Protein AF-0000000070731252 (afdb_homodimer)

Organism: Candida parapsilosis (strain CDC 317 / ATCC MYA-4646) (NCBI:txid578454)

Secondary structure (DSSP, 8-state):
--------TT---PBPTTSSS--BPPSS-TT-B---GGGTTPPPPGGGS-EEETTEEESSSEEEPP-------TTS---HHHHHHHHHHHTT--SEEEEEEEESSTT--SSTTSEE-SSHHHHHHHHHHHHHHHHTT--EEEEEE--GGG-SBPPTTT-SS-B--GGGT--GGG-EESSS--SSTT-SSPPPEEPPHHHHHHHHHHHHHHHHHIIIII--SEEEEEE-TTSHHHHHH-TTT----STTSSSHHHHHHHHHHHHHHHHHHS-TTTS-EEEEEES----S-TT---HHHHHHHHHHHHHHT--EEEEE---S-TTPPPHHHHHHT-SS-TTHHHHHHHHHHHGGGSEEEEESS-SS-HHHHHHHHHTTS-SEEEESHHHHH-TTHHHHHHHHHT--B---HHHHTTTS--HHHHHHHHHHHHHHHHH-/--------TT---PBPTTSSS--BPPSS-TT-B---GGGTTPPPPGGGS-EEETTEEESSSEEEPP-------TTS---HHHHHHHHHHHTT--SEEEEEEEESSTT--SSTTSEE-SSHHHHHHHHHHHHHHHHTT--EEEEEE--GGG-SBPPTTT-SS-B--GGGT--GGG-EESSS--SSTT-SSPPPEEPPHHHHHHHHHHHHHHHHHIIIII--SEEEEEE-TTSHHHHHH-TTT----STTSSSHHHHHHHHHHHHHHHHHHS-TTTS-EEEEEES----S-TT---HHHHHHHHHHHHHHT--EEEEE---S-TTPPPHHHHHHT-SS-TTHHHHHHHHHHHGGGSEEEEESS-SS-HHHHHHHHHTTS-SEEEESHHHHH-TTHHHHHHHHHT--B---HHHHTTTS--HHHHHHHHHHHHHHHHH-

pLDDT: mean 95.33, std 8.81, range [21.91, 98.94]

Foldseek 3Di:
DPPDDQDDPPDDQAAQPLDPDGDGQFPDFALAFDQDPVCNPDDDFLQQPWDDFQLDIFRGFEEADADWPLAADQVLADDVVQLVQLLLQLQQGGSEYEHHAEELDPQFALASRHHYQVDLRRLQRLQSSVSSSVSSPHAYEYEYFGAAQNHQAHDVVVPPRAHHDVVRNGDLQAHEACDQDHQDVVGRTHRHHHDDPVRLVVSLLSLQSSLLSNCVPNNHQEYEYECEQQGHQVLQQAQVNHPDDDQSDDDNNNSNVSVLSSLVSNVVRDPCSRYAYEYEYACWAQAPDPRTRHVVSVLVVVVVCLVSRHREYEYDHHNNHPRHDDLVVQCVVDPDRNGLQSQQVNCVSCPNSHAYEYEDDLLPDLVVNSVSCVVRSGPHYHYYPQCVVPSNSSVVSCVNVPGDTDGGPVPPCVVPPPCVSVVVVVVVVVVVVVVD/DPPDDQDDPPDDQAAQPLDPDGDGQFPDFALAFDQDPVCNPDDDFLQQPWDDFQLDIFRGFEEADADWPLAADQVLADDVVQLVQLLLQLQQGGSEYEHHAEELDPQFALASRHHYQVDLRRLQRLQSSVSSSVSSPHAYEYEYFGAAQNHQAHDVVVPPRAHHDVVRNGDLQAHEACDQDHQDVVGRRHRHHHDDPVRLVVVLLSLQSSLLSNCVPNNHQEYEYECEQQGHQVLQQAQVNHPDDDQSDDDNNNSNVSVLSSLVSNVVRDPCSRYAYEYEYACWAQAPDPRTRHVVSVLVVVVSCLVSRHREYEYDHHNNHPRHDDLVVQCVVDPDRNGLQSQQSNCVSCPNSHAYEYEDDLLPDLVVNSVSCVVRSGPHYHYYPQCVVPSNSSVVSCVVVPGDTDGGPVPPCVVPPPCVSVVVVVVVVVVVVVVD

InterPro domains:
  IPR001155 NADH:flavin oxidoreductase/NADH oxidase, N-terminal [PF00724] (47-400)
  IPR013785 Aldolase-type TIM barrel [G3DSA:3.20.20.70] (45-418)
  IPR044152 NADPH dehydrogenase YqjM-like [PTHR43303] (19-421)
  IPR044152 NADPH dehydrogenase YqjM-like [cd02932] (47-400)

Sequence (872 aa):
MTIAKEVTSSDEVKGAPVVPYYTPDQPVRAGTFYQDESNQDQEPPALFKPLKVGPLTLQNRIGVSPMCQYSANDKFEATPYHLIHYGALVTRGPGITFVESTSVSPEGGLSPHDLGIWTKEQAESLKPVVEYAHSQKQLIAIQLGHGGRKATGQPPFLHLEQVADESVGGWPDKTVAPSAVAFRPHGNYPVPHELSIKDIKRIIKDFGEAARKAVEISGFDAVEVHSAHGYLSNEFYSPISNKRTDEYGGSYENRVRFLLEVIDEIKANIDIKKTPIFVRISAVENSPDPNAWSIEDSKTLADLLIEKGVSLLDVSSGGNDYRQAARSNIDAKQDEPVHVPWARALKQHVGDKLVVSCVAGLDKDSHQLNRFVEEGDFDLALIGRGFLRNPGLVWSIADELGVRLHEALQLAWGFWPNKQQIVDLITRTEKLNTKDMTIAKEVTSSDEVKGAPVVPYYTPDQPVRAGTFYQDESNQDQEPPALFKPLKVGPLTLQNRIGVSPMCQYSANDKFEATPYHLIHYGALVTRGPGITFVESTSVSPEGGLSPHDLGIWTKEQAESLKPVVEYAHSQKQLIAIQLGHGGRKATGQPPFLHLEQVADESVGGWPDKTVAPSAVAFRPHGNYPVPHELSIKDIKRIIKDFGEAARKAVEISGFDAVEVHSAHGYLSNEFYSPISNKRTDEYGGSYENRVRFLLEVIDEIKANIDIKKTPIFVRISAVENSPDPNAWSIEDSKTLADLLIEKGVSLLDVSSGGNDYRQAARSNIDAKQDEPVHVPWARALKQHVGDKLVVSCVAGLDKDSHQLNRFVEEGDFDLALIGRGFLRNPGLVWSIADELGVRLHEALQLAWGFWPNKQQIVDLITRTEKLNTKD

Solvent-accessible surface area (backbone atoms only — not comparable to full-atom values): 42631 Å² total; per-residue (Å²): 129,84,72,75,78,77,82,53,40,68,59,69,83,52,51,20,84,73,43,98,57,40,37,60,46,55,91,56,44,23,35,22,62,49,81,47,83,94,44,75,79,68,72,69,57,53,43,36,36,65,39,75,46,65,67,44,72,22,45,16,27,40,25,37,36,57,56,70,55,58,34,20,29,93,77,17,22,54,29,73,60,50,37,16,56,52,42,37,33,47,55,36,13,42,25,31,35,32,41,31,56,21,10,24,44,93,55,16,24,45,22,47,21,26,36,33,28,65,46,69,67,21,19,53,43,41,20,66,44,38,38,51,30,48,32,50,63,36,49,41,29,39,25,41,27,36,17,18,40,54,26,18,17,37,52,60,72,77,32,84,66,35,30,18,29,63,89,52,60,20,48,60,91,56,24,32,23,61,23,66,52,41,60,40,76,80,48,56,46,52,66,16,43,52,53,48,72,68,50,49,54,49,52,30,48,28,44,9,53,20,47,29,34,38,42,74,60,19,52,40,49,29,42,26,42,43,31,28,51,28,14,33,50,27,27,27,52,24,60,85,46,17,74,34,81,53,78,57,12,72,49,73,70,19,12,44,38,61,53,54,49,28,53,52,36,28,54,75,47,44,62,52,77,68,36,30,39,31,38,31,33,33,36,29,30,61,42,84,52,89,68,43,49,36,61,67,56,39,48,55,49,50,56,54,39,45,75,72,61,37,28,32,42,36,32,46,58,21,60,56,44,73,80,29,66,61,64,69,63,54,30,74,74,40,99,50,44,69,27,49,66,58,23,24,53,46,24,67,70,50,45,88,69,38,45,29,22,30,36,58,74,59,76,82,42,57,69,58,44,32,47,39,42,61,73,50,34,30,64,31,41,30,38,45,69,58,41,62,52,21,39,15,42,57,53,51,40,32,53,74,70,71,50,57,55,37,51,36,59,67,58,34,33,85,79,63,59,72,56,66,60,53,51,52,49,49,54,54,25,52,57,53,53,70,72,102,128,83,70,75,80,77,82,54,39,68,59,71,82,52,52,20,84,74,43,98,56,42,37,58,46,56,90,56,44,24,34,24,62,49,80,47,82,94,44,73,79,66,72,70,58,52,43,36,36,65,40,77,46,66,66,44,73,21,45,16,28,40,26,38,36,57,57,69,56,58,36,20,29,94,77,16,22,53,32,72,62,50,38,16,55,50,43,37,33,46,54,34,13,42,25,31,36,33,40,31,55,20,9,26,44,96,55,16,24,46,21,48,21,26,37,34,29,65,47,72,67,22,18,53,44,43,20,65,44,38,37,50,31,49,32,50,62,37,49,40,29,38,25,40,27,38,18,17,37,52,26,19,19,38,51,60,74,77,31,83,66,34,29,18,29,63,91,51,59,20,48,60,90,56,23,31,23,59,22,66,51,42,61,40,77,80,47,56,46,50,64,16,42,52,54,48,72,69,53,50,54,48,53,30,48,28,44,10,52,21,47,28,34,38,41,75,60,18,52,42,50,28,42,25,42,45,30,27,52,28,15,32,52,28,27,26,52,23,61,86,46,17,73,35,82,54,80,56,12,72,48,73,71,20,13,43,39,60,53,55,48,27,52,52,34,28,54,75,47,44,62,51,78,69,34,29,40,32,38,30,32,34,38,29,30,59,41,86,53,89,68,44,48,36,61,66,57,40,48,55,48,49,54,52,38,46,74,71,61,37,27,33,43,38,32,46,56,20,60,56,45,73,80,30,68,60,65,70,64,54,30,73,73,39,98,50,44,70,28,50,66,58,24,24,53,46,25,67,71,50,46,89,70,37,45,28,22,30,35,56,73,60,76,81,42,58,68,59,42,32,47,39,40,60,73,51,34,28,64,31,42,28,38,46,70,58,41,61,53,22,38,17,43,56,53,50,40,32,53,75,70,71,50,56,55,36,50,37,60,68,59,33,32,85,79,62,57,72,56,65,60,55,52,53,48,49,55,55,24,51,58,53,54,70,73,103

Structure (mmCIF, N/CA/C/O backbone):
data_AF-0000000070731252-model_v1
#
loop_
_entity.id
_entity.type
_entity.pdbx_description
1 polymer 'Oxidored_FMN domain-containing protein'
#
loop_
_atom_site.group_PDB
_atom_site.id
_atom_site.type_symbol
_atom_site.label_atom_id
_atom_site.label_alt_id
_atom_site.label_comp_id
_atom_site.label_asym_id
_atom_site.label_entity_id
_atom_site.label_seq_id
_atom_site.pdbx_PDB_ins_code
_atom_site.Cartn_x
_atom_site.Cartn_y
_atom_site.Cartn_z
_atom_site.occupancy
_atom_site.B_iso_or_equiv
_atom_site.auth_seq_id
_atom_site.auth_comp_id
_atom_site.auth_asym_id
_atom_site.auth_atom_id
_atom_site.pdbx_PDB_model_num
ATOM 1 N N . MET A 1 1 ? 37.469 6.945 14.859 1 21.91 1 MET A N 1
ATOM 2 C CA . MET A 1 1 ? 36 6.938 14.727 1 21.91 1 MET A CA 1
ATOM 3 C C . MET A 1 1 ? 35.562 7.875 13.617 1 21.91 1 MET A C 1
ATOM 5 O O . MET A 1 1 ? 35.844 9.07 13.656 1 21.91 1 MET A O 1
ATOM 9 N N . THR A 1 2 ? 35.469 7.496 12.43 1 28.12 2 THR A N 1
ATOM 10 C CA . THR A 1 2 ? 35.312 8.352 11.258 1 28.12 2 THR A CA 1
ATOM 11 C C . THR A 1 2 ? 34.062 9.234 11.375 1 28.12 2 THR A C 1
ATOM 13 O O . THR A 1 2 ? 32.969 8.727 11.602 1 28.12 2 THR A O 1
ATOM 16 N N . ILE A 1 3 ? 34.094 10.375 11.82 1 33.84 3 ILE A N 1
ATOM 17 C CA . ILE A 1 3 ? 33.031 11.344 12.062 1 33.84 3 ILE A CA 1
ATOM 18 C C . ILE A 1 3 ? 32.062 11.375 10.875 1 33.84 3 ILE A C 1
ATOM 20 O O . ILE A 1 3 ? 32.5 11.641 9.742 1 33.84 3 ILE A O 1
ATOM 24 N N . ALA A 1 4 ? 31.094 10.758 10.828 1 50.25 4 ALA A N 1
ATOM 25 C CA . ALA A 1 4 ? 30.109 10.898 9.758 1 50.25 4 ALA A CA 1
ATOM 26 C C . ALA A 1 4 ? 30.047 12.336 9.258 1 50.25 4 ALA A C 1
ATOM 28 O O . ALA A 1 4 ? 30.047 13.281 10.047 1 50.25 4 ALA A O 1
ATOM 29 N N . LYS A 1 5 ? 30.328 12.727 8.039 1 61.94 5 LYS A N 1
ATOM 30 C CA . LYS A 1 5 ? 30.344 14.031 7.375 1 61.94 5 LYS A CA 1
ATOM 31 C C . LYS A 1 5 ? 29.125 14.859 7.77 1 61.94 5 LYS A C 1
ATOM 33 O O . LYS A 1 5 ? 28 14.344 7.793 1 61.94 5 LYS A O 1
ATOM 38 N N . GLU A 1 6 ? 29.344 16.016 8.414 1 81.19 6 GLU A N 1
ATOM 39 C CA . GLU A 1 6 ? 28.281 16.969 8.719 1 81.19 6 GLU A CA 1
ATOM 40 C C . GLU A 1 6 ? 27.516 17.344 7.457 1 81.19 6 GLU A C 1
ATOM 42 O O . GLU A 1 6 ? 28.109 17.672 6.43 1 81.19 6 GLU A O 1
ATOM 47 N N . VAL A 1 7 ? 26.266 17.141 7.461 1 89.56 7 VAL A N 1
ATOM 48 C CA . VAL A 1 7 ? 25.406 17.516 6.34 1 89.56 7 VAL A CA 1
ATOM 49 C C . VAL A 1 7 ? 25.453 19.016 6.129 1 89.56 7 VAL A C 1
ATOM 51 O O . VAL A 1 7 ? 25.312 19.797 7.082 1 89.56 7 VAL A O 1
ATOM 54 N N . THR A 1 8 ? 25.781 19.453 4.945 1 92.94 8 THR A N 1
ATOM 55 C CA . THR A 1 8 ? 25.844 20.875 4.602 1 92.94 8 THR A CA 1
ATOM 56 C C . THR A 1 8 ? 24.609 21.297 3.822 1 92.94 8 THR A C 1
ATOM 58 O O . THR A 1 8 ? 23.781 20.453 3.455 1 92.94 8 THR A O 1
ATOM 61 N N . SER A 1 9 ? 24.5 22.594 3.559 1 95.06 9 SER A N 1
ATOM 62 C CA . SER A 1 9 ? 23.359 23.172 2.863 1 95.06 9 SER A CA 1
ATOM 63 C C . SER A 1 9 ? 23.344 22.766 1.392 1 95.06 9 SER A C 1
ATOM 65 O O . SER A 1 9 ? 22.328 22.906 0.713 1 95.06 9 SER A O 1
ATOM 67 N N . SER A 1 10 ? 24.453 22.234 0.859 1 95.69 10 SER A N 1
ATOM 68 C CA . SER A 1 10 ? 24.562 21.891 -0.553 1 95.69 10 SER A CA 1
ATOM 69 C C . SER A 1 10 ? 24.453 20.391 -0.76 1 95.69 10 SER A C 1
ATOM 71 O O . SER A 1 10 ? 24.562 19.891 -1.887 1 95.69 10 SER A O 1
ATOM 73 N N . ASP A 1 11 ? 24.25 19.656 0.373 1 95.06 11 ASP A N 1
ATOM 74 C CA . ASP A 1 11 ? 24.031 18.234 0.229 1 95.06 11 ASP A CA 1
ATOM 75 C C . ASP A 1 11 ? 22.641 17.938 -0.342 1 95.06 11 ASP A C 1
ATOM 77 O O . ASP A 1 11 ? 21.688 18.656 -0.048 1 95.06 11 ASP A O 1
ATOM 81 N N . GLU A 1 12 ? 22.578 16.891 -1.17 1 92.38 12 GLU A N 1
ATOM 82 C CA . GLU A 1 12 ? 21.344 16.625 -1.883 1 92.38 12 GLU A CA 1
ATOM 83 C C . GLU A 1 12 ? 20.922 15.172 -1.729 1 92.38 12 GLU A C 1
ATOM 85 O O . GLU A 1 12 ? 21.766 14.281 -1.623 1 92.38 12 GLU A O 1
ATOM 90 N N . VAL A 1 13 ? 19.656 14.992 -1.642 1 91.81 13 VAL A N 1
ATOM 91 C CA . VAL A 1 13 ? 19.109 13.648 -1.829 1 91.81 13 VAL A CA 1
ATOM 92 C C . VAL A 1 13 ? 18.844 13.398 -3.312 1 91.81 13 VAL A C 1
ATOM 94 O O . VAL A 1 13 ? 17.812 13.836 -3.844 1 91.81 13 VAL A O 1
ATOM 97 N N . LYS A 1 14 ? 19.625 12.617 -3.877 1 94.25 14 LYS A N 1
ATOM 98 C CA . LYS A 1 14 ? 19.531 12.383 -5.312 1 94.25 14 LYS A CA 1
ATOM 99 C C . LYS A 1 14 ? 18.344 11.492 -5.648 1 94.25 14 LYS A C 1
ATOM 101 O O . LYS A 1 14 ? 17.922 10.672 -4.828 1 94.25 14 LYS A O 1
ATOM 106 N N . GLY A 1 15 ? 17.781 11.75 -6.832 1 96.19 15 GLY A N 1
ATOM 107 C CA . GLY A 1 15 ? 16.734 10.883 -7.328 1 96.19 15 GLY A CA 1
ATOM 108 C C . GLY A 1 15 ? 17.25 9.555 -7.852 1 96.19 15 GLY A C 1
ATOM 109 O O . GLY A 1 15 ? 18.406 9.438 -8.242 1 96.19 15 GLY A O 1
ATOM 110 N N . ALA A 1 16 ? 16.391 8.57 -7.816 1 96.25 16 ALA A N 1
ATOM 111 C CA . ALA A 1 16 ? 16.734 7.289 -8.422 1 96.25 16 ALA A CA 1
ATOM 112 C C . ALA A 1 16 ? 17.016 7.441 -9.914 1 96.25 16 ALA A C 1
ATOM 114 O O . ALA A 1 16 ? 16.219 8.023 -10.648 1 96.25 16 ALA A O 1
ATOM 115 N N . PRO A 1 17 ? 18.047 6.906 -10.453 1 94.94 17 PRO A N 1
ATOM 116 C CA . PRO A 1 17 ? 18.453 7.16 -11.836 1 94.94 17 PRO A CA 1
ATOM 117 C C . PRO A 1 17 ? 17.688 6.316 -12.852 1 94.94 17 PRO A C 1
ATOM 119 O O . PRO A 1 17 ? 17.734 6.586 -14.055 1 94.94 17 PRO A O 1
ATOM 122 N N . VAL A 1 18 ? 16.938 5.367 -12.43 1 95.12 18 VAL A N 1
ATOM 123 C CA . VAL A 1 18 ? 16.391 4.367 -13.344 1 95.12 18 VAL A CA 1
ATOM 124 C C . VAL A 1 18 ? 14.992 4.785 -13.797 1 95.12 18 VAL A C 1
ATOM 126 O O . VAL A 1 18 ? 14.375 4.105 -14.617 1 95.12 18 VAL A O 1
ATOM 129 N N . VAL A 1 19 ? 14.469 5.855 -13.281 1 96.25 19 VAL A N 1
ATOM 130 C CA . VAL A 1 19 ? 13.164 6.359 -13.695 1 96.25 19 VAL A CA 1
ATOM 131 C C . VAL A 1 19 ? 13.273 7.832 -14.078 1 96.25 19 VAL A C 1
ATOM 133 O O . VAL A 1 19 ? 14.164 8.539 -13.594 1 96.25 19 VAL A O 1
ATOM 136 N N . PRO A 1 20 ? 12.352 8.305 -14.898 1 95.56 20 PRO A N 1
ATOM 137 C CA . PRO A 1 20 ? 12.414 9.695 -15.367 1 95.56 20 PRO A CA 1
ATOM 138 C C . PRO A 1 20 ? 11.734 10.672 -14.414 1 95.56 20 PRO A C 1
ATOM 140 O O . PRO A 1 20 ? 11.57 11.844 -14.742 1 95.56 20 PRO A O 1
ATOM 143 N N . TYR A 1 21 ? 11.273 10.273 -13.32 1 97.25 21 TYR A N 1
ATOM 144 C CA . TYR A 1 21 ? 10.672 11.117 -12.305 1 97.25 21 TYR A CA 1
ATOM 145 C C . TYR A 1 21 ? 11.438 11.023 -10.992 1 97.25 21 TYR A C 1
ATOM 147 O O . TYR A 1 21 ? 12.234 10.109 -10.789 1 97.25 21 TYR A O 1
ATOM 155 N N . TYR A 1 22 ? 11.172 11.961 -10.133 1 97.31 22 TYR A N 1
ATOM 156 C CA . TYR A 1 22 ? 11.938 12.008 -8.891 1 97.31 22 TYR A CA 1
ATOM 157 C C . TYR A 1 22 ? 11.344 11.07 -7.852 1 97.31 22 TYR A C 1
ATOM 159 O O . TYR A 1 22 ? 10.141 11.078 -7.613 1 97.31 22 TYR A O 1
ATOM 167 N N . THR A 1 23 ? 12.07 10.297 -7.324 1 97.69 23 THR A N 1
ATOM 168 C CA . THR A 1 23 ? 11.992 9.562 -6.07 1 97.69 23 THR A CA 1
ATOM 169 C C . THR A 1 23 ? 13.383 9.352 -5.477 1 97.69 23 THR A C 1
ATOM 171 O O . THR A 1 23 ? 14.344 9.117 -6.211 1 97.69 23 THR A O 1
ATOM 174 N N . PRO A 1 24 ? 13.516 9.531 -4.195 1 97.31 24 PRO A N 1
ATOM 175 C CA . PRO A 1 24 ? 14.859 9.445 -3.631 1 97.31 24 PRO A CA 1
ATOM 176 C C . PRO A 1 24 ? 15.539 8.109 -3.938 1 97.31 24 PRO A C 1
ATOM 178 O O . PRO A 1 24 ? 14.898 7.059 -3.893 1 97.31 24 PRO A O 1
ATOM 181 N N . ASP A 1 25 ? 16.781 8.203 -4.336 1 97.44 25 ASP A N 1
ATOM 182 C CA . ASP A 1 25 ? 17.578 6.992 -4.457 1 97.44 25 ASP A CA 1
ATOM 183 C C . ASP A 1 25 ? 17.797 6.336 -3.094 1 97.44 25 ASP A C 1
ATOM 185 O O . ASP A 1 25 ? 18.328 6.957 -2.174 1 97.44 25 ASP A O 1
ATOM 189 N N . GLN A 1 26 ? 17.312 5.141 -2.973 1 97.38 26 GLN A N 1
ATOM 190 C CA . GLN A 1 26 ? 17.406 4.434 -1.697 1 97.38 26 GLN A CA 1
ATOM 191 C C . GLN A 1 26 ? 18.828 3.969 -1.436 1 97.38 26 GLN A C 1
ATOM 193 O O . GLN A 1 26 ? 19.438 3.311 -2.281 1 97.38 26 GLN A O 1
ATOM 198 N N . PRO A 1 27 ? 19.391 4.27 -0.306 1 95.88 27 PRO A N 1
ATOM 199 C CA . PRO A 1 27 ? 20.766 3.834 -0.043 1 95.88 27 PRO A CA 1
ATOM 200 C C . PRO A 1 27 ? 20.875 2.324 0.165 1 95.88 27 PRO A C 1
ATOM 202 O O . PRO A 1 27 ? 21.891 1.722 -0.186 1 95.88 27 PRO A O 1
ATOM 205 N N . VAL A 1 28 ? 19.891 1.753 0.811 1 96.5 28 VAL A N 1
ATOM 206 C CA . VAL A 1 28 ? 19.797 0.32 1.071 1 96.5 28 VAL A CA 1
ATOM 207 C C . VAL A 1 28 ? 18.406 -0.185 0.708 1 96.5 28 VAL A C 1
ATOM 209 O O . VAL A 1 28 ? 17.406 0.519 0.908 1 96.5 28 VAL A O 1
ATOM 212 N N . ARG A 1 29 ? 18.359 -1.338 0.218 1 96.31 29 ARG A N 1
ATOM 213 C CA . ARG A 1 29 ? 17.078 -1.962 -0.119 1 96.31 29 ARG A CA 1
ATOM 214 C C . ARG A 1 29 ? 16.219 -2.146 1.124 1 96.31 29 ARG A C 1
ATOM 216 O O . ARG A 1 29 ? 16.656 -2.736 2.113 1 96.31 29 ARG A O 1
ATOM 223 N N . ALA A 1 30 ? 14.953 -1.668 1.065 1 98.56 30 ALA A N 1
ATOM 224 C CA . ALA A 1 30 ? 14.023 -1.898 2.172 1 98.56 30 ALA A CA 1
ATOM 225 C C . ALA A 1 30 ? 13.875 -3.391 2.457 1 98.56 30 ALA A C 1
ATOM 227 O O . ALA A 1 30 ? 13.852 -4.207 1.531 1 98.56 30 ALA A O 1
ATOM 228 N N . GLY A 1 31 ? 13.711 -3.805 3.711 1 98.62 31 GLY A N 1
ATOM 229 C CA . GLY A 1 31 ? 13.578 -5.203 4.09 1 98.62 31 GLY A CA 1
ATOM 230 C C . GLY A 1 31 ? 14.898 -5.848 4.461 1 98.62 31 GLY A C 1
ATOM 231 O O . GLY A 1 31 ? 14.922 -6.988 4.93 1 98.62 31 GLY A O 1
ATOM 232 N N . THR A 1 32 ? 16.016 -5.176 4.211 1 98.56 32 THR A N 1
ATOM 233 C CA . THR A 1 32 ? 17.344 -5.668 4.602 1 98.56 32 THR A CA 1
ATOM 234 C C . THR A 1 32 ? 17.531 -5.539 6.109 1 98.56 32 THR A C 1
ATOM 236 O O . THR A 1 32 ? 17.156 -4.531 6.707 1 98.56 32 THR A O 1
ATOM 239 N N . PHE A 1 33 ? 18.109 -6.531 6.738 1 98.12 33 PHE A N 1
ATOM 240 C CA . PHE A 1 33 ? 18.391 -6.523 8.164 1 98.12 33 PHE A CA 1
ATOM 241 C C . PHE A 1 33 ? 19.281 -5.34 8.531 1 98.12 33 PHE A C 1
ATOM 243 O O . PHE A 1 33 ? 20.281 -5.066 7.844 1 98.12 33 PHE A O 1
ATOM 250 N N . TYR A 1 34 ? 18.844 -4.555 9.508 1 96.62 34 TYR A N 1
ATOM 251 C CA . TYR A 1 34 ? 19.641 -3.439 10.016 1 96.62 34 TYR A CA 1
ATOM 252 C C . TYR A 1 34 ? 20.594 -3.904 11.109 1 96.62 34 TYR A C 1
ATOM 254 O O . TYR A 1 34 ? 20.156 -4.301 12.195 1 96.62 34 TYR A O 1
ATOM 262 N N . GLN A 1 35 ? 21.875 -3.848 10.867 1 92.31 35 GLN A N 1
ATOM 263 C CA . GLN A 1 35 ? 22.875 -4.211 11.859 1 92.31 35 GLN A CA 1
ATOM 264 C C . GLN A 1 35 ? 23.234 -3.025 12.75 1 92.31 35 GLN A C 1
ATOM 266 O O . GLN A 1 35 ? 23.891 -2.084 12.312 1 92.31 35 GLN A O 1
ATOM 271 N N . ASP A 1 36 ? 22.812 -3.098 13.977 1 86.31 36 ASP A N 1
ATOM 272 C CA . ASP A 1 36 ? 23.109 -2.043 14.945 1 86.31 36 ASP A CA 1
ATOM 273 C C . ASP A 1 36 ? 24.609 -2.029 15.289 1 86.31 36 ASP A C 1
ATOM 275 O O . ASP A 1 36 ? 25.172 -3.066 15.625 1 86.31 36 ASP A O 1
ATOM 279 N N . GLU A 1 37 ? 25.25 -0.939 15.266 1 80.5 37 GLU A N 1
ATOM 280 C CA . GLU A 1 37 ? 26.672 -0.806 15.57 1 80.5 37 GLU A CA 1
ATOM 281 C C . GLU A 1 37 ? 26.953 -1.176 17.031 1 80.5 37 GLU A C 1
ATOM 283 O O . GLU A 1 37 ? 28.047 -1.649 17.344 1 80.5 37 GLU A O 1
ATOM 288 N N . SER A 1 38 ? 25.984 -0.903 17.906 1 83 38 SER A N 1
ATOM 289 C CA . SER A 1 38 ? 26.156 -1.17 19.328 1 83 38 SER A CA 1
ATOM 290 C C . SER A 1 38 ? 26.047 -2.662 19.625 1 83 38 SER A C 1
ATOM 292 O O . SER A 1 38 ? 26.438 -3.113 20.703 1 83 38 SER A O 1
ATOM 294 N N . ASN A 1 39 ? 25.516 -3.387 18.656 1 85 39 ASN A N 1
ATOM 295 C CA . ASN A 1 39 ? 25.391 -4.832 18.797 1 85 39 ASN A CA 1
ATOM 296 C C . ASN A 1 39 ? 25.828 -5.562 17.531 1 85 39 ASN A C 1
ATOM 298 O O . ASN A 1 39 ? 25.016 -6.219 16.875 1 85 39 ASN A O 1
ATOM 302 N N . GLN A 1 40 ? 27.031 -5.555 17.266 1 83.19 40 GLN A N 1
ATOM 303 C CA . GLN A 1 40 ? 27.594 -6.059 16.016 1 83.19 40 GLN A CA 1
ATOM 304 C C . GLN A 1 40 ? 27.484 -7.582 15.938 1 83.19 40 GLN A C 1
ATOM 306 O O . GLN A 1 40 ? 27.547 -8.156 14.852 1 83.19 40 GLN A O 1
ATOM 311 N N . ASP A 1 41 ? 27.219 -8.117 17.078 1 85.38 41 ASP A N 1
ATOM 312 C CA . ASP A 1 41 ? 27.203 -9.578 17.109 1 85.38 41 ASP A CA 1
ATOM 313 C C . ASP A 1 41 ? 25.781 -10.125 16.922 1 85.38 41 ASP A C 1
ATOM 315 O O . ASP A 1 41 ? 25.594 -11.336 16.828 1 85.38 41 ASP A O 1
ATOM 319 N N . GLN A 1 42 ? 24.875 -9.203 16.797 1 89.88 42 GLN A N 1
ATOM 320 C CA . GLN A 1 42 ? 23.5 -9.672 16.609 1 89.88 42 GLN A CA 1
ATOM 321 C C . GLN A 1 42 ? 23.328 -10.336 15.242 1 89.88 42 GLN A C 1
ATOM 323 O O . GLN A 1 42 ? 23.625 -9.719 14.211 1 89.88 42 GLN A O 1
ATOM 328 N N . GLU A 1 43 ? 22.875 -11.562 15.281 1 92.31 43 GLU A N 1
ATOM 329 C CA . GLU A 1 43 ? 22.594 -12.273 14.039 1 92.31 43 GLU A CA 1
ATOM 330 C C . GLU A 1 43 ? 21.141 -12.102 13.625 1 92.31 43 GLU A C 1
ATOM 332 O O . GLU A 1 43 ? 20.234 -12.148 14.461 1 92.31 43 GLU A O 1
ATOM 337 N N . PRO A 1 44 ? 20.953 -11.852 12.398 1 96.44 44 PRO A N 1
ATOM 338 C CA . PRO A 1 44 ? 19.562 -11.766 11.961 1 96.44 44 PRO A CA 1
ATOM 339 C C . PRO A 1 44 ? 18.812 -13.086 12.094 1 96.44 44 PRO A C 1
ATOM 341 O O . PRO A 1 44 ? 19.406 -14.156 11.891 1 96.44 44 PRO A O 1
ATOM 344 N N . PRO A 1 45 ? 17.516 -13.031 12.438 1 98.12 45 PRO A N 1
ATOM 345 C CA . PRO A 1 45 ? 16.703 -14.227 12.266 1 98.12 45 PRO A CA 1
ATOM 346 C C . PRO A 1 45 ? 16.797 -14.812 10.859 1 98.12 45 PRO A C 1
ATOM 348 O O . PRO A 1 45 ? 17.094 -14.086 9.906 1 98.12 45 PRO A O 1
ATOM 351 N N . ALA A 1 46 ? 16.5 -16.109 10.742 1 98.69 46 ALA A N 1
ATOM 352 C CA . ALA A 1 46 ? 16.656 -16.828 9.477 1 98.69 46 ALA A CA 1
ATOM 353 C C . ALA A 1 46 ? 15.875 -16.125 8.359 1 98.69 46 ALA A C 1
ATOM 355 O O . ALA A 1 46 ? 16.328 -16.062 7.219 1 98.69 46 ALA A O 1
ATOM 356 N N . LEU A 1 47 ? 14.758 -15.57 8.672 1 98.75 47 LEU A N 1
ATOM 357 C CA . LEU A 1 47 ? 13.883 -14.922 7.703 1 98.75 47 LEU A CA 1
ATOM 358 C C . LEU A 1 47 ? 14.562 -13.719 7.074 1 98.75 47 LEU A C 1
ATOM 360 O O . LEU A 1 47 ? 14.18 -13.273 5.988 1 98.75 47 LEU A O 1
ATOM 364 N N . PHE A 1 48 ? 15.508 -13.172 7.789 1 98.75 48 PHE A N 1
ATOM 365 C CA . PHE A 1 48 ? 16.094 -11.93 7.316 1 98.75 48 PHE A CA 1
ATOM 366 C C . PHE A 1 48 ? 17.547 -12.133 6.918 1 98.75 48 PHE A C 1
ATOM 368 O O . PHE A 1 48 ? 18.312 -11.164 6.789 1 98.75 48 PHE A O 1
ATOM 375 N N . LYS A 1 49 ? 17.969 -13.391 6.789 1 98.56 49 LYS A N 1
ATOM 376 C CA . LYS A 1 49 ? 19.219 -13.719 6.102 1 98.56 49 LYS A CA 1
ATOM 377 C C . LYS A 1 49 ? 19.031 -13.711 4.59 1 98.56 49 LYS A C 1
ATOM 379 O O . LYS A 1 49 ? 18 -14.164 4.082 1 98.56 49 LYS A O 1
ATOM 384 N N . PRO A 1 50 ? 19.984 -13.133 3.891 1 98.38 50 PRO A N 1
ATOM 385 C CA . PRO A 1 50 ? 19.859 -13.133 2.432 1 98.38 50 PRO A CA 1
ATOM 386 C C . PRO A 1 50 ? 19.766 -14.539 1.849 1 98.38 50 PRO A C 1
ATOM 388 O O . PRO A 1 50 ? 20.234 -15.5 2.453 1 98.38 50 PRO A O 1
ATOM 391 N N . LEU A 1 51 ? 19.141 -14.664 0.706 1 98.81 51 LEU A N 1
ATOM 392 C CA . LEU A 1 51 ? 18.953 -15.938 0.019 1 98.81 51 LEU A CA 1
ATOM 393 C C . LEU A 1 51 ? 19.344 -15.828 -1.448 1 98.81 51 LEU A C 1
ATOM 395 O O . LEU A 1 51 ? 18.859 -14.953 -2.166 1 98.81 51 LEU A O 1
ATOM 399 N N . LYS A 1 52 ? 20.188 -16.641 -1.862 1 98.62 52 LYS A N 1
ATOM 400 C CA . LYS A 1 52 ? 20.547 -16.719 -3.275 1 98.62 52 LYS A CA 1
ATOM 401 C C . LYS A 1 52 ? 19.547 -17.578 -4.047 1 98.62 52 LYS A C 1
ATOM 403 O O . LYS A 1 52 ? 19.25 -18.703 -3.643 1 98.62 52 LYS A O 1
ATOM 408 N N . VAL A 1 53 ? 19.016 -17.094 -5.109 1 98.62 53 VAL A N 1
ATOM 409 C CA . VAL A 1 53 ? 18.125 -17.797 -6.031 1 98.62 53 VAL A CA 1
ATOM 410 C C . VAL A 1 53 ? 18.625 -17.609 -7.465 1 98.62 53 VAL A C 1
ATOM 412 O O . VAL A 1 53 ? 18.25 -16.641 -8.133 1 98.62 53 VAL A O 1
ATOM 415 N N . GLY A 1 54 ? 19.281 -18.625 -7.988 1 97.88 54 GLY A N 1
ATOM 416 C CA . GLY A 1 54 ? 20 -18.391 -9.234 1 97.88 54 GLY A CA 1
ATOM 417 C C . GLY A 1 54 ? 20.938 -17.203 -9.18 1 97.88 54 GLY A C 1
ATOM 418 O O . GLY A 1 54 ? 21.781 -17.125 -8.281 1 97.88 54 GLY A O 1
ATOM 419 N N . PRO A 1 55 ? 20.812 -16.297 -10.094 1 98.19 55 PRO A N 1
ATOM 420 C CA . PRO A 1 55 ? 21.688 -15.125 -10.094 1 98.19 55 PRO A CA 1
ATOM 421 C C . PRO A 1 55 ? 21.219 -14.039 -9.125 1 98.19 55 PRO A C 1
ATOM 423 O O . PRO A 1 55 ? 21.922 -13.039 -8.938 1 98.19 55 PRO A O 1
ATOM 426 N N . LEU A 1 56 ? 20.094 -14.195 -8.547 1 98.69 56 LEU A N 1
ATOM 427 C CA . LEU A 1 56 ? 19.531 -13.164 -7.688 1 98.69 56 LEU A CA 1
ATOM 42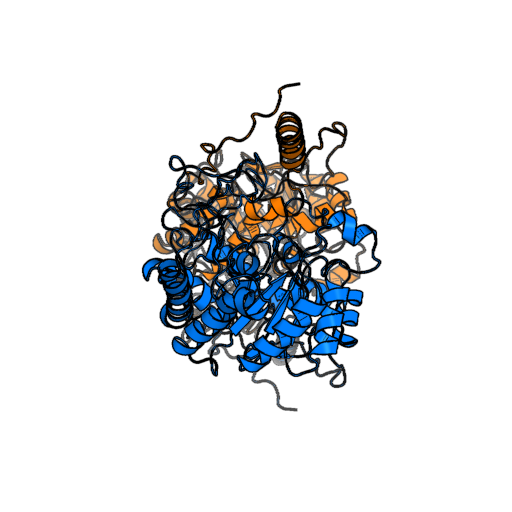8 C C . LEU A 1 56 ? 19.938 -13.375 -6.234 1 98.69 56 LEU A C 1
ATOM 430 O O . LEU A 1 56 ? 20.219 -14.5 -5.82 1 98.69 56 LEU A O 1
ATOM 434 N N . THR A 1 57 ? 20.016 -12.312 -5.504 1 98.81 57 THR A N 1
ATOM 435 C CA . THR A 1 57 ? 20.141 -12.344 -4.051 1 98.81 57 THR A CA 1
ATOM 436 C C . THR A 1 57 ? 18.984 -11.602 -3.391 1 98.81 57 THR A C 1
ATOM 438 O O . THR A 1 57 ? 18.828 -10.391 -3.568 1 98.81 57 THR A O 1
ATOM 441 N N . LEU A 1 58 ? 18.156 -12.312 -2.715 1 98.88 58 LEU A N 1
ATOM 442 C CA . LEU A 1 58 ? 17.062 -11.719 -1.953 1 98.88 58 LEU A CA 1
ATOM 443 C C . LEU A 1 58 ? 17.562 -11.211 -0.601 1 98.88 58 LEU A C 1
ATOM 445 O O . LEU A 1 58 ? 18.312 -11.906 0.089 1 98.88 58 LEU A O 1
ATOM 449 N N . GLN A 1 59 ? 17.156 -10.039 -0.188 1 98.75 59 GLN A N 1
ATOM 450 C CA . GLN A 1 59 ? 17.656 -9.445 1.047 1 98.75 59 GLN A CA 1
ATOM 451 C C . GLN A 1 59 ? 16.984 -10.055 2.268 1 98.75 59 GLN A C 1
ATOM 453 O O . GLN A 1 59 ? 17.438 -9.867 3.398 1 98.75 59 GLN A O 1
ATOM 458 N N . ASN A 1 60 ? 15.922 -10.742 2.037 1 98.88 60 ASN A N 1
ATOM 459 C CA . ASN A 1 60 ? 15.234 -11.516 3.064 1 98.88 60 ASN A CA 1
ATOM 460 C C . ASN A 1 60 ? 14.461 -12.688 2.463 1 98.88 60 ASN A C 1
ATOM 462 O O . ASN A 1 60 ? 14.461 -12.875 1.246 1 98.88 60 ASN A O 1
ATOM 466 N N . ARG A 1 61 ? 13.852 -13.484 3.277 1 98.94 61 ARG A N 1
ATOM 467 C CA . ARG A 1 61 ? 13.289 -14.75 2.822 1 98.94 61 ARG A CA 1
ATOM 468 C C . ARG A 1 61 ? 11.773 -14.734 2.918 1 98.94 61 ARG A C 1
ATOM 470 O O . ARG A 1 61 ? 11.156 -15.758 3.24 1 98.94 61 ARG A O 1
ATOM 477 N N . ILE A 1 62 ? 11.164 -13.586 2.768 1 98.94 62 ILE A N 1
ATOM 478 C CA . ILE A 1 62 ? 9.727 -13.367 2.691 1 98.94 62 ILE A CA 1
ATOM 479 C C . ILE A 1 62 ? 9.375 -12.703 1.364 1 98.94 62 ILE A C 1
ATOM 481 O O . ILE A 1 62 ? 9.891 -11.633 1.043 1 98.94 62 ILE A O 1
ATOM 485 N N . GLY A 1 63 ? 8.531 -13.328 0.578 1 98.88 63 GLY A N 1
ATOM 486 C CA . GLY A 1 63 ? 8.117 -12.766 -0.699 1 98.88 63 GLY A CA 1
ATOM 487 C C . GLY A 1 63 ? 6.613 -12.703 -0.864 1 98.88 63 GLY A C 1
ATOM 488 O O . GLY A 1 63 ? 5.871 -13.25 -0.049 1 98.88 63 GLY A O 1
ATOM 489 N N . VAL A 1 64 ? 6.199 -11.984 -1.873 1 98.94 64 VAL A N 1
ATOM 490 C CA . VAL A 1 64 ? 4.785 -11.844 -2.201 1 98.94 64 VAL A CA 1
ATOM 491 C C . VAL A 1 64 ? 4.387 -12.883 -3.242 1 98.94 64 VAL A C 1
ATOM 493 O O . VAL A 1 64 ? 4.992 -12.961 -4.316 1 98.94 64 VAL A O 1
ATOM 496 N N . SER A 1 65 ? 3.385 -13.664 -2.904 1 98.69 65 SER A N 1
ATOM 497 C CA . SER A 1 65 ? 2.848 -14.641 -3.846 1 98.69 65 SER A CA 1
ATOM 498 C C . SER A 1 65 ? 2.066 -13.961 -4.965 1 98.69 65 SER A C 1
ATOM 500 O O . SER A 1 65 ? 1.463 -12.906 -4.75 1 98.69 65 SER A O 1
ATOM 502 N N . PRO A 1 66 ? 2.127 -14.516 -6.203 1 98.62 66 PRO A N 1
ATOM 503 C CA . PRO A 1 66 ? 1.252 -13.961 -7.242 1 98.62 66 PRO A CA 1
ATOM 504 C C . PRO A 1 66 ? -0.229 -14.094 -6.895 1 98.62 66 PRO A C 1
ATOM 506 O O . PRO A 1 66 ? -0.667 -15.156 -6.441 1 98.62 66 PRO A O 1
ATOM 509 N N . MET A 1 67 ? -0.977 -13.086 -7.02 1 98.12 67 MET A N 1
ATOM 510 C CA . MET A 1 67 ? -2.406 -13.023 -6.73 1 98.12 67 MET A CA 1
ATOM 511 C C . MET A 1 67 ? -3.145 -12.219 -7.797 1 98.12 67 MET A C 1
ATOM 513 O O . MET A 1 67 ? -2.961 -11.008 -7.906 1 98.12 67 MET A O 1
ATOM 517 N N . CYS A 1 68 ? -3.951 -12.906 -8.531 1 98 68 CYS A N 1
ATOM 518 C CA . CYS A 1 68 ? -4.711 -12.172 -9.539 1 98 68 CYS A CA 1
ATOM 519 C C . CYS A 1 68 ? -5.543 -11.07 -8.898 1 98 68 CYS A C 1
ATOM 521 O O . CYS A 1 68 ? -6.125 -11.266 -7.828 1 98 68 CYS A O 1
ATOM 523 N N . GLN A 1 69 ? -5.582 -9.953 -9.562 1 98.25 69 GLN A N 1
ATOM 524 C CA . GLN A 1 69 ? -6.27 -8.773 -9.039 1 98.25 69 GLN A CA 1
ATOM 525 C C . GLN A 1 69 ? -7.527 -8.469 -9.844 1 98.25 69 GLN A C 1
ATOM 527 O O . GLN A 1 69 ? -8.344 -7.641 -9.438 1 98.25 69 GLN A O 1
ATOM 532 N N . TYR A 1 70 ? -7.672 -9.086 -11.047 1 98 70 TYR A N 1
ATOM 533 C CA . TYR A 1 70 ? -8.859 -8.938 -11.883 1 98 70 TYR A CA 1
ATOM 534 C C . TYR A 1 70 ? -9.148 -7.473 -12.164 1 98 70 TYR A C 1
ATOM 536 O O . TYR A 1 70 ? -10.289 -7.016 -11.992 1 98 70 TYR A O 1
ATOM 544 N N . SER A 1 71 ? -8.133 -6.758 -12.562 1 98.5 71 SER A N 1
ATOM 545 C CA . SER A 1 71 ? -8.25 -5.309 -12.688 1 98.5 71 SER A CA 1
ATOM 546 C C . SER A 1 71 ? -7.598 -4.812 -13.977 1 98.5 71 SER A C 1
ATOM 548 O O . SER A 1 71 ? -7.293 -3.627 -14.109 1 98.5 71 SER A O 1
ATOM 550 N N . ALA A 1 72 ? -7.262 -5.707 -14.914 1 98.56 72 ALA A N 1
ATOM 551 C CA . ALA A 1 72 ? -6.777 -5.305 -16.234 1 98.56 72 ALA A CA 1
ATOM 552 C C . ALA A 1 72 ? -7.906 -4.703 -17.062 1 98.56 72 ALA A C 1
ATOM 554 O O . ALA A 1 72 ? -9.086 -4.938 -16.781 1 98.56 72 ALA A O 1
ATOM 555 N N . ASN A 1 73 ? -7.539 -3.867 -18.062 1 98.06 73 ASN A N 1
ATOM 556 C CA . ASN A 1 73 ? -8.547 -3.336 -18.984 1 98.06 73 ASN A CA 1
ATOM 557 C C . ASN A 1 73 ? -9.008 -4.387 -19.984 1 98.06 73 ASN A C 1
ATOM 559 O O . ASN A 1 73 ? -8.68 -5.566 -19.844 1 98.06 73 ASN A O 1
ATOM 563 N N . ASP A 1 74 ? -9.773 -4.035 -21 1 96.5 74 ASP A N 1
ATOM 564 C CA . ASP A 1 74 ? -10.406 -4.977 -21.922 1 96.5 74 ASP A CA 1
ATOM 565 C C . ASP A 1 74 ? -9.391 -5.527 -22.922 1 96.5 74 ASP A C 1
ATOM 567 O O . ASP A 1 74 ? -9.719 -6.41 -23.719 1 96.5 74 ASP A O 1
ATOM 571 N N . LYS A 1 75 ? -8.203 -5.062 -22.828 1 98.25 75 LYS A N 1
ATOM 572 C CA . LYS A 1 75 ? -7.117 -5.551 -23.688 1 98.25 75 LYS A CA 1
ATOM 573 C C . LYS A 1 75 ? -6.082 -6.32 -22.875 1 98.25 75 LYS A C 1
ATOM 575 O O . LYS A 1 75 ? -4.953 -6.523 -23.328 1 98.25 75 LYS A O 1
ATOM 580 N N . PHE A 1 76 ? -6.379 -6.629 -21.609 1 98.62 76 PHE A N 1
ATOM 581 C CA . PHE A 1 76 ? -5.539 -7.398 -20.703 1 98.62 76 PHE A CA 1
ATOM 582 C C . PHE A 1 76 ? -4.285 -6.617 -20.328 1 98.62 76 PHE A C 1
ATOM 584 O O . PHE A 1 76 ? -3.234 -7.207 -20.062 1 98.62 76 PHE A O 1
ATOM 591 N N . GLU A 1 77 ? -4.387 -5.262 -20.359 1 98.88 77 GLU A N 1
ATOM 592 C CA . GLU A 1 77 ? -3.273 -4.379 -20.016 1 98.88 77 GLU A CA 1
ATOM 593 C C . GLU A 1 77 ? -3.363 -3.912 -18.562 1 98.88 77 GLU A C 1
ATOM 595 O O . GLU A 1 77 ? -4.461 -3.738 -18.031 1 98.88 77 GLU A O 1
ATOM 600 N N . ALA A 1 78 ? -2.182 -3.727 -18 1 98.88 78 ALA A N 1
ATOM 601 C CA . ALA A 1 78 ? -2.117 -3.188 -16.641 1 98.88 78 ALA A CA 1
ATOM 602 C C . ALA A 1 78 ? -2.723 -1.787 -16.578 1 98.88 78 ALA A C 1
ATOM 604 O O . ALA A 1 78 ? -2.645 -1.026 -17.547 1 98.88 78 ALA A O 1
ATOM 605 N N . THR A 1 79 ? -3.365 -1.495 -15.484 1 98.69 79 THR A N 1
ATOM 606 C CA . THR A 1 79 ? -3.955 -0.1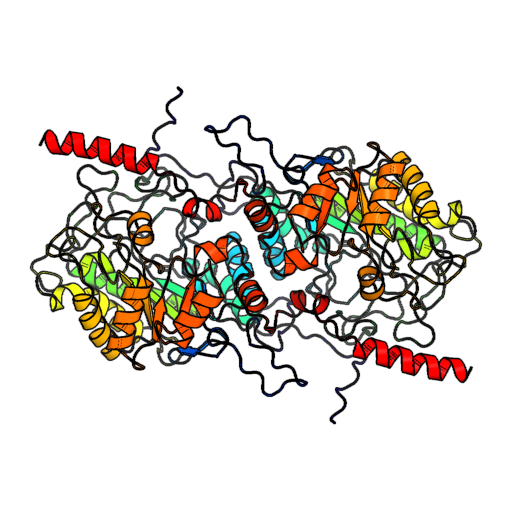93 -15.195 1 98.69 79 THR A CA 1
ATOM 607 C C . THR A 1 79 ? -3.221 0.494 -14.047 1 98.69 79 THR A C 1
ATOM 609 O O . THR A 1 79 ? -2.342 -0.102 -13.422 1 98.69 79 THR A O 1
ATOM 612 N N . PRO A 1 80 ? -3.545 1.754 -13.711 1 98.5 80 PRO A N 1
ATOM 613 C CA . PRO A 1 80 ? -2.934 2.424 -12.562 1 98.5 80 PRO A CA 1
ATOM 614 C C . PRO A 1 80 ? -3.113 1.644 -11.258 1 98.5 80 PRO A C 1
ATOM 616 O O . PRO A 1 80 ? -2.271 1.733 -10.359 1 98.5 80 PRO A O 1
ATOM 619 N N . TYR A 1 81 ? -4.188 0.798 -11.234 1 98.75 81 TYR A N 1
ATOM 620 C CA . TYR A 1 81 ? -4.363 -0.045 -10.055 1 98.75 81 TYR A CA 1
ATOM 621 C C . TYR A 1 81 ? -3.135 -0.913 -9.812 1 98.75 81 TYR A C 1
ATOM 623 O O . TYR A 1 81 ? -2.693 -1.072 -8.672 1 98.75 81 TYR A O 1
ATOM 631 N N . HIS A 1 82 ? -2.607 -1.416 -10.883 1 98.94 82 HIS A N 1
ATOM 632 C CA . HIS A 1 82 ? -1.482 -2.334 -10.742 1 98.94 82 HIS A CA 1
ATOM 633 C C . HIS A 1 82 ? -0.238 -1.61 -10.234 1 98.94 82 HIS A C 1
ATOM 635 O O . HIS A 1 82 ? 0.505 -2.143 -9.414 1 98.94 82 HIS A O 1
ATOM 641 N N . LEU A 1 83 ? -0 -0.426 -10.758 1 98.88 83 LEU A N 1
ATOM 642 C CA . LEU A 1 83 ? 1.113 0.372 -10.25 1 98.88 83 LEU A CA 1
ATOM 643 C C . LEU A 1 83 ? 0.96 0.641 -8.758 1 98.88 83 LEU A C 1
ATOM 645 O O . LEU A 1 83 ? 1.926 0.524 -8 1 98.88 83 LEU A O 1
ATOM 649 N N . ILE A 1 84 ? -0.242 0.965 -8.328 1 98.81 84 ILE A N 1
ATOM 650 C CA . ILE A 1 84 ? -0.534 1.259 -6.926 1 98.81 84 ILE A CA 1
ATOM 651 C C . ILE A 1 84 ? -0.332 0.002 -6.082 1 98.81 84 ILE A C 1
ATOM 653 O O . ILE A 1 84 ? 0.374 0.033 -5.07 1 98.81 84 ILE A O 1
ATOM 657 N N . HIS A 1 85 ? -0.926 -1.09 -6.504 1 98.81 85 HIS A N 1
ATOM 658 C CA . HIS A 1 85 ? -0.925 -2.35 -5.77 1 98.81 85 HIS A CA 1
ATOM 659 C C . HIS A 1 85 ? 0.494 -2.877 -5.582 1 98.81 85 HIS A C 1
ATOM 661 O O . HIS A 1 85 ? 0.94 -3.084 -4.453 1 98.81 85 HIS A O 1
ATOM 667 N N . TYR A 1 86 ? 1.215 -3.014 -6.633 1 98.94 86 TYR A N 1
ATOM 668 C CA . TYR A 1 86 ? 2.555 -3.584 -6.543 1 98.94 86 TYR A CA 1
ATOM 669 C C . TYR A 1 86 ? 3.545 -2.57 -5.984 1 98.94 86 TYR A C 1
ATOM 671 O O . TYR A 1 86 ? 4.488 -2.936 -5.281 1 98.94 86 TYR A O 1
ATOM 679 N N . GLY A 1 87 ? 3.322 -1.281 -6.316 1 98.81 87 GLY A N 1
ATOM 680 C CA . GLY A 1 87 ? 4.156 -0.254 -5.711 1 98.81 87 GLY A CA 1
ATOM 681 C C . GLY A 1 87 ? 4.105 -0.258 -4.195 1 98.81 87 GLY A C 1
ATOM 682 O O . GLY A 1 87 ? 5.137 -0.123 -3.535 1 98.81 87 GLY A O 1
ATOM 683 N N . ALA A 1 88 ? 2.902 -0.413 -3.67 1 98.5 88 ALA A N 1
ATOM 684 C CA . ALA A 1 88 ? 2.719 -0.46 -2.221 1 98.5 88 ALA A CA 1
ATOM 685 C C . ALA A 1 88 ? 3.508 -1.612 -1.605 1 98.5 88 ALA A C 1
ATOM 687 O O . ALA A 1 88 ? 4.078 -1.472 -0.521 1 98.5 88 ALA A O 1
ATOM 688 N N . LEU A 1 89 ? 3.523 -2.715 -2.303 1 98.81 89 LEU A N 1
ATOM 689 C CA . LEU A 1 89 ? 4.176 -3.922 -1.81 1 98.81 89 LEU A CA 1
ATOM 690 C C . LEU A 1 89 ? 5.695 -3.785 -1.877 1 98.81 89 LEU A C 1
ATOM 692 O O . LEU A 1 89 ? 6.379 -3.924 -0.861 1 98.81 89 LEU A O 1
ATOM 696 N N . VAL A 1 90 ? 6.25 -3.365 -3.008 1 98.75 90 VAL A N 1
ATOM 697 C CA . VAL A 1 90 ? 7.695 -3.377 -3.207 1 98.75 90 VAL A CA 1
ATOM 698 C C . VAL A 1 90 ? 8.344 -2.309 -2.332 1 98.75 90 VAL A C 1
ATOM 700 O O . VAL A 1 90 ? 9.477 -2.482 -1.866 1 98.75 90 VAL A O 1
ATOM 703 N N . THR A 1 91 ? 7.617 -1.248 -2.047 1 98.56 91 THR A N 1
ATOM 704 C CA . THR A 1 91 ? 8.172 -0.152 -1.259 1 98.56 91 THR A CA 1
ATOM 705 C C . THR A 1 91 ? 8.539 -0.627 0.144 1 98.56 91 THR A C 1
ATOM 707 O O . THR A 1 91 ? 9.391 -0.031 0.802 1 98.56 91 THR A O 1
ATOM 710 N N . ARG A 1 92 ? 7.938 -1.74 0.598 1 98.31 92 ARG A N 1
ATOM 711 C CA . ARG A 1 92 ? 8.062 -2.113 2.004 1 98.31 92 ARG A CA 1
ATOM 712 C C . ARG A 1 92 ? 8.859 -3.402 2.162 1 98.31 92 ARG A C 1
ATOM 714 O O . ARG A 1 92 ? 8.812 -4.043 3.213 1 98.31 92 ARG A O 1
ATOM 721 N N . GLY A 1 93 ? 9.547 -3.855 1.174 1 98.12 93 GLY A N 1
ATOM 722 C CA . GLY A 1 93 ? 10.805 -4.578 1.252 1 98.12 93 GLY A CA 1
ATOM 723 C C . GLY A 1 93 ? 10.633 -6.082 1.292 1 98.12 93 GLY A C 1
ATOM 724 O O . GLY A 1 93 ? 11.344 -6.777 2.021 1 98.12 93 GLY A O 1
ATOM 725 N N . PRO A 1 94 ? 9.594 -6.664 0.596 1 98.88 94 PRO A N 1
ATOM 726 C CA . PRO A 1 94 ? 9.68 -8.109 0.393 1 98.88 94 PRO A CA 1
ATOM 727 C C . PRO A 1 94 ? 10.922 -8.516 -0.398 1 98.88 94 PRO A C 1
ATOM 729 O O . PRO A 1 94 ? 11.438 -7.73 -1.198 1 98.88 94 PRO A O 1
ATOM 732 N N . GLY A 1 95 ? 11.438 -9.781 -0.103 1 98.88 95 GLY A N 1
ATOM 733 C CA . GLY A 1 95 ? 12.609 -10.25 -0.827 1 98.88 95 GLY A CA 1
ATOM 734 C C . GLY A 1 95 ? 12.391 -10.336 -2.326 1 98.88 95 GLY A C 1
ATOM 735 O O . GLY A 1 95 ? 13.312 -10.117 -3.107 1 98.88 95 GLY A O 1
ATOM 736 N N . ILE A 1 96 ? 11.164 -10.641 -2.707 1 98.94 96 ILE A N 1
ATOM 737 C CA . ILE A 1 96 ? 10.758 -10.688 -4.105 1 98.94 96 ILE A CA 1
ATOM 738 C C . ILE A 1 96 ? 9.242 -10.57 -4.207 1 98.94 96 ILE A C 1
ATOM 740 O O . ILE A 1 96 ? 8.516 -11.078 -3.352 1 98.94 96 ILE A O 1
ATOM 744 N N . THR A 1 97 ? 8.758 -9.836 -5.152 1 98.94 97 THR A N 1
ATOM 745 C CA . THR A 1 97 ? 7.328 -9.703 -5.414 1 98.94 97 THR A CA 1
ATOM 746 C C . THR A 1 97 ? 6.957 -10.336 -6.75 1 98.94 97 THR A C 1
ATOM 748 O O . THR A 1 97 ? 7.551 -10.016 -7.781 1 98.94 97 THR A O 1
ATOM 751 N N . PHE A 1 98 ? 5.969 -11.25 -6.723 1 98.94 98 PHE A N 1
ATOM 752 C CA . PHE A 1 98 ? 5.484 -11.852 -7.961 1 98.94 98 PHE A CA 1
ATOM 753 C C . PHE A 1 98 ? 4.227 -11.141 -8.453 1 98.94 98 PHE A C 1
ATOM 755 O O . PHE A 1 98 ? 3.221 -11.086 -7.742 1 98.94 98 PHE A O 1
ATOM 762 N N . VAL A 1 99 ? 4.316 -10.586 -9.617 1 98.88 99 VAL A N 1
ATOM 763 C CA . VAL A 1 99 ? 3.119 -10.086 -10.297 1 98.88 99 VAL A CA 1
ATOM 764 C C . VAL A 1 99 ? 2.197 -11.258 -10.633 1 98.88 99 VAL A C 1
ATOM 766 O O . VAL A 1 99 ? 2.664 -12.352 -10.961 1 98.88 99 VAL A O 1
ATOM 769 N N . GLU A 1 100 ? 0.992 -11.07 -10.648 1 98.81 100 GLU A N 1
ATOM 770 C CA . GLU A 1 100 ? -0.087 -12.047 -10.758 1 98.81 100 GLU A CA 1
ATOM 771 C C . GLU A 1 100 ? 0.038 -12.867 -12.039 1 98.81 100 GLU A C 1
ATOM 773 O O . GLU A 1 100 ? 0.803 -12.516 -12.938 1 98.81 100 GLU A O 1
ATOM 778 N N . SER A 1 101 ? -0.684 -13.992 -12.031 1 98.69 101 SER A N 1
ATOM 779 C CA . SER A 1 101 ? -0.714 -14.82 -13.234 1 98.69 101 SER A CA 1
ATOM 780 C C . SER A 1 101 ? -1.074 -13.992 -14.469 1 98.69 101 SER A C 1
ATOM 782 O O . SER A 1 101 ? -2.121 -13.344 -14.5 1 98.69 101 SER A O 1
ATOM 784 N N . THR A 1 102 ? -0.24 -13.992 -15.406 1 98.94 102 THR A N 1
ATOM 785 C CA . THR A 1 102 ? -0.365 -13.227 -16.641 1 98.94 102 THR A CA 1
ATOM 786 C C . THR A 1 102 ? -0.462 -14.164 -17.844 1 98.94 102 THR A C 1
ATOM 788 O O . THR A 1 102 ? 0.427 -14.984 -18.078 1 98.94 102 THR A O 1
ATOM 791 N N . SER A 1 103 ? -1.514 -14.039 -18.562 1 98.94 103 SER A N 1
ATOM 792 C CA . SER A 1 103 ? -1.799 -14.977 -19.641 1 98.94 103 SER A CA 1
ATOM 793 C C . SER A 1 103 ? -0.784 -14.844 -20.766 1 98.94 103 SER A C 1
ATOM 795 O O . SER A 1 103 ? -0.433 -13.734 -21.172 1 98.94 103 SER A O 1
ATOM 797 N N . VAL A 1 104 ? -0.375 -15.953 -21.344 1 98.94 104 VAL A N 1
ATOM 798 C CA . VAL A 1 104 ? 0.627 -15.953 -22.406 1 98.94 104 VAL A CA 1
ATOM 799 C C . VAL A 1 104 ? -0.061 -15.984 -23.766 1 98.94 104 VAL A C 1
ATOM 801 O O . VAL A 1 104 ? 0.573 -15.742 -24.797 1 98.94 104 VAL A O 1
ATOM 804 N N . SER A 1 105 ? -1.373 -16.344 -23.75 1 98.62 105 SER A N 1
ATOM 805 C CA . SER A 1 105 ? -2.184 -16.453 -24.953 1 98.62 105 SER A CA 1
ATOM 806 C C . SER A 1 105 ? -3.549 -15.797 -24.766 1 98.62 105 SER A C 1
ATOM 808 O O . SER A 1 105 ? -4.039 -15.68 -23.641 1 98.62 105 SER A O 1
ATOM 810 N N . PRO A 1 106 ? -4.191 -15.375 -25.891 1 98.06 106 PRO A N 1
ATOM 811 C CA . PRO A 1 106 ? -5.496 -14.719 -25.766 1 98.06 106 PRO A CA 1
ATOM 812 C C . PRO A 1 106 ? -6.547 -15.617 -25.109 1 98.06 106 PRO A C 1
ATOM 814 O O . PRO A 1 106 ? -7.457 -15.125 -24.453 1 98.06 106 PRO A O 1
ATOM 817 N N . GLU A 1 107 ? -6.398 -16.922 -25.281 1 98.25 107 GLU A N 1
ATOM 818 C CA . GLU A 1 107 ? -7.418 -17.828 -24.75 1 98.25 107 GLU A CA 1
ATOM 819 C C . GLU A 1 107 ? -7.043 -18.328 -23.359 1 98.25 107 GLU A C 1
ATOM 821 O O . GLU A 1 107 ? -7.758 -19.141 -22.781 1 98.25 107 GLU A O 1
ATOM 826 N N . GLY A 1 108 ? -5.93 -17.844 -22.781 1 98.5 108 GLY A N 1
ATOM 827 C CA . GLY A 1 108 ? -5.375 -18.453 -21.594 1 98.5 108 GLY A CA 1
ATOM 828 C C . GLY A 1 108 ? -5.762 -17.734 -20.312 1 98.5 108 GLY A C 1
ATOM 829 O O . GLY A 1 108 ? -5.477 -18.219 -19.203 1 98.5 108 GLY A O 1
ATOM 830 N N . GLY A 1 109 ? -6.449 -16.562 -20.406 1 98.25 109 GLY A N 1
ATOM 831 C CA . GLY A 1 109 ? -6.809 -15.812 -19.219 1 98.25 109 GLY A CA 1
ATOM 832 C C . GLY A 1 109 ? -7.844 -16.5 -18.359 1 98.25 109 GLY A C 1
ATOM 833 O O . GLY A 1 109 ? -8.742 -17.172 -18.875 1 98.25 109 GLY A O 1
ATOM 834 N N . LEU A 1 110 ? -7.754 -16.266 -17.047 1 97.62 110 LEU A N 1
ATOM 835 C CA . LEU A 1 110 ? -8.672 -16.875 -16.094 1 97.62 110 LEU A CA 1
ATOM 836 C C . LEU A 1 110 ? -9.992 -16.109 -16.031 1 97.62 110 LEU A C 1
ATOM 838 O O . LEU A 1 110 ? -11.016 -16.656 -15.641 1 97.62 110 LEU A O 1
ATOM 842 N N . SER A 1 111 ? -9.945 -14.797 -16.359 1 97.38 111 SER A N 1
ATOM 843 C CA . SER A 1 111 ? -11.094 -13.906 -16.453 1 97.38 111 SER A CA 1
ATOM 844 C C . SER A 1 111 ? -10.859 -12.812 -17.5 1 97.38 111 SER A C 1
ATOM 846 O O . SER A 1 111 ? -9.734 -12.625 -17.969 1 97.38 111 SER A O 1
ATOM 848 N N . PRO A 1 112 ? -11.883 -12.086 -17.828 1 96.62 112 PRO A N 1
ATOM 849 C CA . PRO A 1 112 ? -11.727 -11.016 -18.812 1 96.62 112 PRO A CA 1
ATOM 850 C C . PRO A 1 112 ? -10.875 -9.859 -18.297 1 96.62 112 PRO A C 1
ATOM 852 O O . PRO A 1 112 ? -10.516 -8.961 -19.062 1 96.62 112 PRO A O 1
ATOM 855 N N . HIS A 1 113 ? -10.516 -9.906 -17 1 97.38 113 HIS A N 1
ATOM 856 C CA . HIS A 1 113 ? -9.781 -8.789 -16.422 1 97.38 113 HIS A CA 1
ATOM 857 C C . HIS A 1 113 ? -8.453 -9.25 -15.836 1 97.38 113 HIS A C 1
ATOM 859 O O . HIS A 1 113 ? -7.922 -8.617 -14.922 1 97.38 113 HIS A O 1
ATOM 865 N N . ASP A 1 114 ? -7.977 -10.359 -16.344 1 98.25 114 ASP A N 1
ATOM 866 C CA . ASP A 1 114 ? -6.621 -10.805 -16.016 1 98.25 114 ASP A CA 1
ATOM 867 C C . ASP A 1 114 ? -5.586 -10.062 -16.859 1 98.25 114 ASP A C 1
ATOM 869 O O . ASP A 1 114 ? -5.914 -9.508 -17.922 1 98.25 114 ASP A O 1
ATOM 873 N N . LEU A 1 115 ? -4.375 -10.07 -16.391 1 98.94 115 LEU A N 1
ATOM 874 C CA . LEU A 1 115 ? -3.273 -9.531 -17.172 1 98.94 115 LEU A CA 1
ATOM 875 C C . LEU A 1 115 ? -2.881 -10.492 -18.297 1 98.94 115 LEU A C 1
ATOM 877 O O . LEU A 1 115 ? -3.012 -11.703 -18.156 1 98.94 115 LEU A O 1
ATOM 881 N N . GLY A 1 116 ? -2.471 -9.93 -19.406 1 98.94 116 GLY A N 1
ATOM 882 C CA . GLY A 1 116 ? -1.846 -10.656 -20.5 1 98.94 116 GLY A CA 1
ATOM 883 C C . GLY A 1 116 ? -0.473 -10.125 -20.875 1 98.94 116 GLY A C 1
ATOM 884 O O . GLY A 1 116 ? -0.114 -9.008 -20.484 1 98.94 116 GLY A O 1
ATOM 885 N N . ILE A 1 117 ? 0.263 -10.938 -21.609 1 98.94 117 ILE A N 1
ATOM 886 C CA . ILE A 1 117 ? 1.577 -10.477 -22.047 1 98.94 117 ILE A CA 1
ATOM 887 C C . ILE A 1 117 ? 1.939 -11.133 -23.375 1 98.94 117 ILE A C 1
ATOM 889 O O . ILE A 1 117 ? 3.107 -11.438 -23.625 1 98.94 117 ILE A O 1
ATOM 893 N N . TRP A 1 118 ? 0.97 -11.391 -24.219 1 98.75 118 TRP A N 1
ATOM 894 C CA . TRP A 1 118 ? 1.241 -11.953 -25.531 1 98.75 118 TRP A CA 1
ATOM 895 C C . TRP A 1 118 ? 1.421 -10.844 -26.578 1 98.75 118 TRP A C 1
ATOM 897 O O . TRP A 1 118 ? 1.803 -11.109 -27.719 1 98.75 118 TRP A O 1
ATOM 907 N N . THR A 1 119 ? 1.176 -9.555 -26.25 1 98.81 119 THR A N 1
ATOM 908 C CA . THR A 1 119 ? 1.436 -8.438 -27.141 1 98.81 119 THR A CA 1
ATOM 909 C C . THR A 1 119 ? 2.484 -7.496 -26.547 1 98.81 119 THR A C 1
ATOM 911 O O . THR A 1 119 ? 2.76 -7.543 -25.359 1 98.81 119 THR A O 1
ATOM 914 N N . LYS A 1 120 ? 3.027 -6.703 -27.438 1 98.75 120 LYS A N 1
ATOM 915 C CA . LYS A 1 120 ? 3.998 -5.695 -27.016 1 98.75 120 LYS A CA 1
ATOM 916 C C . LYS A 1 120 ? 3.359 -4.672 -26.094 1 98.75 120 LYS A C 1
ATOM 918 O O . LYS A 1 120 ? 3.971 -4.254 -25.094 1 98.75 120 LYS A O 1
ATOM 923 N N . GLU A 1 121 ? 2.127 -4.254 -26.406 1 98.88 121 GLU A N 1
ATOM 924 C CA . GLU A 1 121 ? 1.407 -3.25 -25.625 1 98.88 121 GLU A CA 1
ATOM 925 C C . GLU A 1 121 ? 1.151 -3.734 -24.203 1 98.88 121 GLU A C 1
ATOM 927 O O . GLU A 1 121 ? 1.263 -2.961 -23.25 1 98.88 121 GLU A O 1
ATOM 932 N N . GLN A 1 122 ? 0.802 -4.977 -24.062 1 98.94 122 GLN A N 1
ATOM 933 C CA . GLN A 1 122 ? 0.597 -5.578 -22.75 1 98.94 122 GLN A CA 1
ATOM 934 C C . GLN A 1 122 ? 1.88 -5.547 -21.922 1 98.94 122 GLN A C 1
ATOM 936 O O . GLN A 1 122 ? 1.862 -5.168 -20.75 1 98.94 122 GLN A O 1
ATOM 941 N N . ALA A 1 123 ? 2.982 -5.895 -22.5 1 98.94 123 ALA A N 1
ATOM 942 C CA . ALA A 1 123 ? 4.273 -5.863 -21.812 1 98.94 123 ALA A CA 1
ATOM 943 C C . ALA A 1 123 ? 4.652 -4.441 -21.422 1 98.94 123 ALA A C 1
ATOM 945 O O . ALA A 1 123 ? 5.16 -4.207 -20.312 1 98.94 123 ALA A O 1
ATOM 946 N N . GLU A 1 124 ? 4.402 -3.48 -22.328 1 98.94 124 GLU A N 1
ATOM 947 C CA . GLU A 1 124 ? 4.695 -2.074 -22.078 1 98.94 124 GLU A CA 1
ATOM 948 C C . GLU A 1 124 ? 3.865 -1.538 -20.906 1 98.94 124 GLU A C 1
ATOM 950 O O . GLU A 1 124 ? 4.332 -0.692 -20.141 1 98.94 124 GLU A O 1
ATOM 955 N N . SER A 1 125 ? 2.664 -2.035 -20.766 1 98.88 125 SER A N 1
ATOM 956 C CA . SER A 1 125 ? 1.772 -1.562 -19.719 1 98.88 125 SER A CA 1
ATOM 957 C C . SER A 1 125 ? 2.271 -1.987 -18.344 1 98.88 125 SER A C 1
ATOM 959 O O . SER A 1 125 ? 1.871 -1.414 -17.328 1 98.88 125 SER A O 1
ATOM 961 N N . LEU A 1 126 ? 3.168 -2.982 -18.281 1 98.88 126 LEU A N 1
ATOM 962 C CA . LEU A 1 126 ? 3.705 -3.484 -17.016 1 98.88 126 LEU A CA 1
ATOM 963 C C . LEU A 1 126 ? 5.027 -2.803 -16.688 1 98.88 126 LEU A C 1
ATOM 965 O O . LEU A 1 126 ? 5.504 -2.891 -15.547 1 98.88 126 LEU A O 1
ATOM 969 N N . LYS A 1 127 ? 5.605 -2.094 -17.594 1 98.81 127 LYS A N 1
ATOM 970 C CA . LYS A 1 127 ? 6.934 -1.497 -17.484 1 98.81 127 LYS A CA 1
ATOM 971 C C . LYS A 1 127 ? 6.988 -0.506 -16.328 1 98.81 127 LYS A C 1
ATOM 973 O O . LYS A 1 127 ? 7.941 -0.506 -15.539 1 98.81 127 LYS A O 1
ATOM 978 N N . PRO A 1 128 ? 5.934 0.388 -16.141 1 98.75 128 PRO A N 1
ATOM 979 C CA . PRO A 1 128 ? 5.988 1.344 -15.039 1 98.75 128 PRO A CA 1
ATOM 980 C C . PRO A 1 128 ? 6.074 0.661 -13.672 1 98.75 128 PRO A C 1
ATOM 982 O O . PRO A 1 128 ? 6.703 1.19 -12.75 1 98.75 128 PRO A O 1
ATOM 985 N N . VAL A 1 129 ? 5.441 -0.502 -13.539 1 98.88 129 VAL A N 1
ATOM 986 C CA . VAL A 1 129 ? 5.484 -1.256 -12.289 1 98.88 129 VAL A CA 1
ATOM 987 C C . VAL A 1 129 ? 6.914 -1.723 -12.016 1 98.88 129 VAL A C 1
ATOM 989 O O . VAL A 1 129 ? 7.426 -1.553 -10.906 1 98.88 129 VAL A O 1
ATOM 992 N N . VAL A 1 130 ? 7.578 -2.256 -13.008 1 98.94 130 VAL A N 1
ATOM 993 C CA . VAL A 1 130 ? 8.93 -2.795 -12.883 1 98.94 130 VAL A CA 1
ATOM 994 C C . VAL A 1 130 ? 9.914 -1.659 -12.641 1 98.94 130 VAL A C 1
ATOM 996 O O . VAL A 1 130 ? 10.805 -1.771 -11.789 1 98.94 130 VAL A O 1
ATOM 999 N N . GLU A 1 131 ? 9.75 -0.596 -13.383 1 98.75 131 GLU A N 1
ATOM 1000 C CA . GLU A 1 131 ? 10.625 0.563 -13.227 1 98.75 131 GLU A CA 1
ATOM 1001 C C . GLU A 1 131 ? 10.555 1.118 -11.805 1 98.75 131 GLU A C 1
ATOM 1003 O O . GLU A 1 131 ? 11.57 1.491 -11.227 1 98.75 131 GLU A O 1
ATOM 1008 N N . TYR A 1 132 ? 9.383 1.198 -11.281 1 98.88 132 TYR A N 1
ATOM 1009 C CA . TYR A 1 132 ? 9.266 1.675 -9.914 1 98.88 132 TYR A CA 1
ATOM 1010 C C . TYR A 1 132 ? 9.953 0.723 -8.938 1 98.88 132 TYR A C 1
ATOM 1012 O O . TYR A 1 132 ? 10.648 1.16 -8.023 1 98.88 132 TYR A O 1
ATOM 1020 N N . ALA A 1 133 ? 9.68 -0.571 -9.094 1 98.88 133 ALA A N 1
ATOM 1021 C CA . ALA A 1 133 ? 10.352 -1.544 -8.242 1 98.88 133 ALA A CA 1
ATOM 1022 C C . ALA A 1 133 ? 11.859 -1.331 -8.258 1 98.88 133 ALA A C 1
ATOM 1024 O O . ALA A 1 133 ? 12.5 -1.298 -7.199 1 98.88 133 ALA A O 1
ATOM 1025 N N . HIS A 1 134 ? 12.414 -1.146 -9.438 1 98.81 134 HIS A N 1
ATOM 1026 C CA . HIS A 1 134 ? 13.859 -0.979 -9.586 1 98.81 134 HIS A CA 1
ATOM 1027 C C . HIS A 1 134 ? 14.328 0.339 -8.984 1 98.81 134 HIS A C 1
ATOM 1029 O O . HIS A 1 134 ? 15.438 0.422 -8.453 1 98.81 134 HIS A O 1
ATOM 1035 N N . SER A 1 135 ? 13.469 1.358 -9.062 1 98.62 135 SER A N 1
ATOM 1036 C CA . SER A 1 135 ? 13.812 2.631 -8.438 1 98.62 135 SER A CA 1
ATOM 1037 C C . SER A 1 135 ? 13.945 2.479 -6.922 1 98.62 135 SER A C 1
ATOM 1039 O O . SER A 1 135 ? 14.648 3.264 -6.277 1 98.62 135 SER A O 1
ATOM 1041 N N . GLN A 1 136 ? 13.281 1.48 -6.375 1 98.38 136 GLN A N 1
ATOM 1042 C CA . GLN A 1 136 ? 13.359 1.17 -4.949 1 98.38 136 GLN A CA 1
ATOM 1043 C C . GLN A 1 136 ? 14.375 0.063 -4.684 1 98.38 136 GLN A C 1
ATOM 1045 O O . GLN A 1 136 ? 14.461 -0.454 -3.568 1 98.38 136 GLN A O 1
ATOM 1050 N N . LYS A 1 137 ? 15.055 -0.415 -5.711 1 98.25 137 LYS A N 1
ATOM 1051 C CA . LYS A 1 137 ? 16.078 -1.457 -5.668 1 98.25 137 LYS A CA 1
ATOM 1052 C C . LYS A 1 137 ? 15.469 -2.809 -5.309 1 98.25 137 LYS A C 1
ATOM 1054 O O . LYS A 1 137 ? 16.125 -3.645 -4.68 1 98.25 137 LYS A O 1
ATOM 1059 N N . GLN A 1 138 ? 14.234 -2.977 -5.613 1 98.81 138 GLN A N 1
ATOM 1060 C CA . GLN A 1 138 ? 13.508 -4.191 -5.258 1 98.81 138 GLN A CA 1
ATOM 1061 C C . GLN A 1 138 ? 13.438 -5.152 -6.441 1 98.81 138 GLN A C 1
ATOM 1063 O O . GLN A 1 138 ? 13.508 -4.73 -7.598 1 98.81 138 GLN A O 1
ATOM 1068 N N . LEU A 1 139 ? 13.336 -6.461 -6.133 1 98.88 139 LEU A N 1
ATOM 1069 C CA . LEU A 1 139 ? 13.188 -7.504 -7.145 1 98.88 139 LEU A CA 1
ATOM 1070 C C . LEU A 1 139 ? 11.719 -7.805 -7.41 1 98.88 139 LEU A C 1
ATOM 1072 O O . LEU A 1 139 ? 10.914 -7.848 -6.477 1 98.88 139 LEU A O 1
ATOM 1076 N N . ILE A 1 140 ? 11.391 -7.941 -8.664 1 98.94 140 ILE A N 1
ATOM 1077 C CA . ILE A 1 140 ? 10.016 -8.211 -9.062 1 98.94 140 ILE A CA 1
ATOM 1078 C C . ILE A 1 140 ? 9.992 -9.242 -10.18 1 98.94 140 ILE A C 1
ATOM 1080 O O . ILE A 1 140 ? 10.812 -9.188 -11.102 1 98.94 140 ILE A O 1
ATOM 1084 N N . ALA A 1 141 ? 9.164 -10.266 -10.008 1 98.94 141 ALA A N 1
ATOM 1085 C CA . ALA A 1 141 ? 8.984 -11.359 -10.953 1 98.94 141 ALA A CA 1
ATOM 1086 C C . ALA A 1 141 ? 7.578 -11.352 -11.539 1 98.94 141 ALA A C 1
ATOM 1088 O O . ALA A 1 141 ? 6.707 -10.617 -11.07 1 98.94 141 ALA A O 1
ATOM 1089 N N . ILE A 1 142 ? 7.395 -12.086 -12.586 1 98.94 142 ILE A N 1
ATOM 1090 C CA . ILE A 1 142 ? 6.078 -12.242 -13.195 1 98.94 142 ILE A CA 1
ATOM 1091 C C . ILE A 1 142 ? 5.73 -13.727 -13.305 1 98.94 142 ILE A C 1
ATOM 1093 O O . ILE A 1 142 ? 6.594 -14.555 -13.609 1 98.94 142 ILE A O 1
ATOM 1097 N N . GLN A 1 143 ? 4.508 -14.031 -12.992 1 98.94 143 GLN A N 1
ATOM 1098 C CA . GLN A 1 143 ? 4.027 -15.391 -13.219 1 98.94 143 GLN A CA 1
ATOM 1099 C C . GLN A 1 143 ? 3.35 -15.516 -14.578 1 98.94 143 GLN A C 1
ATOM 1101 O O . GLN A 1 143 ? 2.42 -14.773 -14.883 1 98.94 143 GLN A O 1
ATOM 1106 N N . LEU A 1 144 ? 3.818 -16.422 -15.398 1 98.94 144 LEU A N 1
ATOM 1107 C CA . LEU A 1 144 ? 3.258 -16.719 -16.719 1 98.94 144 LEU A CA 1
ATOM 1108 C C . LEU A 1 144 ? 2.322 -17.922 -16.641 1 98.94 144 LEU A C 1
ATOM 1110 O O . LEU A 1 144 ? 2.689 -18.969 -16.109 1 98.94 144 LEU A O 1
ATOM 1114 N N . GLY A 1 145 ? 1.103 -17.719 -17.172 1 98.5 145 GLY A N 1
ATOM 1115 C CA . GLY A 1 145 ? 0.147 -18.797 -17 1 98.5 145 GLY A CA 1
ATOM 1116 C C . GLY A 1 145 ? -0.804 -18.953 -18.172 1 98.5 145 GLY A C 1
ATOM 1117 O O . GLY A 1 145 ? -0.814 -18.109 -19.078 1 98.5 145 GLY A O 1
ATOM 1118 N N . HIS A 1 146 ? -1.484 -20.016 -18.266 1 98.88 146 HIS A N 1
ATOM 1119 C CA . HIS A 1 146 ? -2.578 -20.391 -19.156 1 98.88 146 HIS A CA 1
ATOM 1120 C C . HIS A 1 146 ? -3.643 -21.188 -18.406 1 98.88 146 HIS A C 1
ATOM 1122 O O . HIS A 1 146 ? -3.346 -22.234 -17.828 1 98.88 146 HIS A O 1
ATOM 1128 N N . GLY A 1 147 ? -4.875 -20.75 -18.516 1 98.62 147 GLY A N 1
ATOM 1129 C CA . GLY A 1 147 ? -5.922 -21.25 -17.641 1 98.62 147 GLY A CA 1
ATOM 1130 C C . GLY A 1 147 ? -6.449 -22.609 -18.062 1 98.62 147 GLY A C 1
ATOM 1131 O O . GLY A 1 147 ? -7.086 -23.312 -17.266 1 98.62 147 GLY A O 1
ATOM 1132 N N . GLY A 1 148 ? -6.195 -23.047 -19.375 1 98.69 148 GLY A N 1
ATOM 1133 C CA . GLY A 1 148 ? -6.727 -24.312 -19.859 1 98.69 148 GLY A CA 1
ATOM 1134 C C . GLY A 1 148 ? -8.227 -24.422 -19.688 1 98.69 148 GLY A C 1
ATOM 1135 O O . GLY A 1 148 ? -8.977 -23.531 -20.109 1 98.69 148 GLY A O 1
ATOM 1136 N N . ARG A 1 149 ? -8.672 -25.469 -19.109 1 98.25 149 ARG A N 1
ATOM 1137 C CA . ARG A 1 149 ? -10.102 -25.781 -19.031 1 98.25 149 ARG A CA 1
ATOM 1138 C C . ARG A 1 149 ? -10.797 -24.859 -18.031 1 98.25 149 ARG A C 1
ATOM 1140 O O . ARG A 1 149 ? -12.031 -24.844 -17.953 1 98.25 149 ARG A O 1
ATOM 1147 N N . LYS A 1 150 ? -10.023 -24.062 -17.25 1 97.88 150 LYS A N 1
ATOM 1148 C CA . LYS A 1 150 ? -10.594 -23.141 -16.266 1 97.88 150 LYS A CA 1
ATOM 1149 C C . LYS A 1 150 ? -10.477 -21.688 -16.734 1 97.88 150 LYS A C 1
ATOM 1151 O O . LYS A 1 150 ? -10.656 -20.766 -15.945 1 97.88 150 LYS A O 1
ATOM 1156 N N . ALA A 1 151 ? -10.117 -21.453 -18 1 98.12 151 ALA A N 1
ATOM 1157 C CA . ALA A 1 151 ? -10.047 -20.109 -18.547 1 98.12 151 ALA A CA 1
ATOM 1158 C C . ALA A 1 151 ? -11.43 -19.484 -18.656 1 98.12 151 ALA A C 1
ATOM 1160 O O . ALA A 1 151 ? -12.445 -20.172 -18.562 1 98.12 151 ALA A O 1
ATOM 1161 N N . THR A 1 152 ? -11.492 -18.172 -18.812 1 97.75 152 THR A N 1
ATOM 1162 C CA . THR A 1 152 ? -12.656 -17.328 -19.094 1 97.75 152 THR A CA 1
ATOM 1163 C C . THR A 1 152 ? -13.688 -17.438 -17.984 1 97.75 152 THR A C 1
ATOM 1165 O O . THR A 1 152 ? -14.891 -17.484 -18.25 1 97.75 152 THR A O 1
ATOM 1168 N N . GLY A 1 153 ? -13.219 -17.562 -16.797 1 97.12 153 GLY A N 1
ATOM 1169 C CA . GLY A 1 153 ? -14.125 -17.484 -15.664 1 97.12 153 GLY A CA 1
ATOM 1170 C C . GLY A 1 153 ? -14.5 -16.047 -15.312 1 97.12 153 GLY A C 1
ATOM 1171 O O . GLY A 1 153 ? -13.938 -15.102 -15.867 1 97.12 153 GLY A O 1
ATOM 1172 N N . GLN A 1 154 ? -15.438 -15.945 -14.414 1 96.25 154 GLN A N 1
ATOM 1173 C CA . GLN A 1 154 ? -15.719 -14.656 -13.789 1 96.25 154 GLN A CA 1
ATOM 1174 C C . GLN A 1 154 ? -14.672 -14.32 -12.727 1 96.25 154 GLN A C 1
ATOM 1176 O O . GLN A 1 154 ? -14.062 -15.219 -12.141 1 96.25 154 GLN A O 1
ATOM 1181 N N . PRO A 1 155 ? -14.422 -12.977 -12.492 1 95.88 155 PRO A N 1
ATOM 1182 C CA . PRO A 1 155 ? -13.648 -12.672 -11.289 1 95.88 155 PRO A CA 1
ATOM 1183 C C . PRO A 1 155 ? -14.242 -13.312 -10.031 1 95.88 155 PRO A C 1
ATOM 1185 O O . PRO A 1 155 ? -15.469 -13.328 -9.867 1 95.88 155 PRO A O 1
ATOM 1188 N N . PRO A 1 156 ? -13.43 -13.805 -9.18 1 94 156 PRO A N 1
ATOM 1189 C CA . PRO A 1 156 ? -13.914 -14.586 -8.039 1 94 156 PRO A CA 1
ATOM 1190 C C . PRO A 1 156 ? -14.773 -13.758 -7.082 1 94 156 PRO A C 1
ATOM 1192 O O . PRO A 1 156 ? -15.555 -14.32 -6.309 1 94 156 PRO A O 1
ATOM 1195 N N . PHE A 1 157 ? -14.609 -12.453 -7.09 1 93.06 157 PHE A N 1
ATOM 1196 C CA . PHE A 1 157 ? -15.469 -11.672 -6.211 1 93.06 157 PHE A CA 1
ATOM 1197 C C . PHE A 1 157 ? -16.875 -11.57 -6.781 1 93.06 157 PHE A C 1
ATOM 1199 O O . PHE A 1 157 ? -17.812 -11.18 -6.082 1 93.06 157 PHE A O 1
ATOM 1206 N N . LEU A 1 158 ? -17.109 -12.023 -8.039 1 93.69 158 LEU A N 1
ATOM 1207 C CA . LEU A 1 158 ? -18.438 -12.188 -8.602 1 93.69 158 LEU A CA 1
ATOM 1208 C C . LEU A 1 158 ? -18.922 -13.625 -8.445 1 93.69 158 LEU A C 1
ATOM 1210 O O . LEU A 1 158 ? -20.047 -13.867 -7.984 1 93.69 158 LEU A O 1
ATOM 1214 N N . HIS A 1 159 ? -18.125 -14.555 -8.828 1 94.5 159 HIS A N 1
ATOM 1215 C CA . HIS A 1 159 ? -18.453 -15.969 -8.664 1 94.5 159 HIS A CA 1
ATOM 1216 C C . HIS A 1 159 ? -17.188 -16.828 -8.719 1 94.5 159 HIS A C 1
ATOM 1218 O O . HIS A 1 159 ? -16.312 -16.594 -9.547 1 94.5 159 HIS A O 1
ATOM 1224 N N . LEU A 1 160 ? -17.094 -17.891 -7.984 1 92.5 160 LEU A N 1
ATOM 1225 C CA . LEU A 1 160 ? -15.891 -18.703 -7.816 1 92.5 160 LEU A CA 1
ATOM 1226 C C . LEU A 1 160 ? -15.742 -19.688 -8.969 1 92.5 160 LEU A C 1
ATOM 1228 O O . LEU A 1 160 ? -14.633 -20.172 -9.234 1 92.5 160 LEU A O 1
ATOM 1232 N N . GLU A 1 161 ? -16.828 -20.062 -9.609 1 94.88 161 GLU A N 1
ATOM 1233 C CA . GLU A 1 161 ? -16.812 -21.094 -10.641 1 94.88 161 GLU A CA 1
ATOM 1234 C C . GLU A 1 161 ? -17.875 -20.844 -11.703 1 94.88 161 GLU A C 1
ATOM 1236 O O . GLU A 1 161 ? -18.641 -21.75 -12.047 1 94.88 161 GLU A O 1
ATOM 1241 N N . GLN A 1 162 ? -17.969 -19.656 -12.203 1 95.5 162 GLN A N 1
ATOM 1242 C CA . GLN A 1 162 ? -18.859 -19.281 -13.281 1 95.5 162 GLN A CA 1
ATOM 1243 C C . GLN A 1 162 ? -18.094 -18.766 -14.492 1 95.5 162 GLN A C 1
ATOM 1245 O O . GLN A 1 162 ? -17.109 -18.047 -14.344 1 95.5 162 GLN A O 1
ATOM 1250 N N . VAL A 1 163 ? -18.516 -19.188 -15.648 1 97.31 163 VAL A N 1
ATOM 1251 C CA . VAL A 1 163 ? -17.891 -18.766 -16.906 1 97.31 163 VAL A CA 1
ATOM 1252 C C . VAL A 1 163 ? -18.344 -17.344 -17.234 1 97.31 163 VAL A C 1
ATOM 1254 O O . VAL A 1 163 ? -19.453 -16.938 -16.891 1 97.31 163 VAL A O 1
ATOM 1257 N N . ALA A 1 164 ? -17.5 -16.547 -17.797 1 97.88 164 ALA A N 1
ATOM 1258 C CA . ALA A 1 164 ? -17.859 -15.273 -18.438 1 97.88 164 ALA A CA 1
ATOM 1259 C C . ALA A 1 164 ? -18.094 -15.469 -19.938 1 97.88 164 ALA A C 1
ATOM 1261 O O . ALA A 1 164 ? -17.266 -16.062 -20.625 1 97.88 164 ALA A O 1
ATOM 1262 N N . ASP A 1 165 ? -19.172 -15.023 -20.453 1 97.56 165 ASP A N 1
ATOM 1263 C CA . ASP A 1 165 ? -19.422 -15.203 -21.875 1 97.56 165 ASP A CA 1
ATOM 1264 C C . ASP A 1 165 ? -18.953 -13.992 -22.688 1 97.56 165 ASP A C 1
ATOM 1266 O O . ASP A 1 165 ? -18.281 -13.102 -22.141 1 97.56 165 ASP A O 1
ATOM 1270 N N . GLU A 1 166 ? -19.25 -13.961 -23.891 1 97.38 166 GLU A N 1
ATOM 1271 C CA . GLU A 1 166 ? -18.703 -12.961 -24.812 1 97.38 166 GLU A CA 1
ATOM 1272 C C . GLU A 1 166 ? -19.281 -11.578 -24.531 1 97.38 166 GLU A C 1
ATOM 1274 O O . GLU A 1 166 ? -18.625 -10.562 -24.797 1 97.38 166 GLU A O 1
ATOM 1279 N N . SER A 1 167 ? -20.453 -11.477 -24 1 97.19 167 SER A N 1
ATOM 1280 C CA . SER A 1 167 ? -21.109 -10.188 -23.734 1 97.19 167 SER A CA 1
ATOM 1281 C C . SER A 1 167 ? -20.344 -9.391 -22.672 1 97.19 167 SER A C 1
ATOM 1283 O O . SER A 1 167 ? -20.5 -8.172 -22.594 1 97.19 167 SER A O 1
ATOM 1285 N N . VAL A 1 168 ? -19.516 -10.109 -21.906 1 96.81 168 VAL A N 1
ATOM 1286 C CA . VAL A 1 168 ? -18.766 -9.43 -20.859 1 96.81 168 VAL A CA 1
ATOM 1287 C C . VAL A 1 168 ? -17.266 -9.68 -21.062 1 96.81 168 VAL A C 1
ATOM 1289 O O . VAL A 1 168 ? -16.5 -9.688 -20.094 1 96.81 168 VAL A O 1
ATOM 1292 N N . GLY A 1 169 ? -16.891 -10.023 -22.266 1 96.75 169 GLY A N 1
ATOM 1293 C CA . GLY A 1 169 ? -15.492 -10.078 -22.641 1 96.75 169 GLY A CA 1
ATOM 1294 C C . GLY A 1 169 ? -14.898 -11.469 -22.516 1 96.75 169 GLY A C 1
ATOM 1295 O O . GLY A 1 169 ? -13.695 -11.656 -22.719 1 96.75 169 GLY A O 1
ATOM 1296 N N . GLY A 1 170 ? -15.711 -12.531 -22.203 1 97.75 170 GLY A N 1
ATOM 1297 C CA . GLY A 1 170 ? -15.227 -13.898 -22.125 1 97.75 170 GLY A CA 1
ATOM 1298 C C . GLY A 1 170 ? -15.117 -14.57 -23.484 1 97.75 170 GLY A C 1
ATOM 1299 O O . GLY A 1 170 ? -15.367 -13.953 -24.516 1 97.75 170 GLY A O 1
ATOM 1300 N N . TRP A 1 171 ? -14.648 -15.797 -23.469 1 98.25 171 TRP A N 1
ATOM 1301 C CA . TRP A 1 171 ? -14.422 -16.562 -24.703 1 98.25 171 TRP A CA 1
ATOM 1302 C C . TRP A 1 171 ? -14.648 -18.047 -24.469 1 98.25 171 TRP A C 1
ATOM 1304 O O . TRP A 1 171 ? -13.773 -18.875 -24.766 1 98.25 171 TRP A O 1
ATOM 1314 N N . PRO A 1 172 ? -15.781 -18.469 -24.062 1 97.56 172 PRO A N 1
ATOM 1315 C CA . PRO A 1 172 ? -16.047 -19.859 -23.672 1 97.56 172 PRO A CA 1
ATOM 1316 C C . PRO A 1 172 ? -15.781 -20.844 -24.812 1 97.56 172 PRO A C 1
ATOM 1318 O O . PRO A 1 172 ? -15.336 -21.969 -24.562 1 97.56 172 PRO A O 1
ATOM 1321 N N . ASP A 1 173 ? -15.938 -20.438 -26.031 1 97.31 173 ASP A N 1
ATOM 1322 C CA . ASP A 1 173 ? -15.82 -21.344 -27.172 1 97.31 173 ASP A CA 1
ATOM 1323 C C . ASP A 1 173 ? -14.352 -21.547 -27.547 1 97.31 173 ASP A C 1
ATOM 1325 O O . ASP A 1 173 ? -14.039 -22.391 -28.391 1 97.31 173 ASP A O 1
ATOM 1329 N N . LYS A 1 174 ? -13.477 -20.859 -26.859 1 98.12 174 LYS A N 1
ATOM 1330 C CA . LYS A 1 174 ? -12.062 -20.938 -27.219 1 98.12 174 LYS A CA 1
ATOM 1331 C C . LYS A 1 174 ? -11.266 -21.641 -26.125 1 98.12 174 LYS A C 1
ATOM 1333 O O . LYS A 1 174 ? -10.031 -21.672 -26.172 1 98.12 174 LYS A O 1
ATOM 1338 N N . THR A 1 175 ? -11.953 -22.172 -25.156 1 98.31 175 THR A N 1
ATOM 1339 C CA . THR A 1 175 ? -11.281 -22.859 -24.062 1 98.31 175 THR A CA 1
ATOM 1340 C C . THR A 1 175 ? -10.625 -24.141 -24.562 1 98.31 175 THR A C 1
ATOM 1342 O O . THR A 1 175 ? -11.219 -24.891 -25.344 1 98.31 175 THR A O 1
ATOM 1345 N N . VAL A 1 176 ? -9.422 -24.375 -24.109 1 98.88 176 VAL A N 1
ATOM 1346 C CA . VAL A 1 176 ? -8.664 -25.531 -24.578 1 98.88 176 VAL A CA 1
ATOM 1347 C C . VAL A 1 176 ? -8.078 -26.281 -23.375 1 98.88 176 VAL A C 1
ATOM 1349 O O . VAL A 1 176 ? -7.965 -25.719 -22.281 1 98.88 176 VAL A O 1
ATOM 1352 N N . ALA A 1 177 ? -7.73 -27.562 -23.562 1 98.88 177 ALA A N 1
ATOM 1353 C CA . ALA A 1 177 ? -7.117 -28.406 -22.531 1 98.88 177 ALA A CA 1
ATOM 1354 C C . ALA A 1 177 ? -6.426 -29.609 -23.156 1 98.88 177 ALA A C 1
ATOM 1356 O O . ALA A 1 177 ? -6.539 -29.844 -24.359 1 98.88 177 ALA A O 1
ATOM 1357 N N . PRO A 1 178 ? -5.629 -30.328 -22.359 1 98.88 178 PRO A N 1
ATOM 1358 C CA . PRO A 1 178 ? -5.031 -31.547 -22.906 1 98.88 178 PRO A CA 1
ATOM 1359 C C . PRO A 1 178 ? -6.07 -32.531 -23.422 1 98.88 178 PRO A C 1
ATOM 1361 O O . PRO A 1 178 ? -5.824 -33.25 -24.406 1 98.88 178 PRO A O 1
ATOM 1364 N N . SER A 1 179 ? -7.176 -32.625 -22.766 1 98.81 179 SER A N 1
ATOM 1365 C CA . SER A 1 179 ? -8.289 -33.5 -23.141 1 98.81 179 SER A CA 1
ATOM 1366 C C . SER A 1 179 ? -9.625 -32.75 -23 1 98.81 179 SER A C 1
ATOM 1368 O O . SER A 1 179 ? -9.711 -31.75 -22.312 1 98.81 179 SER A O 1
ATOM 1370 N N . ALA A 1 180 ? -10.648 -33.219 -23.734 1 98.56 180 ALA A N 1
ATOM 1371 C CA . ALA A 1 180 ? -11.992 -32.625 -23.656 1 98.56 180 ALA A CA 1
ATOM 1372 C C . ALA A 1 180 ? -12.719 -33.094 -22.406 1 98.56 180 ALA A C 1
ATOM 1374 O O . ALA A 1 180 ? -13.742 -33.781 -22.5 1 98.56 180 ALA A O 1
ATOM 1375 N N . VAL A 1 181 ? -12.195 -32.75 -21.266 1 97.56 181 VAL A N 1
ATOM 1376 C CA . VAL A 1 181 ? -12.75 -33.094 -19.969 1 97.56 181 VAL A CA 1
ATOM 1377 C C . VAL A 1 181 ? -13.094 -31.812 -19.203 1 97.56 181 VAL A C 1
ATOM 1379 O O . VAL A 1 181 ? -12.211 -31.016 -18.891 1 97.56 181 VAL A O 1
ATOM 1382 N N . ALA A 1 182 ? -14.359 -31.625 -18.969 1 96.44 182 ALA A N 1
ATOM 1383 C CA . ALA A 1 182 ? -14.789 -30.469 -18.203 1 96.44 182 ALA A CA 1
ATOM 1384 C C . ALA A 1 182 ? -14.234 -30.516 -16.781 1 96.44 182 ALA A C 1
ATOM 1386 O O . ALA A 1 182 ? -14.023 -31.594 -16.219 1 96.44 182 ALA A O 1
ATOM 1387 N N . PHE A 1 183 ? -14.008 -29.344 -16.156 1 96.75 183 PHE A N 1
ATOM 1388 C CA . PHE A 1 183 ? -13.516 -29.297 -14.781 1 96.75 183 PHE A CA 1
ATOM 1389 C C . PHE A 1 183 ? -14.477 -30.016 -13.844 1 96.75 183 PHE A C 1
ATOM 1391 O O . PHE A 1 183 ? -14.047 -30.828 -13.016 1 96.75 183 PHE A O 1
ATOM 1398 N N . ARG A 1 184 ? -15.695 -29.703 -13.969 1 94.5 184 ARG A N 1
ATOM 1399 C CA . ARG A 1 184 ? -16.781 -30.297 -13.195 1 94.5 184 ARG A CA 1
ATOM 1400 C C . ARG A 1 184 ? -17.906 -30.781 -14.109 1 94.5 184 ARG A C 1
ATOM 1402 O O . ARG A 1 184 ? -18.438 -30 -14.906 1 94.5 184 ARG A O 1
ATOM 1409 N N . PRO A 1 185 ? -18.281 -32.062 -13.93 1 92.38 185 PRO A N 1
ATOM 1410 C CA . PRO A 1 185 ? -19.422 -32.5 -14.727 1 92.38 185 PRO A CA 1
ATOM 1411 C C . PRO A 1 185 ? -20.688 -31.672 -14.477 1 92.38 185 PRO A C 1
ATOM 1413 O O . PRO A 1 185 ? -21.031 -31.422 -13.328 1 92.38 185 PRO A O 1
ATOM 1416 N N . HIS A 1 186 ? -21.328 -31.234 -15.523 1 91.19 186 HIS A N 1
ATOM 1417 C CA . HIS A 1 186 ? -22.516 -30.406 -15.453 1 91.19 186 HIS A CA 1
ATOM 1418 C C . HIS A 1 186 ? -22.234 -29.078 -14.75 1 91.19 186 HIS A C 1
ATOM 1420 O O . HIS A 1 186 ? -23.141 -28.469 -14.188 1 91.19 186 HIS A O 1
ATOM 1426 N N . GLY A 1 187 ? -21 -28.734 -14.711 1 93.31 187 GLY A N 1
ATOM 1427 C CA . GLY A 1 187 ? -20.625 -27.5 -14.062 1 93.31 187 GLY A CA 1
ATOM 1428 C C . GLY A 1 187 ? -20.812 -26.281 -14.945 1 93.31 187 GLY A C 1
ATOM 1429 O O . GLY A 1 187 ? -21.516 -26.344 -15.953 1 93.31 187 GLY A O 1
ATOM 1430 N N . ASN A 1 188 ? -20.203 -25.141 -14.5 1 94.62 188 ASN A N 1
ATOM 1431 C CA . ASN A 1 188 ? -20.438 -23.875 -15.188 1 94.62 188 ASN A CA 1
ATOM 1432 C C . ASN A 1 188 ? -19.375 -23.609 -16.234 1 94.62 188 ASN A C 1
ATOM 1434 O O . ASN A 1 188 ? -19.562 -22.766 -17.125 1 94.62 188 ASN A O 1
ATOM 1438 N N . TYR A 1 189 ? -18.219 -24.266 -16.156 1 96.19 189 TYR A N 1
ATOM 1439 C CA . TYR A 1 189 ? -17.188 -24.141 -17.172 1 96.19 189 TYR A CA 1
ATOM 1440 C C . TYR A 1 189 ? -17.484 -25.016 -18.375 1 96.19 189 TYR A C 1
ATOM 1442 O O . TYR A 1 189 ? -18.031 -26.109 -18.234 1 96.19 189 TYR A O 1
ATOM 1450 N N . PRO A 1 190 ? -17.188 -24.594 -19.5 1 96.12 190 PRO A N 1
ATOM 1451 C CA . PRO A 1 190 ? -17.453 -25.406 -20.688 1 96.12 190 PRO A CA 1
ATOM 1452 C C . PRO A 1 190 ? -16.516 -26.609 -20.797 1 96.12 190 PRO A C 1
ATOM 1454 O O . PRO A 1 190 ? -15.453 -26.625 -20.188 1 96.12 190 PRO A O 1
ATOM 1457 N N . VAL A 1 191 ? -16.969 -27.609 -21.531 1 97.81 191 VAL A N 1
ATOM 1458 C CA . VAL A 1 191 ? -16.047 -28.656 -21.969 1 97.81 191 VAL A CA 1
ATOM 1459 C C . VAL A 1 191 ? -15 -28.047 -22.891 1 97.81 191 VAL A C 1
ATOM 1461 O O . VAL A 1 191 ? -15.344 -27.484 -23.938 1 97.81 191 VAL A O 1
ATOM 1464 N N . PRO A 1 192 ? -13.766 -28.094 -22.562 1 98.62 192 PRO A N 1
ATOM 1465 C CA . PRO A 1 192 ? -12.734 -27.484 -23.391 1 98.62 192 PRO A CA 1
ATOM 1466 C C . PRO A 1 192 ? -12.484 -28.266 -24.688 1 98.62 192 PRO A C 1
ATOM 1468 O O . PRO A 1 192 ? -12.859 -29.438 -24.781 1 98.62 192 PRO A O 1
ATOM 1471 N N . HIS A 1 193 ? -11.977 -27.578 -25.688 1 98.62 193 HIS A N 1
ATOM 1472 C CA . HIS A 1 193 ? -11.484 -28.266 -26.875 1 98.62 193 HIS A CA 1
ATOM 1473 C C . HIS A 1 193 ? -10.156 -28.969 -26.594 1 98.62 193 HIS A C 1
ATOM 1475 O O . HIS A 1 193 ? -9.25 -28.375 -26 1 98.62 193 HIS A O 1
ATOM 1481 N N . GLU A 1 194 ? -10.062 -30.203 -26.969 1 98.81 194 GLU A N 1
ATOM 1482 C CA . GLU A 1 194 ? -8.789 -30.906 -26.844 1 98.81 194 GLU A CA 1
ATOM 1483 C C . GLU A 1 194 ? -7.738 -30.312 -27.766 1 98.81 194 GLU A C 1
ATOM 1485 O O . GLU A 1 194 ? -7.988 -30.109 -28.953 1 98.81 194 GLU A O 1
ATOM 1490 N N . LEU A 1 195 ? -6.605 -30.062 -27.281 1 98.88 195 LEU A N 1
ATOM 1491 C CA . LEU A 1 195 ? -5.523 -29.469 -28.047 1 98.88 195 LEU A CA 1
ATOM 1492 C C . LEU A 1 195 ? -4.953 -30.453 -29.062 1 98.88 195 LEU A C 1
ATOM 1494 O O . LEU A 1 195 ? -4.746 -31.625 -28.734 1 98.88 195 LEU A O 1
ATOM 1498 N N . SER A 1 196 ? -4.703 -29.938 -30.281 1 98.62 196 SER A N 1
ATOM 1499 C CA . SER A 1 196 ? -3.873 -30.703 -31.203 1 98.62 196 SER A CA 1
ATOM 1500 C C . SER A 1 196 ? -2.393 -30.562 -30.875 1 98.62 196 SER A C 1
ATOM 1502 O O . SER A 1 196 ? -2.006 -29.688 -30.094 1 98.62 196 SER A O 1
ATOM 1504 N N . ILE A 1 197 ? -1.621 -31.453 -31.406 1 98.62 197 ILE A N 1
ATOM 1505 C CA . ILE A 1 197 ? -0.181 -31.344 -31.203 1 98.62 197 ILE A CA 1
ATOM 1506 C C . ILE A 1 197 ? 0.312 -29.984 -31.703 1 98.62 197 ILE A C 1
ATOM 1508 O O . ILE A 1 197 ? 1.16 -29.359 -31.062 1 98.62 197 ILE A O 1
ATOM 1512 N N . LYS A 1 198 ? -0.223 -29.547 -32.812 1 98.5 198 LYS A N 1
ATOM 1513 C CA . LYS A 1 198 ? 0.129 -28.234 -33.375 1 98.5 198 LYS A CA 1
ATOM 1514 C C . LYS A 1 198 ? -0.215 -27.125 -32.375 1 98.5 198 LYS A C 1
ATOM 1516 O O . LYS A 1 198 ? 0.566 -26.188 -32.219 1 98.5 198 LYS A O 1
ATOM 1521 N N . ASP A 1 199 ? -1.366 -27.188 -31.781 1 98.56 199 ASP A N 1
ATOM 1522 C CA . ASP A 1 199 ? -1.79 -26.203 -30.797 1 98.56 199 ASP A CA 1
ATOM 1523 C C . ASP A 1 199 ? -0.887 -26.219 -29.578 1 98.56 199 ASP A C 1
ATOM 1525 O O . ASP A 1 199 ? -0.569 -25.172 -29.016 1 98.56 199 ASP A O 1
ATOM 1529 N N . ILE A 1 200 ? -0.54 -27.422 -29.141 1 98.88 200 ILE A N 1
ATOM 1530 C CA . ILE A 1 200 ? 0.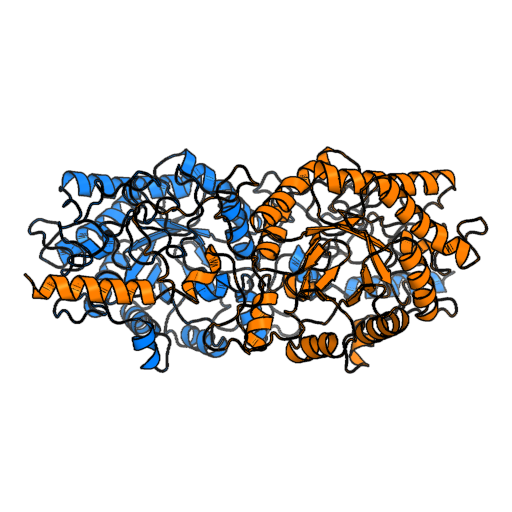359 -27.578 -28 1 98.88 200 ILE A CA 1
ATOM 1531 C C . ILE A 1 200 ? 1.678 -26.859 -28.281 1 98.88 200 ILE A C 1
ATOM 1533 O O . ILE A 1 200 ? 2.148 -26.062 -27.469 1 98.88 200 ILE A O 1
ATOM 1537 N N . LYS A 1 201 ? 2.217 -27.125 -29.438 1 98.81 201 LYS A N 1
ATOM 1538 C CA . LYS A 1 201 ? 3.479 -26.5 -29.828 1 98.81 201 LYS A CA 1
ATOM 1539 C C . LYS A 1 201 ? 3.342 -24.984 -29.906 1 98.81 201 LYS A C 1
ATOM 1541 O O . LYS A 1 201 ? 4.262 -24.25 -29.531 1 98.81 201 LYS A O 1
ATOM 1546 N N . ARG A 1 202 ? 2.24 -24.484 -30.391 1 98.88 202 ARG A N 1
ATOM 1547 C CA . ARG A 1 202 ? 1.993 -23.047 -30.469 1 98.88 202 ARG A CA 1
ATOM 1548 C C . ARG A 1 202 ? 1.987 -22.422 -29.078 1 98.88 202 ARG A C 1
ATOM 1550 O O . ARG A 1 202 ? 2.598 -21.375 -28.859 1 98.88 202 ARG A O 1
ATOM 1557 N N . ILE A 1 203 ? 1.303 -23.031 -28.125 1 98.94 203 ILE A N 1
ATOM 1558 C CA . ILE A 1 203 ? 1.2 -22.5 -26.781 1 98.94 203 ILE A CA 1
ATOM 1559 C C . ILE A 1 203 ? 2.572 -22.516 -26.109 1 98.94 203 ILE A C 1
ATOM 1561 O O . ILE A 1 203 ? 2.926 -21.594 -25.375 1 98.94 203 ILE A O 1
ATOM 1565 N N . ILE A 1 204 ? 3.363 -23.578 -26.344 1 98.94 204 ILE A N 1
ATOM 1566 C CA . ILE A 1 204 ? 4.73 -23.641 -25.844 1 98.94 204 ILE A CA 1
ATOM 1567 C C . ILE A 1 204 ? 5.523 -22.438 -26.359 1 98.94 204 ILE A C 1
ATOM 1569 O O . ILE A 1 204 ? 6.234 -21.781 -25.594 1 98.94 204 ILE A O 1
ATOM 1573 N N . LYS A 1 205 ? 5.363 -22.109 -27.609 1 98.88 205 LYS A N 1
ATOM 1574 C CA . LYS A 1 205 ? 6.016 -20.938 -28.188 1 98.88 205 LYS A CA 1
ATOM 1575 C C . LYS A 1 205 ? 5.504 -19.656 -27.547 1 98.88 205 LYS A C 1
ATOM 1577 O O . LYS A 1 205 ? 6.27 -18.703 -27.344 1 98.88 205 LYS A O 1
ATOM 1582 N N . ASP A 1 206 ? 4.215 -19.625 -27.25 1 98.94 206 ASP A N 1
ATOM 1583 C CA . ASP A 1 206 ? 3.637 -18.453 -26.594 1 98.94 206 ASP A CA 1
ATOM 1584 C C . ASP A 1 206 ? 4.316 -18.203 -25.25 1 98.94 206 ASP A C 1
ATOM 1586 O O . ASP A 1 206 ? 4.555 -17.047 -24.891 1 98.94 206 ASP A O 1
ATOM 1590 N N . PHE A 1 207 ? 4.613 -19.25 -24.5 1 98.94 207 PHE A N 1
ATOM 1591 C CA . PHE A 1 207 ? 5.309 -19.094 -23.234 1 98.94 207 PHE A CA 1
ATOM 1592 C C . PHE A 1 207 ? 6.684 -18.469 -23.438 1 98.94 207 PHE A C 1
ATOM 1594 O O . PHE A 1 207 ? 7.082 -17.578 -22.688 1 98.94 207 PHE A O 1
ATOM 1601 N N . GLY A 1 208 ? 7.414 -18.984 -24.406 1 98.94 208 GLY A N 1
ATOM 1602 C CA . GLY A 1 208 ? 8.719 -18.422 -24.703 1 98.94 208 GLY A CA 1
ATOM 1603 C C . GLY A 1 208 ? 8.664 -16.953 -25.078 1 98.94 208 GLY A C 1
ATOM 1604 O O . GLY A 1 208 ? 9.445 -16.156 -24.547 1 98.94 208 GLY A O 1
ATOM 1605 N N . GLU A 1 209 ? 7.738 -16.578 -25.953 1 98.88 209 GLU A N 1
ATOM 1606 C CA . GLU A 1 209 ? 7.582 -15.188 -26.391 1 98.88 209 GLU A CA 1
ATOM 1607 C C . GLU A 1 209 ? 7.16 -14.289 -25.234 1 98.88 209 GLU A C 1
ATOM 1609 O O . GLU A 1 209 ? 7.621 -13.148 -25.125 1 98.88 209 GLU A O 1
ATOM 1614 N N . ALA A 1 210 ? 6.27 -14.828 -24.438 1 98.94 210 ALA A N 1
ATOM 1615 C CA . ALA A 1 210 ? 5.836 -14.078 -23.266 1 98.94 210 ALA A CA 1
ATOM 1616 C C . ALA A 1 210 ? 7.008 -13.789 -22.328 1 98.94 210 ALA A C 1
ATOM 1618 O O . ALA A 1 210 ? 7.148 -12.672 -21.828 1 98.94 210 ALA A O 1
ATOM 1619 N N . ALA A 1 211 ? 7.812 -14.781 -22.109 1 98.94 211 ALA A N 1
ATOM 1620 C CA . ALA A 1 211 ? 8.992 -14.602 -21.266 1 98.94 211 ALA A CA 1
ATOM 1621 C C . ALA A 1 211 ? 9.922 -13.547 -21.859 1 98.94 211 ALA A C 1
ATOM 1623 O O . ALA A 1 211 ? 10.445 -12.695 -21.125 1 98.94 211 ALA A O 1
ATOM 1624 N N . ARG A 1 212 ? 10.148 -13.617 -23.125 1 98.94 212 ARG A N 1
ATOM 1625 C CA . ARG A 1 212 ? 11.008 -12.648 -23.797 1 98.94 212 ARG A CA 1
ATOM 1626 C C . ARG A 1 212 ? 10.484 -11.227 -23.609 1 98.94 212 ARG A C 1
ATOM 1628 O O . ARG A 1 212 ? 11.25 -10.32 -23.266 1 98.94 212 ARG A O 1
ATOM 1635 N N . LYS A 1 213 ? 9.18 -11.023 -23.828 1 98.94 213 LYS A N 1
ATOM 1636 C CA . LYS A 1 213 ? 8.578 -9.703 -23.672 1 98.94 213 LYS A CA 1
ATOM 1637 C C . LYS A 1 213 ? 8.672 -9.227 -22.234 1 98.94 213 LYS A C 1
ATOM 1639 O O . LYS A 1 213 ? 8.961 -8.055 -21.969 1 98.94 213 LYS A O 1
ATOM 1644 N N . ALA A 1 214 ? 8.406 -10.148 -21.281 1 98.94 214 ALA A N 1
ATOM 1645 C CA . ALA A 1 214 ? 8.477 -9.828 -19.859 1 98.94 214 ALA A CA 1
ATOM 1646 C C . ALA A 1 214 ? 9.859 -9.312 -19.484 1 98.94 214 ALA A C 1
ATOM 1648 O O . ALA A 1 214 ? 9.992 -8.367 -18.703 1 98.94 214 ALA A O 1
ATOM 1649 N N . VAL A 1 215 ? 10.875 -9.93 -20.047 1 98.88 215 VAL A N 1
ATOM 1650 C CA . VAL A 1 215 ? 12.25 -9.609 -19.672 1 98.88 215 VAL A CA 1
ATOM 1651 C C . VAL A 1 215 ? 12.742 -8.414 -20.484 1 98.88 215 VAL A C 1
ATOM 1653 O O . VAL A 1 215 ? 13.242 -7.438 -19.922 1 98.88 215 VAL A O 1
ATOM 1656 N N . GLU A 1 216 ? 12.531 -8.375 -21.766 1 98.81 216 GLU A N 1
ATOM 1657 C CA . GLU A 1 216 ? 13.148 -7.387 -22.656 1 98.81 216 GLU A CA 1
ATOM 1658 C C . GLU A 1 216 ? 12.375 -6.07 -22.641 1 98.81 216 GLU A C 1
ATOM 1660 O O . GLU A 1 216 ? 12.961 -4.996 -22.766 1 98.81 216 GLU A O 1
ATOM 1665 N N . ILE A 1 217 ? 11.039 -6.203 -22.531 1 98.88 217 ILE A N 1
ATOM 1666 C CA . ILE A 1 217 ? 10.227 -4.996 -22.641 1 98.88 217 ILE A CA 1
ATOM 1667 C C . ILE A 1 217 ? 9.852 -4.504 -21.234 1 98.88 217 ILE A C 1
ATOM 1669 O O . ILE A 1 217 ? 10.125 -3.355 -20.891 1 98.88 217 ILE A O 1
ATOM 1673 N N . SER A 1 218 ? 9.273 -5.355 -20.406 1 98.88 218 SER A N 1
ATOM 1674 C CA . SER A 1 218 ? 8.828 -4.938 -19.078 1 98.88 218 SER A CA 1
ATOM 1675 C C . SER A 1 218 ? 10.008 -4.781 -18.125 1 98.88 218 SER A C 1
ATOM 1677 O O . SER A 1 218 ? 9.984 -3.936 -17.234 1 98.88 218 SER A O 1
ATOM 1679 N N . GLY A 1 219 ? 11.023 -5.695 -18.156 1 98.88 219 GLY A N 1
ATOM 1680 C CA . GLY A 1 219 ? 12.219 -5.59 -17.344 1 98.88 219 GLY A CA 1
ATOM 1681 C C . GLY A 1 219 ? 12.172 -6.453 -16.094 1 98.88 219 GLY A C 1
ATOM 1682 O O . GLY A 1 219 ? 12.906 -6.211 -15.133 1 98.88 219 GLY A O 1
ATOM 1683 N N . PHE A 1 220 ? 11.367 -7.508 -16.062 1 98.94 220 PHE A N 1
ATOM 1684 C CA . PHE A 1 220 ? 11.219 -8.344 -14.875 1 98.94 220 PHE A CA 1
ATOM 1685 C C . PHE A 1 220 ? 12.531 -9.047 -14.547 1 98.94 220 PHE A C 1
ATOM 1687 O O . PHE A 1 220 ? 13.305 -9.375 -15.438 1 98.94 220 PHE A O 1
ATOM 1694 N N . ASP A 1 221 ? 12.688 -9.375 -13.258 1 98.94 221 ASP A N 1
ATOM 1695 C CA . ASP A 1 221 ? 13.938 -9.945 -12.766 1 98.94 221 ASP A CA 1
ATOM 1696 C C . ASP A 1 221 ? 13.891 -11.469 -12.812 1 98.94 221 ASP A C 1
ATOM 1698 O O . ASP A 1 221 ? 14.93 -12.133 -12.719 1 98.94 221 ASP A O 1
ATOM 1702 N N . ALA A 1 222 ? 12.734 -12.047 -12.898 1 98.94 222 ALA A N 1
ATOM 1703 C CA . ALA A 1 222 ? 12.523 -13.492 -12.961 1 98.94 222 ALA A CA 1
ATOM 1704 C C . ALA A 1 222 ? 11.172 -13.82 -13.578 1 98.94 222 ALA A C 1
ATOM 1706 O O . ALA A 1 222 ? 10.281 -12.961 -13.633 1 98.94 222 ALA A O 1
ATOM 1707 N N . VAL A 1 223 ? 11.047 -15.016 -14.062 1 98.94 223 VAL A N 1
ATOM 1708 C CA . VAL A 1 223 ? 9.773 -15.5 -14.586 1 98.94 223 VAL A CA 1
ATOM 1709 C C . VAL A 1 223 ? 9.398 -16.797 -13.891 1 98.94 223 VAL A C 1
ATOM 1711 O O . VAL A 1 223 ? 10.258 -17.641 -13.617 1 98.94 223 VAL A O 1
ATOM 1714 N N . GLU A 1 224 ? 8.164 -16.906 -13.523 1 98.94 224 GLU A N 1
ATOM 1715 C CA . GLU A 1 224 ? 7.633 -18.125 -12.93 1 98.94 224 GLU A CA 1
ATOM 1716 C C . GLU A 1 224 ? 6.586 -18.766 -13.836 1 98.94 224 GLU A C 1
ATOM 1718 O O . GLU A 1 224 ? 5.66 -18.094 -14.297 1 98.94 224 GLU A O 1
ATOM 1723 N N . VAL A 1 225 ? 6.719 -20.047 -14.102 1 98.94 225 VAL A N 1
ATOM 1724 C CA . VAL A 1 225 ? 5.691 -20.781 -14.82 1 98.94 225 VAL A CA 1
ATOM 1725 C C . VAL A 1 225 ? 4.629 -21.281 -13.836 1 98.94 225 VAL A C 1
ATOM 1727 O O . VAL A 1 225 ? 4.941 -21.984 -12.883 1 98.94 225 VAL A O 1
ATOM 1730 N N . HIS A 1 226 ? 3.414 -20.859 -14.094 1 98.88 226 HIS A N 1
ATOM 1731 C CA . HIS A 1 226 ? 2.297 -21.312 -13.273 1 98.88 226 HIS A CA 1
ATOM 1732 C C . HIS A 1 226 ? 1.859 -22.719 -13.664 1 98.88 226 HIS A C 1
ATOM 1734 O O . HIS A 1 226 ? 0.962 -22.875 -14.492 1 98.88 226 HIS A O 1
ATOM 1740 N N . SER A 1 227 ? 2.359 -23.703 -13.008 1 98.75 227 SER A N 1
ATOM 1741 C CA . SER A 1 227 ? 2.057 -25.094 -13.289 1 98.75 227 SER A CA 1
ATOM 1742 C C . SER A 1 227 ? 1.301 -25.734 -12.125 1 98.75 227 SER A C 1
ATOM 1744 O O . SER A 1 227 ? 1.649 -26.828 -11.688 1 98.75 227 SER A O 1
ATOM 1746 N N . ALA A 1 228 ? 0.351 -24.984 -11.609 1 98.5 228 ALA A N 1
ATOM 1747 C CA . ALA A 1 228 ? -0.405 -25.438 -10.438 1 98.5 228 ALA A CA 1
ATOM 1748 C C . ALA A 1 228 ? -1.89 -25.125 -10.594 1 98.5 228 ALA A C 1
ATOM 1750 O O . ALA A 1 228 ? -2.307 -24.531 -11.594 1 98.5 228 ALA A O 1
ATOM 1751 N N . HIS A 1 229 ? -2.727 -25.609 -9.695 1 97.38 229 HIS A N 1
ATOM 1752 C CA . HIS A 1 229 ? -4.078 -25.156 -9.375 1 97.38 229 HIS A CA 1
ATOM 1753 C C . HIS A 1 229 ? -5.059 -25.547 -10.477 1 97.38 229 HIS A C 1
ATOM 1755 O O . HIS A 1 229 ? -6.094 -24.891 -10.648 1 97.38 229 HIS A O 1
ATOM 1761 N N . GLY A 1 230 ? -4.645 -26.531 -11.281 1 98 230 GLY A N 1
ATOM 1762 C CA . GLY A 1 230 ? -5.551 -27.016 -12.312 1 98 230 GLY A CA 1
ATOM 1763 C C . GLY A 1 230 ? -5.523 -26.172 -13.578 1 98 230 GLY A C 1
ATOM 1764 O O . GLY A 1 230 ? -6.469 -26.203 -14.367 1 98 230 GLY A O 1
ATOM 1765 N N . TYR A 1 231 ? -4.527 -25.391 -13.734 1 98.44 231 TYR A N 1
ATOM 1766 C CA . TYR A 1 231 ? -4.34 -24.672 -14.984 1 98.44 231 TYR A CA 1
ATOM 1767 C C . TYR A 1 231 ? -3.578 -25.516 -15.992 1 98.44 231 TYR A C 1
ATOM 1769 O O . TYR A 1 231 ? -3.291 -26.688 -15.734 1 98.44 231 TYR A O 1
ATOM 1777 N N . LEU A 1 232 ? -3.328 -25.016 -17.141 1 98.88 232 LEU A N 1
ATOM 1778 C CA . LEU A 1 232 ? -3.041 -25.828 -18.312 1 98.88 232 LEU A CA 1
ATOM 1779 C C . LEU A 1 232 ? -1.871 -26.766 -18.047 1 98.88 232 LEU A C 1
ATOM 1781 O O . LEU A 1 232 ? -1.962 -27.969 -18.328 1 98.88 232 LEU A O 1
ATOM 1785 N N . SER A 1 233 ? -0.768 -26.219 -17.562 1 98.56 233 SER A N 1
ATOM 1786 C CA . SER A 1 233 ? 0.403 -27.047 -17.312 1 98.56 233 SER A CA 1
ATOM 1787 C C . SER A 1 233 ? 0.091 -28.156 -16.312 1 98.56 233 SER A C 1
ATOM 1789 O O . SER A 1 233 ? 0.484 -29.312 -16.516 1 98.56 233 SER A O 1
ATOM 1791 N N . ASN A 1 234 ? -0.564 -27.844 -15.227 1 98.62 234 ASN A N 1
ATOM 1792 C CA . ASN A 1 234 ? -1.009 -28.828 -14.25 1 98.62 234 ASN A CA 1
ATOM 1793 C C . ASN A 1 234 ? -1.991 -29.828 -14.859 1 98.62 234 ASN A C 1
ATOM 1795 O O . ASN A 1 234 ? -1.957 -31.016 -14.539 1 98.62 234 ASN A O 1
ATOM 1799 N N . GLU A 1 235 ? -2.857 -29.422 -15.75 1 98.75 235 GLU A N 1
ATOM 1800 C CA . GLU A 1 235 ? -3.789 -30.297 -16.438 1 98.75 235 GLU A CA 1
ATOM 1801 C C . GLU A 1 235 ? -3.047 -31.375 -17.234 1 98.75 235 GLU A C 1
ATOM 1803 O O . GLU A 1 235 ? -3.5 -32.531 -17.297 1 98.75 235 GLU A O 1
ATOM 1808 N N . PHE A 1 236 ? -1.944 -31 -17.828 1 98.81 236 PHE A N 1
ATOM 1809 C CA . PHE A 1 236 ? -1.173 -31.953 -18.625 1 98.81 236 PHE A CA 1
ATOM 1810 C C . PHE A 1 236 ? -0.555 -33.031 -17.75 1 98.81 236 PHE A C 1
ATOM 1812 O O . PHE A 1 236 ? -0.595 -34.219 -18.078 1 98.81 236 PHE A O 1
ATOM 1819 N N . TYR A 1 237 ? 0.03 -32.656 -16.578 1 97.19 237 TYR A N 1
ATOM 1820 C CA . TYR A 1 237 ? 0.83 -33.656 -15.914 1 97.19 237 TYR A CA 1
ATOM 1821 C C . TYR A 1 237 ? -0.035 -34.531 -15.016 1 97.19 237 TYR A C 1
ATOM 1823 O O . TYR A 1 237 ? 0.413 -35.594 -14.531 1 97.19 237 TYR A O 1
ATOM 1831 N N . SER A 1 238 ? -1.291 -34.188 -14.797 1 97.69 238 SER A N 1
ATOM 1832 C CA . SER A 1 238 ? -2.201 -35 -14 1 97.69 238 SER A CA 1
ATOM 1833 C C . SER A 1 238 ? -2.98 -35.969 -14.883 1 97.69 238 SER A C 1
ATOM 1835 O O . SER A 1 238 ? -3.6 -35.562 -15.867 1 97.69 238 SER A O 1
ATOM 1837 N N . PRO A 1 239 ? -3.08 -37.25 -14.477 1 96.88 239 PRO A N 1
ATOM 1838 C CA . PRO A 1 239 ? -3.873 -38.188 -15.25 1 96.88 239 PRO A CA 1
ATOM 1839 C C . PRO A 1 239 ? -5.379 -37.969 -15.109 1 96.88 239 PRO A C 1
ATOM 1841 O O . PRO A 1 239 ? -6.164 -38.531 -15.867 1 96.88 239 PRO A O 1
ATOM 1844 N N . ILE A 1 240 ? -5.742 -37.156 -14.18 1 96.31 240 ILE A N 1
ATOM 1845 C CA . ILE A 1 240 ? -7.156 -36.875 -13.961 1 96.31 240 ILE A CA 1
ATOM 1846 C C . ILE A 1 240 ? -7.699 -36.031 -15.117 1 96.31 240 ILE A C 1
ATOM 1848 O O . ILE A 1 240 ? -8.812 -36.25 -15.586 1 96.31 240 ILE A O 1
ATOM 1852 N N . SER A 1 241 ? -6.914 -35.125 -15.594 1 97.94 241 SER A N 1
ATOM 1853 C CA . SER A 1 241 ? -7.371 -34.188 -16.609 1 97.94 241 SER A CA 1
ATOM 1854 C C . SER A 1 241 ? -6.766 -34.5 -17.969 1 97.94 241 SER A C 1
ATOM 1856 O O . SER A 1 241 ? -7.246 -34.031 -19 1 97.94 241 SER A O 1
ATOM 1858 N N . ASN A 1 242 ? -5.699 -35.25 -18.016 1 98.75 242 ASN A N 1
ATOM 1859 C CA . ASN A 1 242 ? -5.027 -35.625 -19.25 1 98.75 242 ASN A CA 1
ATOM 1860 C C . ASN A 1 242 ? -5.312 -37.094 -19.609 1 98.75 242 ASN A C 1
ATOM 1862 O O . ASN A 1 242 ? -4.727 -38 -19.031 1 98.75 242 ASN A O 1
ATOM 1866 N N . LYS A 1 243 ? -6.125 -37.25 -20.656 1 98.25 243 LYS A N 1
ATOM 1867 C CA . LYS A 1 243 ? -6.527 -38.562 -21.094 1 98.25 243 LYS A CA 1
ATOM 1868 C C . LYS A 1 243 ? -5.941 -38.875 -22.469 1 98.25 243 LYS A C 1
ATOM 1870 O O . LYS A 1 243 ? -6.402 -39.812 -23.141 1 98.25 243 LYS A O 1
ATOM 1875 N N . ARG A 1 244 ? -4.988 -38.125 -22.812 1 98.56 244 ARG A N 1
ATOM 1876 C CA . ARG A 1 244 ? -4.367 -38.312 -24.125 1 98.56 244 ARG A CA 1
ATOM 1877 C C . ARG A 1 244 ? -3.623 -39.625 -24.203 1 98.56 244 ARG A C 1
ATOM 1879 O O . ARG A 1 244 ? -3.221 -40.188 -23.172 1 98.56 244 ARG A O 1
ATOM 1886 N N . THR A 1 245 ? -3.406 -40.062 -25.453 1 97.81 245 THR A N 1
ATOM 1887 C CA . THR A 1 245 ? -2.684 -41.312 -25.672 1 97.81 245 THR A CA 1
ATOM 1888 C C . THR A 1 245 ? -1.453 -41.094 -26.547 1 97.81 245 THR A C 1
ATOM 1890 O O . THR A 1 245 ? -0.739 -42.031 -26.891 1 97.81 245 THR A O 1
ATOM 1893 N N . ASP A 1 246 ? -1.195 -39.906 -26.859 1 98.31 246 ASP A N 1
ATOM 1894 C CA . ASP A 1 246 ? -0.041 -39.562 -27.688 1 98.31 246 ASP A CA 1
ATOM 1895 C C . ASP A 1 246 ? 1.159 -39.188 -26.828 1 98.31 246 ASP A C 1
ATOM 1897 O O . ASP A 1 246 ? 1.246 -39.594 -25.672 1 98.31 246 ASP A O 1
ATOM 1901 N N . GLU A 1 247 ? 2.096 -38.406 -27.391 1 98.5 247 GLU A N 1
ATOM 1902 C CA . GLU A 1 247 ? 3.369 -38.125 -26.719 1 98.5 247 GLU A CA 1
ATOM 1903 C C . GLU A 1 247 ? 3.197 -37.125 -25.594 1 98.5 247 GLU A C 1
ATOM 1905 O O . GLU A 1 247 ? 4.148 -36.844 -24.859 1 98.5 247 GLU A O 1
ATOM 1910 N N . TYR A 1 248 ? 1.989 -36.625 -25.359 1 98.75 248 TYR A N 1
ATOM 1911 C CA . TYR A 1 248 ? 1.747 -35.656 -24.297 1 98.75 248 TYR A CA 1
ATOM 1912 C C . TYR A 1 248 ? 0.802 -36.25 -23.25 1 98.75 248 TYR A C 1
ATOM 1914 O O . TYR A 1 248 ? 0.311 -35.531 -22.375 1 98.75 248 TYR A O 1
ATOM 1922 N N . GLY A 1 249 ? 0.498 -37.594 -23.281 1 98.06 249 GLY A N 1
ATOM 1923 C CA . GLY A 1 249 ? -0.356 -38.219 -22.297 1 98.06 249 GLY A CA 1
ATOM 1924 C C . GLY A 1 249 ? 0.026 -39.656 -22.016 1 98.06 249 GLY A C 1
ATOM 1925 O O . GLY A 1 249 ? 0.948 -40.188 -22.641 1 98.06 249 GLY A O 1
ATOM 1926 N N . GLY A 1 250 ? -0.664 -40.281 -21.062 1 97.19 250 GLY A N 1
ATOM 1927 C CA . GLY A 1 250 ? -0.395 -41.656 -20.703 1 97.19 250 GLY A CA 1
ATOM 1928 C C . GLY A 1 250 ? 0.695 -41.812 -19.656 1 97.19 250 GLY A C 1
ATOM 1929 O O . GLY A 1 250 ? 0.442 -41.625 -18.453 1 97.19 250 GLY A O 1
ATOM 1930 N N . SER A 1 251 ? 1.965 -41.938 -20.094 1 97.88 251 SER A N 1
ATOM 1931 C CA . SER A 1 251 ? 3.076 -42.156 -19.188 1 97.88 251 SER A CA 1
ATOM 1932 C C . SER A 1 251 ? 3.441 -40.875 -18.453 1 97.88 251 SER A C 1
ATOM 1934 O O . SER A 1 251 ? 3.104 -39.781 -18.906 1 97.88 251 SER A O 1
ATOM 1936 N N . TYR A 1 252 ? 4.113 -41.031 -17.297 1 98.12 252 TYR A N 1
ATOM 1937 C CA . TYR A 1 252 ? 4.613 -39.875 -16.531 1 98.12 252 TYR A CA 1
ATOM 1938 C C . TYR A 1 252 ? 5.441 -38.969 -17.422 1 98.12 252 TYR A C 1
ATOM 1940 O O . TYR A 1 252 ? 5.227 -37.75 -17.422 1 98.12 252 TYR A O 1
ATOM 1948 N N . GLU A 1 253 ? 6.34 -39.531 -18.219 1 98.44 253 GLU A N 1
ATOM 1949 C CA . GLU A 1 253 ? 7.246 -38.781 -19.078 1 98.44 253 GLU A CA 1
ATOM 1950 C C . GLU A 1 253 ? 6.477 -37.969 -20.094 1 98.44 253 GLU A C 1
ATOM 1952 O O . GLU A 1 253 ? 6.82 -36.812 -20.359 1 98.44 253 GLU A O 1
ATOM 1957 N N . ASN A 1 254 ? 5.43 -38.562 -20.641 1 98.69 254 ASN A N 1
ATOM 1958 C CA . ASN A 1 254 ? 4.629 -37.875 -21.641 1 98.69 254 ASN A CA 1
ATOM 1959 C C . ASN A 1 254 ? 3.803 -36.75 -21.031 1 98.69 254 ASN A C 1
ATOM 1961 O O . ASN A 1 254 ? 3.66 -35.688 -21.625 1 98.69 254 ASN A O 1
ATOM 1965 N N . ARG A 1 255 ? 3.352 -36.969 -19.812 1 98.75 255 ARG A N 1
ATOM 1966 C CA . ARG A 1 255 ? 2.455 -36 -19.188 1 98.75 255 ARG A CA 1
ATOM 1967 C C . ARG A 1 255 ? 3.221 -34.781 -18.734 1 98.75 255 ARG A C 1
ATOM 1969 O O . ARG A 1 255 ? 2.689 -33.656 -18.766 1 98.75 255 ARG A O 1
ATOM 1976 N N . VAL A 1 256 ? 4.484 -34.906 -18.359 1 98.81 256 VAL A N 1
ATOM 1977 C CA . VAL A 1 256 ? 5.23 -33.781 -17.875 1 98.81 256 VAL A CA 1
ATOM 1978 C C . VAL A 1 256 ? 5.941 -33.094 -19.031 1 98.81 256 VAL A C 1
ATOM 1980 O O . VAL A 1 256 ? 6.559 -32.031 -18.859 1 98.81 256 VAL A O 1
ATOM 1983 N N . ARG A 1 257 ? 5.875 -33.625 -20.25 1 98.88 257 ARG A N 1
ATOM 1984 C CA . ARG A 1 257 ? 6.602 -33.125 -21.422 1 98.88 257 ARG A CA 1
ATOM 1985 C C . ARG A 1 257 ? 6.234 -31.688 -21.734 1 98.88 257 ARG A C 1
ATOM 1987 O O . ARG A 1 257 ? 7.102 -30.875 -22.078 1 98.88 257 ARG A O 1
ATOM 1994 N N . PHE A 1 258 ? 4.949 -31.375 -21.656 1 98.88 258 PHE A N 1
ATOM 1995 C CA . PHE A 1 258 ? 4.508 -30.016 -21.938 1 98.88 258 PHE A CA 1
ATOM 1996 C C . PHE A 1 258 ? 5.281 -29.016 -21.094 1 98.88 258 PHE A C 1
ATOM 1998 O O . PHE A 1 258 ? 5.84 -28.047 -21.625 1 98.88 258 PHE A O 1
ATOM 2005 N N . LEU A 1 259 ? 5.305 -29.188 -19.75 1 98.94 259 LEU A N 1
ATOM 2006 C CA . LEU A 1 259 ? 5.988 -28.266 -18.844 1 98.94 259 LEU A CA 1
ATOM 2007 C C . LEU A 1 259 ? 7.477 -28.188 -19.172 1 98.94 259 LEU A C 1
ATOM 2009 O O . LEU A 1 259 ? 8.047 -27.094 -19.219 1 98.94 259 LEU A O 1
ATOM 2013 N N . LEU A 1 260 ? 8.109 -29.312 -19.422 1 98.94 260 LEU A N 1
ATOM 2014 C CA . LEU A 1 260 ? 9.539 -29.344 -19.703 1 98.94 260 LEU A CA 1
ATOM 2015 C C . LEU A 1 260 ? 9.852 -28.594 -21 1 98.94 260 LEU A C 1
ATOM 2017 O O . LEU A 1 260 ? 10.852 -27.875 -21.078 1 98.94 260 LEU A O 1
ATOM 2021 N N . GLU A 1 261 ? 8.992 -28.766 -22.016 1 98.94 261 GLU A N 1
ATOM 2022 C CA . GLU A 1 261 ? 9.188 -28.062 -23.266 1 98.94 261 GLU A CA 1
ATOM 2023 C C . GLU A 1 261 ? 8.945 -26.562 -23.109 1 98.94 261 GLU A C 1
ATOM 2025 O O . GLU A 1 261 ? 9.594 -25.75 -23.766 1 98.94 261 GLU A O 1
ATOM 2030 N N . VAL A 1 262 ? 7.984 -26.188 -22.234 1 98.94 262 VAL A N 1
ATOM 2031 C CA . VAL A 1 262 ? 7.766 -24.781 -21.922 1 98.94 262 VAL A CA 1
ATOM 2032 C C . VAL A 1 262 ? 9.047 -24.172 -21.328 1 98.94 262 VAL A C 1
ATOM 2034 O O . VAL A 1 262 ? 9.477 -23.094 -21.75 1 98.94 262 VAL A O 1
ATOM 2037 N N . ILE A 1 263 ? 9.656 -24.859 -20.406 1 98.94 263 ILE A N 1
ATOM 2038 C CA . ILE A 1 263 ? 10.875 -24.391 -19.75 1 98.94 263 ILE A CA 1
ATOM 2039 C C . ILE A 1 263 ? 11.984 -24.25 -20.781 1 98.94 263 ILE A C 1
ATOM 2041 O O . ILE A 1 263 ? 12.695 -23.25 -20.812 1 98.94 263 ILE A O 1
ATOM 2045 N N . ASP A 1 264 ? 12.125 -25.266 -21.672 1 98.88 264 ASP A N 1
ATOM 2046 C CA . ASP A 1 264 ? 13.133 -25.203 -22.719 1 98.88 264 ASP A CA 1
ATOM 2047 C C . ASP A 1 264 ? 12.906 -24 -23.625 1 98.88 264 ASP A C 1
ATOM 2049 O O . ASP A 1 264 ? 13.867 -23.328 -24.031 1 98.88 264 ASP A O 1
ATOM 2053 N N . GLU A 1 265 ? 11.641 -23.812 -23.984 1 98.88 265 GLU A N 1
ATOM 2054 C CA . GLU A 1 265 ? 11.312 -22.688 -24.859 1 98.88 265 GLU A CA 1
ATOM 2055 C C . GLU A 1 265 ? 11.633 -21.359 -24.203 1 98.88 265 GLU A C 1
ATOM 2057 O O . GLU A 1 265 ? 12.133 -20.438 -24.859 1 98.88 265 GLU A O 1
ATOM 2062 N N . ILE A 1 266 ? 11.312 -21.203 -22.906 1 98.94 266 ILE A N 1
ATOM 2063 C CA . ILE A 1 266 ? 11.641 -19.984 -22.188 1 98.94 266 ILE A CA 1
ATOM 2064 C C . ILE A 1 266 ? 13.148 -19.781 -22.156 1 98.94 266 ILE A C 1
ATOM 2066 O O . ILE A 1 266 ? 13.648 -18.688 -22.438 1 98.94 266 ILE A O 1
ATOM 2070 N N . LYS A 1 267 ? 13.93 -20.797 -21.922 1 98.69 267 LYS A N 1
ATOM 2071 C CA . LYS A 1 267 ? 15.383 -20.75 -21.859 1 98.69 267 LYS A CA 1
ATOM 2072 C C . LYS A 1 267 ? 15.961 -20.281 -23.203 1 98.69 267 LYS A C 1
ATOM 2074 O O . LYS A 1 267 ? 17 -19.609 -23.234 1 98.69 267 LYS A O 1
ATOM 2079 N N . ALA A 1 268 ? 15.312 -20.672 -24.219 1 98.62 268 ALA A N 1
ATOM 2080 C CA . ALA A 1 268 ? 15.781 -20.297 -25.562 1 98.62 268 ALA A CA 1
ATOM 2081 C C . ALA A 1 268 ? 15.523 -18.828 -25.844 1 98.62 268 ALA A C 1
ATOM 2083 O O . ALA A 1 268 ? 16.125 -18.25 -26.75 1 98.62 268 ALA A O 1
ATOM 2084 N N . ASN A 1 269 ? 14.641 -18.219 -25.031 1 98.75 269 ASN A N 1
ATOM 2085 C CA . ASN A 1 269 ? 14.188 -16.875 -25.359 1 98.75 269 ASN A CA 1
ATOM 2086 C C . ASN A 1 269 ? 14.727 -15.852 -24.375 1 98.75 269 ASN A C 1
ATOM 2088 O O . ASN A 1 269 ? 14.641 -14.641 -24.609 1 98.75 269 ASN A O 1
ATOM 2092 N N . ILE A 1 270 ? 15.266 -16.312 -23.234 1 98.5 270 ILE A N 1
ATOM 2093 C CA . ILE A 1 270 ? 15.82 -15.367 -22.266 1 98.5 270 ILE A CA 1
ATOM 2094 C C . ILE A 1 270 ? 17.172 -15.883 -21.766 1 98.5 270 ILE A C 1
ATOM 2096 O O . ILE A 1 270 ? 17.469 -17.062 -21.906 1 98.5 270 ILE A O 1
ATOM 2100 N N . ASP A 1 271 ? 18.078 -15.016 -21.188 1 98.12 271 ASP A N 1
ATOM 2101 C CA . ASP A 1 271 ? 19.344 -15.398 -20.562 1 98.12 271 ASP A CA 1
ATOM 2102 C C . ASP A 1 271 ? 19.125 -15.797 -19.109 1 98.12 271 ASP A C 1
ATOM 2104 O O . ASP A 1 271 ? 19.062 -14.93 -18.219 1 98.12 271 ASP A O 1
ATOM 2108 N N . ILE A 1 272 ? 19.125 -17.031 -18.812 1 96.31 272 ILE A N 1
ATOM 2109 C CA . ILE A 1 272 ? 18.766 -17.547 -17.484 1 96.31 272 ILE A CA 1
ATOM 2110 C C . ILE A 1 272 ? 19.891 -17.25 -16.5 1 96.31 272 ILE A C 1
ATOM 2112 O O . ILE A 1 272 ? 19.734 -17.406 -15.289 1 96.31 272 ILE A O 1
ATOM 2116 N N . LYS A 1 273 ? 21.047 -16.875 -16.984 1 96.81 273 LYS A N 1
ATOM 2117 C CA . LYS A 1 273 ? 22.125 -16.453 -16.109 1 96.81 273 LYS A CA 1
ATOM 2118 C C . LYS A 1 273 ? 21.844 -15.086 -15.5 1 96.81 273 LYS A C 1
ATOM 2120 O O . LYS A 1 273 ? 22.484 -14.688 -14.523 1 96.81 273 LYS A O 1
ATOM 2125 N N . LYS A 1 274 ? 20.891 -14.422 -16.109 1 98.12 274 LYS A N 1
ATOM 2126 C CA . LYS A 1 274 ? 20.5 -13.109 -15.609 1 98.12 274 LYS A CA 1
ATOM 2127 C C . LYS A 1 274 ? 19.094 -13.141 -15.016 1 98.12 274 LYS A C 1
ATOM 2129 O O . LYS A 1 274 ? 18.828 -12.5 -14 1 98.12 274 LYS A O 1
ATOM 2134 N N . THR A 1 275 ? 18.266 -13.867 -15.695 1 98.75 275 THR A N 1
ATOM 2135 C CA . THR A 1 275 ? 16.859 -13.953 -15.312 1 98.75 275 THR A CA 1
ATOM 2136 C C . THR A 1 275 ? 16.469 -15.406 -15.047 1 98.75 275 THR A C 1
ATOM 2138 O O . THR A 1 275 ? 16.188 -16.156 -15.984 1 98.75 275 THR A O 1
ATOM 2141 N N . PRO A 1 276 ? 16.391 -15.773 -13.812 1 98.88 276 PRO A N 1
ATOM 2142 C CA . PRO A 1 276 ? 16.094 -17.172 -13.492 1 98.88 276 PRO A CA 1
ATOM 2143 C C . PRO A 1 276 ? 14.656 -17.562 -13.789 1 98.88 276 PRO A C 1
ATOM 2145 O O . PRO A 1 276 ? 13.781 -16.688 -13.875 1 98.88 276 PRO A O 1
ATOM 2148 N N . ILE A 1 277 ? 14.438 -18.859 -13.914 1 98.94 277 ILE A N 1
ATOM 2149 C CA . ILE A 1 277 ? 13.117 -19.453 -14.109 1 98.94 277 ILE A CA 1
ATOM 2150 C C . ILE A 1 277 ? 12.664 -20.141 -12.82 1 98.94 277 ILE A C 1
ATOM 2152 O O . ILE A 1 277 ? 13.43 -20.891 -12.211 1 98.94 277 ILE A O 1
ATOM 2156 N N . PHE A 1 278 ? 11.484 -19.781 -12.375 1 98.94 278 PHE A N 1
ATOM 2157 C CA . PHE A 1 278 ? 10.805 -20.438 -11.258 1 98.94 278 PHE A CA 1
ATOM 2158 C C . PHE A 1 278 ? 9.609 -21.25 -11.742 1 98.94 278 PHE A C 1
ATOM 2160 O O . PHE A 1 278 ? 9.109 -21.031 -12.852 1 98.94 278 PHE A O 1
ATOM 2167 N N . VAL A 1 279 ? 9.188 -22.25 -10.992 1 98.94 279 VAL A N 1
ATOM 2168 C CA . VAL A 1 279 ? 8.008 -23.047 -11.336 1 98.94 279 VAL A CA 1
ATOM 2169 C C . VAL A 1 279 ? 7.141 -23.234 -10.094 1 98.94 279 VAL A C 1
ATOM 2171 O O . VAL A 1 279 ? 7.633 -23.641 -9.039 1 98.94 279 VAL A O 1
ATOM 2174 N N . ARG A 1 280 ? 5.91 -22.891 -10.211 1 98.94 280 ARG A N 1
ATOM 2175 C CA . ARG A 1 280 ? 4.949 -23.219 -9.156 1 98.94 280 ARG A CA 1
ATOM 2176 C C . ARG A 1 280 ? 4.184 -24.484 -9.492 1 98.94 280 ARG A C 1
ATOM 2178 O O . ARG A 1 280 ? 3.666 -24.641 -10.602 1 98.94 280 ARG A O 1
ATOM 2185 N N . ILE A 1 281 ? 4.031 -25.391 -8.516 1 98.81 281 ILE A N 1
ATOM 2186 C CA . ILE A 1 281 ? 3.332 -26.656 -8.781 1 98.81 281 ILE A CA 1
ATOM 2187 C C . ILE A 1 281 ? 2.293 -26.906 -7.691 1 98.81 281 ILE A C 1
ATOM 2189 O O . ILE A 1 281 ? 2.391 -26.359 -6.59 1 98.81 281 ILE A O 1
ATOM 2193 N N . SER A 1 282 ? 1.267 -27.625 -8.047 1 98.25 282 SER A N 1
ATOM 2194 C CA . SER A 1 282 ? 0.511 -28.359 -7.043 1 98.25 282 SER A CA 1
ATOM 2195 C C . SER A 1 282 ? 1.219 -29.656 -6.668 1 98.25 282 SER A C 1
ATOM 2197 O O . SER A 1 282 ? 1.133 -30.656 -7.395 1 98.25 282 SER A O 1
ATOM 2199 N N . ALA A 1 283 ? 1.842 -29.609 -5.559 1 98.12 283 ALA A N 1
ATOM 2200 C CA . ALA A 1 283 ? 2.68 -30.734 -5.145 1 98.12 283 ALA A CA 1
ATOM 2201 C C . ALA A 1 283 ? 1.848 -32 -4.957 1 98.12 283 ALA A C 1
ATOM 2203 O O . ALA A 1 283 ? 2.346 -33.125 -5.152 1 98.12 283 ALA A O 1
ATOM 2204 N N . VAL A 1 284 ? 0.664 -31.781 -4.551 1 96.5 284 VAL A N 1
ATOM 2205 C CA . VAL A 1 284 ? -0.326 -32.844 -4.457 1 96.5 284 VAL A CA 1
ATOM 2206 C C . VAL A 1 284 ? -1.682 -32.344 -4.945 1 96.5 284 VAL A C 1
ATOM 2208 O O . VAL A 1 284 ? -1.982 -31.141 -4.832 1 96.5 284 VAL A O 1
ATOM 2211 N N . GLU A 1 285 ? -2.475 -33.25 -5.434 1 94.69 285 GLU A N 1
ATOM 2212 C CA . GLU A 1 285 ? -3.752 -32.875 -6.023 1 94.69 285 GLU A CA 1
ATOM 2213 C C . GLU A 1 285 ? -4.852 -32.781 -4.969 1 94.69 285 GLU A C 1
ATOM 2215 O O . GLU A 1 285 ? -5.914 -32.219 -5.207 1 94.69 285 GLU A O 1
ATOM 2220 N N . ASN A 1 286 ? -4.676 -33.312 -3.846 1 93.06 286 ASN A N 1
ATOM 2221 C CA . ASN A 1 286 ? -5.668 -33.375 -2.777 1 93.06 286 ASN A CA 1
ATOM 2222 C C . ASN A 1 286 ? -6.957 -34.062 -3.246 1 93.06 286 ASN A C 1
ATOM 2224 O O . ASN A 1 286 ? -8.055 -33.625 -2.91 1 93.06 286 ASN A O 1
ATOM 2228 N N . SER A 1 287 ? -6.859 -34.969 -4.133 1 93.75 287 SER A N 1
ATOM 2229 C CA . SER A 1 287 ? -7.996 -35.656 -4.738 1 93.75 287 SER A CA 1
ATOM 2230 C C . SER A 1 287 ? -8.141 -37.062 -4.195 1 93.75 287 SER A C 1
ATOM 2232 O O . SER A 1 287 ? -7.141 -37.719 -3.891 1 93.75 287 SER A O 1
ATOM 2234 N N . PRO A 1 288 ? -9.391 -37.562 -4.086 1 92 288 PRO A N 1
ATOM 2235 C CA . PRO A 1 288 ? -9.578 -38.969 -3.703 1 92 288 PRO A CA 1
ATOM 2236 C C . PRO A 1 288 ? -9.281 -39.938 -4.844 1 92 288 PRO A C 1
ATOM 2238 O O . PRO A 1 288 ? -9.258 -41.156 -4.637 1 92 288 PRO A O 1
ATOM 2241 N N . ASP A 1 289 ? -9.039 -39.469 -5.945 1 93.94 289 ASP A N 1
ATOM 2242 C CA . ASP A 1 289 ? -8.734 -40.312 -7.094 1 93.94 289 ASP A CA 1
ATOM 2243 C C . ASP A 1 289 ? -7.438 -41.094 -6.871 1 93.94 289 ASP A C 1
ATOM 2245 O O . ASP A 1 289 ? -6.406 -40.5 -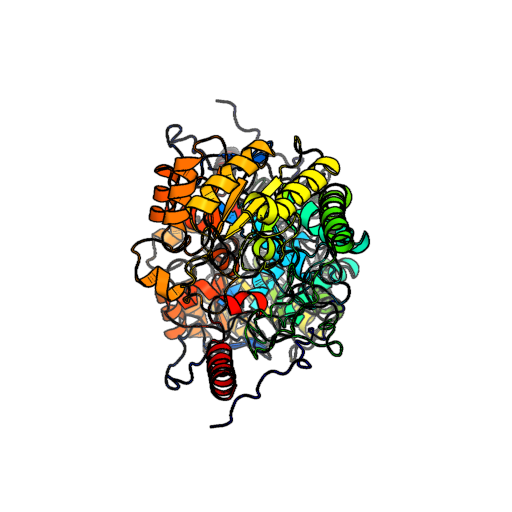6.535 1 93.94 289 ASP A O 1
ATOM 2249 N N . PRO A 1 290 ? -7.477 -42.344 -7.098 1 93.38 290 PRO A N 1
ATOM 2250 C CA . PRO A 1 290 ? -6.281 -43.156 -6.844 1 93.38 290 PRO A CA 1
ATOM 2251 C C . PRO A 1 290 ? -5.121 -42.781 -7.766 1 93.38 290 PRO A C 1
ATOM 2253 O O . PRO A 1 290 ? -3.967 -43.125 -7.465 1 93.38 290 PRO A O 1
ATOM 2256 N N . ASN A 1 291 ? -5.383 -42.219 -8.844 1 92.5 291 ASN A N 1
ATOM 2257 C CA . ASN A 1 291 ? -4.344 -41.844 -9.797 1 92.5 291 ASN A CA 1
ATOM 2258 C C . ASN A 1 291 ? -3.924 -40.375 -9.641 1 92.5 291 ASN A C 1
ATOM 2260 O O . ASN A 1 291 ? -3.18 -39.844 -10.461 1 92.5 291 ASN A O 1
ATOM 2264 N N . ALA A 1 292 ? -4.398 -39.812 -8.578 1 95.75 292 ALA A N 1
ATOM 2265 C CA . ALA A 1 292 ? -4.125 -38.406 -8.352 1 95.75 292 ALA A CA 1
ATOM 2266 C C . ALA A 1 292 ? -2.627 -38.125 -8.203 1 95.75 292 ALA A C 1
ATOM 2268 O O . ALA A 1 292 ? -1.9 -38.969 -7.664 1 95.75 292 ALA A O 1
ATOM 2269 N N . TRP A 1 293 ? -2.178 -37 -8.727 1 97.69 293 TRP A N 1
ATOM 2270 C CA . TRP A 1 293 ? -0.791 -36.562 -8.594 1 97.69 293 TRP A CA 1
ATOM 2271 C C . TRP A 1 293 ? -0.354 -36.562 -7.137 1 97.69 293 TRP A C 1
ATOM 2273 O O . TRP A 1 293 ? -1.046 -36.031 -6.27 1 97.69 293 TRP A O 1
ATOM 2283 N N . SER A 1 294 ? 0.78 -37.156 -6.82 1 97.5 294 SER A N 1
ATOM 2284 C CA . SER A 1 294 ? 1.234 -37.344 -5.449 1 97.5 294 SER A CA 1
ATOM 2285 C C . SER A 1 294 ? 2.535 -36.594 -5.18 1 97.5 294 SER A C 1
ATOM 2287 O O . SER A 1 294 ? 3.133 -36.031 -6.098 1 97.5 294 SER A O 1
ATOM 2289 N N . ILE A 1 295 ? 2.979 -36.656 -3.92 1 98.25 295 ILE A N 1
ATOM 2290 C CA . ILE A 1 295 ? 4.223 -36 -3.52 1 98.25 295 ILE A CA 1
ATOM 2291 C C . ILE A 1 295 ? 5.406 -36.719 -4.176 1 98.25 295 ILE A C 1
ATOM 2293 O O . ILE A 1 295 ? 6.406 -36.062 -4.512 1 98.25 295 ILE A O 1
ATOM 2297 N N . GLU A 1 296 ? 5.297 -38.031 -4.398 1 98.31 296 GLU A N 1
ATOM 2298 C CA . GLU A 1 296 ? 6.359 -38.75 -5.07 1 98.31 296 GLU A CA 1
ATOM 2299 C C . GLU A 1 296 ? 6.504 -38.312 -6.527 1 98.31 296 GLU A C 1
ATOM 2301 O O . GLU A 1 296 ? 7.621 -38.25 -7.047 1 98.31 296 GLU A O 1
ATOM 2306 N N . ASP A 1 297 ? 5.375 -38.094 -7.148 1 98.69 297 ASP A N 1
ATOM 2307 C CA . ASP A 1 297 ? 5.418 -37.562 -8.5 1 98.69 297 ASP A CA 1
ATOM 2308 C C . ASP A 1 297 ? 6.148 -36.219 -8.531 1 98.69 297 ASP A C 1
ATOM 2310 O O . ASP A 1 297 ? 6.941 -35.969 -9.438 1 98.69 297 ASP A O 1
ATOM 2314 N N . SER A 1 298 ? 5.867 -35.375 -7.535 1 98.88 298 SER A N 1
ATOM 2315 C CA . SER A 1 298 ? 6.48 -34.062 -7.465 1 98.88 298 SER A CA 1
ATOM 2316 C C . SER A 1 298 ? 7.98 -34.156 -7.199 1 98.88 298 SER A C 1
ATOM 2318 O O . SER A 1 298 ? 8.758 -33.344 -7.691 1 98.88 298 SER A O 1
ATOM 2320 N N . LYS A 1 299 ? 8.398 -35.125 -6.387 1 98.81 299 LYS A N 1
ATOM 2321 C CA . LYS A 1 299 ? 9.828 -35.344 -6.188 1 98.81 299 LYS A CA 1
ATOM 2322 C C . LYS A 1 299 ? 10.523 -35.656 -7.504 1 98.81 299 LYS A C 1
ATOM 2324 O O . LYS A 1 299 ? 11.594 -35.125 -7.805 1 98.81 299 LYS A O 1
ATOM 2329 N N . THR A 1 300 ? 9.883 -36.562 -8.297 1 98.81 300 THR A N 1
ATOM 2330 C CA . THR A 1 300 ? 10.43 -36.906 -9.602 1 98.81 300 THR A CA 1
ATOM 2331 C C . THR A 1 300 ? 10.484 -35.688 -10.516 1 98.81 300 THR A C 1
ATOM 2333 O O . THR A 1 300 ? 11.484 -35.469 -11.211 1 98.81 300 THR A O 1
ATOM 2336 N N . LEU A 1 301 ? 9.453 -34.906 -10.508 1 98.88 301 LEU A N 1
ATOM 2337 C CA . LEU A 1 301 ? 9.422 -33.688 -11.32 1 98.88 301 LEU A CA 1
ATOM 2338 C C . LEU A 1 301 ? 10.516 -32.719 -10.883 1 98.88 301 LEU A C 1
ATOM 2340 O O . LEU A 1 301 ? 11.141 -32.094 -11.727 1 98.88 301 LEU A O 1
ATOM 2344 N N . ALA A 1 302 ? 10.711 -32.594 -9.57 1 98.94 302 ALA A N 1
ATOM 2345 C CA . ALA A 1 302 ? 11.734 -31.672 -9.047 1 98.94 302 ALA A CA 1
ATOM 2346 C C . ALA A 1 302 ? 13.109 -32 -9.609 1 98.94 302 ALA A C 1
ATOM 2348 O O . ALA A 1 302 ? 13.883 -31.109 -9.953 1 98.94 302 ALA A O 1
ATOM 2349 N N . ASP A 1 303 ? 13.406 -33.281 -9.68 1 98.81 303 ASP A N 1
ATOM 2350 C CA . ASP A 1 303 ? 14.68 -33.719 -10.242 1 98.81 303 ASP A CA 1
ATOM 2351 C C . ASP A 1 303 ? 14.82 -33.25 -11.695 1 98.81 303 ASP A C 1
ATOM 2353 O O . ASP A 1 303 ? 15.891 -32.812 -12.109 1 98.81 303 ASP A O 1
ATOM 2357 N N . LEU A 1 304 ? 13.766 -33.406 -12.477 1 98.88 304 LEU A N 1
ATOM 2358 C CA . LEU A 1 304 ? 13.773 -32.969 -13.867 1 98.88 304 LEU A CA 1
ATOM 2359 C C . LEU A 1 304 ? 13.938 -31.469 -13.969 1 98.88 304 LEU A C 1
ATOM 2361 O O . LEU A 1 304 ? 14.625 -30.969 -14.859 1 98.88 304 LEU A O 1
ATOM 2365 N N . LEU A 1 305 ? 13.258 -30.75 -13.07 1 98.88 305 LEU A N 1
ATOM 2366 C CA . LEU A 1 305 ? 13.344 -29.297 -13.078 1 98.88 305 LEU A CA 1
ATOM 2367 C C . LEU A 1 305 ? 14.766 -28.828 -12.766 1 98.88 305 LEU A C 1
ATOM 2369 O O . LEU A 1 305 ? 15.242 -27.859 -13.344 1 98.88 305 LEU A O 1
ATOM 2373 N N . ILE A 1 306 ? 15.438 -29.5 -11.812 1 98.75 306 ILE A N 1
ATOM 2374 C CA . ILE A 1 306 ? 16.828 -29.219 -11.5 1 98.75 306 ILE A CA 1
ATOM 2375 C C . ILE A 1 306 ? 17.688 -29.391 -12.758 1 98.75 306 ILE A C 1
ATOM 2377 O O . ILE A 1 306 ? 18.5 -28.531 -13.078 1 98.75 306 ILE A O 1
ATOM 2381 N N . GLU A 1 307 ? 17.453 -30.453 -13.484 1 98.44 307 GLU A N 1
ATOM 2382 C CA . GLU A 1 307 ? 18.188 -30.734 -14.711 1 98.44 307 GLU A CA 1
ATOM 2383 C C . GLU A 1 307 ? 17.969 -29.641 -15.758 1 98.44 307 GLU A C 1
ATOM 2385 O O . GLU A 1 307 ? 18.875 -29.328 -16.547 1 98.44 307 GLU A O 1
ATOM 2390 N N . LYS A 1 308 ? 16.797 -29.078 -15.734 1 98.25 308 LYS A N 1
ATOM 2391 C CA . LYS A 1 308 ? 16.422 -28.062 -16.719 1 98.25 308 LYS A CA 1
ATOM 2392 C C . LYS A 1 308 ? 16.938 -26.672 -16.297 1 98.25 308 LYS A C 1
ATOM 2394 O O . LYS A 1 308 ? 16.812 -25.719 -17.062 1 98.25 308 LYS A O 1
ATOM 2399 N N . GLY A 1 309 ? 17.453 -26.516 -15.102 1 98.06 309 GLY A N 1
ATOM 2400 C CA . GLY A 1 309 ? 18.047 -25.25 -14.68 1 98.06 309 GLY A CA 1
ATOM 2401 C C . GLY A 1 309 ? 17.062 -24.344 -13.961 1 98.06 309 GLY A C 1
ATOM 2402 O O . GLY A 1 309 ? 17.297 -23.141 -13.852 1 98.06 309 GLY A O 1
ATOM 2403 N N . VAL A 1 310 ? 15.977 -24.859 -13.477 1 98.75 310 VAL A N 1
ATOM 2404 C CA . VAL A 1 310 ? 15.023 -24.094 -12.672 1 98.75 310 VAL A CA 1
ATOM 2405 C C . VAL A 1 310 ? 15.664 -23.719 -11.336 1 98.75 310 VAL A C 1
ATOM 2407 O O . VAL A 1 310 ? 16.375 -24.531 -10.734 1 98.75 310 VAL A O 1
ATOM 2410 N N . SER A 1 311 ? 15.383 -22.5 -10.867 1 98.69 311 SER A N 1
ATOM 2411 C CA . SER A 1 311 ? 16.109 -21.984 -9.703 1 98.69 311 SER A CA 1
ATOM 2412 C C . SER A 1 311 ? 15.242 -22.062 -8.445 1 98.69 311 SER A C 1
ATOM 2414 O O . SER A 1 311 ? 15.758 -21.984 -7.328 1 98.69 311 SER A O 1
ATOM 2416 N N . LEU A 1 312 ? 13.953 -22.141 -8.625 1 98.94 312 LEU A N 1
ATOM 2417 C CA . LEU A 1 312 ? 13.039 -22.125 -7.488 1 98.94 312 LEU A CA 1
ATOM 2418 C C . LEU A 1 312 ? 11.797 -22.953 -7.77 1 98.94 312 LEU A C 1
ATOM 2420 O O . LEU A 1 312 ? 11.219 -22.875 -8.859 1 98.94 312 LEU A O 1
ATOM 2424 N N . LEU A 1 313 ? 11.469 -23.812 -6.883 1 98.94 313 LEU A N 1
ATOM 2425 C CA . LEU A 1 313 ? 10.227 -24.562 -6.875 1 98.94 313 LEU A CA 1
ATOM 2426 C C . LEU A 1 313 ? 9.25 -24 -5.848 1 98.94 313 LEU A C 1
ATOM 2428 O O . LEU A 1 313 ? 9.5 -24.062 -4.645 1 98.94 313 LEU A O 1
ATOM 2432 N N . ASP A 1 314 ? 8.18 -23.375 -6.316 1 98.94 314 ASP A N 1
ATOM 2433 C CA . ASP A 1 314 ? 7.141 -22.781 -5.492 1 98.94 314 ASP A CA 1
ATOM 2434 C C . ASP A 1 314 ? 6.023 -23.781 -5.199 1 98.94 314 ASP A C 1
ATOM 2436 O O . ASP A 1 314 ? 5.254 -24.125 -6.094 1 98.94 314 ASP A O 1
ATOM 2440 N N . VAL A 1 315 ? 5.797 -24.156 -3.92 1 98.81 315 VAL A N 1
ATOM 2441 C CA . VAL A 1 315 ? 5.027 -25.344 -3.564 1 98.81 315 VAL A CA 1
ATOM 2442 C C . VAL A 1 315 ? 3.641 -24.938 -3.074 1 98.81 315 VAL A C 1
ATOM 2444 O O . VAL A 1 315 ? 3.51 -24.281 -2.031 1 98.81 315 VAL A O 1
ATOM 2447 N N . SER A 1 316 ? 2.668 -25.281 -3.807 1 97.94 316 SER A N 1
ATOM 2448 C CA . SER A 1 316 ? 1.251 -25.219 -3.463 1 97.94 316 SER A CA 1
ATOM 2449 C C . SER A 1 316 ? 0.595 -26.594 -3.576 1 97.94 316 SER A C 1
ATOM 2451 O O . SER A 1 316 ? 1.251 -27.609 -3.379 1 97.94 316 SER A O 1
ATOM 2453 N N . SER A 1 317 ? -0.785 -26.641 -3.697 1 96.5 317 SER A N 1
ATOM 2454 C CA . SER A 1 317 ? -1.472 -27.906 -3.887 1 96.5 317 SER A CA 1
ATOM 2455 C C . SER A 1 317 ? -2.854 -27.703 -4.5 1 96.5 317 SER A C 1
ATOM 2457 O O . SER A 1 317 ? -3.381 -26.594 -4.5 1 96.5 317 SER A O 1
ATOM 2459 N N . GLY A 1 318 ? -3.334 -28.75 -5.062 1 95.81 318 GLY A N 1
ATOM 2460 C CA . GLY A 1 318 ? -4.73 -28.859 -5.449 1 95.81 318 GLY A CA 1
ATOM 2461 C C . GLY A 1 318 ? -5.098 -28 -6.637 1 95.81 318 GLY A C 1
ATOM 2462 O O . GLY A 1 318 ? -4.219 -27.562 -7.395 1 95.81 318 GLY A O 1
ATOM 2463 N N . GLY A 1 319 ? -6.418 -27.953 -6.93 1 95.62 319 GLY A N 1
ATOM 2464 C CA . GLY A 1 319 ? -7 -27.047 -7.898 1 95.62 319 GLY A CA 1
ATOM 2465 C C . GLY A 1 319 ? -7.445 -27.734 -9.18 1 95.62 319 GLY A C 1
ATOM 2466 O O . GLY A 1 319 ? -8.258 -27.188 -9.922 1 95.62 319 GLY A O 1
ATOM 2467 N N . ASN A 1 320 ? -6.941 -28.969 -9.445 1 97.25 320 ASN A N 1
ATOM 2468 C CA . ASN A 1 320 ? -7.184 -29.609 -10.742 1 97.25 320 ASN A CA 1
ATOM 2469 C C . ASN A 1 320 ? -8.414 -30.5 -10.703 1 97.25 320 ASN A C 1
ATOM 2471 O O . ASN A 1 320 ? -9.023 -30.766 -11.742 1 97.25 320 ASN A O 1
ATOM 2475 N N . ASP A 1 321 ? -8.75 -31.078 -9.562 1 96.19 321 ASP A N 1
ATOM 2476 C CA . ASP A 1 321 ? -9.898 -31.953 -9.391 1 96.19 321 ASP A CA 1
ATOM 2477 C C . ASP A 1 321 ? -10.992 -31.281 -8.562 1 96.19 321 ASP A C 1
ATOM 2479 O O . ASP A 1 321 ? -10.75 -30.859 -7.426 1 96.19 321 ASP A O 1
ATOM 2483 N N . TYR A 1 322 ? -12.148 -31.188 -9.172 1 91.94 322 TYR A N 1
ATOM 2484 C CA . TYR A 1 322 ? -13.258 -30.531 -8.492 1 91.94 322 TYR A CA 1
ATOM 2485 C C . TYR A 1 322 ? -13.633 -31.266 -7.211 1 91.94 322 TYR A C 1
ATOM 2487 O O . TYR A 1 322 ? -14.297 -30.719 -6.336 1 91.94 322 TYR A O 1
ATOM 2495 N N . ARG A 1 323 ? -13.336 -32.625 -6.969 1 91.25 323 ARG A N 1
ATOM 2496 C CA . ARG A 1 323 ? -13.688 -33.438 -5.816 1 91.25 323 ARG A CA 1
ATOM 2497 C C . ARG A 1 323 ? -12.734 -33.188 -4.652 1 91.25 323 ARG A C 1
ATOM 2499 O O . ARG A 1 323 ? -12.906 -33.75 -3.566 1 91.25 323 ARG A O 1
ATOM 2506 N N . GLN A 1 324 ? -11.688 -32.281 -4.953 1 89.44 324 GLN A N 1
ATOM 2507 C CA . GLN A 1 324 ? -10.703 -32.031 -3.9 1 89.44 324 GLN A CA 1
ATOM 2508 C C . GLN A 1 324 ? -11.367 -31.484 -2.648 1 89.44 324 GLN A C 1
ATOM 2510 O O . GLN A 1 324 ? -12.32 -30.703 -2.738 1 89.44 324 GLN A O 1
ATOM 2515 N N . ALA A 1 325 ? -10.828 -31.875 -1.535 1 78.06 325 ALA A N 1
ATOM 2516 C CA . ALA A 1 325 ? -11.297 -31.312 -0.273 1 78.06 325 ALA A CA 1
ATOM 2517 C C . ALA A 1 325 ? -10.914 -29.844 -0.153 1 78.06 325 ALA A C 1
ATOM 2519 O O . ALA A 1 325 ? -9.922 -29.406 -0.737 1 78.06 325 ALA A O 1
ATOM 2520 N N . ALA A 1 326 ? -11.812 -29.125 0.606 1 72.88 326 ALA A N 1
ATOM 2521 C CA . ALA A 1 326 ? -11.461 -27.734 0.877 1 72.88 326 ALA A CA 1
ATOM 2522 C C . ALA A 1 326 ? -10.172 -27.641 1.695 1 72.88 326 ALA A C 1
ATOM 2524 O O . ALA A 1 326 ? -9.953 -28.438 2.607 1 72.88 326 ALA A O 1
ATOM 2525 N N . ARG A 1 327 ? -9.305 -26.688 1.415 1 69.56 327 ARG A N 1
ATOM 2526 C CA . ARG A 1 327 ? -8.031 -26.484 2.096 1 69.56 327 ARG A CA 1
ATOM 2527 C C . ARG A 1 327 ? -8.234 -26.281 3.592 1 69.56 327 ARG A C 1
ATOM 2529 O O . ARG A 1 327 ? -7.422 -26.719 4.406 1 69.56 327 ARG A O 1
ATOM 2536 N N . SER A 1 328 ? -9.266 -25.609 3.883 1 67.31 328 SER A N 1
ATOM 2537 C CA . SER A 1 328 ? -9.57 -25.344 5.285 1 67.31 328 SER A CA 1
ATOM 2538 C C . SER A 1 328 ? -9.742 -26.641 6.066 1 67.31 328 SER A C 1
ATOM 2540 O O . SER A 1 328 ? -9.383 -26.719 7.242 1 67.31 328 SER A O 1
ATOM 2542 N N . ASN A 1 329 ? -10.211 -27.625 5.387 1 66 329 ASN A N 1
ATOM 2543 C CA . ASN A 1 329 ? -10.414 -28.922 6.035 1 66 329 ASN A CA 1
ATOM 2544 C C . ASN A 1 329 ? -9.094 -29.656 6.25 1 66 329 ASN A C 1
ATOM 2546 O O . ASN A 1 329 ? -8.922 -30.359 7.254 1 66 329 ASN A O 1
ATOM 2550 N N . ILE A 1 330 ? -8.258 -29.328 5.391 1 65.88 330 ILE A N 1
ATOM 2551 C CA . ILE A 1 330 ? -6.949 -29.969 5.477 1 65.88 330 ILE A CA 1
ATOM 2552 C C . ILE A 1 330 ? -6.125 -29.297 6.578 1 65.88 330 ILE A C 1
ATOM 2554 O O . ILE A 1 330 ? -5.492 -29.984 7.387 1 65.88 330 ILE A O 1
ATOM 2558 N N . ASP A 1 331 ? -6.223 -28 6.691 1 65 331 ASP A N 1
ATOM 2559 C CA . ASP A 1 331 ? -5.52 -27.203 7.688 1 65 331 ASP A CA 1
ATOM 2560 C C . ASP A 1 331 ? -5.941 -27.578 9.102 1 65 331 ASP A C 1
ATOM 2562 O O . ASP A 1 331 ? -5.109 -27.672 10.008 1 65 331 ASP A O 1
ATOM 2566 N N . ALA A 1 332 ? -7.203 -27.781 9.281 1 56.19 332 ALA A N 1
ATOM 2567 C CA . ALA A 1 332 ? -7.793 -28.062 10.586 1 56.19 332 ALA A CA 1
ATOM 2568 C C . ALA A 1 332 ? -7.246 -29.359 11.172 1 56.19 332 ALA A C 1
ATOM 2570 O O . ALA A 1 332 ? -7.203 -29.531 12.391 1 56.19 332 ALA A O 1
ATOM 2571 N N . LYS A 1 333 ? -6.68 -30.094 10.312 1 61.44 333 LYS A N 1
ATOM 2572 C CA . LYS A 1 333 ? -6.266 -31.422 10.758 1 61.44 333 LYS A CA 1
ATOM 2573 C C . LYS A 1 333 ? -4.777 -31.453 11.102 1 61.44 333 LYS A C 1
ATOM 2575 O O . LYS A 1 333 ? -4.293 -32.406 11.719 1 61.44 333 LYS A O 1
ATOM 2580 N N . GLN A 1 334 ? -4.258 -30.312 10.727 1 71.06 334 GLN A N 1
ATOM 2581 C CA . GLN A 1 334 ? -2.809 -30.328 10.891 1 71.06 334 GLN A CA 1
ATOM 2582 C C . GLN A 1 334 ? -2.354 -29.219 11.836 1 71.06 334 GLN A C 1
ATOM 2584 O O . GLN A 1 334 ? -3.035 -28.203 11.977 1 71.06 334 GLN A O 1
ATOM 2589 N N . ASP A 1 335 ? -1.323 -29.312 12.57 1 81.31 335 ASP A N 1
ATOM 2590 C CA . ASP A 1 335 ? -0.728 -28.375 13.516 1 81.31 335 ASP A CA 1
ATOM 2591 C C . ASP A 1 335 ? 0.136 -27.344 12.789 1 81.31 335 ASP A C 1
ATOM 2593 O O . ASP A 1 335 ? 0.661 -26.422 13.406 1 81.31 335 ASP A O 1
ATOM 2597 N N . GLU A 1 336 ? 0.22 -27.562 11.484 1 91.31 336 GLU A N 1
ATOM 2598 C CA . GLU A 1 336 ? 1.02 -26.656 10.648 1 91.31 336 GLU A CA 1
ATOM 2599 C C . GLU A 1 336 ? 0.256 -26.234 9.398 1 91.31 336 GLU A C 1
ATOM 2601 O O . GLU A 1 336 ? -0.712 -26.891 9.008 1 91.31 336 GLU A O 1
ATOM 2606 N N . PRO A 1 337 ? 0.676 -25.125 8.836 1 93.56 337 PRO A N 1
ATOM 2607 C CA . PRO A 1 337 ? 0.033 -24.719 7.586 1 93.56 337 PRO A CA 1
ATOM 2608 C C . PRO A 1 337 ? 0.055 -25.828 6.527 1 93.56 337 PRO A C 1
ATOM 2610 O O . PRO A 1 337 ? 1.021 -26.594 6.449 1 93.56 337 PRO A O 1
ATOM 2613 N N . VAL A 1 338 ? -0.898 -25.844 5.68 1 90.75 338 VAL A N 1
ATOM 2614 C CA . VAL A 1 338 ? -1.301 -26.969 4.848 1 90.75 338 VAL A CA 1
ATOM 2615 C C . VAL A 1 338 ? -0.151 -27.375 3.924 1 90.75 338 VAL A C 1
ATOM 2617 O O . VAL A 1 338 ? 0.035 -28.547 3.627 1 90.75 338 VAL A O 1
ATOM 2620 N N . HIS A 1 339 ? 0.684 -26.469 3.494 1 96.38 339 HIS A N 1
ATOM 2621 C CA . HIS A 1 339 ? 1.658 -26.766 2.453 1 96.38 339 HIS A CA 1
ATOM 2622 C C . HIS A 1 339 ? 3.037 -27.031 3.049 1 96.38 339 HIS A C 1
ATOM 2624 O O . HIS A 1 339 ? 3.945 -27.484 2.346 1 96.38 339 HIS A O 1
ATOM 2630 N N . VAL A 1 340 ? 3.23 -26.797 4.336 1 97.31 340 VAL A N 1
ATOM 2631 C CA . VAL A 1 340 ? 4.539 -26.906 4.977 1 97.31 340 VAL A CA 1
ATOM 2632 C C . VAL A 1 340 ? 5.043 -28.344 4.887 1 97.31 340 VAL A C 1
ATOM 2634 O O . VAL A 1 340 ? 6.195 -28.578 4.527 1 97.31 340 VAL A O 1
ATOM 2637 N N . PRO A 1 341 ? 4.191 -29.391 5.152 1 96.44 341 PRO A N 1
ATOM 2638 C CA . PRO A 1 341 ? 4.699 -30.766 5.047 1 96.44 341 PRO A CA 1
ATOM 2639 C C . PRO A 1 341 ? 5.188 -31.109 3.643 1 96.44 341 PRO A C 1
ATOM 2641 O O . PRO A 1 341 ? 6.172 -31.828 3.488 1 96.44 341 PRO A O 1
ATOM 2644 N N . TRP A 1 342 ? 4.559 -30.625 2.635 1 97.62 342 TRP A N 1
ATOM 2645 C CA . TRP A 1 342 ? 4.941 -30.938 1.259 1 97.62 342 TRP A CA 1
ATOM 2646 C C . TRP A 1 342 ? 6.199 -30.172 0.861 1 97.62 342 TRP A C 1
ATOM 2648 O O . TRP A 1 342 ? 7.074 -30.719 0.18 1 97.62 342 TRP A O 1
ATOM 2658 N N . ALA A 1 343 ? 6.273 -28.891 1.256 1 98.69 343 ALA A N 1
ATOM 2659 C CA . ALA A 1 343 ? 7.492 -28.125 1.014 1 98.69 343 ALA A CA 1
ATOM 2660 C C . ALA A 1 343 ? 8.695 -28.766 1.699 1 98.69 343 ALA A C 1
ATOM 2662 O O . ALA A 1 343 ? 9.781 -28.859 1.117 1 98.69 343 ALA A O 1
ATOM 2663 N N . ARG A 1 344 ? 8.477 -29.219 2.938 1 98.5 344 ARG A N 1
ATOM 2664 C CA . ARG A 1 344 ? 9.516 -29.906 3.693 1 98.5 344 ARG A CA 1
ATOM 2665 C C . ARG A 1 344 ? 9.969 -31.172 2.971 1 98.5 344 ARG A C 1
ATOM 2667 O O . ARG A 1 344 ? 11.172 -31.422 2.848 1 98.5 344 ARG A O 1
ATOM 2674 N N . ALA A 1 345 ? 9.016 -31.953 2.496 1 98.69 345 ALA A N 1
ATOM 2675 C CA . ALA A 1 345 ? 9.336 -33.188 1.791 1 98.69 345 ALA A CA 1
ATOM 2676 C C . ALA A 1 345 ? 10.164 -32.906 0.539 1 98.69 345 ALA A C 1
ATOM 2678 O O . ALA A 1 345 ? 11.125 -33.625 0.251 1 98.69 345 ALA A O 1
ATOM 2679 N N . LEU A 1 346 ? 9.773 -31.953 -0.166 1 98.94 346 LEU A N 1
ATOM 2680 C CA . LEU A 1 346 ? 10.477 -31.609 -1.396 1 98.94 346 LEU A CA 1
ATOM 2681 C C . LEU A 1 346 ? 11.852 -31.031 -1.091 1 98.94 346 LEU A C 1
ATOM 2683 O O . LEU A 1 346 ? 12.82 -31.328 -1.791 1 98.94 346 LEU A O 1
ATOM 2687 N N . LYS A 1 347 ? 11.945 -30.188 -0.082 1 98.88 347 LYS A N 1
ATOM 2688 C CA . LYS A 1 347 ? 13.234 -29.625 0.305 1 98.88 347 LYS A CA 1
ATOM 2689 C C . LYS A 1 347 ? 14.203 -30.719 0.741 1 98.88 347 LYS A C 1
ATOM 2691 O O . LYS A 1 347 ? 15.383 -30.703 0.375 1 98.88 347 LYS A O 1
ATOM 2696 N N . GLN A 1 348 ? 13.711 -31.625 1.536 1 98.75 348 GLN A N 1
ATOM 2697 C CA . GLN A 1 348 ? 14.523 -32.75 1.967 1 98.75 348 GLN A CA 1
ATOM 2698 C C . GLN A 1 348 ? 15.023 -33.562 0.771 1 98.75 348 GLN A C 1
ATOM 2700 O O . GLN A 1 348 ? 16.141 -34.062 0.777 1 98.75 348 GLN A O 1
ATOM 2705 N N . HIS A 1 349 ? 14.195 -33.688 -0.19 1 98.81 349 HIS A N 1
ATOM 2706 C CA . HIS A 1 349 ? 14.508 -34.469 -1.375 1 98.81 349 HIS A CA 1
ATOM 2707 C C . HIS A 1 349 ? 15.57 -33.781 -2.229 1 98.81 349 HIS A C 1
ATOM 2709 O O . HIS A 1 349 ? 16.516 -34.438 -2.68 1 98.81 349 HIS A O 1
ATOM 2715 N N . VAL A 1 350 ? 15.43 -32.469 -2.396 1 98.75 350 VAL A N 1
ATOM 2716 C CA . VAL A 1 350 ? 16.234 -31.781 -3.398 1 98.75 350 VAL A CA 1
ATOM 2717 C C . VAL A 1 350 ? 17.469 -31.188 -2.734 1 98.75 350 VAL A C 1
ATOM 2719 O O . VAL A 1 350 ? 18.438 -30.828 -3.414 1 98.75 350 VAL A O 1
ATOM 2722 N N . GLY A 1 351 ? 17.422 -30.969 -1.425 1 97.81 351 GLY A N 1
ATOM 2723 C CA . GLY A 1 351 ? 18.531 -30.328 -0.725 1 97.81 351 GLY A CA 1
ATOM 2724 C C . GLY A 1 351 ? 18.812 -28.922 -1.211 1 97.81 351 GLY A C 1
ATOM 2725 O O . GLY A 1 351 ? 17.891 -28.094 -1.315 1 97.81 351 GLY A O 1
ATOM 2726 N N . ASP A 1 352 ? 20.078 -28.641 -1.494 1 96.56 352 ASP A N 1
ATOM 2727 C CA . ASP A 1 352 ? 20.484 -27.281 -1.852 1 96.56 352 ASP A CA 1
ATOM 2728 C C . ASP A 1 352 ? 20.531 -27.109 -3.367 1 96.56 352 ASP A C 1
ATOM 2730 O O . ASP A 1 352 ? 20.875 -26.031 -3.863 1 96.56 352 ASP A O 1
ATOM 2734 N N . LYS A 1 353 ? 20.078 -28.109 -4.109 1 98.12 353 LYS A N 1
ATOM 2735 C CA . LYS A 1 353 ? 20.125 -28.047 -5.566 1 98.12 353 LYS A CA 1
ATOM 2736 C C . LYS A 1 353 ? 19.016 -27.172 -6.125 1 98.12 353 LYS A C 1
ATOM 2738 O O . LYS A 1 353 ? 19.094 -26.719 -7.273 1 98.12 353 LYS A O 1
ATOM 2743 N N . LEU A 1 354 ? 18.047 -26.969 -5.32 1 98.5 354 LEU A N 1
ATOM 2744 C CA . LEU A 1 354 ? 16.859 -26.203 -5.73 1 98.5 354 LEU A CA 1
ATOM 2745 C C . LEU A 1 354 ? 16.281 -25.438 -4.551 1 98.5 354 LEU A C 1
ATOM 2747 O O . LEU A 1 354 ? 16.125 -25.969 -3.457 1 98.5 354 LEU A O 1
ATOM 2751 N N . VAL A 1 355 ? 16.094 -24.125 -4.707 1 98.88 355 VAL A N 1
ATOM 2752 C CA . VAL A 1 355 ? 15.406 -23.359 -3.684 1 98.88 355 VAL A CA 1
ATOM 2753 C C . VAL A 1 355 ? 13.93 -23.75 -3.643 1 98.88 355 VAL A C 1
ATOM 2755 O O . VAL A 1 355 ? 13.289 -23.891 -4.688 1 98.88 355 VAL A O 1
ATOM 2758 N N . VAL A 1 356 ? 13.383 -24 -2.469 1 98.94 356 VAL A N 1
ATOM 2759 C CA . VAL A 1 356 ? 11.984 -24.391 -2.293 1 98.94 356 VAL A CA 1
ATOM 2760 C C . VAL A 1 356 ? 11.234 -23.328 -1.5 1 98.94 356 VAL A C 1
ATOM 2762 O O . VAL A 1 356 ? 11.68 -22.922 -0.428 1 98.94 356 VAL A O 1
ATOM 2765 N N . SER A 1 357 ? 10.156 -22.844 -2.051 1 98.94 357 SER A N 1
ATOM 2766 C CA . SER A 1 357 ? 9.297 -21.922 -1.316 1 98.94 357 SER A CA 1
ATOM 2767 C C . SER A 1 357 ? 8.016 -22.625 -0.856 1 98.94 357 SER A C 1
ATOM 2769 O O . SER A 1 357 ? 7.676 -23.703 -1.346 1 98.94 357 SER A O 1
ATOM 2771 N N . CYS A 1 358 ? 7.395 -22.078 0.117 1 98.56 358 CYS A N 1
ATOM 2772 C CA . CYS A 1 358 ? 6.125 -22.516 0.674 1 98.56 358 CYS A CA 1
ATOM 2773 C C . CYS A 1 358 ? 5.102 -21.391 0.668 1 98.56 358 CYS A C 1
ATOM 2775 O O . CYS A 1 358 ? 5.457 -20.219 0.851 1 98.56 358 CYS A O 1
ATOM 2777 N N . VAL A 1 359 ? 3.809 -21.734 0.456 1 97.06 359 VAL A N 1
ATOM 2778 C CA . VAL A 1 359 ? 2.76 -20.719 0.418 1 97.06 359 VAL A CA 1
ATOM 2779 C C . VAL A 1 359 ? 1.67 -21.062 1.43 1 97.06 359 VAL A C 1
ATOM 2781 O O . VAL A 1 359 ? 1.671 -22.156 2.004 1 97.06 359 VAL A O 1
ATOM 2784 N N . ALA A 1 360 ? 0.8 -20.125 1.738 1 89.44 360 ALA A N 1
ATOM 2785 C CA . ALA A 1 360 ? -0.488 -20.25 2.414 1 89.44 360 ALA A CA 1
ATOM 2786 C C . ALA A 1 360 ? -0.304 -20.391 3.922 1 89.44 360 ALA A C 1
ATOM 2788 O O . ALA A 1 360 ? 0.442 -21.266 4.387 1 89.44 360 ALA A O 1
ATOM 2789 N N . GLY A 1 361 ? -0.93 -19.578 4.621 1 91.31 361 GLY A N 1
ATOM 2790 C CA . GLY A 1 361 ? -1.065 -19.703 6.062 1 91.31 361 GLY A CA 1
ATOM 2791 C C . GLY A 1 361 ? 0.216 -19.375 6.809 1 91.31 361 GLY A C 1
ATOM 2792 O O . GLY A 1 361 ? 0.428 -19.859 7.926 1 91.31 361 GLY A O 1
ATOM 2793 N N . LEU A 1 362 ? 1.039 -18.578 6.266 1 95.06 362 LEU A N 1
ATOM 2794 C CA . LEU A 1 362 ? 2.379 -18.406 6.816 1 95.06 362 LEU A CA 1
ATOM 2795 C C . LEU A 1 362 ? 2.482 -17.109 7.605 1 95.06 362 LEU A C 1
ATOM 2797 O O . LEU A 1 362 ? 3.52 -16.812 8.211 1 95.06 362 LEU A O 1
ATOM 2801 N N . ASP A 1 363 ? 1.408 -16.312 7.691 1 93.44 363 ASP A N 1
ATOM 2802 C CA . ASP A 1 363 ? 1.518 -14.984 8.289 1 93.44 363 ASP A CA 1
ATOM 2803 C C . ASP A 1 363 ? 0.817 -14.922 9.641 1 93.44 363 ASP A C 1
ATOM 2805 O O . ASP A 1 363 ? 0.586 -13.844 10.18 1 93.44 363 ASP A O 1
ATOM 2809 N N . LYS A 1 364 ? 0.505 -16.047 10.258 1 92.19 364 LYS A N 1
ATOM 2810 C CA . LYS A 1 364 ? -0.245 -16.078 11.508 1 92.19 364 LYS A CA 1
ATOM 2811 C C . LYS A 1 364 ? 0.685 -15.922 12.711 1 92.19 364 LYS A C 1
ATOM 2813 O O . LYS A 1 364 ? 0.303 -15.336 13.727 1 92.19 364 LYS A O 1
ATOM 2818 N N . ASP A 1 365 ? 1.827 -16.547 12.594 1 96.06 365 ASP A N 1
ATOM 2819 C CA . ASP A 1 365 ? 2.805 -16.547 13.68 1 96.06 365 ASP A CA 1
ATOM 2820 C C . ASP A 1 365 ? 4.219 -16.344 13.141 1 96.06 365 ASP A C 1
ATOM 2822 O O . ASP A 1 365 ? 4.832 -17.297 12.641 1 96.06 365 ASP A O 1
ATOM 2826 N N . SER A 1 366 ? 4.77 -15.188 13.422 1 98.06 366 SER A N 1
ATOM 2827 C CA . SER A 1 366 ? 6.07 -14.82 12.867 1 98.06 366 SER A CA 1
ATOM 2828 C C . SER A 1 366 ? 7.18 -15.711 13.422 1 98.06 366 SER A C 1
ATOM 2830 O O . SER A 1 366 ? 8.141 -16.031 12.719 1 98.06 366 SER A O 1
ATOM 2832 N N . HIS A 1 367 ? 7.066 -16.078 14.695 1 98.31 367 HIS A N 1
ATOM 2833 C CA . HIS A 1 367 ? 8.07 -16.938 15.312 1 98.31 367 HIS A CA 1
ATOM 2834 C C . HIS A 1 367 ? 8.047 -18.328 14.703 1 98.31 367 HIS A C 1
ATOM 2836 O O . HIS A 1 367 ? 9.102 -18.922 14.469 1 98.31 367 HIS A O 1
ATOM 2842 N N . GLN A 1 368 ? 6.879 -18.812 14.5 1 97.62 368 GLN A N 1
ATOM 2843 C CA . GLN A 1 368 ? 6.75 -20.125 13.852 1 97.62 368 GLN A CA 1
ATOM 2844 C C . GLN A 1 368 ? 7.297 -20.078 12.43 1 97.62 368 GLN A C 1
ATOM 2846 O O . GLN A 1 368 ? 7.984 -21 12 1 97.62 368 GLN A O 1
ATOM 2851 N N . LEU A 1 369 ? 6.969 -19.031 11.734 1 98.5 369 LEU A N 1
ATOM 2852 C CA . LEU A 1 369 ? 7.469 -18.891 10.367 1 98.5 369 LEU A CA 1
ATOM 2853 C C . LEU A 1 369 ? 8.992 -18.891 10.344 1 98.5 369 LEU A C 1
ATOM 2855 O O . LEU A 1 369 ? 9.602 -19.562 9.516 1 98.5 369 LEU A O 1
ATOM 2859 N N . ASN A 1 370 ? 9.578 -18.109 11.219 1 98.75 370 ASN A N 1
ATOM 2860 C CA . ASN A 1 370 ? 11.031 -18.078 11.312 1 98.75 370 ASN A CA 1
ATOM 2861 C C . ASN A 1 370 ? 11.609 -19.453 11.594 1 98.75 370 ASN A C 1
ATOM 2863 O O . ASN A 1 370 ? 12.656 -19.828 11.055 1 98.75 370 ASN A O 1
ATOM 2867 N N . ARG A 1 371 ? 10.969 -20.219 12.461 1 98.25 371 ARG A N 1
ATOM 2868 C CA . ARG A 1 371 ? 11.43 -21.562 12.812 1 98.25 371 ARG A CA 1
ATOM 2869 C C . ARG A 1 371 ? 11.406 -22.484 11.602 1 98.25 371 ARG A C 1
ATOM 2871 O O . ARG A 1 371 ? 12.32 -23.281 11.406 1 98.25 371 ARG A O 1
ATOM 2878 N N . PHE A 1 372 ? 10.344 -22.391 10.75 1 98.44 372 PHE A N 1
ATOM 2879 C CA . PHE A 1 372 ? 10.266 -23.219 9.555 1 98.44 372 PHE A CA 1
ATOM 2880 C C . PHE A 1 372 ? 11.492 -23.016 8.672 1 98.44 372 PHE A C 1
ATOM 2882 O O . PHE A 1 372 ? 12.07 -23.984 8.164 1 98.44 372 PHE A O 1
ATOM 2889 N N . VAL A 1 373 ? 11.906 -21.766 8.484 1 98.75 373 VAL A N 1
ATOM 2890 C CA . VAL A 1 373 ? 13.031 -21.438 7.617 1 98.75 373 VAL A CA 1
ATOM 2891 C C . VAL A 1 373 ? 14.336 -21.828 8.297 1 98.75 373 VAL A C 1
ATOM 2893 O O . VAL A 1 373 ? 15.242 -22.375 7.66 1 98.75 373 VAL A O 1
ATOM 2896 N N . GLU A 1 374 ? 14.422 -21.578 9.562 1 98.38 374 GLU A N 1
ATOM 2897 C CA . GLU A 1 374 ? 15.625 -21.875 10.344 1 98.38 374 GLU A CA 1
ATOM 2898 C C . GLU A 1 374 ? 15.914 -23.375 10.352 1 98.38 374 GLU A C 1
ATOM 2900 O O . GLU A 1 374 ? 17.062 -23.781 10.266 1 98.38 374 GLU A O 1
ATOM 2905 N N . GLU A 1 375 ? 14.859 -24.125 10.453 1 98.19 375 GLU A N 1
ATOM 2906 C CA . GLU A 1 375 ? 15 -25.578 10.547 1 98.19 375 GLU A CA 1
ATOM 2907 C C . GLU A 1 375 ? 15.133 -26.219 9.164 1 98.19 375 GLU A C 1
ATOM 2909 O O . GLU A 1 375 ? 15.359 -27.422 9.047 1 98.19 375 GLU A O 1
ATOM 2914 N N . GLY A 1 376 ? 14.922 -25.469 8.133 1 98.19 376 GLY A N 1
ATOM 2915 C CA . GLY A 1 376 ? 15.148 -25.953 6.781 1 98.19 376 GLY A CA 1
ATOM 2916 C C . GLY A 1 376 ? 13.938 -26.625 6.18 1 98.19 376 GLY A C 1
ATOM 2917 O O . GLY A 1 376 ? 14.07 -27.469 5.293 1 98.19 376 GLY A O 1
ATOM 2918 N N . ASP A 1 377 ? 12.734 -26.328 6.734 1 98.44 377 ASP A N 1
ATOM 2919 C CA . ASP A 1 377 ? 11.516 -26.875 6.145 1 98.44 377 ASP A CA 1
ATOM 2920 C C . ASP A 1 377 ? 11.328 -26.391 4.711 1 98.44 377 ASP A C 1
ATOM 2922 O O . ASP A 1 377 ? 10.805 -27.125 3.863 1 98.44 377 ASP A O 1
ATOM 2926 N N . PHE A 1 378 ? 11.68 -25.203 4.445 1 98.81 378 PHE A N 1
ATOM 2927 C CA . PHE A 1 378 ? 11.758 -24.547 3.143 1 98.81 378 PHE A CA 1
ATOM 2928 C C . PHE A 1 378 ? 12.664 -23.328 3.201 1 98.81 378 PHE A C 1
ATOM 2930 O O . PHE A 1 378 ? 13.133 -22.938 4.273 1 98.81 378 PHE A O 1
ATOM 2937 N N . ASP A 1 379 ? 12.922 -22.688 2.061 1 98.88 379 ASP A N 1
ATOM 2938 C CA . ASP A 1 379 ? 13.938 -21.641 1.987 1 98.88 379 ASP A CA 1
ATOM 2939 C C . ASP A 1 379 ? 13.289 -20.266 1.972 1 98.88 379 ASP A C 1
ATOM 2941 O O . ASP A 1 379 ? 13.891 -19.281 2.424 1 98.88 379 ASP A O 1
ATOM 2945 N N . LEU A 1 380 ? 12.117 -20.109 1.377 1 98.94 380 LEU A N 1
ATOM 2946 C CA . LEU A 1 380 ? 11.461 -18.844 1.1 1 98.94 380 LEU A CA 1
ATOM 2947 C C . LEU A 1 380 ? 9.969 -18.938 1.396 1 98.94 380 LEU A C 1
ATOM 2949 O O . LEU A 1 380 ? 9.297 -19.875 0.957 1 98.94 380 LEU A O 1
ATOM 2953 N N . ALA A 1 381 ? 9.461 -18.031 2.199 1 98.94 381 ALA A N 1
ATOM 2954 C CA . ALA A 1 381 ? 8.023 -17.922 2.436 1 98.94 381 ALA A CA 1
ATOM 2955 C C . ALA A 1 381 ? 7.367 -17 1.421 1 98.94 381 ALA A C 1
ATOM 2957 O O . ALA A 1 381 ? 7.699 -15.805 1.355 1 98.94 381 ALA A O 1
ATOM 2958 N N . LEU A 1 382 ? 6.52 -17.5 0.605 1 98.88 382 LEU A N 1
ATOM 2959 C CA . LEU A 1 382 ? 5.707 -16.672 -0.288 1 98.88 382 LEU A CA 1
ATOM 2960 C C . LEU A 1 382 ? 4.297 -16.5 0.266 1 98.88 382 LEU A C 1
ATOM 2962 O O . LEU A 1 382 ? 3.527 -17.453 0.333 1 98.88 382 LEU A O 1
ATOM 2966 N N . ILE A 1 383 ? 3.984 -15.305 0.622 1 98.75 383 ILE A N 1
ATOM 2967 C CA . ILE A 1 383 ? 2.738 -15.008 1.322 1 98.75 383 ILE A CA 1
ATOM 2968 C C . ILE A 1 383 ? 1.801 -14.234 0.403 1 98.75 383 ILE A C 1
ATOM 2970 O O . ILE A 1 383 ? 2.234 -13.328 -0.314 1 98.75 383 ILE A O 1
ATOM 2974 N N . GLY A 1 384 ? 0.521 -14.625 0.34 1 98.12 384 GLY A N 1
ATOM 2975 C CA . GLY A 1 384 ? -0.495 -13.945 -0.447 1 98.12 384 GLY A CA 1
ATOM 2976 C C . GLY A 1 384 ? -1.397 -13.055 0.387 1 98.12 384 GLY A C 1
ATOM 2977 O O . GLY A 1 384 ? -1.103 -11.875 0.585 1 98.12 384 GLY A O 1
ATOM 2978 N N . ARG A 1 385 ? -2.414 -13.625 1.062 1 96.69 385 ARG A N 1
ATOM 2979 C CA . ARG A 1 385 ? -3.469 -12.914 1.778 1 96.69 385 ARG A CA 1
ATOM 2980 C C . ARG A 1 385 ? -2.881 -11.961 2.814 1 96.69 385 ARG A C 1
ATOM 2982 O O . ARG A 1 385 ? -3.396 -10.859 3.014 1 96.69 385 ARG A O 1
ATOM 2989 N N . GLY A 1 386 ? -1.904 -12.383 3.516 1 97.5 386 GLY A N 1
ATOM 2990 C CA . GLY A 1 386 ? -1.277 -11.508 4.496 1 97.5 386 GLY A CA 1
ATOM 2991 C C . GLY A 1 386 ? -0.85 -10.172 3.922 1 97.5 386 GLY A C 1
ATOM 2992 O O . GLY A 1 386 ? -1.044 -9.133 4.551 1 97.5 386 GLY A O 1
ATOM 2993 N N . PHE A 1 387 ? -0.292 -10.164 2.711 1 98.44 387 PHE A N 1
ATOM 2994 C CA . PHE A 1 387 ? 0.192 -8.945 2.07 1 98.44 387 PHE A CA 1
ATOM 2995 C C . PHE A 1 387 ? -0.971 -8.109 1.548 1 98.44 387 PHE A C 1
ATOM 2997 O O . PHE A 1 387 ? -0.851 -6.891 1.4 1 98.44 387 PHE A O 1
ATOM 3004 N N . LEU A 1 388 ? -2.119 -8.75 1.193 1 97.94 388 LEU A N 1
ATOM 3005 C CA . LEU A 1 388 ? -3.293 -7.996 0.766 1 97.94 388 LEU A CA 1
ATOM 3006 C C . LEU A 1 388 ? -3.838 -7.145 1.908 1 97.94 388 LEU A C 1
ATOM 3008 O O . LEU A 1 388 ? -4.258 -6.008 1.693 1 97.94 388 LEU A O 1
ATOM 3012 N N . ARG A 1 389 ? -3.77 -7.727 3.084 1 96.56 389 ARG A N 1
ATOM 3013 C CA . ARG A 1 389 ? -4.211 -7.02 4.281 1 96.56 389 ARG A CA 1
ATOM 3014 C C . ARG A 1 389 ? -3.203 -5.945 4.688 1 96.56 389 ARG A C 1
ATOM 3016 O O . ARG A 1 389 ? -3.584 -4.82 5.008 1 96.56 389 ARG A O 1
ATOM 3023 N N . ASN A 1 390 ? -1.967 -6.32 4.652 1 97.25 390 ASN A N 1
ATOM 3024 C CA . ASN A 1 390 ? -0.892 -5.457 5.133 1 97.25 390 ASN A CA 1
ATOM 3025 C C . ASN A 1 390 ? 0.309 -5.48 4.191 1 97.25 390 ASN A C 1
ATOM 3027 O O . ASN A 1 390 ? 1.211 -6.305 4.352 1 97.25 390 ASN A O 1
ATOM 3031 N N . PRO A 1 391 ? 0.435 -4.449 3.363 1 98 391 PRO A N 1
ATOM 3032 C CA . PRO A 1 391 ? 1.608 -4.375 2.488 1 98 391 PRO A CA 1
ATOM 3033 C C . PRO A 1 391 ? 2.92 -4.289 3.268 1 98 391 PRO A C 1
ATOM 3035 O O . PRO A 1 391 ? 3.986 -4.574 2.719 1 98 391 PRO A O 1
ATOM 3038 N N . GLY A 1 392 ? 2.887 -3.887 4.523 1 98.12 392 GLY A N 1
ATOM 3039 C CA . GLY A 1 392 ? 4.066 -3.781 5.367 1 98.12 392 GLY A CA 1
ATOM 3040 C C . GLY A 1 392 ? 4.32 -5.027 6.191 1 98.12 392 GLY A C 1
ATOM 3041 O O . GLY A 1 392 ? 4.895 -4.953 7.281 1 98.12 392 GLY A O 1
ATOM 3042 N N . LEU A 1 393 ? 3.922 -6.156 5.719 1 98.62 393 LEU A N 1
ATOM 3043 C CA . LEU A 1 393 ? 3.967 -7.406 6.469 1 98.62 393 LEU A CA 1
ATOM 3044 C C . LEU A 1 393 ? 5.398 -7.75 6.871 1 98.62 393 LEU A C 1
ATOM 3046 O O . LEU A 1 393 ? 5.637 -8.242 7.973 1 98.62 393 LEU A O 1
ATOM 3050 N N . VAL A 1 394 ? 6.395 -7.551 5.969 1 98.81 394 VAL A N 1
ATOM 3051 C CA . VAL A 1 394 ? 7.797 -7.828 6.273 1 98.81 394 VAL A CA 1
ATOM 3052 C C . VAL A 1 394 ? 8.227 -7.02 7.496 1 98.81 394 VAL A C 1
ATOM 3054 O O . VAL A 1 394 ? 8.867 -7.551 8.406 1 98.81 394 VAL A O 1
ATOM 3057 N N . TRP A 1 395 ? 7.852 -5.754 7.453 1 98.38 395 TRP A N 1
ATOM 3058 C CA . TRP A 1 395 ? 8.141 -4.855 8.57 1 98.38 395 TRP A CA 1
ATOM 3059 C C . TRP A 1 395 ? 7.48 -5.352 9.852 1 98.38 395 TRP A C 1
ATOM 3061 O O . TRP A 1 395 ? 8.117 -5.398 10.906 1 98.38 395 TRP A O 1
ATOM 3071 N N . SER A 1 396 ? 6.234 -5.777 9.789 1 97.44 396 SER A N 1
ATOM 3072 C CA . SER A 1 396 ? 5.492 -6.273 10.945 1 97.44 396 SER A CA 1
ATOM 3073 C C . SER A 1 396 ? 6.129 -7.535 11.516 1 97.44 396 SER A C 1
ATOM 3075 O O . SER A 1 396 ? 6.227 -7.695 12.734 1 97.44 396 SER A O 1
ATOM 3077 N N . ILE A 1 397 ? 6.535 -8.406 10.641 1 98.5 397 ILE A N 1
ATOM 3078 C CA . ILE A 1 397 ? 7.184 -9.641 11.07 1 98.5 397 ILE A CA 1
ATOM 3079 C C . ILE A 1 397 ? 8.484 -9.32 11.789 1 98.5 397 ILE A C 1
ATOM 3081 O O . ILE A 1 397 ? 8.789 -9.906 12.836 1 98.5 397 ILE A O 1
ATOM 3085 N N . ALA A 1 398 ? 9.242 -8.414 11.297 1 98.38 398 ALA A N 1
ATOM 3086 C CA . ALA A 1 398 ? 10.484 -7.992 11.945 1 98.38 398 ALA A CA 1
ATOM 3087 C C . ALA A 1 398 ? 10.211 -7.441 13.336 1 98.38 398 ALA A C 1
ATOM 3089 O O . ALA A 1 398 ? 10.93 -7.762 14.289 1 98.38 398 ALA A O 1
ATOM 3090 N N . ASP A 1 399 ? 9.18 -6.609 13.438 1 96.56 399 ASP A N 1
ATOM 3091 C CA . ASP A 1 399 ? 8.805 -6.062 14.734 1 96.56 399 ASP A CA 1
ATOM 3092 C C . ASP A 1 399 ? 8.5 -7.18 15.734 1 96.56 399 ASP A C 1
ATOM 3094 O O . ASP A 1 399 ? 8.93 -7.121 16.891 1 96.56 399 ASP A O 1
ATOM 3098 N N . GLU A 1 400 ? 7.754 -8.125 15.281 1 97.06 400 GLU A N 1
ATOM 3099 C CA . GLU A 1 400 ? 7.363 -9.234 16.141 1 97.06 400 GLU A CA 1
ATOM 3100 C C . GLU A 1 400 ? 8.57 -10.055 16.562 1 97.06 400 GLU A C 1
ATOM 3102 O O . GLU A 1 400 ? 8.609 -10.594 17.672 1 97.06 400 GLU A O 1
ATOM 3107 N N . LEU A 1 401 ? 9.531 -10.102 15.68 1 97.94 401 LEU A N 1
ATOM 3108 C CA . LEU A 1 401 ? 10.734 -10.867 15.977 1 97.94 401 LEU A CA 1
ATOM 3109 C C . LEU A 1 401 ? 11.75 -10.016 16.719 1 97.94 401 LEU A C 1
ATOM 3111 O O . LEU A 1 401 ? 12.828 -10.5 17.078 1 97.94 401 LEU A O 1
ATOM 3115 N N . GLY A 1 402 ? 11.461 -8.734 16.922 1 95.75 402 GLY A N 1
ATOM 3116 C CA . GLY A 1 402 ? 12.258 -7.848 17.75 1 95.75 402 GLY A CA 1
ATOM 3117 C C . GLY A 1 402 ? 13.508 -7.34 17.047 1 95.75 402 GLY A C 1
ATOM 3118 O O . GLY A 1 402 ? 14.531 -7.109 17.688 1 95.75 402 GLY A O 1
ATOM 3119 N N . VAL A 1 403 ? 13.492 -7.238 15.695 1 96.69 403 VAL A N 1
ATOM 3120 C CA . VAL A 1 403 ? 14.656 -6.746 14.969 1 96.69 403 VAL A CA 1
ATOM 3121 C C . VAL A 1 403 ? 14.258 -5.555 14.102 1 96.69 403 VAL A C 1
ATOM 3123 O O . VAL A 1 403 ? 13.07 -5.312 13.875 1 96.69 403 VAL A O 1
ATOM 3126 N N . ARG A 1 404 ? 15.266 -4.816 13.656 1 96.38 404 ARG A N 1
ATOM 3127 C CA . ARG A 1 404 ? 15.062 -3.666 12.781 1 96.38 404 ARG A CA 1
ATOM 3128 C C . ARG A 1 404 ? 15.508 -3.975 11.352 1 96.38 404 ARG A C 1
ATOM 3130 O O . ARG A 1 404 ? 16.469 -4.715 11.148 1 96.38 404 ARG A O 1
ATOM 3137 N N . LEU A 1 405 ? 14.781 -3.441 10.43 1 98.19 405 LEU A N 1
ATOM 3138 C CA . LEU A 1 405 ? 15.156 -3.512 9.023 1 98.19 405 LEU A CA 1
ATOM 3139 C C . LEU A 1 405 ? 15.414 -2.117 8.461 1 98.19 405 LEU A C 1
ATOM 3141 O O . LEU A 1 405 ? 14.969 -1.12 9.031 1 98.19 405 LEU A O 1
ATOM 3145 N N . HIS A 1 406 ? 16.234 -2.088 7.449 1 97.62 406 HIS A N 1
ATOM 3146 C CA . HIS A 1 406 ? 16.203 -0.882 6.629 1 97.62 406 HIS A CA 1
ATOM 3147 C C . HIS A 1 406 ? 14.867 -0.713 5.926 1 97.62 406 HIS A C 1
ATOM 3149 O O . HIS A 1 406 ? 14.273 -1.692 5.469 1 97.62 406 HIS A O 1
ATOM 3155 N N . GLU A 1 407 ? 14.359 0.454 5.965 1 97.94 407 GLU A N 1
ATOM 3156 C CA . GLU A 1 407 ? 13.133 0.812 5.266 1 97.94 407 GLU A CA 1
ATOM 3157 C C . GLU A 1 407 ? 13.359 1.964 4.293 1 97.94 407 GLU A C 1
ATOM 3159 O O . GLU A 1 407 ? 14.406 2.623 4.34 1 97.94 407 GLU A O 1
ATOM 3164 N N . ALA A 1 408 ? 12.43 2.143 3.324 1 97.81 408 ALA A N 1
ATOM 3165 C CA . ALA A 1 408 ? 12.531 3.285 2.42 1 97.81 408 ALA A CA 1
ATOM 3166 C C . ALA A 1 408 ? 12.719 4.586 3.199 1 97.81 408 ALA A C 1
ATOM 3168 O O . ALA A 1 408 ? 12.102 4.777 4.25 1 97.81 408 ALA A O 1
ATOM 3169 N N . LEU A 1 409 ? 13.477 5.504 2.67 1 97.06 409 LEU A N 1
ATOM 3170 C CA . LEU A 1 409 ? 13.828 6.758 3.332 1 97.06 409 LEU A CA 1
ATOM 3171 C C . LEU A 1 409 ? 12.57 7.516 3.756 1 97.06 409 LEU A C 1
ATOM 3173 O O . LEU A 1 409 ? 12.484 7.996 4.887 1 97.06 409 LEU A O 1
ATOM 3177 N N . GLN A 1 410 ? 11.602 7.535 2.9 1 97.31 410 GLN A N 1
ATOM 3178 C CA . GLN A 1 410 ? 10.383 8.32 3.086 1 97.31 410 GLN A CA 1
ATOM 3179 C C . GLN A 1 410 ? 9.562 7.789 4.254 1 97.31 410 GLN A C 1
ATOM 3181 O O . GLN A 1 410 ? 8.844 8.547 4.914 1 97.31 410 GLN A O 1
ATOM 3186 N N . LEU A 1 411 ? 9.703 6.469 4.5 1 97.56 411 LEU A N 1
ATOM 3187 C CA . LEU A 1 411 ? 8.852 5.82 5.488 1 97.56 411 LEU A CA 1
ATOM 3188 C C . LEU A 1 411 ? 9.555 5.73 6.84 1 97.56 411 LEU A C 1
ATOM 3190 O O . LEU A 1 411 ? 8.906 5.746 7.887 1 97.56 411 LEU A O 1
ATOM 3194 N N . ALA A 1 412 ? 10.867 5.699 6.871 1 94.81 412 ALA A N 1
ATOM 3195 C CA . ALA A 1 412 ? 11.633 5.215 8.023 1 94.81 412 ALA A CA 1
ATOM 3196 C C . ALA A 1 412 ? 12.047 6.367 8.93 1 94.81 412 ALA A C 1
ATOM 3198 O O . ALA A 1 412 ? 12.203 6.184 10.141 1 94.81 412 ALA A O 1
ATOM 3199 N N . TRP A 1 413 ? 12.273 7.547 8.414 1 92.19 413 TRP A N 1
ATOM 3200 C CA . TRP A 1 413 ? 12.984 8.594 9.141 1 92.19 413 TRP A CA 1
ATOM 3201 C C . TRP A 1 413 ? 12.242 8.969 10.422 1 92.19 413 TRP A C 1
ATOM 3203 O O . TRP A 1 413 ? 12.867 9.305 11.43 1 92.19 413 TRP A O 1
ATOM 3213 N N . GLY A 1 414 ? 10.898 8.805 10.375 1 91.88 414 GLY A N 1
ATOM 3214 C CA . GLY A 1 414 ? 10.109 9.18 11.539 1 91.88 414 GLY A CA 1
ATOM 3215 C C . GLY A 1 414 ? 10.211 8.18 12.672 1 91.88 414 GLY A C 1
ATOM 3216 O O . GLY A 1 414 ? 9.906 8.5 13.82 1 91.88 414 GLY A O 1
ATOM 3217 N N . PHE A 1 415 ? 10.648 6.984 12.391 1 93.88 415 PHE A N 1
ATOM 3218 C CA . PHE A 1 415 ? 10.812 5.941 13.398 1 93.88 415 PHE A CA 1
ATOM 3219 C C . PHE A 1 415 ? 12.203 6 14.016 1 93.88 415 PHE A C 1
ATOM 3221 O O . PHE A 1 415 ? 12.359 5.781 15.219 1 93.88 415 PHE A O 1
ATOM 3228 N N . TRP A 1 416 ? 13.164 6.348 13.18 1 91.94 416 TRP A N 1
ATOM 3229 C CA . TRP A 1 416 ? 14.547 6.359 13.641 1 91.94 416 TRP A CA 1
ATOM 3230 C C . TRP A 1 416 ? 15.266 7.621 13.172 1 91.94 416 TRP A C 1
ATOM 3232 O O . TRP A 1 416 ? 16.234 7.543 12.414 1 91.94 416 TRP A O 1
ATOM 3242 N N . PRO A 1 417 ? 14.781 8.773 13.633 1 90.56 417 PRO A N 1
ATOM 3243 C CA . PRO A 1 417 ? 15.461 10.008 13.25 1 90.56 417 PRO A CA 1
ATOM 3244 C C . PRO A 1 417 ? 16.906 10.062 13.75 1 90.56 417 PRO A C 1
ATOM 3246 O O . PRO A 1 417 ? 17.219 9.5 14.805 1 90.56 417 PRO A O 1
ATOM 3249 N N . ASN A 1 418 ? 17.797 10.703 13 1 89.69 418 ASN A N 1
ATOM 3250 C CA . ASN A 1 418 ? 19.156 10.922 13.453 1 89.69 418 ASN A CA 1
ATOM 3251 C C . ASN A 1 418 ? 19.234 12.039 14.492 1 89.69 418 ASN A C 1
ATOM 3253 O O . ASN A 1 418 ? 19.547 13.188 14.148 1 89.69 418 ASN A O 1
ATOM 3257 N N . LYS A 1 419 ? 19.094 11.766 15.641 1 87.69 419 LYS A N 1
ATOM 3258 C CA . LYS A 1 419 ? 19.016 12.734 16.734 1 87.69 419 LYS A CA 1
ATOM 3259 C C . LYS A 1 419 ? 20.375 13.391 16.984 1 87.69 419 LYS A C 1
ATOM 3261 O O . LYS A 1 419 ? 20.438 14.5 17.516 1 87.69 419 LYS A O 1
ATOM 3266 N N . GLN A 1 420 ? 21.406 12.586 16.672 1 87.81 420 GLN A N 1
ATOM 3267 C CA . GLN A 1 420 ? 22.75 13.109 16.891 1 87.81 420 GLN A CA 1
ATOM 3268 C C . GLN A 1 420 ? 22.969 14.414 16.125 1 87.81 420 GLN A C 1
ATOM 3270 O O . GLN A 1 420 ? 23.688 15.297 16.594 1 87.81 420 GLN A O 1
ATOM 3275 N N . GLN A 1 421 ? 22.25 14.523 15.047 1 88.31 421 GLN A N 1
ATOM 3276 C CA . GLN A 1 421 ? 22.359 15.75 14.258 1 88.31 421 GLN A CA 1
ATOM 3277 C C . GLN A 1 421 ? 21.875 16.953 15.055 1 88.31 421 GLN A C 1
ATOM 3279 O O . GLN A 1 421 ? 22.484 18.031 14.984 1 88.31 421 GLN A O 1
ATOM 3284 N N . ILE A 1 422 ? 20.859 16.797 15.766 1 87.75 422 ILE A N 1
ATOM 3285 C CA . ILE A 1 422 ? 20.281 17.891 16.547 1 87.75 422 ILE A CA 1
ATOM 3286 C C . ILE A 1 422 ? 21.141 18.141 17.781 1 87.75 422 ILE A C 1
ATOM 3288 O O . ILE A 1 422 ? 21.359 19.281 18.188 1 87.75 422 ILE A O 1
ATOM 3292 N N . VAL A 1 423 ? 21.641 17.062 18.391 1 88.56 423 VAL A N 1
ATOM 3293 C CA . VAL A 1 423 ? 22.516 17.188 19.547 1 88.56 423 VAL A CA 1
ATOM 3294 C C . VAL A 1 423 ? 23.75 18 19.172 1 88.56 423 VAL A C 1
ATOM 3296 O O . VAL A 1 423 ? 24.156 18.906 19.891 1 88.56 423 VAL A O 1
ATOM 3299 N N . ASP A 1 424 ? 24.281 17.625 18.047 1 89.56 424 ASP A N 1
ATOM 3300 C CA . ASP A 1 424 ? 25.469 18.328 17.562 1 89.56 424 ASP A CA 1
ATOM 3301 C C . ASP A 1 424 ? 25.172 19.797 17.297 1 89.56 424 ASP A C 1
ATOM 3303 O O . ASP A 1 424 ? 25.984 20.672 17.594 1 89.56 424 ASP A O 1
ATOM 3307 N N . LEU A 1 425 ? 24.062 20.031 16.75 1 88.88 425 LEU A N 1
ATOM 3308 C CA . LEU A 1 425 ? 23.641 21.391 16.438 1 88.88 425 LEU A CA 1
ATOM 3309 C C . LEU A 1 425 ? 23.453 22.203 17.719 1 88.88 425 LEU A C 1
ATOM 3311 O O . LEU A 1 425 ? 23.891 23.359 17.797 1 88.88 425 LEU A O 1
ATOM 3315 N N . ILE A 1 426 ? 22.844 21.656 18.703 1 87.69 426 ILE A N 1
ATOM 3316 C CA . ILE A 1 426 ? 22.594 22.312 19.969 1 87.69 426 ILE A CA 1
ATOM 3317 C C . ILE A 1 426 ? 23.922 22.641 20.656 1 87.69 426 ILE A C 1
ATOM 3319 O O . ILE A 1 426 ? 24.125 23.75 21.141 1 87.69 426 ILE A O 1
ATOM 3323 N N . THR A 1 427 ? 24.781 21.672 20.672 1 89.56 427 THR A N 1
ATOM 3324 C CA . THR A 1 427 ? 26.094 21.859 21.281 1 89.56 427 THR A CA 1
ATOM 3325 C C . THR A 1 427 ? 26.844 23.016 20.609 1 89.56 427 THR A C 1
ATOM 3327 O O . THR A 1 427 ? 27.438 23.844 21.281 1 89.56 427 THR A O 1
ATOM 3330 N N . ARG A 1 428 ? 26.797 22.984 19.312 1 87.06 428 ARG A N 1
ATOM 3331 C CA . ARG A 1 428 ? 27.469 24.016 18.547 1 87.06 428 ARG A CA 1
ATOM 3332 C C . ARG A 1 428 ? 26.875 25.391 18.844 1 87.06 428 ARG A C 1
ATOM 3334 O O . ARG A 1 428 ? 27.609 26.359 19.062 1 87.06 428 ARG A O 1
ATOM 3341 N N . THR A 1 429 ? 25.609 25.5 18.875 1 86.06 429 THR A N 1
ATOM 3342 C CA . THR A 1 429 ? 24.938 26.781 19.031 1 86.06 429 THR A CA 1
ATOM 3343 C C . THR A 1 429 ? 25.094 27.297 20.469 1 86.06 429 THR A C 1
ATOM 3345 O O . THR A 1 429 ? 25.172 28.516 20.688 1 86.06 429 THR A O 1
ATOM 3348 N N . GLU A 1 430 ? 25.109 26.422 21.406 1 84.38 430 GLU A N 1
ATOM 3349 C CA . GLU A 1 430 ? 25.297 26.828 22.812 1 84.38 430 GLU A CA 1
ATOM 3350 C C . GLU A 1 430 ? 26.688 27.391 23.031 1 84.38 430 GLU A C 1
ATOM 3352 O O . GLU A 1 430 ? 26.875 28.328 23.812 1 84.38 430 GLU A O 1
ATOM 3357 N N . LYS A 1 431 ? 27.609 26.812 22.438 1 86.06 431 LYS A N 1
ATOM 3358 C CA . LYS A 1 431 ? 28.969 27.312 22.547 1 86.06 431 LYS A CA 1
ATOM 3359 C C . LYS A 1 431 ? 29.078 28.734 21.984 1 86.06 431 LYS A C 1
ATOM 3361 O O . LYS A 1 431 ? 29.812 29.562 22.516 1 86.06 431 LYS A O 1
ATOM 3366 N N . LEU A 1 432 ? 28.344 28.969 20.969 1 83.25 432 LEU A N 1
ATOM 3367 C CA . LEU A 1 432 ? 28.391 30.266 20.312 1 83.25 432 LEU A CA 1
ATOM 3368 C C . LEU A 1 432 ? 27.578 31.297 21.094 1 83.25 432 LEU A C 1
ATOM 3370 O O . LEU A 1 432 ? 27.906 32.5 21.094 1 83.25 432 LEU A O 1
ATOM 3374 N N . ASN A 1 433 ? 26.547 30.891 21.766 1 77.19 433 ASN A N 1
ATOM 3375 C CA . ASN A 1 433 ? 25.719 31.781 22.562 1 77.19 433 ASN A CA 1
ATOM 3376 C C . ASN A 1 433 ? 26.484 32.281 23.781 1 77.19 433 ASN A C 1
ATOM 3378 O O . ASN A 1 433 ? 26.281 33.438 24.219 1 77.19 433 ASN A O 1
ATOM 3382 N N . THR A 1 434 ? 27.391 31.453 24.359 1 69.5 434 THR A N 1
ATOM 3383 C CA . THR A 1 434 ? 28.188 31.844 25.516 1 69.5 434 THR A CA 1
ATOM 3384 C C . THR A 1 434 ? 29.281 32.812 25.125 1 69.5 434 THR A C 1
ATOM 3386 O O . THR A 1 434 ? 29.781 33.594 25.953 1 69.5 434 THR A O 1
ATOM 3389 N N . LYS A 1 435 ? 29.625 32.656 23.922 1 65.25 435 LYS A N 1
ATOM 3390 C CA . LYS A 1 435 ? 30.672 33.594 23.484 1 65.25 435 LYS A CA 1
ATOM 3391 C C . LYS A 1 435 ? 30.109 34.969 23.219 1 65.25 435 LYS A C 1
ATOM 3393 O O . LYS A 1 435 ? 30.844 35.969 23.25 1 65.25 435 LYS A O 1
ATOM 3398 N N . ASP A 1 436 ? 28.719 35.219 23 1 54.16 436 ASP A N 1
ATOM 3399 C CA . ASP A 1 436 ? 28.109 36.531 22.766 1 54.16 436 ASP A CA 1
ATOM 3400 C C . ASP A 1 436 ? 27.641 37.156 24.078 1 54.16 436 ASP A C 1
ATOM 3402 O O . ASP A 1 436 ? 26.984 36.5 24.891 1 54.16 436 ASP A O 1
ATOM 3406 N N . MET B 1 1 ? -37.688 -14.68 1.614 1 21.97 1 MET B N 1
ATOM 3407 C CA . MET B 1 1 ? -36.219 -14.625 1.695 1 21.97 1 MET B CA 1
ATOM 3408 C C . MET B 1 1 ? -35.594 -14.352 0.324 1 21.97 1 MET B C 1
ATOM 3410 O O . MET B 1 1 ? -35.844 -15.109 -0.622 1 21.97 1 MET B O 1
ATOM 3414 N N . THR B 1 2 ? -35.469 -13.18 -0.113 1 30.27 2 THR B N 1
ATOM 3415 C CA . THR B 1 2 ? -35.188 -12.844 -1.504 1 30.27 2 THR B CA 1
ATOM 3416 C C . THR B 1 2 ? -33.969 -13.586 -2.006 1 30.27 2 THR B C 1
ATOM 3418 O O . THR B 1 2 ? -32.875 -13.516 -1.391 1 30.27 2 THR B O 1
ATOM 3421 N N . ILE B 1 3 ? -34.031 -14.648 -2.625 1 37.88 3 ILE B N 1
ATOM 3422 C CA . ILE B 1 3 ? -32.969 -15.516 -3.172 1 37.88 3 ILE B CA 1
ATOM 3423 C C . ILE B 1 3 ? -31.906 -14.664 -3.857 1 37.88 3 ILE B C 1
ATOM 3425 O O . ILE B 1 3 ? -32.219 -13.883 -4.762 1 37.88 3 ILE B O 1
ATOM 3429 N N . ALA B 1 4 ? -30.938 -14.328 -3.338 1 50.59 4 ALA B N 1
ATOM 3430 C CA . ALA B 1 4 ? -29.859 -13.641 -4.02 1 50.59 4 ALA B CA 1
ATOM 3431 C C . ALA B 1 4 ? -29.688 -14.148 -5.449 1 50.59 4 ALA B C 1
ATOM 3433 O O . ALA B 1 4 ? -29.734 -15.359 -5.691 1 50.59 4 ALA B O 1
ATOM 3434 N N . LYS B 1 5 ? -29.938 -13.406 -6.566 1 60.72 5 LYS B N 1
ATOM 3435 C CA . LYS B 1 5 ? -29.844 -13.703 -7.992 1 60.72 5 LYS B CA 1
ATOM 3436 C C . LYS B 1 5 ? -28.594 -14.531 -8.297 1 60.72 5 LYS B C 1
ATOM 3438 O O . LYS B 1 5 ? -27.516 -14.234 -7.801 1 60.72 5 LYS B O 1
ATOM 3443 N N . GLU B 1 6 ? -28.812 -15.75 -8.812 1 81.31 6 GLU B N 1
ATOM 3444 C CA . GLU B 1 6 ? -27.719 -16.594 -9.289 1 81.31 6 GLU B CA 1
ATOM 3445 C C . GLU B 1 6 ? -26.859 -15.852 -10.328 1 81.31 6 GLU B C 1
ATOM 3447 O O . GLU B 1 6 ? -27.406 -15.258 -11.266 1 81.31 6 GLU B O 1
ATOM 3452 N N . VAL B 1 7 ? -25.641 -15.734 -10.109 1 89.81 7 VAL B N 1
ATOM 3453 C CA . VAL B 1 7 ? -24.719 -15.102 -11.047 1 89.81 7 VAL B CA 1
ATOM 3454 C C . VAL B 1 7 ? -24.719 -15.875 -12.367 1 89.81 7 VAL B C 1
ATOM 3456 O O . VAL B 1 7 ? -24.594 -17.094 -12.375 1 89.81 7 VAL B O 1
ATOM 3459 N N . THR B 1 8 ? -24.984 -15.203 -13.461 1 93.12 8 THR B N 1
ATOM 3460 C CA . THR B 1 8 ? -24.984 -15.812 -14.781 1 93.12 8 THR B CA 1
ATOM 3461 C C . THR B 1 8 ? -23.703 -15.492 -15.539 1 93.12 8 THR B C 1
ATOM 3463 O O . THR B 1 8 ? -22.875 -14.703 -15.062 1 93.12 8 THR B O 1
ATOM 3466 N N . SER B 1 9 ? -23.547 -16.094 -16.703 1 95.12 9 SER B N 1
ATOM 3467 C CA . SER B 1 9 ? -22.344 -15.922 -17.531 1 95.12 9 SER B CA 1
ATOM 3468 C C . SER B 1 9 ? -22.281 -14.523 -18.125 1 95.12 9 SER B C 1
ATOM 3470 O O . SER B 1 9 ? -21.219 -14.102 -18.609 1 95.12 9 SER B O 1
ATOM 3472 N N . SER B 1 10 ? -23.375 -13.75 -18.094 1 95.81 10 SER B N 1
ATOM 3473 C CA . SER B 1 10 ? -23.422 -12.422 -18.703 1 95.81 10 SER B CA 1
ATOM 3474 C C . SER B 1 10 ? -23.344 -11.328 -17.641 1 95.81 10 SER B C 1
ATOM 3476 O O . SER B 1 10 ? -23.406 -10.141 -17.969 1 95.81 10 SER B O 1
ATOM 3478 N N . ASP B 1 11 ? -23.219 -11.773 -16.359 1 95.25 11 ASP B N 1
ATOM 3479 C CA . ASP B 1 11 ? -23.031 -10.781 -15.32 1 95.25 11 ASP B CA 1
ATOM 3480 C C . ASP B 1 11 ? -21.625 -10.188 -15.375 1 95.25 11 ASP B C 1
ATOM 3482 O O . ASP B 1 11 ? -20.656 -10.891 -15.68 1 95.25 11 ASP B O 1
ATOM 3486 N N . GLU B 1 12 ? -21.547 -8.883 -15.078 1 92.5 12 GLU B N 1
ATOM 3487 C CA . GLU B 1 12 ? -20.266 -8.195 -15.242 1 92.5 12 GLU B CA 1
ATOM 3488 C C . GLU B 1 12 ? -19.891 -7.434 -13.977 1 92.5 12 GLU B C 1
ATOM 3490 O O . GLU B 1 12 ? -20.75 -6.953 -13.242 1 92.5 12 GLU B O 1
ATOM 3495 N N . VAL B 1 13 ? -18.625 -7.41 -13.719 1 92 13 VAL B N 1
ATOM 3496 C CA . VAL B 1 13 ? -18.109 -6.453 -12.758 1 92 13 VAL B CA 1
ATOM 3497 C C . VAL B 1 13 ? -17.781 -5.137 -13.453 1 92 13 VAL B C 1
ATOM 3499 O O . VAL B 1 13 ? -16.719 -5.004 -14.07 1 92 13 VAL B O 1
ATOM 3502 N N . LYS B 1 14 ? -18.547 -4.199 -13.219 1 94.44 14 LYS B N 1
ATOM 3503 C CA . LYS B 1 14 ? -18.406 -2.922 -13.906 1 94.44 14 LYS B CA 1
ATOM 3504 C C . LYS B 1 14 ? -17.219 -2.137 -13.359 1 94.44 14 LYS B C 1
ATOM 3506 O O . LYS B 1 14 ? -16.859 -2.285 -12.188 1 94.44 14 LYS B O 1
ATOM 3511 N N . GLY B 1 15 ? -16.594 -1.377 -14.266 1 96.31 15 GLY B N 1
ATOM 3512 C CA . GLY B 1 15 ? -15.539 -0.474 -13.836 1 96.31 15 GLY B CA 1
ATOM 3513 C C . GLY B 1 15 ? -16.062 0.765 -13.133 1 96.31 15 GLY B C 1
ATOM 3514 O O . GLY B 1 15 ? -17.203 1.164 -13.336 1 96.31 15 GLY B O 1
ATOM 3515 N N . ALA B 1 16 ? -15.234 1.315 -12.297 1 96.38 16 ALA B N 1
ATOM 3516 C CA . ALA B 1 16 ? -15.578 2.592 -11.672 1 96.38 16 ALA B CA 1
ATOM 3517 C C . ALA B 1 16 ? -15.797 3.676 -12.727 1 96.38 16 ALA B C 1
ATOM 3519 O O . ALA B 1 16 ? -14.945 3.885 -13.594 1 96.38 16 ALA B O 1
ATOM 3520 N N . PRO B 1 17 ? -16.812 4.453 -12.68 1 95.06 17 PRO B N 1
ATOM 3521 C CA . PRO B 1 17 ? -17.156 5.391 -13.758 1 95.06 17 PRO B CA 1
ATOM 3522 C C . PRO B 1 17 ? -16.359 6.691 -13.68 1 95.06 17 PRO B C 1
ATOM 3524 O O . PRO B 1 17 ? -16.344 7.469 -14.633 1 95.06 17 PRO B O 1
ATOM 3527 N N . VAL B 1 18 ? -15.648 6.934 -12.641 1 95.25 18 VAL B N 1
ATOM 3528 C CA . VAL B 1 18 ? -15.094 8.258 -12.391 1 95.25 18 VAL B CA 1
ATOM 3529 C C . VAL B 1 18 ? -13.664 8.328 -12.93 1 95.25 18 VAL B C 1
ATOM 3531 O O . VAL B 1 18 ? -13.031 9.383 -12.875 1 95.25 18 VAL B O 1
ATOM 3534 N N . VAL B 1 19 ? -13.133 7.258 -13.43 1 96.5 19 VAL B N 1
ATOM 3535 C CA . VAL B 1 19 ? -11.797 7.246 -14.016 1 96.5 19 VAL B CA 1
ATOM 3536 C C . VAL B 1 19 ? -11.844 6.637 -15.414 1 96.5 19 VAL B C 1
ATOM 3538 O O . VAL B 1 19 ? -12.742 5.84 -15.719 1 96.5 19 VAL B O 1
ATOM 3541 N N . PRO B 1 20 ? -10.883 6.977 -16.25 1 95.62 20 PRO B N 1
ATOM 3542 C CA . PRO B 1 20 ? -10.883 6.488 -17.641 1 95.62 20 PRO B CA 1
ATOM 3543 C C . PRO B 1 20 ? -10.227 5.121 -17.781 1 95.62 20 PRO B C 1
ATOM 3545 O O . PRO B 1 20 ? -10 4.652 -18.906 1 95.62 20 PRO B O 1
ATOM 3548 N N . TYR B 1 21 ? -9.828 4.496 -16.781 1 97.38 21 TYR B N 1
ATOM 3549 C CA . TYR B 1 21 ? -9.25 3.158 -16.781 1 97.38 21 TYR B CA 1
ATOM 3550 C C . TYR B 1 21 ? -10.078 2.197 -15.938 1 97.38 21 TYR B C 1
ATOM 3552 O O . TYR B 1 21 ? -10.906 2.627 -15.133 1 97.38 21 TYR B O 1
ATOM 3560 N N . TYR B 1 22 ? -9.828 0.935 -16.141 1 97.38 22 TYR B N 1
ATOM 3561 C CA . TYR B 1 22 ? -10.648 -0.052 -15.453 1 97.38 22 TYR B CA 1
ATOM 3562 C C . TYR B 1 22 ? -10.133 -0.306 -14.039 1 97.38 22 TYR B C 1
ATOM 3564 O O . TYR B 1 22 ? -8.938 -0.524 -13.844 1 97.38 22 TYR B O 1
ATOM 3572 N N . THR B 1 23 ? -10.906 -0.24 -13.141 1 97.81 23 THR B N 1
ATOM 3573 C CA . THR B 1 23 ? -10.898 -0.776 -11.789 1 97.81 23 THR B CA 1
ATOM 3574 C C . THR B 1 23 ? -12.32 -1.08 -11.32 1 97.81 23 THR B C 1
ATOM 3576 O O . THR B 1 23 ? -13.258 -0.335 -11.633 1 97.81 23 THR B O 1
ATOM 3579 N N . PRO B 1 24 ? -12.508 -2.195 -10.695 1 97.38 24 PRO B N 1
ATOM 3580 C CA . PRO B 1 24 ? -13.883 -2.553 -10.344 1 97.38 24 PRO B CA 1
ATOM 3581 C C . PRO B 1 24 ? -14.578 -1.476 -9.516 1 97.38 24 PRO B C 1
ATOM 3583 O O . PRO B 1 24 ? -13.961 -0.877 -8.625 1 97.38 24 PRO B O 1
ATOM 3586 N N . ASP B 1 25 ? -15.797 -1.201 -9.883 1 97.56 25 ASP B N 1
ATOM 3587 C CA . ASP B 1 25 ? -16.625 -0.339 -9.039 1 97.56 25 ASP B CA 1
ATOM 3588 C C . ASP B 1 25 ? -16.906 -1 -7.695 1 97.56 25 ASP B C 1
ATOM 3590 O O . ASP B 1 25 ? -17.453 -2.104 -7.641 1 97.56 25 ASP B O 1
ATOM 3594 N N . GLN B 1 26 ? -16.469 -0.36 -6.656 1 97.44 26 GLN B N 1
ATOM 3595 C CA . GLN B 1 26 ? -16.641 -0.921 -5.32 1 97.44 26 GLN B CA 1
ATOM 3596 C C . GLN B 1 26 ? -18.094 -0.804 -4.859 1 97.44 26 GLN B C 1
ATOM 3598 O O . GLN B 1 26 ? -18.688 0.282 -4.895 1 97.44 26 GLN B O 1
ATOM 3603 N N . PRO B 1 27 ? -18.688 -1.86 -4.434 1 95.88 27 PRO B N 1
ATOM 3604 C CA . PRO B 1 27 ? -20.094 -1.768 -3.994 1 95.88 27 PRO B CA 1
ATOM 3605 C C . PRO B 1 27 ? -20.25 -0.994 -2.688 1 95.88 27 PRO B C 1
ATOM 3607 O O . PRO B 1 27 ? -21.25 -0.315 -2.484 1 95.88 27 PRO B O 1
ATOM 3610 N N . VAL B 1 28 ? -19.312 -1.172 -1.784 1 96.56 28 VAL B N 1
ATOM 3611 C CA . VAL B 1 28 ? -19.266 -0.493 -0.493 1 96.56 28 VAL B CA 1
ATOM 3612 C C . VAL B 1 28 ? -17.875 0.073 -0.251 1 96.56 28 VAL B C 1
ATOM 3614 O O . VAL B 1 28 ? -16.875 -0.544 -0.627 1 96.56 28 VAL B O 1
ATOM 3617 N N . ARG B 1 29 ? -17.828 1.175 0.365 1 96.38 29 ARG B N 1
ATOM 3618 C CA . ARG B 1 29 ? -16.547 1.789 0.712 1 96.38 29 ARG B CA 1
ATOM 3619 C C . ARG B 1 29 ? -15.75 0.898 1.659 1 96.38 29 ARG B C 1
ATOM 3621 O O . ARG B 1 29 ? -16.25 0.489 2.707 1 96.38 29 ARG B O 1
ATOM 3628 N N . ALA B 1 30 ? -14.484 0.622 1.302 1 98.56 30 ALA B N 1
ATOM 3629 C CA . ALA B 1 30 ? -13.617 -0.125 2.211 1 98.56 30 ALA B CA 1
ATOM 3630 C C . ALA B 1 30 ? -13.516 0.572 3.564 1 98.56 30 ALA B C 1
ATOM 3632 O O . ALA B 1 30 ? -13.469 1.802 3.635 1 98.56 30 ALA B O 1
ATOM 3633 N N . GLY B 1 31 ? -13.422 -0.16 4.668 1 98.62 31 GLY B N 1
ATOM 3634 C CA . GLY B 1 31 ? -13.344 0.404 6.004 1 98.62 31 GLY B CA 1
ATOM 3635 C C . GLY B 1 31 ? -14.695 0.545 6.676 1 98.62 31 GLY B C 1
ATOM 3636 O O . GLY B 1 31 ? -14.773 0.889 7.859 1 98.62 31 GLY B O 1
ATOM 3637 N N . THR B 1 32 ? -15.789 0.342 5.953 1 98.56 32 THR B N 1
ATOM 3638 C CA . THR B 1 32 ? -17.141 0.369 6.512 1 98.56 32 THR B CA 1
ATOM 3639 C C . THR B 1 32 ? -17.406 -0.889 7.332 1 98.56 32 THR B C 1
ATOM 3641 O O . THR B 1 32 ? -17.031 -1.993 6.926 1 98.56 32 THR B O 1
ATOM 3644 N N . PHE B 1 33 ? -18.031 -0.758 8.461 1 98.12 33 PHE B N 1
ATOM 3645 C CA . PHE B 1 33 ? -18.391 -1.882 9.32 1 98.12 33 PHE B CA 1
ATOM 3646 C C . PHE B 1 33 ? -19.266 -2.875 8.57 1 98.12 33 PHE B C 1
ATOM 3648 O O . PHE B 1 33 ? -20.203 -2.48 7.879 1 98.12 33 PHE B O 1
ATOM 3655 N N . TYR B 1 34 ? -18.859 -4.141 8.57 1 96.56 34 TYR B N 1
ATOM 3656 C CA . TYR B 1 34 ? -19.656 -5.211 7.973 1 96.56 34 TYR B CA 1
ATOM 3657 C C . TYR B 1 34 ? -20.672 -5.762 8.961 1 96.56 34 TYR B C 1
ATOM 3659 O O . TYR B 1 34 ? -20.297 -6.387 9.961 1 96.56 34 TYR B O 1
ATOM 3667 N N . GLN B 1 35 ? -21.922 -5.574 8.711 1 92.25 35 GLN B N 1
ATOM 3668 C CA . GLN B 1 35 ? -23 -6.102 9.555 1 92.25 35 GLN B CA 1
ATOM 3669 C C . GLN B 1 35 ? -23.359 -7.527 9.156 1 92.25 35 GLN B C 1
ATOM 3671 O O . GLN B 1 35 ? -23.969 -7.746 8.109 1 92.25 35 GLN B O 1
ATOM 3676 N N . ASP B 1 36 ? -23 -8.461 9.984 1 86.25 36 ASP B N 1
ATOM 3677 C CA . ASP B 1 36 ? -23.328 -9.859 9.727 1 86.25 36 ASP B CA 1
ATOM 3678 C C . ASP B 1 36 ? -24.828 -10.109 9.852 1 86.25 36 ASP B C 1
ATOM 3680 O O . ASP B 1 36 ? -25.453 -9.719 10.852 1 86.25 36 ASP B O 1
ATOM 3684 N N . GLU B 1 37 ? -25.438 -10.75 8.945 1 80.31 37 GLU B N 1
ATOM 3685 C CA . GLU B 1 37 ? -26.875 -11.047 8.961 1 80.31 37 GLU B CA 1
ATOM 3686 C C . GLU B 1 37 ? -27.234 -11.953 10.133 1 80.31 37 GLU B C 1
ATOM 3688 O O . GLU B 1 37 ? -28.344 -11.883 10.648 1 80.31 37 GLU B O 1
ATOM 3693 N N . SER B 1 38 ? -26.297 -12.828 10.5 1 83.06 38 SER B N 1
ATOM 3694 C CA . SER B 1 38 ? -26.547 -13.773 11.578 1 83.06 38 SER B CA 1
ATOM 3695 C C . SER B 1 38 ? -26.484 -13.094 12.945 1 83.06 38 SER B C 1
ATOM 3697 O O . SER B 1 38 ? -26.938 -13.656 13.945 1 83.06 38 SER B O 1
ATOM 3699 N N . ASN B 1 39 ? -25.938 -11.898 12.953 1 84.69 39 ASN B N 1
ATOM 3700 C CA . ASN B 1 39 ? -25.844 -11.117 14.188 1 84.69 39 ASN B CA 1
ATOM 3701 C C . ASN B 1 39 ? -26.234 -9.664 13.953 1 84.69 39 ASN B C 1
ATOM 3703 O O . ASN B 1 39 ? -25.422 -8.758 14.109 1 84.69 39 ASN B O 1
ATOM 3707 N N . GLN B 1 40 ? -27.422 -9.43 13.703 1 83 40 GLN B N 1
ATOM 3708 C CA . GLN B 1 40 ? -27.938 -8.125 13.305 1 83 40 GLN B CA 1
ATOM 3709 C C . GLN B 1 40 ? -27.859 -7.125 14.453 1 83 40 GLN B C 1
ATOM 3711 O O . GLN B 1 40 ? -27.875 -5.914 14.242 1 83 40 GLN B O 1
ATOM 3716 N N . ASP B 1 41 ? -27.672 -7.684 15.602 1 85 41 ASP B N 1
ATOM 3717 C CA . ASP B 1 41 ? -27.688 -6.809 16.766 1 85 41 ASP B CA 1
ATOM 3718 C C . ASP B 1 41 ? -26.281 -6.359 17.156 1 85 41 ASP B C 1
ATOM 3720 O O . ASP B 1 41 ? -26.125 -5.547 18.062 1 85 41 ASP B O 1
ATOM 3724 N N . GLN B 1 42 ? -25.344 -6.848 16.406 1 89.88 42 GLN B N 1
ATOM 3725 C CA . GLN B 1 42 ? -23.969 -6.441 16.734 1 89.88 42 GLN B CA 1
ATOM 3726 C C . GLN B 1 42 ? -23.75 -4.965 16.422 1 89.88 42 GLN B C 1
ATOM 3728 O O . GLN B 1 42 ? -23.969 -4.527 15.289 1 89.88 42 GLN B O 1
ATOM 3733 N N . GLU B 1 43 ? -23.344 -4.254 17.438 1 92.25 43 GLU B N 1
ATOM 3734 C CA . GLU B 1 43 ? -23.016 -2.846 17.25 1 92.25 43 GLU B CA 1
ATOM 3735 C C . GLU B 1 43 ? -21.531 -2.664 16.922 1 92.25 43 GLU B C 1
ATOM 3737 O O . GLU B 1 43 ? -20.672 -3.318 17.531 1 92.25 43 GLU B O 1
ATOM 3742 N N . PRO B 1 44 ? -21.281 -1.865 15.992 1 96.44 44 PRO B N 1
ATOM 3743 C CA . PRO B 1 44 ? -19.859 -1.614 15.719 1 96.44 44 PRO B CA 1
ATOM 3744 C C . PRO B 1 44 ? -19.156 -0.913 16.875 1 96.44 44 PRO B C 1
ATOM 3746 O O . PRO B 1 44 ? -19.75 -0.076 17.562 1 96.44 44 PRO B O 1
ATOM 3749 N N . PRO B 1 45 ? -17.875 -1.248 17.109 1 98.06 45 PRO B N 1
ATOM 3750 C CA . PRO B 1 45 ? -17.062 -0.388 17.984 1 98.06 45 PRO B CA 1
ATOM 3751 C C . PRO B 1 45 ? -17.109 1.08 17.562 1 98.06 45 PRO B C 1
ATOM 3753 O O . PRO B 1 45 ? -17.344 1.387 16.391 1 98.06 45 PRO B O 1
ATOM 3756 N N . ALA B 1 46 ? -16.859 1.967 18.516 1 98.69 46 ALA B N 1
ATOM 3757 C CA . ALA B 1 46 ? -16.953 3.406 18.297 1 98.69 46 ALA B CA 1
ATOM 3758 C C . ALA B 1 46 ? -16.109 3.836 17.109 1 98.69 46 ALA B C 1
ATOM 3760 O O 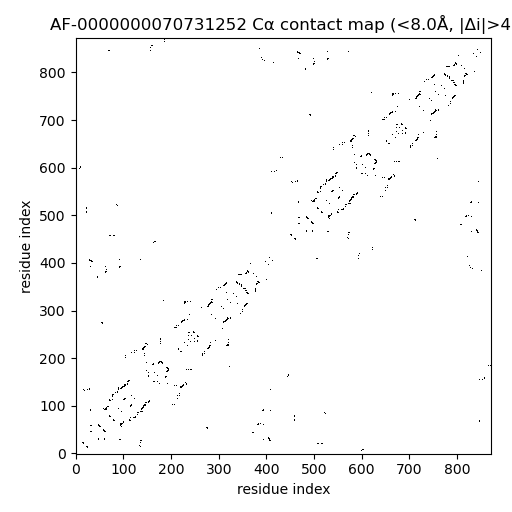. ALA B 1 46 ? -16.516 4.711 16.328 1 98.69 46 ALA B O 1
ATOM 3761 N N . LEU B 1 47 ? -14.992 3.227 16.922 1 98.81 47 LEU B N 1
ATOM 3762 C CA . LEU B 1 47 ? -14.055 3.572 15.859 1 98.81 47 LEU B CA 1
ATOM 3763 C C . LEU B 1 47 ? -14.68 3.336 14.484 1 98.81 47 LEU B C 1
ATOM 3765 O O . LEU B 1 47 ? -14.234 3.91 13.492 1 98.81 47 LEU B O 1
ATOM 3769 N N . PHE B 1 48 ? -15.641 2.461 14.445 1 98.75 48 PHE B N 1
ATOM 3770 C CA . PHE B 1 48 ? -16.172 2.078 13.141 1 98.75 48 PHE B CA 1
ATOM 3771 C C . PHE B 1 48 ? -17.609 2.551 12.984 1 98.75 48 PHE B C 1
ATOM 3773 O O . PHE B 1 48 ? -18.328 2.074 12.109 1 98.75 48 PHE B O 1
ATOM 3780 N N . LYS B 1 49 ? -18.047 3.434 13.883 1 98.56 49 LYS B N 1
ATOM 3781 C CA . LYS B 1 49 ? -19.266 4.203 13.656 1 98.56 49 LYS B CA 1
ATOM 3782 C C . LYS B 1 49 ? -19 5.387 12.734 1 98.56 49 LYS B C 1
ATOM 3784 O O . LYS B 1 49 ? -17.969 6.043 12.828 1 98.56 49 LYS B O 1
ATOM 3789 N N . PRO B 1 50 ? -19.922 5.598 11.797 1 98.38 50 PRO B N 1
ATOM 3790 C CA . PRO B 1 50 ? -19.719 6.742 10.906 1 98.38 50 PRO B CA 1
ATOM 3791 C C . PRO B 1 50 ? -19.625 8.07 11.656 1 98.38 50 PRO B C 1
ATOM 3793 O O . PRO B 1 50 ? -20.156 8.195 12.766 1 98.38 50 PRO B O 1
ATOM 3796 N N . LEU B 1 51 ? -18.953 9.039 11.094 1 98.81 51 LEU B N 1
ATOM 3797 C CA . LEU B 1 51 ? -18.766 10.359 11.68 1 98.81 51 LEU B CA 1
ATOM 3798 C C . LEU B 1 51 ? -19.094 11.453 10.672 1 98.81 51 LEU B C 1
ATOM 3800 O O . LEU B 1 51 ? -18.547 11.461 9.562 1 98.81 51 LEU B O 1
ATOM 3804 N N . LYS B 1 52 ? -19.922 12.305 11.008 1 98.62 52 LYS B N 1
ATOM 3805 C CA . LYS B 1 52 ? -20.219 13.469 10.18 1 98.62 52 LYS B CA 1
ATOM 3806 C C . LYS B 1 52 ? -19.203 14.586 10.43 1 98.62 52 LYS B C 1
ATOM 3808 O O . LYS B 1 52 ? -18.953 14.953 11.578 1 98.62 52 LYS B O 1
ATOM 3813 N N . VAL B 1 53 ? -18.609 15.109 9.422 1 98.62 53 VAL B N 1
ATOM 3814 C CA . VAL B 1 53 ? -17.688 16.25 9.453 1 98.62 53 VAL B CA 1
ATOM 3815 C C . VAL B 1 53 ? -18.109 17.266 8.391 1 98.62 53 VAL B C 1
ATOM 3817 O O . VAL B 1 53 ? -17.672 17.188 7.242 1 98.62 53 VAL B O 1
ATOM 3820 N N . GLY B 1 54 ? -18.766 18.312 8.828 1 97.94 54 GLY B N 1
ATOM 3821 C CA . GLY B 1 54 ? -19.406 19.172 7.844 1 97.94 54 GLY B CA 1
ATOM 3822 C C . GLY B 1 54 ? -20.328 18.422 6.902 1 97.94 54 GLY B C 1
ATOM 3823 O O . GLY B 1 54 ? -21.203 17.688 7.348 1 97.94 54 GLY B O 1
ATOM 3824 N N . PRO B 1 55 ? -20.125 18.578 5.645 1 98.19 55 PRO B N 1
ATOM 3825 C CA . PRO B 1 55 ? -20.969 17.875 4.68 1 98.19 55 PRO B CA 1
ATOM 3826 C C . PRO B 1 55 ? -20.531 16.438 4.441 1 98.19 55 PRO B C 1
ATOM 3828 O O . PRO B 1 55 ? -21.219 15.68 3.74 1 98.19 55 PRO B O 1
ATOM 3831 N N . LEU B 1 56 ? -19.438 16.047 4.98 1 98.69 56 LEU B N 1
ATOM 3832 C CA . LEU B 1 56 ? -18.891 14.711 4.719 1 98.69 56 LEU B CA 1
ATOM 3833 C C . LEU B 1 56 ? -19.375 13.711 5.762 1 98.69 56 LEU B C 1
ATOM 3835 O O . LEU B 1 56 ? -19.703 14.086 6.891 1 98.69 56 LEU B O 1
ATOM 3839 N N . THR B 1 57 ? -19.469 12.484 5.367 1 98.81 57 THR B N 1
ATOM 3840 C CA . THR B 1 57 ? -19.672 11.367 6.281 1 98.81 57 THR B CA 1
ATOM 3841 C C . THR B 1 57 ? -18.531 10.359 6.16 1 98.81 57 THR B C 1
ATOM 3843 O O . THR B 1 57 ? -18.328 9.75 5.105 1 98.81 57 THR B O 1
ATOM 3846 N N . LEU B 1 58 ? -17.766 10.25 7.18 1 98.88 58 LEU B N 1
ATOM 3847 C CA . LEU B 1 58 ? -16.703 9.258 7.238 1 98.88 58 LEU B CA 1
ATOM 3848 C C . LEU B 1 58 ? -17.234 7.891 7.648 1 98.88 58 LEU B C 1
ATOM 3850 O O . LEU B 1 58 ? -18.047 7.797 8.586 1 98.88 58 LEU B O 1
ATOM 3854 N N . GLN B 1 59 ? -16.828 6.836 7 1 98.75 59 GLN B N 1
ATOM 3855 C CA . GLN B 1 59 ? -17.375 5.508 7.27 1 98.75 59 GLN B CA 1
ATOM 3856 C C . GLN B 1 59 ? -16.766 4.914 8.539 1 98.75 59 GLN B C 1
ATOM 3858 O O . GLN B 1 59 ? -17.281 3.924 9.07 1 98.75 59 GLN B O 1
ATOM 3863 N N . ASN B 1 60 ? -15.711 5.492 8.977 1 98.88 60 ASN B N 1
ATOM 3864 C CA . ASN B 1 60 ? -15.094 5.145 10.25 1 98.88 60 ASN B CA 1
ATOM 3865 C C . ASN B 1 60 ? -14.328 6.32 10.844 1 98.88 60 ASN B C 1
ATOM 3867 O O . ASN B 1 60 ? -14.266 7.395 10.242 1 98.88 60 ASN B O 1
ATOM 3871 N N . ARG B 1 61 ? -13.781 6.164 12 1 98.94 61 ARG B N 1
ATOM 3872 C CA . ARG B 1 61 ? -13.227 7.293 12.742 1 98.94 61 ARG B CA 1
ATOM 3873 C C . ARG B 1 61 ? -11.711 7.172 12.867 1 98.94 61 ARG B C 1
ATOM 3875 O O . ARG B 1 61 ? -11.141 7.535 13.898 1 98.94 61 ARG B O 1
ATOM 3882 N N . ILE B 1 62 ? -11.078 6.559 11.906 1 98.94 62 ILE B N 1
ATOM 3883 C CA . ILE B 1 62 ? -9.625 6.453 11.758 1 98.94 62 ILE B CA 1
ATOM 3884 C C . ILE B 1 62 ? -9.195 7.078 10.438 1 98.94 62 ILE B C 1
ATOM 3886 O O . ILE B 1 62 ? -9.664 6.68 9.367 1 98.94 62 ILE B O 1
ATOM 3890 N N . GLY B 1 63 ? -8.336 8.062 10.484 1 98.88 63 GLY B N 1
ATOM 3891 C CA . GLY B 1 63 ? -7.844 8.703 9.281 1 98.88 63 GLY B CA 1
ATOM 3892 C C . GLY B 1 63 ? -6.328 8.758 9.203 1 98.88 63 GLY B C 1
ATOM 3893 O O . GLY B 1 63 ? -5.641 8.43 10.172 1 98.88 63 GLY B O 1
ATOM 3894 N N . VAL B 1 64 ? -5.844 9.102 8.031 1 98.94 64 VAL B N 1
ATOM 3895 C CA . VAL B 1 64 ? -4.414 9.242 7.785 1 98.94 64 VAL B CA 1
ATOM 3896 C C . VAL B 1 64 ? -3.99 10.695 7.984 1 98.94 64 VAL B C 1
ATOM 3898 O O . VAL B 1 64 ? -4.539 11.602 7.352 1 98.94 64 VAL B O 1
ATOM 3901 N N . SER B 1 65 ? -3.029 10.883 8.859 1 98.69 65 SER B N 1
ATOM 3902 C CA . SER B 1 65 ? -2.467 12.211 9.078 1 98.69 65 SER B CA 1
ATOM 3903 C C . SER B 1 65 ? -1.612 12.648 7.891 1 98.69 65 SER B C 1
ATOM 3905 O O . SER B 1 65 ? -0.992 11.812 7.227 1 98.69 65 SER B O 1
ATOM 3907 N N . PRO B 1 66 ? -1.623 13.961 7.555 1 98.62 66 PRO B N 1
ATOM 3908 C CA . PRO B 1 66 ? -0.683 14.414 6.527 1 98.62 66 PRO B CA 1
ATOM 3909 C C . PRO B 1 66 ? 0.775 14.188 6.918 1 98.62 66 PRO B C 1
ATOM 3911 O O . PRO B 1 66 ? 1.164 14.477 8.055 1 98.62 66 PRO B O 1
ATOM 3914 N N . MET B 1 67 ? 1.553 13.648 6.078 1 98.06 67 MET B N 1
ATOM 3915 C CA . MET B 1 67 ? 2.969 13.352 6.281 1 98.06 67 MET B CA 1
ATOM 3916 C C . MET B 1 67 ? 3.775 13.672 5.027 1 98.06 67 MET B C 1
ATOM 3918 O O . MET B 1 67 ? 3.627 13.008 4 1 98.06 67 MET B O 1
ATOM 3922 N N . CYS B 1 68 ? 4.598 14.656 5.145 1 98 68 CYS B N 1
ATOM 3923 C CA . CYS B 1 68 ? 5.422 14.977 3.986 1 98 68 CYS B CA 1
ATOM 3924 C C . CYS B 1 68 ? 6.246 13.773 3.549 1 98 68 CYS B C 1
ATOM 3926 O O . CYS B 1 68 ? 6.773 13.039 4.387 1 98 68 CYS B O 1
ATOM 3928 N N . GLN B 1 69 ? 6.34 13.602 2.262 1 98.25 69 GLN B N 1
ATOM 3929 C CA . GLN B 1 69 ? 7.027 12.445 1.69 1 98.25 69 GLN B CA 1
ATOM 3930 C C . GLN B 1 69 ? 8.328 12.867 1.013 1 98.25 69 GLN B C 1
ATOM 3932 O O . GLN B 1 69 ? 9.148 12.016 0.649 1 98.25 69 GLN B O 1
ATOM 3937 N N . TYR B 1 70 ? 8.523 14.18 0.77 1 97.94 70 TYR B N 1
ATOM 3938 C CA . TYR B 1 70 ? 9.75 14.727 0.201 1 97.94 70 TYR B CA 1
ATOM 3939 C C . TYR B 1 70 ? 10.094 14.031 -1.112 1 97.94 70 TYR B C 1
ATOM 3941 O O . TYR B 1 70 ? 11.234 13.594 -1.311 1 97.94 70 TYR B O 1
ATOM 3949 N N . SER B 1 71 ? 9.117 13.922 -1.978 1 98.5 71 SER B N 1
ATOM 3950 C CA . SER B 1 71 ? 9.273 13.125 -3.191 1 98.5 71 SER B CA 1
ATOM 3951 C C . SER B 1 71 ? 8.703 13.852 -4.402 1 98.5 71 SER B C 1
ATOM 3953 O O . SER B 1 71 ? 8.438 13.234 -5.438 1 98.5 71 SER B O 1
ATOM 3955 N N . ALA B 1 72 ? 8.391 15.148 -4.289 1 98.56 72 ALA B N 1
ATOM 3956 C CA . ALA B 1 72 ? 7.98 15.945 -5.441 1 98.56 72 ALA B CA 1
ATOM 3957 C C . ALA B 1 72 ? 9.156 16.219 -6.371 1 98.56 72 ALA B C 1
ATOM 3959 O O . ALA B 1 72 ? 10.32 16.109 -5.961 1 98.56 72 ALA B O 1
ATOM 3960 N N . ASN B 1 73 ? 8.859 16.5 -7.664 1 98.06 73 ASN B N 1
ATOM 3961 C CA . ASN B 1 73 ? 9.93 16.859 -8.594 1 98.06 73 ASN B CA 1
ATOM 3962 C C . ASN B 1 73 ? 10.406 18.297 -8.367 1 98.06 73 ASN B C 1
ATOM 3964 O O . ASN B 1 73 ? 10.047 18.922 -7.367 1 98.06 73 ASN B O 1
ATOM 3968 N N . ASP B 1 74 ? 11.234 18.859 -9.242 1 96.5 74 ASP B N 1
ATOM 3969 C CA . ASP B 1 74 ? 11.891 20.141 -9.039 1 96.5 74 ASP B CA 1
ATOM 3970 C C . ASP B 1 74 ? 10.914 21.297 -9.266 1 96.5 74 ASP B C 1
ATOM 3972 O O . ASP B 1 74 ? 11.258 22.453 -9.055 1 96.5 74 ASP B O 1
ATOM 3976 N N . LYS B 1 75 ? 9.719 20.969 -9.625 1 98.25 75 LYS B N 1
ATOM 3977 C CA . LYS B 1 75 ? 8.672 21.969 -9.82 1 98.25 75 LYS B CA 1
ATOM 3978 C C . LYS B 1 75 ? 7.582 21.828 -8.766 1 98.25 75 LYS B C 1
ATOM 3980 O O . LYS B 1 75 ? 6.473 22.344 -8.938 1 98.25 75 LYS B O 1
ATOM 3985 N N . PHE B 1 76 ? 7.82 21.016 -7.73 1 98.62 76 PHE B N 1
ATOM 3986 C CA . PHE B 1 76 ? 6.922 20.797 -6.605 1 98.62 76 PHE B CA 1
ATOM 3987 C C . PHE B 1 76 ? 5.668 20.047 -7.047 1 98.62 76 PHE B C 1
ATOM 3989 O O . PHE B 1 76 ? 4.594 20.234 -6.477 1 98.62 76 PHE B O 1
ATOM 3996 N N . GLU B 1 77 ? 5.797 19.234 -8.133 1 98.88 77 GLU B N 1
ATOM 3997 C CA . GLU B 1 77 ? 4.691 18.453 -8.664 1 98.88 77 GLU B CA 1
ATOM 3998 C C . GLU B 1 77 ? 4.719 17.016 -8.133 1 98.88 77 GLU B C 1
ATOM 4000 O O . GLU B 1 77 ? 5.793 16.469 -7.887 1 98.88 77 GLU B O 1
ATOM 4005 N N . ALA B 1 78 ? 3.518 16.484 -7.992 1 98.88 78 ALA B N 1
ATOM 4006 C CA . ALA B 1 78 ? 3.398 15.094 -7.582 1 98.88 78 ALA B CA 1
ATOM 4007 C C . ALA B 1 78 ? 4.027 14.164 -8.617 1 98.88 78 ALA B C 1
ATOM 4009 O O . ALA B 1 78 ? 4.012 14.453 -9.812 1 98.88 78 ALA B O 1
ATOM 4010 N N . THR B 1 79 ? 4.629 13.109 -8.141 1 98.69 79 THR B N 1
ATOM 4011 C CA . THR B 1 79 ? 5.23 12.07 -8.961 1 98.69 79 THR B CA 1
ATOM 4012 C C . THR B 1 79 ? 4.457 10.758 -8.828 1 98.69 79 THR B C 1
ATOM 4014 O O . THR B 1 79 ? 3.537 10.656 -8.016 1 98.69 79 THR B O 1
ATOM 4017 N N . PRO B 1 80 ? 4.789 9.703 -9.594 1 98.56 80 PRO B N 1
ATOM 4018 C CA . PRO B 1 80 ? 4.137 8.398 -9.438 1 98.56 80 PRO B CA 1
ATOM 4019 C C . PRO B 1 80 ? 4.238 7.855 -8.016 1 98.56 80 PRO B C 1
ATOM 4021 O O . PRO B 1 80 ? 3.363 7.109 -7.574 1 98.56 80 PRO B O 1
ATOM 4024 N N . TYR B 1 81 ? 5.285 8.328 -7.281 1 98.75 81 TYR B N 1
ATOM 4025 C CA . TYR B 1 81 ? 5.387 7.922 -5.887 1 98.75 81 TYR B CA 1
ATOM 4026 C C . TYR B 1 81 ? 4.129 8.297 -5.113 1 98.75 81 TYR B C 1
ATOM 4028 O O . TYR B 1 81 ? 3.629 7.508 -4.309 1 98.75 81 TYR B O 1
ATOM 4036 N N . HIS B 1 82 ? 3.645 9.453 -5.402 1 98.94 82 HIS B N 1
ATOM 4037 C CA . HIS B 1 82 ? 2.494 9.938 -4.645 1 98.94 82 HIS B CA 1
ATOM 4038 C C . HIS B 1 82 ? 1.244 9.125 -4.965 1 98.94 82 HIS B C 1
ATOM 4040 O O . HIS B 1 82 ? 0.45 8.82 -4.07 1 98.94 82 HIS B O 1
ATOM 4046 N N . LEU B 1 83 ? 1.06 8.812 -6.227 1 98.88 83 LEU B N 1
ATOM 4047 C CA . LEU B 1 83 ? -0.059 7.949 -6.598 1 98.88 83 LEU B CA 1
ATOM 4048 C C . LEU B 1 83 ? 0.028 6.605 -5.887 1 98.88 83 LEU B C 1
ATOM 4050 O O . LEU B 1 83 ? -0.976 6.102 -5.379 1 98.88 83 LEU B O 1
ATOM 4054 N N . ILE B 1 84 ? 1.213 6.031 -5.82 1 98.81 84 ILE B N 1
ATOM 4055 C CA . ILE B 1 84 ? 1.442 4.742 -5.176 1 98.81 84 ILE B CA 1
ATOM 4056 C C . ILE B 1 84 ? 1.171 4.855 -3.678 1 98.81 84 ILE B C 1
ATOM 4058 O O . ILE B 1 84 ? 0.417 4.059 -3.113 1 98.81 84 ILE B O 1
ATOM 4062 N N . HIS B 1 85 ? 1.755 5.848 -3.049 1 98.81 85 HIS B N 1
ATOM 4063 C CA . HIS B 1 85 ? 1.688 6.047 -1.604 1 98.81 85 HIS B CA 1
ATOM 4064 C C . HIS B 1 85 ? 0.249 6.262 -1.145 1 98.81 85 HIS B C 1
ATOM 4066 O O . HIS B 1 85 ? -0.258 5.508 -0.309 1 98.81 85 HIS B O 1
ATOM 4072 N N . TYR B 1 86 ? -0.422 7.191 -1.712 1 98.94 86 TYR B N 1
ATOM 4073 C CA . TYR B 1 86 ? -1.777 7.508 -1.273 1 98.94 86 TYR B CA 1
ATOM 4074 C C . TYR B 1 86 ? -2.77 6.465 -1.776 1 98.94 86 TYR B C 1
ATOM 4076 O O . TYR B 1 86 ? -3.756 6.16 -1.102 1 98.94 86 TYR B O 1
ATOM 4084 N N . GLY B 1 87 ? -2.502 5.926 -2.986 1 98.88 87 GLY B N 1
ATOM 4085 C CA . GLY B 1 87 ? -3.342 4.84 -3.465 1 98.88 87 GLY B CA 1
ATOM 4086 C C . GLY B 1 87 ? -3.365 3.646 -2.525 1 98.88 87 GLY B C 1
ATOM 4087 O O . GLY B 1 87 ? -4.426 3.07 -2.273 1 98.88 87 GLY B O 1
ATOM 4088 N N . ALA B 1 88 ? -2.193 3.299 -2.023 1 98.56 88 ALA B N 1
ATOM 4089 C CA . ALA B 1 88 ? -2.082 2.184 -1.087 1 98.56 88 ALA B CA 1
ATOM 4090 C C . ALA B 1 88 ? -2.924 2.43 0.161 1 98.56 88 ALA B C 1
ATOM 4092 O O . ALA B 1 88 ? -3.541 1.503 0.693 1 98.56 88 ALA B O 1
ATOM 4093 N N . LEU B 1 89 ? -2.932 3.656 0.605 1 98.81 89 LEU B N 1
ATOM 4094 C CA . LEU B 1 89 ? -3.635 4.027 1.828 1 98.81 89 LEU B CA 1
ATOM 4095 C C . LEU B 1 89 ? -5.145 4.035 1.607 1 98.81 89 LEU B C 1
ATOM 4097 O O . LEU B 1 89 ? -5.879 3.338 2.309 1 98.81 89 LEU B O 1
ATOM 4101 N N . VAL B 1 90 ? -5.633 4.68 0.558 1 98.75 90 VAL B N 1
ATOM 4102 C CA . VAL B 1 90 ? -7.066 4.879 0.375 1 98.75 90 VAL B CA 1
ATOM 4103 C C . VAL B 1 90 ? -7.738 3.549 0.045 1 98.75 90 VAL B C 1
ATOM 4105 O O . VAL B 1 90 ? -8.891 3.316 0.418 1 98.75 90 VAL B O 1
ATOM 4108 N N . THR B 1 91 ? -7.004 2.648 -0.589 1 98.56 91 THR B N 1
ATOM 4109 C CA . THR B 1 91 ? -7.57 1.366 -0.99 1 98.56 91 THR B CA 1
ATOM 4110 C C . THR B 1 91 ? -8.016 0.565 0.231 1 98.56 91 THR B C 1
ATOM 4112 O O . THR B 1 91 ? -8.883 -0.3 0.131 1 98.56 91 THR B O 1
ATOM 4115 N N . ARG B 1 92 ? -7.449 0.876 1.402 1 98.31 92 ARG B N 1
ATOM 4116 C CA . ARG B 1 92 ? -7.645 0.007 2.559 1 98.31 92 ARG B CA 1
ATOM 4117 C C . ARG B 1 92 ? -8.477 0.7 3.631 1 98.31 92 ARG B C 1
ATOM 4119 O O . ARG B 1 92 ? -8.492 0.273 4.789 1 98.31 92 ARG B O 1
ATOM 4126 N N . GLY B 1 93 ? -9.133 1.776 3.35 1 98.12 93 GLY B N 1
ATOM 4127 C CA . GLY B 1 93 ? -10.414 2.193 3.898 1 98.12 93 GLY B CA 1
ATOM 4128 C C . GLY B 1 93 ? -10.273 3.086 5.117 1 98.12 93 GLY B C 1
ATOM 4129 O O . GLY B 1 93 ? -11.039 2.953 6.078 1 98.12 93 GLY B O 1
ATOM 4130 N N . PRO B 1 94 ? -9.219 3.961 5.203 1 98.88 94 PRO B N 1
ATOM 4131 C CA . PRO B 1 94 ? -9.344 5.016 6.211 1 98.88 94 PRO B CA 1
ATOM 4132 C C . PRO B 1 94 ? -10.555 5.918 5.98 1 98.88 94 PRO B C 1
ATOM 4134 O O . PRO B 1 94 ? -11 6.074 4.844 1 98.88 94 PRO B O 1
ATOM 4137 N N . GLY B 1 95 ? -11.109 6.477 7.133 1 98.88 95 GLY B N 1
ATOM 4138 C CA . GLY B 1 95 ? -12.258 7.359 6.996 1 98.88 95 GLY B CA 1
ATOM 4139 C C . GLY B 1 95 ? -11.969 8.586 6.152 1 98.88 95 GLY B C 1
ATOM 4140 O O . GLY B 1 95 ? -12.852 9.086 5.453 1 98.88 95 GLY B O 1
ATOM 4141 N N . ILE B 1 96 ? -10.734 9.039 6.211 1 98.94 96 ILE B N 1
ATOM 4142 C CA . ILE B 1 96 ? -10.266 10.164 5.406 1 98.94 96 ILE B CA 1
ATOM 4143 C C . ILE B 1 96 ? -8.734 10.133 5.328 1 98.94 96 ILE B C 1
ATOM 4145 O O . ILE B 1 96 ? -8.07 9.758 6.297 1 98.94 96 ILE B O 1
ATOM 4149 N N . THR B 1 97 ? -8.188 10.414 4.191 1 98.94 97 THR B N 1
ATOM 4150 C CA . THR B 1 97 ? -6.742 10.5 3.998 1 98.94 97 THR B CA 1
ATOM 4151 C C . THR B 1 97 ? -6.324 11.938 3.691 1 98.94 97 THR B C 1
ATOM 4153 O O . THR B 1 97 ? -6.855 12.562 2.771 1 98.94 97 THR B O 1
ATOM 4156 N N . PHE B 1 98 ? -5.359 12.461 4.477 1 98.94 98 PHE B N 1
ATOM 4157 C CA . PHE B 1 98 ? -4.828 13.797 4.211 1 98.94 98 PHE B CA 1
ATOM 4158 C C . PHE B 1 98 ? -3.533 13.711 3.41 1 98.94 98 PHE B C 1
ATOM 4160 O O . PHE B 1 98 ? -2.561 13.094 3.854 1 98.94 98 PHE B O 1
ATOM 4167 N N . VAL B 1 99 ? -3.543 14.281 2.246 1 98.88 99 VAL B N 1
ATOM 4168 C CA . VAL B 1 99 ? -2.303 14.477 1.502 1 98.88 99 VAL B CA 1
ATOM 4169 C C . VAL B 1 99 ? -1.393 15.438 2.26 1 98.88 99 VAL B C 1
ATOM 4171 O O . VAL B 1 99 ? -1.869 16.375 2.9 1 98.88 99 VAL B O 1
ATOM 4174 N N . GLU B 1 100 ? -0.188 15.312 2.166 1 98.75 100 GLU B N 1
ATOM 4175 C CA . GLU B 1 100 ? 0.871 15.977 2.922 1 98.75 100 GLU B CA 1
ATOM 4176 C C . GLU B 1 100 ? 0.79 17.5 2.773 1 98.75 100 GLU B C 1
ATOM 4178 O O . GLU B 1 100 ? 0.073 18 1.908 1 98.75 100 GLU B O 1
ATOM 4183 N N . SER B 1 101 ? 1.486 18.156 3.697 1 98.69 101 SER B N 1
ATOM 4184 C CA . SER B 1 101 ? 1.554 19.609 3.609 1 98.69 101 SER B CA 1
ATOM 4185 C C . SER B 1 101 ? 1.994 20.062 2.221 1 98.69 101 SER B C 1
ATOM 4187 O O . SER B 1 101 ? 3.057 19.672 1.739 1 98.69 101 SER B O 1
ATOM 4189 N N . THR B 1 102 ? 1.205 20.828 1.59 1 98.94 102 THR B N 1
ATOM 4190 C CA . THR B 1 102 ? 1.41 21.328 0.236 1 98.94 102 THR B CA 1
ATOM 4191 C C . THR B 1 102 ? 1.545 22.844 0.237 1 98.94 102 THR B C 1
ATOM 4193 O O . THR B 1 102 ? 0.65 23.547 0.704 1 98.94 102 THR B O 1
ATOM 4196 N N . SER B 1 103 ? 2.637 23.312 -0.251 1 98.94 103 SER B N 1
ATOM 4197 C CA . SER B 1 103 ? 2.949 24.734 -0.161 1 98.94 103 SER B CA 1
ATOM 4198 C C . SER B 1 103 ? 1.996 25.562 -1.012 1 98.94 103 SER B C 1
ATOM 4200 O O . SER B 1 103 ? 1.69 25.203 -2.148 1 98.94 103 SER B O 1
ATOM 4202 N N . VAL B 1 104 ? 1.588 26.703 -0.515 1 98.94 104 VAL B N 1
ATOM 4203 C CA . VAL B 1 104 ? 0.639 27.562 -1.218 1 98.94 104 VAL B CA 1
ATOM 4204 C C . VAL B 1 104 ? 1.392 28.641 -1.993 1 98.94 104 VAL B C 1
ATOM 4206 O O . VAL B 1 104 ? 0.813 29.328 -2.844 1 98.94 104 VAL B O 1
ATOM 4209 N N . SER B 1 105 ? 2.695 28.812 -1.646 1 98.62 105 SER B N 1
ATOM 4210 C CA . SER B 1 105 ? 3.561 29.812 -2.26 1 98.62 105 SER B CA 1
ATOM 4211 C C . SER B 1 105 ? 4.93 29.234 -2.598 1 98.62 105 SER B C 1
ATOM 4213 O O . SER B 1 105 ? 5.367 28.25 -1.979 1 98.62 105 SER B O 1
ATOM 4215 N N . PRO B 1 106 ? 5.641 29.844 -3.59 1 98.06 106 PRO B N 1
ATOM 4216 C CA . PRO B 1 106 ? 6.953 29.312 -3.967 1 98.06 106 PRO B CA 1
ATOM 4217 C C . PRO B 1 106 ? 7.949 29.312 -2.811 1 98.06 106 PRO B C 1
ATOM 4219 O O . PRO B 1 106 ? 8.844 28.469 -2.754 1 98.06 106 PRO B O 1
ATOM 4222 N N . GLU B 1 107 ? 7.777 30.25 -1.898 1 98.19 107 GLU B N 1
ATOM 4223 C CA . GLU B 1 107 ? 8.75 30.375 -0.815 1 98.19 107 GLU B CA 1
ATOM 4224 C C . GLU B 1 107 ? 8.297 29.594 0.42 1 98.19 107 GLU B C 1
ATOM 4226 O O . GLU B 1 107 ? 8.961 29.625 1.456 1 98.19 107 GLU B O 1
ATOM 4231 N N . GLY B 1 108 ? 7.168 28.859 0.356 1 98.44 108 GLY B N 1
ATOM 4232 C CA . GLY B 1 108 ? 6.543 28.312 1.55 1 98.44 108 GLY B CA 1
ATOM 4233 C C . GLY B 1 108 ? 6.887 26.859 1.79 1 98.44 108 GLY B C 1
ATOM 4234 O O . GLY B 1 108 ? 6.543 26.297 2.834 1 98.44 108 GLY B O 1
ATOM 4235 N N . GLY B 1 109 ? 7.598 26.188 0.841 1 98.25 109 GLY B N 1
ATOM 4236 C CA . GLY B 1 109 ? 7.918 24.781 0.989 1 98.25 109 GLY B CA 1
ATOM 4237 C C . GLY B 1 109 ? 8.891 24.516 2.117 1 98.25 109 GLY B C 1
ATOM 4238 O O . GLY B 1 109 ? 9.805 25.297 2.365 1 98.25 109 GLY B O 1
ATOM 4239 N N . LEU B 1 110 ? 8.75 23.344 2.723 1 97.56 110 LEU B N 1
ATOM 4240 C CA . LEU B 1 110 ? 9.602 22.938 3.834 1 97.56 110 LEU B CA 1
ATOM 4241 C C . LEU B 1 110 ? 10.93 22.391 3.326 1 97.56 110 LEU B C 1
ATOM 4243 O O . LEU B 1 110 ? 11.93 22.406 4.051 1 97.56 110 LEU B O 1
ATOM 4247 N N . SER B 1 111 ? 10.93 21.844 2.098 1 97.31 111 SER B N 1
ATOM 4248 C CA . SER B 1 111 ? 12.102 21.328 1.392 1 97.31 111 SER B CA 1
ATOM 4249 C C . SER B 1 111 ? 11.945 21.484 -0.118 1 97.31 111 SER B C 1
ATOM 4251 O O . SER B 1 111 ? 10.852 21.766 -0.609 1 97.31 111 SER B O 1
ATOM 4253 N N . PRO B 1 112 ? 13.008 21.281 -0.842 1 96.5 112 PRO B N 1
ATOM 4254 C CA . PRO B 1 112 ? 12.922 21.406 -2.301 1 96.5 112 PRO B CA 1
ATOM 4255 C C . PRO B 1 112 ? 12.078 20.297 -2.928 1 96.5 112 PRO B C 1
ATOM 4257 O O . PRO B 1 112 ? 11.781 20.344 -4.125 1 96.5 112 PRO B O 1
ATOM 4260 N N . HIS B 1 113 ? 11.641 19.312 -2.111 1 97.38 113 HIS B N 1
ATOM 4261 C CA . HIS B 1 113 ? 10.906 18.188 -2.67 1 97.38 113 HIS B CA 1
ATOM 4262 C C . HIS B 1 113 ? 9.539 18.031 -2.012 1 97.38 113 HIS B C 1
ATOM 4264 O O . HIS B 1 113 ? 8.977 16.938 -1.974 1 97.38 113 HIS B O 1
ATOM 4270 N N . ASP B 1 114 ? 9.062 19.141 -1.479 1 98.19 114 ASP B N 1
ATOM 4271 C CA . ASP B 1 114 ? 7.688 19.188 -0.997 1 98.19 114 ASP B CA 1
ATOM 4272 C C . ASP B 1 114 ? 6.707 19.406 -2.148 1 98.19 114 ASP B C 1
ATOM 4274 O O . ASP B 1 114 ? 7.098 19.891 -3.215 1 98.19 114 ASP B O 1
ATOM 4278 N N . LEU B 1 115 ? 5.48 19.078 -1.902 1 98.94 115 LEU B N 1
ATOM 4279 C CA . LEU B 1 115 ? 4.43 19.391 -2.863 1 98.94 115 LEU B CA 1
ATOM 4280 C C . LEU B 1 115 ? 4.07 20.875 -2.816 1 98.94 115 LEU B C 1
ATOM 4282 O O . LEU B 1 115 ? 4.172 21.516 -1.764 1 98.94 115 LEU B O 1
ATOM 4286 N N . GLY B 1 116 ? 3.725 21.422 -3.971 1 98.94 116 GLY B N 1
ATOM 4287 C CA . GLY B 1 116 ? 3.139 22.75 -4.102 1 98.94 116 GLY B CA 1
ATOM 4288 C C . GLY B 1 116 ? 1.799 22.734 -4.812 1 98.94 116 GLY B C 1
ATOM 4289 O O . GLY B 1 116 ? 1.447 21.766 -5.477 1 98.94 116 GLY B O 1
ATOM 4290 N N . ILE B 1 117 ? 1.08 23.828 -4.652 1 98.94 117 ILE B N 1
ATOM 4291 C CA . ILE B 1 117 ? -0.201 23.922 -5.348 1 98.94 117 ILE B CA 1
ATOM 4292 C C . ILE B 1 117 ? -0.514 25.375 -5.668 1 98.94 117 ILE B C 1
ATOM 4294 O O . ILE B 1 117 ? -1.677 25.797 -5.648 1 98.94 117 ILE B O 1
ATOM 4298 N N . TRP B 1 118 ? 0.488 26.188 -5.93 1 98.75 118 TRP B N 1
ATOM 4299 C CA . TRP B 1 118 ? 0.267 27.578 -6.32 1 98.75 118 TRP B CA 1
ATOM 4300 C C . TRP B 1 118 ? 0.166 27.703 -7.836 1 98.75 118 TRP B C 1
ATOM 4302 O O . TRP B 1 118 ? -0.174 28.781 -8.352 1 98.75 118 TRP B O 1
ATOM 4312 N N . THR B 1 119 ? 0.43 26.656 -8.648 1 98.81 119 THR B N 1
ATOM 4313 C CA . THR B 1 119 ? 0.243 26.672 -10.094 1 98.81 119 THR B CA 1
ATOM 4314 C C . THR B 1 119 ? -0.811 25.656 -10.516 1 98.81 119 THR B C 1
ATOM 4316 O O . THR B 1 119 ? -1.147 24.75 -9.75 1 98.81 119 THR B O 1
ATOM 4319 N N . LYS B 1 120 ? -1.298 25.875 -11.703 1 98.75 120 LYS B N 1
ATOM 4320 C CA . LYS B 1 120 ? -2.264 24.953 -12.289 1 98.75 120 LYS B CA 1
ATOM 4321 C C . LYS B 1 120 ? -1.647 23.562 -12.492 1 98.75 120 LYS B C 1
ATOM 4323 O O . LYS B 1 120 ? -2.297 22.547 -12.242 1 98.75 120 LYS B O 1
ATOM 4328 N N . GLU B 1 121 ? -0.392 23.531 -12.953 1 98.88 121 GLU B N 1
ATOM 4329 C CA . GLU B 1 121 ? 0.313 22.281 -13.227 1 98.88 121 GLU B CA 1
ATOM 4330 C C . GLU B 1 121 ? 0.486 21.453 -11.961 1 98.88 121 GLU B C 1
ATOM 4332 O O . GLU B 1 121 ? 0.344 20.234 -11.984 1 98.88 121 GLU B O 1
ATOM 4337 N N . GLN B 1 122 ? 0.801 22.094 -10.875 1 98.94 122 GLN B N 1
ATOM 4338 C CA . GLN B 1 122 ? 0.927 21.438 -9.586 1 98.94 122 GLN B CA 1
ATOM 4339 C C . GLN B 1 122 ? -0.395 20.797 -9.164 1 98.94 122 GLN B C 1
ATOM 4341 O O . GLN B 1 122 ? -0.427 19.641 -8.742 1 98.94 122 GLN B O 1
ATOM 4346 N N . ALA B 1 123 ? -1.473 21.484 -9.305 1 98.94 123 ALA B N 1
ATOM 4347 C CA . ALA B 1 123 ? -2.797 20.969 -8.977 1 98.94 123 ALA B CA 1
ATOM 4348 C C . ALA B 1 123 ? -3.158 19.781 -9.867 1 98.94 123 ALA B C 1
ATOM 4350 O O . ALA B 1 123 ? -3.713 18.781 -9.398 1 98.94 123 ALA B O 1
ATOM 4351 N N . GLU B 1 124 ? -2.84 19.906 -11.172 1 98.94 124 GLU B N 1
ATOM 4352 C CA . GLU B 1 124 ? -3.113 18.844 -12.133 1 98.94 124 GLU B CA 1
ATOM 4353 C C . GLU B 1 124 ? -2.326 17.578 -11.797 1 98.94 124 GLU B C 1
ATOM 4355 O O . GLU B 1 124 ? -2.811 16.469 -12.016 1 98.94 124 GLU B O 1
ATOM 4360 N N . SER B 1 125 ? -1.141 17.75 -11.266 1 98.88 125 SER B N 1
ATOM 4361 C CA . SER B 1 125 ? -0.292 16.609 -10.945 1 98.88 125 SER B CA 1
ATOM 4362 C C . SER B 1 125 ? -0.869 15.797 -9.789 1 98.88 125 SER B C 1
ATOM 4364 O O . SER B 1 125 ? -0.509 14.633 -9.594 1 98.88 125 SER B O 1
ATOM 4366 N N . LEU B 1 126 ? -1.79 16.375 -9.008 1 98.88 126 LEU B N 1
ATOM 4367 C CA . LEU B 1 126 ? -2.4 15.711 -7.863 1 98.88 126 LEU B CA 1
ATOM 4368 C C . LEU B 1 126 ? -3.721 15.062 -8.258 1 98.88 126 LEU B C 1
ATOM 4370 O O . LEU B 1 126 ? -4.254 14.234 -7.512 1 98.88 126 LEU B O 1
ATOM 4374 N N . LYS B 1 127 ? -4.242 15.359 -9.406 1 98.81 127 LYS B N 1
ATOM 4375 C CA . LYS B 1 127 ? -5.559 14.93 -9.859 1 98.81 127 LYS B CA 1
ATOM 4376 C C . LYS B 1 127 ? -5.645 13.406 -9.93 1 98.81 127 LYS B C 1
ATOM 4378 O O . LYS B 1 127 ? -6.637 12.82 -9.492 1 98.81 127 LYS B O 1
ATOM 4383 N N . PRO B 1 128 ? -4.578 12.695 -10.477 1 98.75 128 PRO B N 1
ATOM 4384 C CA . PRO B 1 128 ? -4.668 11.234 -10.547 1 98.75 128 PRO B CA 1
ATOM 4385 C C . PRO B 1 128 ? -4.84 10.586 -9.18 1 98.75 128 PRO B C 1
ATOM 4387 O O . PRO B 1 128 ? -5.5 9.555 -9.055 1 98.75 128 PRO B O 1
ATOM 4390 N N . VAL B 1 129 ? -4.238 11.172 -8.141 1 98.88 129 VAL B N 1
ATOM 4391 C CA . VAL B 1 129 ? -4.359 10.656 -6.785 1 98.88 129 VAL B CA 1
ATOM 4392 C C . VAL B 1 129 ? -5.809 10.766 -6.316 1 98.88 129 VAL B C 1
ATOM 4394 O O . VAL B 1 129 ? -6.371 9.797 -5.793 1 98.88 129 VAL B O 1
ATOM 4397 N N . VAL B 1 130 ? -6.434 11.898 -6.547 1 98.94 130 VAL B N 1
ATOM 4398 C CA . VAL B 1 130 ? -7.801 12.164 -6.109 1 98.94 130 VAL B CA 1
ATOM 4399 C C . VAL B 1 130 ? -8.773 11.297 -6.906 1 98.94 130 VAL B C 1
ATOM 4401 O O . VAL B 1 130 ? -9.711 10.719 -6.34 1 98.94 130 VAL B O 1
ATOM 4404 N N . GLU B 1 131 ? -8.547 11.219 -8.195 1 98.75 131 GLU B N 1
ATOM 4405 C CA . GLU B 1 131 ? -9.398 10.398 -9.047 1 98.75 131 GLU B CA 1
ATOM 4406 C C . GLU B 1 131 ? -9.383 8.938 -8.609 1 98.75 131 GLU B C 1
ATOM 4408 O O . GLU B 1 131 ? -10.422 8.273 -8.594 1 98.75 131 GLU B O 1
ATOM 4413 N N . TYR B 1 132 ? -8.25 8.445 -8.297 1 98.88 132 TYR B N 1
ATOM 4414 C CA . TYR B 1 132 ? -8.188 7.07 -7.816 1 98.88 132 TYR B CA 1
ATOM 4415 C C . TYR B 1 132 ? -8.945 6.91 -6.504 1 98.88 132 TYR B C 1
A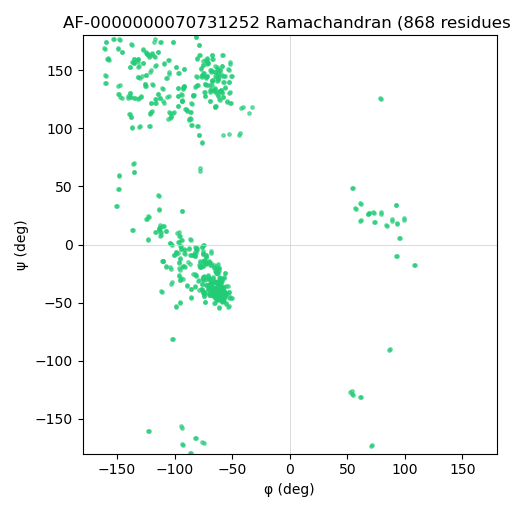TOM 4417 O O . TYR B 1 132 ? -9.68 5.934 -6.32 1 98.88 132 TYR B O 1
ATOM 4425 N N . ALA B 1 133 ? -8.68 7.816 -5.57 1 98.88 133 ALA B N 1
ATOM 4426 C CA . ALA B 1 133 ? -9.422 7.762 -4.312 1 98.88 133 ALA B CA 1
ATOM 4427 C C . ALA B 1 133 ? -10.922 7.676 -4.562 1 98.88 133 ALA B C 1
ATOM 4429 O O . ALA B 1 133 ? -11.609 6.84 -3.967 1 98.88 133 ALA B O 1
ATOM 4430 N N . HIS B 1 134 ? -11.422 8.508 -5.461 1 98.81 134 HIS B N 1
ATOM 4431 C CA . HIS B 1 134 ? -12.844 8.562 -5.758 1 98.81 134 HIS B CA 1
ATOM 4432 C C . HIS B 1 134 ? -13.312 7.281 -6.441 1 98.81 134 HIS B C 1
ATOM 4434 O O . HIS B 1 134 ? -14.445 6.84 -6.234 1 98.81 134 HIS B O 1
ATOM 4440 N N . SER B 1 135 ? -12.43 6.699 -7.258 1 98.62 135 SER B N 1
ATOM 4441 C CA . SER B 1 135 ? -12.773 5.426 -7.887 1 98.62 135 SER B CA 1
ATOM 4442 C C . SER B 1 135 ? -12.984 4.336 -6.84 1 98.62 135 SER B C 1
ATOM 4444 O O . SER B 1 135 ? -13.695 3.361 -7.094 1 98.62 135 SER B O 1
ATOM 4446 N N . GLN B 1 136 ? -12.367 4.504 -5.684 1 98.38 136 GLN B N 1
ATOM 4447 C CA . GLN B 1 136 ? -12.523 3.58 -4.566 1 98.38 136 GLN B CA 1
ATOM 4448 C C . GLN B 1 136 ? -13.578 4.078 -3.582 1 98.38 136 GLN B C 1
ATOM 4450 O O . GLN B 1 136 ? -13.734 3.516 -2.496 1 98.38 136 GLN B O 1
ATOM 4455 N N . LYS B 1 137 ? -14.219 5.195 -3.873 1 98.25 137 LYS B N 1
ATOM 4456 C CA . LYS B 1 137 ? -15.266 5.828 -3.078 1 98.25 137 LYS B CA 1
ATOM 4457 C C . LYS B 1 137 ? -14.711 6.371 -1.764 1 98.25 137 LYS B C 1
ATOM 4459 O O . LYS B 1 137 ? -15.422 6.418 -0.758 1 98.25 137 LYS B O 1
ATOM 4464 N N . GLN B 1 138 ? -13.469 6.68 -1.762 1 98.81 138 GLN B N 1
ATOM 4465 C CA . GLN B 1 138 ? -12.797 7.129 -0.548 1 98.81 138 GLN B CA 1
ATOM 4466 C C . GLN B 1 138 ? -12.68 8.648 -0.516 1 98.81 138 GLN B C 1
ATOM 4468 O O . GLN B 1 138 ? -12.672 9.297 -1.563 1 98.81 138 GLN B O 1
ATOM 4473 N N . LEU B 1 139 ? -12.625 9.227 0.707 1 98.88 139 LEU B N 1
ATOM 4474 C CA . LEU B 1 139 ? -12.461 10.656 0.91 1 98.88 139 LEU B CA 1
ATOM 4475 C C . LEU B 1 139 ? -10.984 11.016 1.055 1 98.88 139 LEU B C 1
ATOM 4477 O O . LEU B 1 139 ? -10.227 10.289 1.702 1 98.88 139 LEU B O 1
ATOM 4481 N N . ILE B 1 140 ? -10.602 12.07 0.412 1 98.94 140 ILE B N 1
ATOM 4482 C CA . ILE B 1 140 ? -9.211 12.516 0.444 1 98.94 140 ILE B CA 1
ATOM 4483 C C . ILE B 1 140 ? -9.156 14.039 0.568 1 98.94 140 ILE B C 1
ATOM 4485 O O . ILE B 1 140 ? -9.922 14.75 -0.088 1 98.94 140 ILE B O 1
ATOM 4489 N N . ALA B 1 141 ? -8.359 14.508 1.525 1 98.94 141 ALA B N 1
ATOM 4490 C CA . ALA B 1 141 ? -8.156 15.93 1.812 1 98.94 141 ALA B CA 1
ATOM 4491 C C . ALA B 1 141 ? -6.723 16.359 1.517 1 98.94 141 ALA B C 1
ATOM 4493 O O . ALA B 1 141 ? -5.855 15.508 1.275 1 98.94 141 ALA B O 1
ATOM 4494 N N . ILE B 1 142 ? -6.504 17.625 1.46 1 98.94 142 ILE B N 1
ATOM 4495 C CA . ILE B 1 142 ? -5.164 18.156 1.27 1 98.94 142 ILE B CA 1
ATOM 4496 C C . ILE B 1 142 ? -4.844 19.156 2.385 1 98.94 142 ILE B C 1
ATOM 4498 O O . ILE B 1 142 ? -5.711 19.922 2.809 1 98.94 142 ILE B O 1
ATOM 4502 N N . GLN B 1 143 ? -3.654 19.078 2.875 1 98.94 143 GLN B N 1
ATOM 4503 C CA . GLN B 1 143 ? -3.193 20.078 3.834 1 98.94 143 GLN B CA 1
ATOM 4504 C C . GLN B 1 143 ? -2.451 21.203 3.133 1 98.94 143 GLN B C 1
ATOM 4506 O O . GLN B 1 143 ? -1.49 20.969 2.398 1 98.94 143 GLN B O 1
ATOM 4511 N N . LEU B 1 144 ? -2.9 22.422 3.312 1 98.94 144 LEU B N 1
ATOM 4512 C CA . LEU B 1 144 ? -2.285 23.625 2.762 1 98.94 144 LEU B CA 1
ATOM 4513 C C . LEU B 1 144 ? -1.385 24.297 3.795 1 98.94 144 LEU B C 1
ATOM 4515 O O . LEU B 1 144 ? -1.803 24.531 4.934 1 98.94 144 LEU B O 1
ATOM 4519 N N . GLY B 1 145 ? -0.135 24.547 3.371 1 98.5 145 GLY B N 1
ATOM 4520 C CA . GLY B 1 145 ? 0.783 25.062 4.379 1 98.5 145 GLY B CA 1
ATOM 4521 C C . GLY B 1 145 ? 1.79 26.047 3.822 1 98.5 145 GLY B C 1
ATOM 4522 O O . GLY B 1 145 ? 1.862 26.25 2.607 1 98.5 145 GLY B O 1
ATOM 4523 N N . HIS B 1 146 ? 2.451 26.766 4.633 1 98.88 146 HIS B N 1
ATOM 4524 C CA . HIS B 1 146 ? 3.578 27.672 4.434 1 98.88 146 HIS B CA 1
ATOM 4525 C C . HIS B 1 146 ? 4.586 27.562 5.57 1 98.88 146 HIS B C 1
ATOM 4527 O O . HIS B 1 146 ? 4.238 27.75 6.734 1 98.88 146 HIS B O 1
ATOM 4533 N N . GLY B 1 147 ? 5.832 27.328 5.219 1 98.62 147 GLY B N 1
ATOM 4534 C CA . GLY B 1 147 ? 6.828 26.922 6.203 1 98.62 147 GLY B CA 1
ATOM 4535 C C . GLY B 1 147 ? 7.336 28.078 7.043 1 98.62 147 GLY B C 1
ATOM 4536 O O . GLY B 1 147 ? 7.918 27.875 8.109 1 98.62 147 GLY B O 1
ATOM 4537 N N . GLY B 1 148 ? 7.137 29.391 6.562 1 98.62 148 GLY B N 1
ATOM 4538 C CA . GLY B 1 148 ? 7.66 30.531 7.289 1 98.62 148 GLY B CA 1
ATOM 4539 C C . GLY B 1 148 ? 9.148 30.438 7.555 1 98.62 148 GLY B C 1
ATOM 4540 O O . GLY B 1 148 ? 9.938 30.203 6.633 1 98.62 148 GLY B O 1
ATOM 4541 N N . ARG B 1 149 ? 9.547 30.625 8.742 1 98.25 149 ARG B N 1
ATOM 4542 C CA . ARG B 1 149 ? 10.961 30.719 9.102 1 98.25 149 ARG B CA 1
ATOM 4543 C C . ARG B 1 149 ? 11.633 29.344 9.039 1 98.25 149 ARG B C 1
ATOM 4545 O O . ARG B 1 149 ? 12.852 29.25 9.133 1 98.25 149 ARG B O 1
ATOM 4552 N N . LYS B 1 150 ? 10.828 28.25 8.852 1 97.81 150 LYS B N 1
ATOM 4553 C CA . LYS B 1 150 ? 11.375 26.906 8.758 1 97.81 150 LYS B CA 1
ATOM 4554 C C . LYS B 1 150 ? 11.312 26.391 7.324 1 97.81 150 LYS B C 1
ATOM 4556 O O . LYS B 1 150 ? 11.484 25.188 7.082 1 97.81 150 LYS B O 1
ATOM 4561 N N . ALA B 1 151 ? 11.031 27.234 6.34 1 98.12 151 ALA B N 1
ATOM 4562 C CA . ALA B 1 151 ? 11.016 26.844 4.93 1 98.12 151 ALA B CA 1
ATOM 4563 C C . ALA B 1 151 ? 12.422 26.5 4.441 1 98.12 151 ALA B C 1
ATOM 4565 O O . ALA B 1 151 ? 13.414 26.828 5.098 1 98.12 151 ALA B O 1
ATOM 4566 N N . THR B 1 152 ? 12.516 25.812 3.312 1 97.69 152 THR B N 1
ATOM 4567 C CA . THR B 1 152 ? 13.703 25.5 2.537 1 97.69 152 THR B CA 1
ATOM 4568 C C . THR B 1 152 ? 14.68 24.656 3.359 1 97.69 152 THR B C 1
ATOM 4570 O O . THR B 1 152 ? 15.891 24.859 3.289 1 97.69 152 THR B O 1
ATOM 4573 N N . GLY B 1 153 ? 14.156 23.812 4.172 1 97 153 GLY B N 1
ATOM 4574 C CA . GLY B 1 153 ? 15 22.844 4.848 1 97 153 GLY B CA 1
ATOM 4575 C C . GLY B 1 153 ? 15.383 21.672 3.963 1 97 153 GLY B C 1
ATOM 4576 O O . GLY B 1 153 ? 14.883 21.531 2.848 1 97 153 GLY B O 1
ATOM 4577 N N . GLN B 1 154 ? 16.281 20.875 4.477 1 96.19 154 GLN B N 1
ATOM 4578 C CA . GLN B 1 154 ? 16.562 19.594 3.867 1 96.19 154 GLN B CA 1
ATOM 4579 C C . GLN B 1 154 ? 15.469 18.578 4.207 1 96.19 154 GLN B C 1
ATOM 4581 O O . GLN B 1 154 ? 14.82 18.688 5.246 1 96.19 154 GLN B O 1
ATOM 4586 N N . PRO B 1 155 ? 15.242 17.562 3.273 1 95.81 155 PRO B N 1
ATOM 4587 C CA . PRO B 1 155 ? 14.414 16.438 3.742 1 95.81 155 PRO B CA 1
ATOM 4588 C C . PRO B 1 155 ? 14.93 15.844 5.047 1 95.81 155 PRO B C 1
ATOM 4590 O O . PRO B 1 155 ? 16.141 15.688 5.23 1 95.81 155 PRO B O 1
ATOM 4593 N N . PRO B 1 156 ? 14.062 15.5 5.93 1 93.88 156 PRO B N 1
ATOM 4594 C CA . PRO B 1 156 ? 14.477 15.078 7.273 1 93.88 156 PRO B CA 1
ATOM 4595 C C . PRO B 1 156 ? 15.312 13.797 7.254 1 93.88 156 PRO B C 1
ATOM 4597 O O . PRO B 1 156 ? 16.047 13.523 8.211 1 93.88 156 PRO B O 1
ATOM 4600 N N . PHE B 1 157 ? 15.172 12.992 6.211 1 93.06 157 PHE B N 1
ATOM 4601 C CA . PHE B 1 157 ? 16.016 11.797 6.188 1 93.06 157 PHE B CA 1
ATOM 4602 C C . PHE B 1 157 ? 17.453 12.156 5.82 1 93.06 157 PHE B C 1
ATOM 4604 O O . PHE B 1 157 ? 18.359 11.344 5.988 1 93.06 157 PHE B O 1
ATOM 4611 N N . LEU B 1 158 ? 17.719 13.414 5.41 1 93.62 158 LEU B N 1
ATOM 4612 C CA . LEU B 1 158 ? 19.078 13.93 5.258 1 93.62 158 LEU B CA 1
ATOM 4613 C C . LEU B 1 158 ? 19.516 14.688 6.508 1 93.62 158 LEU B C 1
ATOM 4615 O O . LEU B 1 158 ? 20.609 14.453 7.027 1 93.62 158 LEU B O 1
ATOM 4619 N N . HIS B 1 159 ? 18.719 15.57 6.961 1 94.25 159 HIS B N 1
ATOM 4620 C CA . HIS B 1 159 ? 19 16.312 8.188 1 94.25 159 HIS B CA 1
ATOM 4621 C C . HIS B 1 159 ? 17.719 16.922 8.766 1 94.25 159 HIS B C 1
ATOM 4623 O O . HIS B 1 159 ? 16.891 17.438 8.023 1 94.25 159 HIS B O 1
ATOM 4629 N N . LEU B 1 160 ? 17.562 17.016 10.055 1 92.12 160 LEU B N 1
ATOM 4630 C CA . LEU B 1 160 ? 16.328 17.422 10.727 1 92.12 160 LEU B CA 1
ATOM 4631 C C . LEU B 1 160 ? 16.219 18.938 10.789 1 92.12 160 LEU B C 1
ATOM 4633 O O . LEU B 1 160 ? 15.125 19.484 10.945 1 92.12 160 LEU B O 1
ATOM 4637 N N . GLU B 1 161 ? 17.344 19.641 10.742 1 94.75 161 GLU B N 1
ATOM 4638 C CA . GLU B 1 161 ? 17.344 21.094 10.914 1 94.75 161 GLU B CA 1
ATOM 4639 C C . GLU B 1 161 ? 18.469 21.734 10.109 1 94.75 161 GLU B C 1
ATOM 4641 O O . GLU B 1 161 ? 19.234 22.547 10.641 1 94.75 161 GLU B O 1
ATOM 4646 N N . GLN B 1 162 ? 18.609 21.375 8.875 1 95.31 162 GLN B N 1
ATOM 4647 C CA . GLN B 1 162 ? 19.578 21.984 7.961 1 95.31 162 GLN B CA 1
ATOM 4648 C C . GLN B 1 162 ? 18.875 22.625 6.773 1 95.31 162 GLN B C 1
ATOM 4650 O O . GLN B 1 162 ? 17.906 22.078 6.246 1 95.31 162 GLN B O 1
ATOM 4655 N N . VAL B 1 163 ? 19.344 23.781 6.414 1 97.19 163 VAL B N 1
ATOM 4656 C CA . VAL B 1 163 ? 18.797 24.516 5.273 1 97.19 163 VAL B CA 1
ATOM 4657 C C . VAL B 1 163 ? 19.312 23.891 3.975 1 97.19 163 VAL B C 1
ATOM 4659 O O . VAL B 1 163 ? 20.406 23.344 3.93 1 97.19 163 VAL B O 1
ATOM 4662 N N . ALA B 1 164 ? 18.5 23.875 2.949 1 97.81 164 ALA B N 1
ATOM 4663 C CA . ALA B 1 164 ? 18.922 23.578 1.581 1 97.81 164 ALA B CA 1
ATOM 4664 C C . ALA B 1 164 ? 19.234 24.875 0.819 1 97.81 164 ALA B C 1
ATOM 4666 O O . ALA B 1 164 ? 18.422 25.812 0.822 1 97.81 164 ALA B O 1
ATOM 4667 N N . ASP B 1 165 ? 20.344 24.984 0.2 1 97.5 165 ASP B N 1
ATOM 4668 C CA . ASP B 1 165 ? 20.672 26.203 -0.53 1 97.5 165 ASP B CA 1
ATOM 4669 C C . ASP B 1 165 ? 20.25 26.094 -1.997 1 97.5 165 ASP B C 1
ATOM 4671 O O . ASP B 1 165 ? 19.578 25.141 -2.389 1 97.5 165 ASP B O 1
ATOM 4675 N N . GLU B 1 166 ? 20.609 27.031 -2.756 1 97.31 166 GLU B N 1
ATOM 4676 C CA . GLU B 1 166 ? 20.125 27.141 -4.129 1 97.31 166 GLU B CA 1
ATOM 4677 C C . GLU B 1 166 ? 20.719 26.062 -5.02 1 97.31 166 GLU B C 1
ATOM 4679 O O . GLU B 1 166 ? 20.125 25.656 -6.012 1 97.31 166 GLU B O 1
ATOM 4684 N N . SER B 1 167 ? 21.891 25.547 -4.707 1 97.12 167 SER B N 1
ATOM 4685 C CA . SER B 1 167 ? 22.547 24.531 -5.527 1 97.12 167 SER B CA 1
ATOM 4686 C C . SER B 1 167 ? 21.766 23.219 -5.539 1 97.12 167 SER B C 1
ATOM 4688 O O . SER B 1 167 ? 21.922 22.406 -6.441 1 97.12 167 SER B O 1
ATOM 4690 N N . VAL B 1 168 ? 20.859 23.078 -4.547 1 96.81 168 VAL B N 1
ATOM 4691 C CA . VAL B 1 168 ? 20.078 21.844 -4.477 1 96.81 168 VAL B CA 1
ATOM 4692 C C . VAL B 1 168 ? 18.594 22.188 -4.469 1 96.81 168 VAL B C 1
ATOM 4694 O O . VAL B 1 168 ? 17.781 21.453 -3.898 1 96.81 168 VAL B O 1
ATOM 4697 N N . GLY B 1 169 ? 18.266 23.359 -4.957 1 96.69 169 GLY B N 1
ATOM 4698 C CA . GLY B 1 169 ? 16.875 23.719 -5.207 1 96.69 169 GLY B CA 1
ATOM 4699 C C . GLY B 1 169 ? 16.25 24.5 -4.074 1 96.69 169 GLY B C 1
ATOM 4700 O O . GLY B 1 169 ? 15.055 24.797 -4.105 1 96.69 169 GLY B O 1
ATOM 4701 N N . GLY B 1 170 ? 17.031 24.891 -3.014 1 97.69 170 GLY B N 1
ATOM 4702 C CA . GLY B 1 170 ? 16.516 25.688 -1.909 1 97.69 170 GLY B CA 1
ATOM 4703 C C . GLY B 1 170 ? 16.453 27.172 -2.219 1 97.69 170 GLY B C 1
ATOM 4704 O O . GLY B 1 170 ? 16.766 27.594 -3.336 1 97.69 170 GLY B O 1
ATOM 4705 N N . TRP B 1 171 ? 15.961 27.938 -1.268 1 98.25 171 TRP B N 1
ATOM 4706 C CA . TRP B 1 171 ? 15.789 29.375 -1.435 1 98.25 171 TRP B CA 1
ATOM 4707 C C . TRP B 1 171 ? 15.961 30.109 -0.105 1 98.25 171 TRP B C 1
ATOM 4709 O O . TRP B 1 171 ? 15.086 30.875 0.31 1 98.25 171 TRP B O 1
ATOM 4719 N N . PRO B 1 172 ? 17.047 30.016 0.524 1 97.56 172 PRO B N 1
ATOM 4720 C CA . PRO B 1 172 ? 17.266 30.562 1.871 1 97.56 172 PRO B CA 1
ATOM 4721 C C . PRO B 1 172 ? 17.031 32.062 1.946 1 97.56 172 PRO B C 1
ATOM 4723 O O . PRO B 1 172 ? 16.562 32.562 2.967 1 97.56 172 PRO B O 1
ATOM 4726 N N . ASP B 1 173 ? 17.266 32.781 0.87 1 97.25 173 ASP B N 1
ATOM 4727 C CA . ASP B 1 173 ? 17.188 34.25 0.879 1 97.25 173 ASP B CA 1
ATOM 4728 C C . ASP B 1 173 ? 15.734 34.688 0.74 1 97.25 173 ASP B C 1
ATOM 4730 O O . ASP B 1 173 ? 15.445 35.906 0.861 1 97.25 173 ASP B O 1
ATOM 4734 N N . LYS B 1 174 ? 14.836 33.75 0.57 1 98.12 174 LYS B N 1
ATOM 4735 C CA . LYS B 1 174 ? 13.438 34.125 0.344 1 98.12 174 LYS B CA 1
ATOM 4736 C C . LYS B 1 174 ? 12.57 33.719 1.527 1 98.12 174 LYS B C 1
ATOM 4738 O O . LYS B 1 174 ? 11.344 33.812 1.465 1 98.12 174 LYS B O 1
ATOM 4743 N N . THR B 1 175 ? 13.195 33.281 2.582 1 98.31 175 THR B N 1
ATOM 4744 C CA . THR B 1 175 ? 12.453 32.844 3.766 1 98.31 175 THR B CA 1
ATOM 4745 C C . THR B 1 175 ? 11.789 34.062 4.438 1 98.31 175 THR B C 1
ATOM 4747 O O . THR B 1 175 ? 12.398 35.125 4.566 1 98.31 175 THR B O 1
ATOM 4750 N N . VAL B 1 176 ? 10.562 33.875 4.84 1 98.88 176 VAL B N 1
ATOM 4751 C CA . VAL B 1 176 ? 9.797 34.969 5.434 1 98.88 176 VAL B CA 1
ATOM 4752 C C . VAL B 1 176 ? 9.141 34.5 6.73 1 98.88 176 VAL B C 1
ATOM 4754 O O . VAL B 1 176 ? 8.984 33.281 6.953 1 98.88 176 VAL B O 1
ATOM 4757 N N . ALA B 1 177 ? 8.766 35.438 7.609 1 98.88 177 ALA B N 1
ATOM 4758 C CA . ALA B 1 177 ? 8.078 35.156 8.875 1 98.88 177 ALA B CA 1
ATOM 4759 C C . ALA B 1 177 ? 7.395 36.406 9.406 1 98.88 177 ALA B C 1
ATOM 4761 O O . ALA B 1 177 ? 7.551 37.5 8.852 1 98.88 177 ALA B O 1
ATOM 4762 N N . PRO B 1 178 ? 6.551 36.25 10.438 1 98.88 178 PRO B N 1
ATOM 4763 C CA . PRO B 1 178 ? 5.949 37.438 11.031 1 98.88 178 PRO B CA 1
ATOM 4764 C C . PRO B 1 178 ? 6.988 38.438 11.539 1 98.88 178 PRO B C 1
ATOM 4766 O O . PRO B 1 178 ? 6.77 39.656 11.477 1 98.88 178 PRO B O 1
ATOM 4769 N N . SER B 1 179 ? 8.055 37.938 12.055 1 98.81 179 SER B N 1
ATOM 4770 C CA . SER B 1 179 ? 9.172 38.75 12.555 1 98.81 179 SER B CA 1
ATOM 4771 C C . SER B 1 179 ? 10.508 38.156 12.125 1 98.81 179 SER B C 1
ATOM 4773 O O . SER B 1 179 ? 10.594 36.969 11.758 1 98.81 179 SER B O 1
ATOM 4775 N N . ALA B 1 180 ? 11.562 39 12.078 1 98.56 180 ALA B N 1
ATOM 4776 C CA . ALA B 1 180 ? 12.906 38.531 11.734 1 98.56 180 ALA B CA 1
ATOM 4777 C C . ALA B 1 180 ? 13.562 37.844 12.914 1 98.56 180 ALA B C 1
ATOM 4779 O O . ALA B 1 180 ? 14.562 38.312 13.453 1 98.56 180 ALA B O 1
ATOM 4780 N N . VAL B 1 181 ? 13 36.719 13.312 1 97.5 181 VAL B N 1
ATOM 4781 C CA . VAL B 1 181 ? 13.477 35.906 14.414 1 97.5 181 VAL B CA 1
ATOM 4782 C C . VAL B 1 181 ? 13.812 34.5 13.898 1 97.5 181 VAL B C 1
ATOM 4784 O O . VAL B 1 181 ? 12.938 33.781 13.406 1 97.5 181 VAL B O 1
ATOM 4787 N N . ALA B 1 182 ? 15.062 34.188 13.945 1 96.44 182 ALA B N 1
ATOM 4788 C CA . ALA B 1 182 ? 15.477 32.844 13.531 1 96.44 182 ALA B CA 1
ATOM 4789 C C . ALA B 1 182 ? 14.852 31.766 14.422 1 96.44 182 ALA B C 1
ATOM 4791 O O . ALA B 1 182 ? 14.586 32 15.602 1 96.44 182 ALA B O 1
ATOM 4792 N N . PHE B 1 183 ? 14.625 30.562 13.875 1 96.69 183 PHE B N 1
ATOM 4793 C CA . PHE B 1 183 ? 14.078 29.469 14.656 1 96.69 183 PHE B CA 1
ATOM 4794 C C . PHE B 1 183 ? 14.969 29.141 15.852 1 96.69 183 PHE B C 1
ATOM 4796 O O . PHE B 1 183 ? 14.484 29.016 16.984 1 96.69 183 PHE B O 1
ATOM 4803 N N . ARG B 1 184 ? 16.203 29.016 15.578 1 94.38 184 ARG B N 1
ATOM 4804 C CA . ARG B 1 184 ? 17.234 28.75 16.578 1 94.38 184 ARG B CA 1
ATOM 4805 C C . ARG B 1 184 ? 18.391 29.75 16.453 1 94.38 184 ARG B C 1
ATOM 4807 O O . ARG B 1 184 ? 18.969 29.875 15.367 1 94.38 184 ARG B O 1
ATOM 4814 N N . PRO B 1 185 ? 18.734 30.391 17.594 1 92.25 185 PRO B N 1
ATOM 4815 C CA . PRO B 1 185 ? 19.906 31.266 17.5 1 92.25 185 PRO B CA 1
ATOM 4816 C C . PRO B 1 185 ? 21.172 30.531 17.062 1 92.25 185 PRO B C 1
ATOM 4818 O O . PRO B 1 185 ? 21.484 29.453 17.578 1 92.25 185 PRO B O 1
ATOM 4821 N N . HIS B 1 186 ? 21.859 31.062 16.094 1 91.12 186 HIS B N 1
ATOM 4822 C CA . HIS B 1 186 ? 23.062 30.469 15.539 1 91.12 186 HIS B CA 1
ATOM 4823 C C . HIS B 1 186 ? 22.781 29.094 14.922 1 91.12 186 HIS B C 1
ATOM 4825 O O . HIS B 1 186 ? 23.672 28.25 14.836 1 91.12 186 HIS B O 1
ATOM 4831 N N . GLY B 1 187 ? 21.547 28.891 14.617 1 93.06 187 GLY B N 1
ATOM 4832 C CA . GLY B 1 187 ? 21.172 27.609 14.016 1 93.06 187 GLY B CA 1
ATOM 4833 C C . GLY B 1 187 ? 21.422 27.562 12.523 1 93.06 187 GLY B C 1
ATOM 4834 O O . GLY B 1 187 ? 22.172 28.375 11.984 1 93.06 187 GLY B O 1
ATOM 4835 N N . ASN B 1 188 ? 20.828 26.516 11.883 1 94.5 188 ASN B N 1
ATOM 4836 C CA . ASN B 1 188 ? 21.125 26.266 10.469 1 94.5 188 ASN B CA 1
ATOM 4837 C C . ASN B 1 188 ? 20.109 26.953 9.562 1 94.5 188 ASN B C 1
ATOM 4839 O O . ASN B 1 188 ? 20.359 27.125 8.367 1 94.5 188 ASN B O 1
ATOM 4843 N N . TYR B 1 189 ? 18.938 27.328 10.102 1 96.06 189 TYR B N 1
ATOM 4844 C CA . TYR B 1 189 ? 17.969 28.078 9.32 1 96.06 189 TYR B CA 1
ATOM 4845 C C . TYR B 1 189 ? 18.312 29.562 9.281 1 96.06 189 TYR B C 1
ATOM 4847 O O . TYR B 1 189 ? 18.828 30.109 10.25 1 96.06 189 TYR B O 1
ATOM 4855 N N . PRO B 1 190 ? 18.078 30.203 8.242 1 96.06 190 PRO B N 1
ATOM 4856 C CA . PRO B 1 190 ? 18.391 31.625 8.164 1 96.06 190 PRO B CA 1
ATOM 4857 C C . PRO B 1 190 ? 17.438 32.469 9 1 96.06 190 PRO B C 1
ATOM 4859 O O . PRO B 1 190 ? 16.328 32.031 9.336 1 96.06 190 PRO B O 1
ATOM 4862 N N . VAL B 1 191 ? 17.891 33.656 9.352 1 97.81 191 VAL B N 1
ATOM 4863 C CA . VAL B 1 191 ? 16.969 34.656 9.852 1 97.81 191 VAL B CA 1
ATOM 4864 C C . VAL B 1 191 ? 15.984 35.062 8.75 1 97.81 191 VAL B C 1
ATOM 4866 O O . VAL B 1 191 ? 16.391 35.5 7.684 1 97.81 191 VAL B O 1
ATOM 4869 N N . PRO B 1 192 ? 14.734 34.844 8.93 1 98.62 192 PRO B N 1
ATOM 4870 C CA . PRO B 1 192 ? 13.758 35.156 7.879 1 98.62 192 PRO B CA 1
ATOM 4871 C C . PRO B 1 192 ? 13.562 36.656 7.684 1 98.62 192 PRO B C 1
ATOM 4873 O O . PRO B 1 192 ? 13.906 37.438 8.562 1 98.62 192 PRO B O 1
ATOM 4876 N N . HIS B 1 193 ? 13.117 37 6.523 1 98.62 193 HIS B N 1
ATOM 4877 C CA . HIS B 1 193 ? 12.664 38.375 6.309 1 98.62 193 HIS B CA 1
ATOM 4878 C C . HIS B 1 193 ? 11.312 38.625 6.965 1 98.62 193 HIS B C 1
ATOM 4880 O O . HIS B 1 193 ? 10.391 37.812 6.828 1 98.62 193 HIS B O 1
ATOM 4886 N N . GLU B 1 194 ? 11.195 39.688 7.703 1 98.81 194 GLU B N 1
ATOM 4887 C CA . GLU B 1 194 ? 9.906 40.062 8.273 1 98.81 194 GLU B CA 1
ATOM 4888 C C . GLU B 1 194 ? 8.906 40.438 7.176 1 98.81 194 GLU B C 1
ATOM 4890 O O . GLU B 1 194 ? 9.219 41.25 6.297 1 98.81 194 GLU B O 1
ATOM 4895 N N . LEU B 1 195 ? 7.766 39.938 7.242 1 98.88 195 LEU B N 1
ATOM 4896 C CA . LEU B 1 195 ? 6.734 40.188 6.242 1 98.88 195 LEU B CA 1
ATOM 4897 C C . LEU B 1 195 ? 6.195 41.594 6.371 1 98.88 195 LEU B C 1
ATOM 4899 O O . LEU B 1 195 ? 5.949 42.094 7.48 1 98.88 195 LEU B O 1
ATOM 4903 N N . SER B 1 196 ? 6.016 42.25 5.199 1 98.62 196 SER B N 1
ATOM 4904 C CA . SER B 1 196 ? 5.219 43.469 5.18 1 98.62 196 SER B CA 1
ATOM 4905 C C . SER B 1 196 ? 3.727 43.156 5.215 1 98.62 196 SER B C 1
ATOM 4907 O O . SER B 1 196 ? 3.322 42.031 4.988 1 98.62 196 SER B O 1
ATOM 4909 N N . ILE B 1 197 ? 2.961 44.156 5.539 1 98.62 197 ILE B N 1
ATOM 4910 C CA . ILE B 1 197 ? 1.515 43.969 5.512 1 98.62 197 ILE B CA 1
ATOM 4911 C C . ILE B 1 197 ? 1.078 43.531 4.113 1 98.62 197 ILE B C 1
ATOM 4913 O O . ILE B 1 197 ? 0.21 42.656 3.967 1 98.62 197 ILE B O 1
ATOM 4917 N N . LYS B 1 198 ? 1.686 44.094 3.111 1 98.5 198 LYS B N 1
ATOM 4918 C CA . LYS B 1 198 ? 1.392 43.75 1.729 1 98.5 198 LYS B CA 1
ATOM 4919 C C . LYS B 1 198 ? 1.714 42.281 1.473 1 98.5 198 LYS B C 1
ATOM 4921 O O . LYS B 1 198 ? 0.949 41.562 0.809 1 98.5 198 LYS B O 1
ATOM 4926 N N . ASP B 1 199 ? 2.834 41.812 1.956 1 98.56 199 ASP B N 1
ATOM 4927 C CA . ASP B 1 199 ? 3.23 40.406 1.802 1 98.56 199 ASP B CA 1
ATOM 4928 C C . ASP B 1 199 ? 2.262 39.5 2.52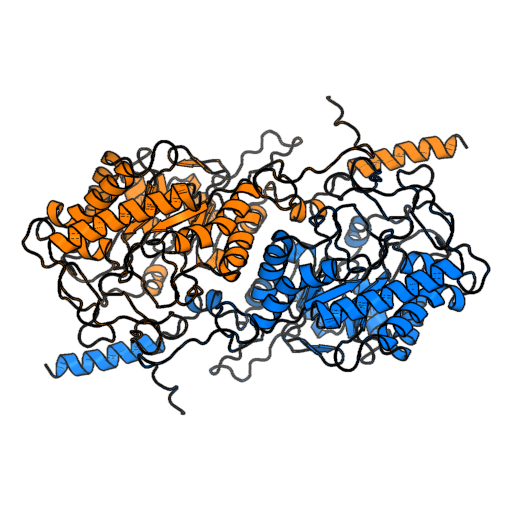7 1 98.56 199 ASP B C 1
ATOM 4930 O O . ASP B 1 199 ? 1.938 38.406 2.027 1 98.56 199 ASP B O 1
ATOM 4934 N N . ILE B 1 200 ? 1.859 39.906 3.721 1 98.88 200 ILE B N 1
ATOM 4935 C CA . ILE B 1 200 ? 0.902 39.125 4.5 1 98.88 200 ILE B CA 1
ATOM 4936 C C . ILE B 1 200 ? -0.385 38.938 3.699 1 98.88 200 ILE B C 1
ATOM 4938 O O . ILE B 1 200 ? -0.88 37.812 3.557 1 98.88 200 ILE B O 1
ATOM 4942 N N . LYS B 1 201 ? -0.867 40.031 3.16 1 98.81 201 LYS B N 1
ATOM 4943 C CA . LYS B 1 201 ? -2.094 39.969 2.369 1 98.81 201 LYS B CA 1
ATOM 4944 C C . LYS B 1 201 ? -1.916 39.094 1.135 1 98.81 201 LYS B C 1
ATOM 4946 O O . LYS B 1 201 ? -2.834 38.375 0.747 1 98.81 201 LYS B O 1
ATOM 4951 N N . ARG B 1 202 ? -0.788 39.156 0.489 1 98.88 202 ARG B N 1
ATOM 4952 C CA . ARG B 1 202 ? -0.503 38.312 -0.67 1 98.88 202 ARG B CA 1
ATOM 4953 C C . ARG B 1 202 ? -0.551 36.844 -0.301 1 98.88 202 ARG B C 1
ATOM 4955 O O . ARG B 1 202 ? -1.145 36.031 -1.02 1 98.88 202 ARG B O 1
ATOM 4962 N N . ILE B 1 203 ? 0.07 36.438 0.801 1 98.94 203 ILE B N 1
ATOM 4963 C CA . ILE B 1 203 ? 0.119 35.031 1.215 1 98.94 203 ILE B CA 1
ATOM 4964 C C . ILE B 1 203 ? -1.284 34.562 1.575 1 98.94 203 ILE B C 1
ATOM 4966 O O . ILE B 1 203 ? -1.651 33.438 1.281 1 98.94 203 ILE B O 1
ATOM 4970 N N . ILE B 1 204 ? -2.088 35.438 2.225 1 98.94 204 ILE B N 1
ATOM 4971 C CA . ILE B 1 204 ? -3.479 35.094 2.518 1 98.94 204 ILE B CA 1
ATOM 4972 C C . ILE B 1 204 ? -4.219 34.781 1.219 1 98.94 204 ILE B C 1
ATOM 4974 O O . ILE B 1 204 ? -4.953 33.812 1.14 1 98.94 204 ILE B O 1
ATOM 4978 N N . LYS B 1 205 ? -3.982 35.562 0.194 1 98.88 205 LYS B N 1
ATOM 4979 C CA . LYS B 1 205 ? -4.574 35.312 -1.116 1 98.88 205 LYS B CA 1
ATOM 4980 C C . LYS B 1 205 ? -4.066 34 -1.706 1 98.88 205 LYS B C 1
ATOM 4982 O O . LYS B 1 205 ? -4.816 33.281 -2.373 1 98.88 205 LYS B O 1
ATOM 4987 N N . ASP B 1 206 ? -2.797 33.719 -1.492 1 98.94 206 ASP B N 1
ATOM 4988 C CA . ASP B 1 206 ? -2.225 32.469 -1.971 1 98.94 206 ASP B CA 1
ATOM 4989 C C . ASP B 1 206 ? -2.963 31.266 -1.384 1 98.94 206 ASP B C 1
ATOM 4991 O O . ASP B 1 206 ? -3.191 30.281 -2.076 1 98.94 206 ASP B O 1
ATOM 4995 N N . PHE B 1 207 ? -3.32 31.344 -0.11 1 98.94 207 PHE B N 1
ATOM 4996 C CA . PHE B 1 207 ? -4.074 30.266 0.519 1 98.94 207 PHE B CA 1
ATOM 4997 C C . PHE B 1 207 ? -5.422 30.062 -0.168 1 98.94 207 PHE B C 1
ATOM 4999 O O . PHE B 1 207 ? -5.84 28.938 -0.427 1 98.94 207 PHE B O 1
ATOM 5006 N N . GLY B 1 208 ? -6.121 31.172 -0.388 1 98.94 208 GLY B N 1
ATOM 5007 C CA . GLY B 1 208 ? -7.398 31.094 -1.08 1 98.94 208 GLY B CA 1
ATOM 5008 C C . GLY B 1 208 ? -7.293 30.469 -2.459 1 98.94 208 GLY B C 1
ATOM 5009 O O . GLY B 1 208 ? -8.078 29.594 -2.811 1 98.94 208 GLY B O 1
ATOM 5010 N N . GLU B 1 209 ? -6.309 30.906 -3.252 1 98.88 209 GLU B N 1
ATOM 5011 C CA . GLU B 1 209 ? -6.098 30.391 -4.602 1 98.88 209 GLU B CA 1
ATOM 5012 C C . GLU B 1 209 ? -5.711 28.922 -4.578 1 98.88 209 GLU B C 1
ATOM 5014 O O . GLU B 1 209 ? -6.152 28.141 -5.43 1 98.88 209 GLU B O 1
ATOM 5019 N N . ALA B 1 210 ? -4.871 28.609 -3.629 1 98.94 210 ALA B N 1
ATOM 5020 C CA . ALA B 1 210 ? -4.477 27.203 -3.471 1 98.94 210 ALA B CA 1
ATOM 5021 C C . ALA B 1 210 ? -5.688 26.328 -3.182 1 98.94 210 ALA B C 1
ATOM 5023 O O . ALA B 1 210 ? -5.82 25.234 -3.756 1 98.94 210 ALA B O 1
ATOM 5024 N N . ALA B 1 211 ? -6.52 26.781 -2.307 1 98.94 211 ALA B N 1
ATOM 5025 C CA . ALA B 1 211 ? -7.734 26.031 -1.99 1 98.94 211 ALA B CA 1
ATOM 5026 C C . ALA B 1 211 ? -8.617 25.859 -3.225 1 98.94 211 ALA B C 1
ATOM 5028 O O . ALA B 1 211 ? -9.148 24.781 -3.473 1 98.94 211 ALA B O 1
ATOM 5029 N N . ARG B 1 212 ? -8.781 26.906 -3.969 1 98.94 212 ARG B N 1
ATOM 5030 C CA . ARG B 1 212 ? -9.578 26.859 -5.188 1 98.94 212 ARG B CA 1
ATOM 5031 C C . ARG B 1 212 ? -9.039 25.828 -6.16 1 98.94 212 ARG B C 1
ATOM 5033 O O . ARG B 1 212 ? -9.797 25.016 -6.695 1 98.94 212 ARG B O 1
ATOM 5040 N N . LYS B 1 213 ? -7.723 25.844 -6.395 1 98.94 213 LYS B N 1
ATOM 5041 C CA . LYS B 1 213 ? -7.094 24.891 -7.309 1 98.94 213 LYS B CA 1
ATOM 50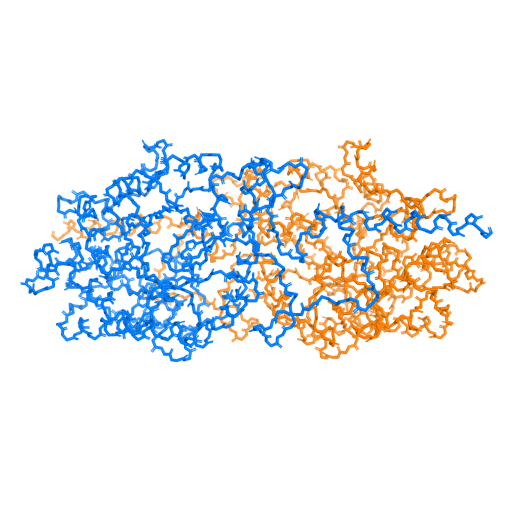42 C C . LYS B 1 213 ? -7.242 23.469 -6.797 1 98.94 213 LYS B C 1
ATOM 5044 O O . LYS B 1 213 ? -7.516 22.547 -7.574 1 98.94 213 LYS B O 1
ATOM 5049 N N . ALA B 1 214 ? -7.047 23.281 -5.477 1 98.94 214 ALA B N 1
ATOM 5050 C CA . ALA B 1 214 ? -7.18 21.969 -4.855 1 98.94 214 ALA B CA 1
ATOM 5051 C C . ALA B 1 214 ? -8.57 21.391 -5.098 1 98.94 214 ALA B C 1
ATOM 5053 O O . ALA B 1 214 ? -8.711 20.188 -5.363 1 98.94 214 ALA B O 1
ATOM 5054 N N . VAL B 1 215 ? -9.578 22.234 -5.004 1 98.88 215 VAL B N 1
ATOM 5055 C CA . VAL B 1 215 ? -10.961 21.766 -5.09 1 98.88 215 VAL B CA 1
ATOM 5056 C C . VAL B 1 215 ? -11.383 21.688 -6.555 1 98.88 215 VAL B C 1
ATOM 5058 O O . VAL B 1 215 ? -11.891 20.656 -7 1 98.88 215 VAL B O 1
ATOM 5061 N N . GLU B 1 216 ? -11.102 22.672 -7.367 1 98.81 216 GLU B N 1
ATOM 5062 C CA . GLU B 1 216 ? -11.648 22.766 -8.711 1 98.81 216 GLU B CA 1
ATOM 5063 C C . GLU B 1 216 ? -10.852 21.922 -9.703 1 98.81 216 GLU B C 1
ATOM 5065 O O . GLU B 1 216 ? -11.414 21.359 -10.648 1 98.81 216 GLU B O 1
ATOM 5070 N N . ILE B 1 217 ? -9.523 21.891 -9.477 1 98.88 217 ILE B N 1
ATOM 5071 C CA . ILE B 1 217 ? -8.68 21.203 -10.445 1 98.88 217 ILE B CA 1
ATOM 5072 C C . ILE B 1 217 ? -8.359 19.797 -9.953 1 98.88 217 ILE B C 1
ATOM 5074 O O . ILE B 1 217 ? -8.617 18.812 -10.656 1 98.88 217 ILE B O 1
ATOM 5078 N N . SER B 1 218 ? -7.84 19.656 -8.742 1 98.88 218 SER B N 1
ATOM 5079 C CA . SER B 1 218 ? -7.453 18.344 -8.234 1 98.88 218 SER B CA 1
ATOM 5080 C C . SER B 1 218 ? -8.672 17.531 -7.824 1 98.88 218 SER B C 1
ATOM 5082 O O . SER B 1 218 ? -8.672 16.297 -7.93 1 98.88 218 SER B O 1
ATOM 5084 N N . GLY B 1 219 ? -9.711 18.141 -7.176 1 98.88 219 GLY B N 1
ATOM 5085 C CA . GLY B 1 219 ? -10.938 17.453 -6.812 1 98.88 219 GLY B CA 1
ATOM 5086 C C . GLY B 1 219 ? -10.977 17.016 -5.363 1 98.88 219 GLY B C 1
ATOM 5087 O O . GLY B 1 219 ? -11.75 16.125 -5 1 98.88 219 GLY B O 1
ATOM 5088 N N . PHE B 1 220 ? -10.195 17.609 -4.48 1 98.94 220 PHE B N 1
ATOM 5089 C CA . PHE B 1 220 ? -10.125 17.203 -3.082 1 98.94 220 PHE B CA 1
ATOM 5090 C C . PHE B 1 220 ? -11.469 17.406 -2.391 1 98.94 220 PHE B C 1
ATOM 5092 O O . PHE B 1 220 ? -12.211 18.328 -2.723 1 98.94 220 PHE B O 1
ATOM 5099 N N . ASP B 1 221 ? -11.695 16.594 -1.353 1 98.94 221 ASP B N 1
ATOM 5100 C CA . ASP B 1 221 ? -12.984 16.594 -0.657 1 98.94 221 ASP B CA 1
ATOM 5101 C C . ASP B 1 221 ? -12.969 17.578 0.515 1 98.94 221 ASP B C 1
ATOM 5103 O O . ASP B 1 221 ? -14.031 17.938 1.038 1 98.94 221 ASP B O 1
ATOM 5107 N N . ALA B 1 222 ? -11.828 17.953 0.973 1 98.94 222 ALA B N 1
ATOM 5108 C CA . ALA B 1 222 ? -11.648 18.891 2.08 1 98.94 222 ALA B CA 1
ATOM 5109 C C . ALA B 1 222 ? -10.273 19.547 2.02 1 98.94 222 ALA B C 1
ATOM 5111 O O . ALA B 1 222 ? -9.359 19.047 1.361 1 98.94 222 ALA B O 1
ATOM 5112 N N . VAL B 1 223 ? -10.156 20.672 2.668 1 98.94 223 VAL B N 1
ATOM 5113 C CA . VAL B 1 223 ? -8.867 21.359 2.793 1 98.94 223 VAL B CA 1
ATOM 5114 C C . VAL B 1 223 ? -8.555 21.594 4.266 1 98.94 223 VAL B C 1
ATOM 5116 O O . VAL B 1 223 ? -9.445 21.922 5.051 1 98.94 223 VAL B O 1
ATOM 5119 N N . GLU B 1 224 ? -7.348 21.344 4.633 1 98.94 224 GLU B N 1
ATOM 5120 C CA . GLU B 1 224 ? -6.875 21.609 5.984 1 98.94 224 GLU B CA 1
ATOM 5121 C C . GLU B 1 224 ? -5.801 22.703 5.988 1 98.94 224 GLU B C 1
ATOM 5123 O O . GLU B 1 224 ? -4.84 22.625 5.219 1 98.94 224 GLU B O 1
ATOM 5128 N N . VAL B 1 225 ? -5.949 23.703 6.812 1 98.94 225 VAL B N 1
ATOM 5129 C CA . VAL B 1 225 ? -4.906 24.703 7.008 1 98.94 225 VAL B CA 1
ATOM 5130 C C . VAL B 1 225 ? -3.904 24.203 8.055 1 98.94 225 VAL B C 1
ATOM 5132 O O . VAL B 1 225 ? -4.277 23.906 9.188 1 98.94 225 VAL B O 1
ATOM 5135 N N . HIS B 1 226 ? -2.67 24.109 7.621 1 98.88 226 HIS B N 1
ATOM 5136 C CA . HIS B 1 226 ? -1.604 23.703 8.539 1 98.88 226 HIS B CA 1
ATOM 5137 C C . HIS B 1 226 ? -1.178 24.875 9.422 1 98.88 226 HIS B C 1
ATOM 5139 O O . HIS B 1 226 ? -0.241 25.609 9.094 1 98.88 226 HIS B O 1
ATOM 5145 N N . SER B 1 227 ? -1.733 24.984 10.57 1 98.69 227 SER B N 1
ATOM 5146 C CA . SER B 1 227 ? -1.448 26.062 11.516 1 98.69 227 SER B CA 1
ATOM 5147 C C . SER B 1 227 ? -0.764 25.531 12.773 1 98.69 227 SER B C 1
ATOM 5149 O O . SER B 1 227 ? -1.156 25.875 13.891 1 98.69 227 SER B O 1
ATOM 5151 N N . ALA B 1 228 ? 0.172 24.625 12.547 1 98.44 228 ALA B N 1
ATOM 5152 C CA . ALA B 1 228 ? 0.86 23.969 13.648 1 98.44 228 ALA B CA 1
ATOM 5153 C C . ALA B 1 228 ? 2.357 23.859 13.383 1 98.44 228 ALA B C 1
ATOM 5155 O O . ALA B 1 228 ? 2.836 24.281 12.32 1 98.44 228 ALA B O 1
ATOM 5156 N N . HIS B 1 229 ? 3.141 23.438 14.367 1 97.31 229 HIS B N 1
ATOM 5157 C CA . HIS B 1 229 ? 4.484 22.875 14.266 1 97.31 229 HIS B CA 1
ATOM 5158 C C . HIS B 1 229 ? 5.508 23.953 13.945 1 97.31 229 HIS B C 1
ATOM 5160 O O . HIS B 1 229 ? 6.57 23.672 13.383 1 97.31 229 HIS B O 1
ATOM 5166 N N . GLY B 1 230 ? 5.113 25.219 14.203 1 97.94 230 GLY B N 1
ATOM 5167 C CA . GLY B 1 230 ? 6.055 26.297 14 1 97.94 230 GLY B CA 1
ATOM 5168 C C . GLY B 1 230 ? 6.113 26.781 12.562 1 97.94 230 GLY B C 1
ATOM 5169 O O . GLY B 1 230 ? 7.098 27.391 12.141 1 97.94 230 GLY B O 1
ATOM 5170 N N . TYR B 1 231 ? 5.141 26.438 11.789 1 98.44 231 TYR B N 1
ATOM 5171 C CA . TYR B 1 231 ? 5.031 26.984 10.438 1 98.44 231 TYR B CA 1
ATOM 5172 C C . TYR B 1 231 ? 4.301 28.328 10.453 1 98.44 231 TYR B C 1
ATOM 5174 O O . TYR B 1 231 ? 3.977 28.859 11.516 1 98.44 231 TYR B O 1
ATOM 5182 N N . LEU B 1 232 ? 4.125 28.922 9.344 1 98.88 232 LEU B N 1
ATOM 5183 C CA . LEU B 1 232 ? 3.877 30.359 9.25 1 98.88 232 LEU B CA 1
ATOM 5184 C C . LEU B 1 232 ? 2.674 30.766 10.094 1 98.88 232 LEU B C 1
ATOM 5186 O O . LEU B 1 232 ? 2.748 31.719 10.875 1 98.88 232 LEU B O 1
ATOM 5190 N N . SER B 1 233 ? 1.561 30.047 9.906 1 98.5 233 SER B N 1
ATOM 5191 C CA . SER B 1 233 ? 0.359 30.406 10.656 1 98.5 233 SER B CA 1
ATOM 5192 C C . SER B 1 233 ? 0.595 30.297 12.164 1 98.5 233 SER B C 1
ATOM 5194 O O . SER B 1 233 ? 0.186 31.172 12.922 1 98.5 233 SER B O 1
ATOM 5196 N N . ASN B 1 234 ? 1.2 29.219 12.609 1 98.56 234 ASN B N 1
ATOM 5197 C CA . ASN B 1 234 ? 1.573 29.047 14.008 1 98.56 234 ASN B CA 1
ATOM 5198 C C . ASN B 1 234 ? 2.559 30.125 14.469 1 98.56 234 ASN B C 1
ATOM 5200 O O . ASN B 1 234 ? 2.48 30.609 15.602 1 98.56 234 ASN B O 1
ATOM 5204 N N . GLU B 1 235 ? 3.475 30.547 13.641 1 98.75 235 GLU B N 1
ATOM 5205 C CA . GLU B 1 235 ? 4.418 31.625 13.961 1 98.75 235 GLU B CA 1
ATOM 5206 C C . GLU B 1 235 ? 3.691 32.938 14.289 1 98.75 235 GLU B C 1
ATOM 5208 O O . GLU B 1 235 ? 4.117 33.688 15.164 1 98.75 235 GLU B O 1
ATOM 5213 N N . PHE B 1 236 ? 2.639 33.188 13.57 1 98.81 236 PHE B N 1
ATOM 5214 C CA . PHE B 1 236 ? 1.885 34.406 13.789 1 98.81 236 PHE B CA 1
ATOM 5215 C C . PHE B 1 236 ? 1.202 34.406 15.148 1 98.81 236 PHE B C 1
ATOM 5217 O O . PHE B 1 236 ? 1.232 35.406 15.875 1 98.81 236 PHE B O 1
ATOM 5224 N N . TYR B 1 237 ? 0.568 33.25 15.531 1 97.12 237 TYR B N 1
ATOM 5225 C CA . TYR B 1 237 ? -0.286 33.375 16.703 1 97.12 237 TYR B CA 1
ATOM 5226 C C . TYR B 1 237 ? 0.516 33.188 17.984 1 97.12 237 TYR B C 1
ATOM 5228 O O . TYR B 1 237 ? 0.023 33.469 19.078 1 97.12 237 TYR B O 1
ATOM 5236 N N . SER B 1 238 ? 1.762 32.781 17.906 1 97.56 238 SER B N 1
ATOM 5237 C CA . SER B 1 238 ? 2.615 32.656 19.094 1 97.56 238 SER B CA 1
ATOM 5238 C C . SER B 1 238 ? 3.416 33.906 19.344 1 97.56 238 SER B C 1
ATOM 5240 O O . SER B 1 238 ? 4.094 34.438 18.453 1 97.56 238 SER B O 1
ATOM 5242 N N . PRO B 1 239 ? 3.465 34.375 20.578 1 96.81 239 PRO B N 1
ATOM 5243 C CA . PRO B 1 239 ? 4.273 35.562 20.891 1 96.81 239 PRO B CA 1
ATOM 5244 C C . PRO B 1 239 ? 5.773 35.281 20.875 1 96.81 239 PRO B C 1
ATOM 5246 O O . PRO B 1 239 ? 6.582 36.188 20.891 1 96.81 239 PRO B O 1
ATOM 5249 N N . ILE B 1 240 ? 6.105 34.031 20.812 1 96.19 240 ILE B N 1
ATOM 5250 C CA . ILE B 1 240 ? 7.516 33.625 20.797 1 96.19 240 ILE B CA 1
ATOM 5251 C C . ILE B 1 240 ? 8.133 34 19.453 1 96.19 240 ILE B C 1
ATOM 5253 O O . ILE B 1 240 ? 9.266 34.5 19.391 1 96.19 240 ILE B O 1
ATOM 5257 N N . SER B 1 241 ? 7.387 33.844 18.406 1 97.94 241 SER B N 1
ATOM 5258 C CA . SER B 1 241 ? 7.914 34.062 17.062 1 97.94 241 SER B CA 1
ATOM 5259 C C . SER B 1 241 ? 7.367 35.344 16.453 1 97.94 241 SER B C 1
ATOM 5261 O O . SER B 1 241 ? 7.906 35.844 15.477 1 97.94 241 SER B O 1
ATOM 5263 N N . ASN B 1 242 ? 6.297 35.844 16.953 1 98.69 242 ASN B N 1
ATOM 5264 C CA . ASN B 1 242 ? 5.672 37.094 16.469 1 98.69 242 ASN B CA 1
ATOM 5265 C C . ASN B 1 242 ? 5.941 38.25 17.406 1 98.69 242 ASN B C 1
ATOM 5267 O O . ASN B 1 242 ? 5.305 38.375 18.453 1 98.69 242 ASN B O 1
ATOM 5271 N N . LYS B 1 243 ? 6.789 39.156 16.938 1 98.19 243 LYS B N 1
ATOM 5272 C CA . LYS B 1 243 ? 7.184 40.312 17.719 1 98.19 243 LYS B CA 1
ATOM 5273 C C . LYS B 1 243 ? 6.652 41.625 17.109 1 98.19 243 LYS B C 1
ATOM 5275 O O . LYS B 1 243 ? 7.125 42.688 17.438 1 98.19 243 LYS B O 1
ATOM 5280 N N . ARG B 1 244 ? 5.742 41.438 16.25 1 98.5 244 ARG B N 1
ATOM 5281 C CA . ARG B 1 244 ? 5.18 42.594 15.555 1 98.5 244 ARG B CA 1
ATOM 5282 C C . ARG B 1 244 ? 4.406 43.5 16.516 1 98.5 244 ARG B C 1
ATOM 5284 O O . ARG B 1 244 ? 3.939 43.031 17.562 1 98.5 244 ARG B O 1
ATOM 5291 N N . THR B 1 245 ? 4.23 44.75 16.078 1 97.81 245 THR B N 1
ATOM 5292 C CA . THR B 1 245 ? 3.49 45.719 16.891 1 97.81 245 THR B CA 1
ATOM 5293 C C . THR B 1 245 ? 2.312 46.281 16.109 1 97.81 245 THR B C 1
ATOM 5295 O O . THR B 1 245 ? 1.604 47.156 16.594 1 97.81 245 THR B O 1
ATOM 5298 N N . ASP B 1 246 ? 2.096 45.812 14.969 1 98.31 246 ASP B N 1
ATOM 5299 C CA . ASP B 1 246 ? 0.992 46.25 14.133 1 98.31 246 ASP B CA 1
ATOM 5300 C C . ASP B 1 246 ? -0.24 45.375 14.312 1 98.31 246 ASP B C 1
ATOM 5302 O O . ASP B 1 246 ? -0.397 44.719 15.344 1 98.31 246 ASP B O 1
ATOM 5306 N N . GLU B 1 247 ? -1.124 45.375 13.312 1 98.5 247 GLU B N 1
ATOM 5307 C CA . GLU B 1 247 ? -2.42 44.688 13.43 1 98.5 247 GLU B CA 1
ATOM 5308 C C . GLU B 1 247 ? -2.279 43.188 13.344 1 98.5 247 GLU B C 1
ATOM 5310 O O . GLU B 1 247 ? -3.258 42.469 13.508 1 98.5 247 GLU B O 1
ATOM 5315 N N . TYR B 1 248 ? -1.071 42.688 13.164 1 98.75 248 TYR B N 1
ATOM 5316 C CA . TYR B 1 248 ? -0.856 41.25 13.078 1 98.75 248 TYR B CA 1
ATOM 5317 C C . TYR B 1 248 ? 0.023 40.75 14.219 1 98.75 248 TYR B C 1
ATOM 5319 O O . TYR B 1 248 ? 0.487 39.594 14.211 1 98.75 248 TYR B O 1
ATOM 5327 N N . GLY B 1 249 ? 0.295 41.594 15.266 1 98.06 249 GLY B N 1
ATOM 5328 C CA . GLY B 1 249 ? 1.088 41.188 16.422 1 98.06 249 GLY B CA 1
ATOM 5329 C C . GLY B 1 249 ? 0.659 41.875 17.703 1 98.06 249 GLY B C 1
ATOM 5330 O O . GLY B 1 249 ? -0.24 42.719 17.688 1 98.06 249 GLY B O 1
ATOM 5331 N N . GLY B 1 250 ? 1.29 41.5 18.797 1 97.19 250 GLY B N 1
ATOM 5332 C CA . GLY B 1 250 ? 0.975 42.062 20.094 1 97.19 250 GLY B CA 1
ATOM 5333 C C . GLY B 1 250 ? -0.167 41.344 20.797 1 97.19 250 GLY B C 1
ATOM 5334 O O . GLY B 1 250 ? 0.035 40.281 21.422 1 97.19 250 GLY B O 1
ATOM 5335 N N . SER B 1 251 ? -1.424 41.812 20.578 1 97.88 251 SER B N 1
ATOM 5336 C CA . SER B 1 251 ? -2.584 41.25 21.25 1 97.88 251 SER B CA 1
ATOM 5337 C C . SER B 1 251 ? -2.953 39.875 20.672 1 97.88 251 SER B C 1
ATOM 5339 O O . SER B 1 251 ? -2.568 39.562 19.547 1 97.88 251 SER B O 1
ATOM 5341 N N . TYR B 1 252 ? -3.691 39.094 21.484 1 98.06 252 TYR B N 1
ATOM 5342 C CA . TYR B 1 252 ? -4.195 37.812 21.016 1 98.06 252 TYR B CA 1
ATOM 5343 C C . TYR B 1 252 ? -4.957 37.938 19.719 1 98.06 252 TYR B C 1
ATOM 5345 O O . TYR B 1 252 ? -4.719 37.188 18.766 1 98.06 252 TYR B O 1
ATOM 5353 N N . GLU B 1 253 ? -5.824 38.969 19.641 1 98.38 253 GLU B N 1
ATOM 5354 C CA . GLU B 1 253 ? -6.668 39.188 18.469 1 98.38 253 GLU B CA 1
ATOM 5355 C C . GLU B 1 253 ? -5.828 39.469 17.219 1 98.38 253 GLU B C 1
ATOM 5357 O O . GLU B 1 253 ? -6.137 38.969 16.141 1 98.38 253 GLU B O 1
ATOM 5362 N N . ASN B 1 254 ? -4.773 40.25 17.406 1 98.62 254 ASN B N 1
ATOM 5363 C CA . ASN B 1 254 ? -3.912 40.594 16.281 1 98.62 254 ASN B CA 1
ATOM 5364 C C . ASN B 1 254 ? -3.088 39.375 15.828 1 98.62 254 ASN B C 1
ATOM 5366 O O . ASN B 1 254 ? -2.889 39.188 14.625 1 98.62 254 ASN B O 1
ATOM 5370 N N . ARG B 1 255 ? -2.701 38.562 16.766 1 98.75 255 ARG B N 1
ATOM 5371 C CA . ARG B 1 255 ? -1.813 37.438 16.438 1 98.75 255 ARG B CA 1
ATOM 5372 C C . ARG B 1 255 ? -2.57 36.344 15.703 1 98.75 255 ARG B C 1
ATOM 5374 O O . ARG B 1 255 ? -2.01 35.656 14.836 1 98.75 255 ARG B O 1
ATOM 5381 N N . VAL B 1 256 ? -3.861 36.188 15.984 1 98.81 256 VAL B N 1
ATOM 5382 C CA . VAL B 1 256 ? -4.605 35.094 15.344 1 98.81 256 VAL B CA 1
ATOM 5383 C C . VAL B 1 256 ? -5.246 35.594 14.055 1 98.81 256 VAL B C 1
ATOM 5385 O O . VAL B 1 256 ? -5.852 34.844 13.312 1 98.81 256 VAL B O 1
ATOM 5388 N N . ARG B 1 257 ? -5.141 36.906 13.719 1 98.88 257 ARG B N 1
ATOM 5389 C CA . ARG B 1 257 ? -5.801 37.531 12.586 1 98.88 257 ARG B CA 1
ATOM 5390 C C . ARG B 1 257 ? -5.391 36.875 11.273 1 98.88 257 ARG B C 1
ATOM 5392 O O . ARG B 1 257 ? -6.223 36.656 10.391 1 98.88 257 ARG B O 1
ATOM 5399 N N . PHE B 1 258 ? -4.082 36.594 11.133 1 98.88 258 PHE B N 1
ATOM 5400 C CA . PHE B 1 258 ? -3.596 35.969 9.906 1 98.88 258 PHE B CA 1
ATOM 5401 C C . PHE B 1 258 ? -4.383 34.719 9.602 1 98.88 258 PHE B C 1
ATOM 5403 O O . PHE B 1 258 ? -4.891 34.562 8.492 1 98.88 258 PHE B O 1
ATOM 5410 N N . LEU B 1 259 ? -4.488 33.781 10.562 1 98.94 259 LEU B N 1
ATOM 5411 C CA . LEU B 1 259 ? -5.195 32.5 10.375 1 98.94 259 LEU B CA 1
ATOM 5412 C C . LEU B 1 259 ? -6.66 32.75 10.039 1 98.94 259 LEU B C 1
ATOM 5414 O O . LEU B 1 259 ? -7.211 32.125 9.133 1 98.94 259 LEU B O 1
ATOM 5418 N N . LEU B 1 260 ? -7.297 33.625 10.758 1 98.94 260 LEU B N 1
ATOM 5419 C CA . LEU B 1 260 ? -8.711 33.906 10.539 1 98.94 260 LEU B CA 1
ATOM 5420 C C . LEU B 1 260 ? -8.945 34.5 9.141 1 98.94 260 LEU B C 1
ATOM 5422 O O . LEU B 1 260 ? -9.922 34.125 8.477 1 98.94 260 LEU B O 1
ATOM 5426 N N . GLU B 1 261 ? -8.031 35.375 8.688 1 98.94 261 GLU B N 1
ATOM 5427 C CA . GLU B 1 261 ? -8.148 35.906 7.348 1 98.94 261 GLU B CA 1
ATOM 5428 C C . GLU B 1 261 ? -7.875 34.844 6.285 1 98.94 261 GLU B C 1
ATOM 5430 O O . GLU B 1 261 ? -8.477 34.875 5.207 1 98.94 261 GLU B O 1
ATOM 5435 N N . VAL B 1 262 ? -6.953 33.906 6.559 1 98.94 262 VAL B N 1
ATOM 5436 C CA . VAL B 1 262 ? -6.719 32.781 5.664 1 98.94 262 VAL B CA 1
ATOM 5437 C C . VAL B 1 262 ? -8.008 32 5.488 1 98.94 262 VAL B C 1
ATOM 5439 O O . VAL B 1 262 ? -8.398 31.672 4.363 1 98.94 262 VAL B O 1
ATOM 5442 N N . ILE B 1 263 ? -8.688 31.703 6.582 1 98.94 263 ILE B N 1
ATOM 5443 C CA . ILE B 1 263 ? -9.922 30.938 6.551 1 98.94 263 ILE B CA 1
ATOM 5444 C C . ILE B 1 263 ? -10.977 31.688 5.746 1 98.94 263 ILE B C 1
ATOM 5446 O O . ILE B 1 263 ? -11.664 31.094 4.906 1 98.94 263 ILE B O 1
ATOM 5450 N N . ASP B 1 264 ? -11.102 33 5.996 1 98.88 264 ASP B N 1
ATOM 5451 C CA . ASP B 1 264 ? -12.047 33.812 5.25 1 98.88 264 ASP B CA 1
ATOM 5452 C C . ASP B 1 264 ? -11.75 33.781 3.752 1 98.88 264 ASP B C 1
ATOM 5454 O O . ASP B 1 264 ? -12.672 33.688 2.934 1 98.88 264 ASP B O 1
ATOM 5458 N N . GLU B 1 265 ? -10.469 33.938 3.451 1 98.88 265 GLU B N 1
ATOM 5459 C CA . GLU B 1 265 ? -10.062 33.906 2.047 1 98.88 265 GLU B CA 1
ATOM 5460 C C . GLU B 1 265 ? -10.383 32.594 1.386 1 98.88 265 GLU B C 1
ATOM 5462 O O . GLU B 1 265 ? -10.828 32.531 0.236 1 98.88 265 GLU B O 1
ATOM 5467 N N . ILE B 1 266 ? -10.125 31.453 2.084 1 98.94 266 ILE B N 1
ATOM 5468 C CA . ILE B 1 266 ? -10.461 30.141 1.558 1 98.94 266 ILE B CA 1
ATOM 5469 C C . ILE B 1 266 ? -11.969 30.031 1.345 1 98.94 266 ILE B C 1
ATOM 5471 O O . ILE B 1 266 ? -12.422 29.594 0.285 1 98.94 266 ILE B O 1
ATOM 5475 N N . LYS B 1 267 ? -12.781 30.484 2.26 1 98.69 267 LYS B N 1
ATOM 5476 C CA . LYS B 1 267 ? -14.242 30.438 2.176 1 98.69 267 LYS B CA 1
ATOM 5477 C C . LYS B 1 267 ? -14.742 31.219 0.965 1 98.69 267 LYS B C 1
ATOM 5479 O O . LYS B 1 267 ? -15.758 30.859 0.363 1 98.69 267 LYS B O 1
ATOM 5484 N N . ALA B 1 268 ? -14.047 32.25 0.668 1 98.62 268 ALA B N 1
ATOM 5485 C CA . ALA B 1 268 ? -14.445 33.094 -0.464 1 98.62 268 ALA B CA 1
ATOM 5486 C C . ALA B 1 268 ? -14.141 32.406 -1.789 1 98.62 268 ALA B C 1
ATOM 5488 O O . ALA B 1 268 ? -14.68 32.781 -2.832 1 98.62 268 ALA B O 1
ATOM 5489 N N . ASN B 1 269 ? -13.281 31.375 -1.733 1 98.75 269 ASN B N 1
ATOM 5490 C CA . ASN B 1 269 ? -12.781 30.781 -2.975 1 98.75 269 ASN B CA 1
ATOM 5491 C C . ASN B 1 269 ? -13.344 29.391 -3.201 1 98.75 269 ASN B C 1
ATOM 5493 O O . ASN B 1 269 ? -13.227 28.828 -4.297 1 98.75 269 ASN B O 1
ATOM 5497 N N . ILE B 1 270 ? -13.945 28.781 -2.164 1 98.5 270 ILE B N 1
ATOM 5498 C CA . ILE B 1 270 ? -14.523 27.453 -2.338 1 98.5 270 ILE B CA 1
ATOM 5499 C C . ILE B 1 270 ? -15.898 27.406 -1.681 1 98.5 270 ILE B C 1
ATOM 5501 O O . ILE B 1 270 ? -16.234 28.25 -0.843 1 98.5 270 ILE B O 1
ATOM 5505 N N . ASP B 1 271 ? -16.812 26.438 -2.051 1 98.12 271 ASP B N 1
ATOM 5506 C CA . ASP B 1 271 ? -18.109 26.219 -1.431 1 98.12 271 ASP B CA 1
ATOM 5507 C C . ASP B 1 271 ? -17.984 25.312 -0.21 1 98.12 271 ASP B C 1
ATOM 5509 O O . ASP B 1 271 ? -17.938 24.078 -0.345 1 98.12 271 ASP B O 1
ATOM 5513 N N . ILE B 1 272 ? -18.031 25.844 0.943 1 96.25 272 ILE B N 1
ATOM 5514 C CA . ILE B 1 272 ? -17.75 25.109 2.172 1 96.25 272 ILE B CA 1
ATOM 5515 C C . ILE B 1 272 ? -18.922 24.188 2.496 1 96.25 272 ILE B C 1
ATOM 5517 O O . ILE B 1 272 ? -18.812 23.312 3.369 1 96.25 272 ILE B O 1
ATOM 5521 N N . LYS B 1 273 ? -20.031 24.359 1.853 1 96.75 273 LYS B N 1
ATOM 5522 C CA . LYS B 1 273 ? -21.156 23.422 2.02 1 96.75 273 LYS B CA 1
ATOM 5523 C C . LYS B 1 273 ? -20.875 22.094 1.323 1 96.75 273 LYS B C 1
ATOM 5525 O O . LYS B 1 273 ? -21.547 21.094 1.591 1 96.75 273 LYS B O 1
ATOM 5530 N N . LYS B 1 274 ? -19.875 22.141 0.473 1 98.12 274 LYS B N 1
ATOM 5531 C CA . LYS B 1 274 ? -19.469 20.938 -0.236 1 98.12 274 LYS B CA 1
ATOM 5532 C C . LYS B 1 274 ? -18.094 20.453 0.229 1 98.12 274 LYS B C 1
ATOM 5534 O O . LYS B 1 274 ? -17.875 19.25 0.362 1 98.12 274 LYS B O 1
ATOM 5539 N N . THR B 1 275 ? -17.25 21.406 0.409 1 98.69 275 THR B N 1
ATOM 5540 C CA . THR B 1 275 ? -15.867 21.125 0.784 1 98.69 275 THR B CA 1
ATOM 5541 C C . THR B 1 275 ? -15.516 21.812 2.107 1 98.69 275 THR B C 1
ATOM 5543 O O . THR B 1 275 ? -15.211 23 2.137 1 98.69 275 THR B O 1
ATOM 5546 N N . PRO B 1 276 ? -15.508 21.062 3.162 1 98.88 276 PRO B N 1
ATOM 5547 C CA . PRO B 1 276 ? -15.273 21.672 4.473 1 98.88 276 PRO B CA 1
ATOM 5548 C C . PRO B 1 276 ? -13.828 22.109 4.668 1 98.88 276 PRO B C 1
ATOM 5550 O O . PRO B 1 276 ? -12.93 21.625 3.975 1 98.88 276 PRO B O 1
ATOM 5553 N N . ILE B 1 277 ? -13.641 23.016 5.621 1 98.94 277 ILE B N 1
ATOM 5554 C CA . ILE B 1 277 ? -12.328 23.5 6.039 1 98.94 277 ILE B CA 1
ATOM 5555 C C . ILE B 1 277 ? -11.953 22.891 7.387 1 98.94 277 ILE B C 1
ATOM 5557 O O . ILE B 1 277 ? -12.758 22.891 8.32 1 98.94 277 ILE B O 1
ATOM 5561 N N . PHE B 1 278 ? -10.789 22.297 7.449 1 98.94 278 PHE B N 1
ATOM 5562 C CA . PHE B 1 278 ? -10.172 21.797 8.672 1 98.94 278 PHE B CA 1
ATOM 5563 C C . PHE B 1 278 ? -8.977 22.656 9.07 1 98.94 278 PHE B C 1
ATOM 5565 O O . PHE B 1 278 ? -8.414 23.375 8.242 1 98.94 278 PHE B O 1
ATOM 5572 N N . VAL B 1 279 ? -8.609 22.672 10.344 1 98.94 279 VAL B N 1
ATOM 5573 C CA . VAL B 1 279 ? -7.438 23.406 10.812 1 98.94 279 VAL B CA 1
ATOM 5574 C C . VAL B 1 279 ? -6.633 22.531 11.773 1 98.94 279 VAL B C 1
ATOM 5576 O O . VAL B 1 279 ? -7.188 21.984 12.727 1 98.94 279 VAL B O 1
ATOM 5579 N N . ARG B 1 280 ? -5.402 22.375 11.492 1 98.94 280 ARG B N 1
ATOM 5580 C CA . ARG B 1 280 ? -4.5 21.719 12.438 1 98.94 280 ARG B CA 1
ATOM 5581 C C . ARG B 1 280 ? -3.746 22.75 13.273 1 98.94 280 ARG B C 1
ATOM 5583 O O . ARG B 1 280 ? -3.174 23.703 12.727 1 98.94 280 ARG B O 1
ATOM 5590 N N . ILE B 1 281 ? -3.664 22.547 14.594 1 98.81 281 ILE B N 1
ATOM 5591 C CA . ILE B 1 281 ? -2.98 23.516 15.445 1 98.81 281 ILE B CA 1
ATOM 5592 C C . ILE B 1 281 ? -2.002 22.797 16.359 1 98.81 281 ILE B C 1
ATOM 5594 O O . ILE B 1 281 ? -2.141 21.594 16.609 1 98.81 281 ILE B O 1
ATOM 5598 N N . SER B 1 282 ? -0.984 23.484 16.766 1 98.19 282 SER B N 1
ATOM 5599 C CA . SER B 1 282 ? -0.296 23.125 18 1 98.19 282 SER B CA 1
ATOM 5600 C C . SER B 1 282 ? -1.05 23.656 19.219 1 98.19 282 SER B C 1
ATOM 5602 O O . SER B 1 282 ? -0.938 24.828 19.578 1 98.19 282 SER B O 1
ATOM 5604 N N . ALA B 1 283 ? -1.738 22.781 19.844 1 98.12 283 ALA B N 1
ATOM 5605 C CA . ALA B 1 283 ? -2.623 23.156 20.938 1 98.12 283 ALA B CA 1
ATOM 5606 C C . ALA B 1 283 ? -1.831 23.766 22.094 1 98.12 283 ALA B C 1
ATOM 5608 O O . ALA B 1 283 ? -2.344 24.609 22.828 1 98.12 283 ALA B O 1
ATOM 5609 N N . VAL B 1 284 ? -0.654 23.281 22.219 1 96.38 284 VAL B N 1
ATOM 5610 C CA . VAL B 1 284 ? 0.307 23.828 23.156 1 96.38 284 VAL B CA 1
ATOM 5611 C C . VAL B 1 284 ? 1.695 23.875 22.531 1 96.38 284 VAL B C 1
ATOM 5613 O O . VAL B 1 284 ? 2.02 23.031 21.672 1 96.38 284 VAL B O 1
ATOM 5616 N N . GLU B 1 285 ? 2.48 24.781 22.984 1 94.5 285 GLU B N 1
ATOM 5617 C CA . GLU B 1 285 ? 3.793 24.984 22.375 1 94.5 285 GLU B CA 1
ATOM 5618 C C . GLU B 1 285 ? 4.844 24.094 23.031 1 94.5 285 GLU B C 1
ATOM 5620 O O . GLU B 1 285 ? 5.934 23.906 22.484 1 94.5 285 GLU B O 1
ATOM 5625 N N . ASN B 1 286 ? 4.609 23.547 24.125 1 92.81 286 ASN B N 1
ATOM 5626 C CA . ASN B 1 286 ? 5.547 22.719 24.875 1 92.81 286 ASN B CA 1
ATOM 5627 C C . ASN B 1 286 ? 6.836 23.469 25.188 1 92.81 286 ASN B C 1
ATOM 5629 O O . ASN B 1 286 ? 7.926 22.906 25.109 1 92.81 286 ASN B O 1
ATOM 5633 N N . SER B 1 287 ? 6.766 24.734 25.344 1 93.5 287 SER B N 1
ATOM 5634 C CA . SER B 1 287 ? 7.914 25.594 25.578 1 93.5 287 SER B CA 1
ATOM 5635 C C . SER B 1 287 ? 7.992 26.031 27.031 1 93.5 287 SER B C 1
ATOM 5637 O O . SER B 1 287 ? 6.965 26.219 27.688 1 93.5 287 SER B O 1
ATOM 5639 N N . PRO B 1 288 ? 9.211 26.234 27.562 1 91.88 288 PRO B N 1
ATOM 5640 C CA . PRO B 1 288 ? 9.352 26.797 28.906 1 91.88 288 PRO B CA 1
ATOM 5641 C C . PRO B 1 288 ? 9.086 28.297 28.953 1 91.88 288 PRO B C 1
ATOM 5643 O O . PRO B 1 288 ? 9.023 28.891 30.031 1 91.88 288 PRO B O 1
ATOM 5646 N N . ASP B 1 289 ? 8.922 28.859 27.859 1 93.75 289 ASP B N 1
ATOM 5647 C CA . ASP B 1 289 ? 8.648 30.297 27.812 1 93.75 289 ASP B CA 1
ATOM 5648 C C . ASP B 1 289 ? 7.328 30.641 28.5 1 93.75 289 ASP B C 1
ATOM 5650 O O . ASP B 1 289 ? 6.293 30.031 28.188 1 93.75 289 ASP B O 1
ATOM 5654 N N . PRO B 1 290 ? 7.355 31.594 29.344 1 93.19 290 PRO B N 1
ATOM 5655 C CA . PRO B 1 290 ? 6.129 31.922 30.078 1 93.19 290 PRO B CA 1
ATOM 5656 C C . PRO B 1 290 ? 5.027 32.469 29.172 1 93.19 290 PRO B C 1
ATOM 5658 O O . PRO B 1 290 ? 3.852 32.438 29.547 1 93.19 290 PRO B O 1
ATOM 5661 N N . ASN B 1 291 ? 5.359 32.938 28.062 1 92.19 291 ASN B N 1
ATOM 5662 C CA . ASN B 1 291 ? 4.383 33.5 27.141 1 92.19 291 ASN B CA 1
ATOM 5663 C C . ASN B 1 291 ? 3.988 32.469 26.062 1 92.19 291 ASN B C 1
ATOM 5665 O O . ASN B 1 291 ? 3.299 32.812 25.109 1 92.19 291 ASN B O 1
ATOM 5669 N N . ALA B 1 292 ? 4.41 31.281 26.281 1 95.56 292 ALA B N 1
ATOM 5670 C CA . ALA B 1 292 ? 4.16 30.234 25.297 1 95.56 292 ALA B CA 1
ATOM 5671 C C . ALA B 1 292 ? 2.66 30 25.125 1 95.56 292 ALA B C 1
ATOM 5673 O O . ALA B 1 292 ? 1.89 30.109 26.078 1 95.56 292 ALA B O 1
ATOM 5674 N N . TRP B 1 293 ? 2.266 29.719 23.875 1 97.62 293 TRP B N 1
ATOM 5675 C CA . TRP B 1 293 ? 0.884 29.375 23.547 1 97.62 293 TRP B CA 1
ATOM 5676 C C . TRP B 1 293 ? 0.375 28.25 24.438 1 97.62 293 TRP B C 1
ATOM 5678 O O . TRP B 1 293 ? 1.035 27.219 24.578 1 97.62 293 TRP B O 1
ATOM 5688 N N . SER B 1 294 ? -0.789 28.391 25.031 1 97.44 294 SER B N 1
ATOM 5689 C CA . SER B 1 294 ? -1.313 27.453 26.016 1 97.44 294 SER B CA 1
ATOM 5690 C C . SER B 1 294 ? -2.607 26.812 25.531 1 97.44 294 SER B C 1
ATOM 5692 O O . SER B 1 294 ? -3.148 27.203 24.5 1 97.44 294 SER B O 1
ATOM 5694 N N . ILE B 1 295 ? -3.119 25.844 26.312 1 98.19 295 ILE B N 1
ATOM 5695 C CA . ILE B 1 295 ? -4.363 25.172 26 1 98.19 295 ILE B CA 1
ATOM 5696 C C . ILE B 1 295 ? -5.531 26.141 26.094 1 98.19 295 ILE B C 1
ATOM 5698 O O . ILE B 1 295 ? -6.5 26.047 25.328 1 98.19 295 ILE B O 1
ATOM 5702 N N . GLU B 1 296 ? -5.438 27.125 26.984 1 98.25 296 GLU B N 1
ATOM 5703 C CA . GLU B 1 296 ? -6.484 28.141 27.109 1 98.25 296 GLU B CA 1
ATOM 5704 C C . GLU B 1 296 ? -6.547 29.016 25.859 1 98.25 296 GLU B C 1
ATOM 5706 O O . GLU B 1 296 ? -7.633 29.406 25.422 1 98.25 296 GLU B O 1
ATOM 5711 N N . ASP B 1 297 ? -5.379 29.344 25.359 1 98.62 297 ASP B N 1
ATOM 5712 C CA . ASP B 1 297 ? -5.344 30.078 24.094 1 98.62 297 ASP B CA 1
ATOM 5713 C C . ASP B 1 297 ? -6.039 29.281 22.984 1 98.62 297 ASP B C 1
ATOM 5715 O O . ASP B 1 297 ? -6.777 29.859 22.188 1 98.62 297 ASP B O 1
ATOM 5719 N N . SER B 1 298 ? -5.789 27.984 22.969 1 98.88 298 SER B N 1
ATOM 5720 C CA . SER B 1 298 ? -6.371 27.125 21.938 1 98.88 298 SER B CA 1
ATOM 5721 C C . SER B 1 298 ? -7.883 27.016 22.094 1 98.88 298 SER B C 1
ATOM 5723 O O . SER B 1 298 ? -8.617 26.922 21.109 1 98.88 298 SER B O 1
ATOM 5725 N N . LYS B 1 299 ? -8.367 26.969 23.328 1 98.81 299 LYS B N 1
ATOM 5726 C CA . LYS B 1 299 ? -9.812 26.984 23.547 1 98.81 299 LYS B CA 1
ATOM 5727 C C . LYS B 1 299 ? -10.445 28.25 22.969 1 98.81 299 LYS B C 1
ATOM 5729 O O . LYS B 1 299 ? -11.484 28.172 22.297 1 98.81 299 LYS B O 1
ATOM 5734 N N . THR B 1 300 ? -9.789 29.391 23.219 1 98.81 300 THR B N 1
ATOM 5735 C CA . THR B 1 300 ? -10.281 30.656 22.672 1 98.81 300 THR B CA 1
ATOM 5736 C C . THR B 1 300 ? -10.266 30.625 21.141 1 98.81 300 THR B C 1
ATOM 5738 O O . THR B 1 300 ? -11.219 31.062 20.5 1 98.81 300 THR B O 1
ATOM 5741 N N . LEU B 1 301 ? -9.203 30.125 20.578 1 98.88 301 LEU B N 1
ATOM 5742 C CA . LEU B 1 301 ? -9.102 30 19.125 1 98.88 301 LEU B CA 1
ATOM 5743 C C . LEU B 1 301 ? -10.195 29.094 18.578 1 98.88 301 LEU B C 1
ATOM 5745 O O . LEU B 1 301 ? -10.766 29.375 17.531 1 98.88 301 LEU B O 1
ATOM 5749 N N . ALA B 1 302 ? -10.469 27.969 19.266 1 98.94 302 ALA B N 1
ATOM 5750 C CA . ALA B 1 302 ? -11.484 27.031 18.828 1 98.94 302 ALA B CA 1
ATOM 5751 C C . ALA B 1 302 ? -12.844 27.703 18.672 1 98.94 302 ALA B C 1
ATOM 5753 O O . ALA B 1 302 ? -13.578 27.438 17.719 1 98.94 302 ALA B O 1
ATOM 5754 N N . ASP B 1 303 ? -13.164 28.562 19.625 1 98.81 303 ASP B N 1
ATOM 5755 C CA . ASP B 1 303 ? -14.422 29.312 19.547 1 98.81 303 ASP B CA 1
ATOM 5756 C C . ASP B 1 303 ? -14.469 30.172 18.281 1 98.81 303 ASP B C 1
ATOM 5758 O O . ASP B 1 303 ? -15.508 30.25 17.625 1 98.81 303 ASP B O 1
ATOM 5762 N N . LEU B 1 304 ? -13.375 30.844 17.969 1 98.88 304 LEU B N 1
ATOM 5763 C CA . LEU B 1 304 ? -13.305 31.672 16.781 1 98.88 304 LEU B CA 1
ATOM 5764 C C . LEU B 1 304 ? -13.422 30.828 15.516 1 98.88 304 LEU B C 1
ATOM 5766 O O . LEU B 1 304 ? -14.062 31.234 14.547 1 98.88 304 LEU B O 1
ATOM 5770 N N . LEU B 1 305 ? -12.773 29.656 15.531 1 98.88 305 LEU B N 1
ATOM 5771 C CA . LEU B 1 305 ? -12.828 28.766 14.383 1 98.88 305 LEU B CA 1
ATOM 5772 C C . LEU B 1 305 ? -14.258 28.266 14.141 1 98.88 305 LEU B C 1
ATOM 5774 O O . LEU B 1 305 ? -14.68 28.125 12.992 1 98.88 305 LEU B O 1
ATOM 5778 N N . ILE B 1 306 ? -14.984 27.938 15.227 1 98.75 306 ILE B N 1
ATOM 5779 C CA . ILE B 1 306 ? -16.391 27.562 15.133 1 98.75 306 ILE B CA 1
ATOM 5780 C C . ILE B 1 306 ? -17.188 28.672 14.453 1 98.75 306 ILE B C 1
ATOM 5782 O O . ILE B 1 306 ? -17.969 28.406 13.539 1 98.75 306 ILE B O 1
ATOM 5786 N N . GLU B 1 307 ? -16.938 29.906 14.844 1 98.5 307 GLU B N 1
ATOM 5787 C CA . GLU B 1 307 ? -17.625 31.062 14.273 1 98.5 307 GLU B CA 1
ATOM 5788 C C . GLU B 1 307 ? -17.328 31.203 12.789 1 98.5 307 GLU B C 1
ATOM 5790 O O . GLU B 1 307 ? -18.172 31.656 12.016 1 98.5 307 GLU B O 1
ATOM 5795 N N . LYS B 1 308 ? -16.141 30.812 12.414 1 98.25 308 LYS B N 1
ATOM 5796 C CA . LYS B 1 308 ? -15.695 30.938 11.023 1 98.25 308 LYS B CA 1
ATOM 5797 C C . LYS B 1 308 ? -16.188 29.766 10.18 1 98.25 308 LYS B C 1
ATOM 5799 O O . LYS B 1 308 ? -16.016 29.766 8.961 1 98.25 308 LYS B O 1
ATOM 5804 N N . GLY B 1 309 ? -16.766 28.75 10.766 1 98 309 GLY B N 1
ATOM 5805 C CA . GLY B 1 309 ? -17.344 27.656 10.008 1 98 309 GLY B CA 1
ATOM 5806 C C . GLY B 1 309 ? -16.391 26.5 9.789 1 98 309 GLY B C 1
ATOM 5807 O O . GLY B 1 309 ? -16.609 25.672 8.898 1 98 309 GLY B O 1
ATOM 5808 N N . VAL B 1 310 ? -15.336 26.406 10.531 1 98.75 310 VAL B N 1
ATOM 5809 C CA . VAL B 1 310 ? -14.414 25.281 10.477 1 98.75 310 VAL B CA 1
ATOM 5810 C C . VAL B 1 310 ? -15.117 24.016 10.969 1 98.75 310 VAL B C 1
ATOM 5812 O O . VAL B 1 310 ? -15.875 24.062 11.945 1 98.75 310 VAL B O 1
ATOM 5815 N N . SER B 1 311 ? -14.82 22.891 10.305 1 98.69 311 SER B N 1
ATOM 5816 C CA . SER B 1 311 ? -15.586 21.672 10.594 1 98.69 311 SER B CA 1
ATOM 5817 C C . SER B 1 311 ? -14.781 20.703 11.461 1 98.69 311 SER B C 1
ATOM 5819 O O . SER B 1 311 ? -15.352 19.797 12.07 1 98.69 311 SER B O 1
ATOM 5821 N N . LEU B 1 312 ? -13.492 20.875 11.477 1 98.94 312 LEU B N 1
ATOM 5822 C CA . LEU B 1 312 ? -12.641 19.938 12.211 1 98.94 312 LEU B CA 1
ATOM 5823 C C . LEU B 1 312 ? -11.406 20.641 12.75 1 98.94 312 LEU B C 1
ATOM 5825 O O . LEU B 1 312 ? -10.766 21.422 12.039 1 98.94 312 LEU B O 1
ATOM 5829 N N . LEU B 1 313 ? -11.148 20.469 13.992 1 98.94 313 LEU B N 1
ATOM 5830 C CA . LEU B 1 313 ? -9.914 20.891 14.648 1 98.94 313 LEU B CA 1
ATOM 5831 C C . LEU B 1 313 ? -8.984 19.719 14.883 1 98.94 313 LEU B C 1
ATOM 5833 O O . LEU B 1 313 ? -9.297 18.812 15.664 1 98.94 313 LEU B O 1
ATOM 5837 N N . ASP B 1 314 ? -7.875 19.672 14.164 1 98.94 314 ASP B N 1
ATOM 5838 C CA . ASP B 1 314 ? -6.859 18.625 14.242 1 98.94 314 ASP B CA 1
ATOM 5839 C C . ASP B 1 314 ? -5.781 18.984 15.266 1 98.94 314 ASP B C 1
ATOM 5841 O O . ASP B 1 314 ? -4.977 19.891 15.031 1 98.94 314 ASP B O 1
ATOM 5845 N N . VAL B 1 315 ? -5.621 18.203 16.359 1 98.81 315 VAL B N 1
ATOM 5846 C CA . VAL B 1 315 ? -4.902 18.641 17.547 1 98.81 315 VAL B CA 1
ATOM 5847 C C . VAL B 1 315 ? -3.529 17.969 17.594 1 98.81 315 VAL B C 1
ATOM 5849 O O . VAL B 1 315 ? -3.43 16.75 17.734 1 98.81 315 VAL B O 1
ATOM 5852 N N . SER B 1 316 ? -2.525 18.734 17.469 1 97.88 316 SER B N 1
ATOM 5853 C CA . SER B 1 316 ? -1.125 18.391 17.703 1 97.88 316 SER B CA 1
ATOM 5854 C C . SER B 1 316 ? -0.493 19.312 18.734 1 97.88 316 SER B C 1
ATOM 5856 O O . SER B 1 316 ? -1.181 19.812 19.625 1 97.88 316 SER B O 1
ATOM 5858 N N . SER B 1 317 ? 0.879 19.406 18.781 1 96.38 317 SER B N 1
ATOM 5859 C CA . SER B 1 317 ? 1.546 20.328 19.688 1 96.38 317 SER B CA 1
ATOM 5860 C C . SER B 1 317 ? 2.961 20.656 19.219 1 96.38 317 SER B C 1
ATOM 5862 O O . SER B 1 317 ? 3.514 19.953 18.375 1 96.38 317 SER B O 1
ATOM 5864 N N . GLY B 1 318 ? 3.449 21.719 19.719 1 95.62 318 GLY B N 1
ATOM 5865 C CA . GLY B 1 318 ? 4.863 22.062 19.625 1 95.62 318 GLY B CA 1
ATOM 5866 C C . GLY B 1 318 ? 5.305 22.453 18.234 1 95.62 318 GLY B C 1
ATOM 5867 O O . GLY B 1 318 ? 4.477 22.797 17.391 1 95.62 318 GLY B O 1
ATOM 5868 N N . GLY B 1 319 ? 6.633 22.641 18.094 1 95.5 319 GLY B N 1
ATOM 5869 C CA . GLY B 1 319 ? 7.285 22.828 16.797 1 95.5 319 GLY B CA 1
ATOM 5870 C C . GLY B 1 319 ? 7.773 24.234 16.578 1 95.5 319 GLY B C 1
ATOM 5871 O O . GLY B 1 319 ? 8.633 24.484 15.727 1 95.5 319 GLY B O 1
ATOM 5872 N N . ASN B 1 320 ? 7.262 25.234 17.375 1 97.19 320 ASN B N 1
ATOM 5873 C CA . ASN B 1 320 ? 7.551 26.641 17.078 1 97.19 320 ASN B CA 1
ATOM 5874 C C . ASN B 1 320 ? 8.758 27.125 17.875 1 97.19 320 ASN B C 1
ATOM 5876 O O . ASN B 1 320 ? 9.406 28.094 17.469 1 97.19 320 ASN B O 1
ATOM 5880 N N . ASP B 1 321 ? 9.023 26.562 19.047 1 96.06 321 ASP B N 1
ATOM 5881 C CA . ASP B 1 321 ? 10.141 26.953 19.891 1 96.06 321 ASP B CA 1
ATOM 5882 C C . ASP B 1 321 ? 11.203 25.859 19.922 1 96.06 321 ASP B C 1
ATOM 5884 O O . ASP B 1 321 ? 10.922 24.719 20.297 1 96.06 321 ASP B O 1
ATOM 5888 N N . TYR B 1 322 ? 12.383 26.25 19.547 1 91.75 322 TYR B N 1
ATOM 5889 C CA . TYR B 1 322 ? 13.484 25.281 19.5 1 91.75 322 TYR B CA 1
ATOM 5890 C C . TYR B 1 322 ? 13.773 24.734 20.891 1 91.75 322 TYR B C 1
ATOM 5892 O O . TYR B 1 322 ? 14.406 23.672 21.016 1 91.75 322 TYR B O 1
ATOM 5900 N N . ARG B 1 323 ? 13.414 25.375 22.078 1 90.81 323 ARG B N 1
ATOM 5901 C CA . ARG B 1 323 ? 13.688 24.953 23.453 1 90.81 323 ARG B CA 1
ATOM 5902 C C . ARG B 1 323 ? 12.68 23.922 23.922 1 90.81 323 ARG B C 1
ATOM 5904 O O . ARG B 1 323 ? 12.789 23.406 25.031 1 90.81 323 ARG B O 1
ATOM 5911 N N . GLN B 1 324 ? 11.68 23.609 22.984 1 89.31 324 GLN B N 1
ATOM 5912 C CA . GLN B 1 324 ? 10.656 22.656 23.391 1 89.31 324 GLN B CA 1
ATOM 5913 C C . GLN B 1 324 ? 11.266 21.312 23.766 1 89.31 324 GLN B C 1
ATOM 5915 O O . GLN B 1 324 ? 12.25 20.875 23.156 1 89.31 324 GLN B O 1
ATOM 5920 N N . ALA B 1 325 ? 10.633 20.703 24.719 1 77.69 325 ALA B N 1
ATOM 5921 C CA . ALA B 1 325 ? 11.055 19.344 25.078 1 77.69 325 ALA B CA 1
ATOM 5922 C C . ALA B 1 325 ? 10.711 18.359 23.969 1 77.69 325 ALA B C 1
ATOM 5924 O O . ALA B 1 325 ? 9.766 18.562 23.203 1 77.69 325 ALA B O 1
ATOM 5925 N N . ALA B 1 326 ? 11.586 17.297 23.906 1 72.25 326 ALA B N 1
ATOM 5926 C CA . ALA B 1 326 ? 11.266 16.234 22.953 1 72.25 326 ALA B CA 1
ATOM 5927 C C . ALA B 1 326 ? 9.945 15.562 23.312 1 72.25 326 ALA B C 1
ATOM 5929 O O . ALA B 1 326 ? 9.656 15.336 24.5 1 72.25 326 ALA B O 1
ATOM 5930 N N . ARG B 1 327 ? 9.133 15.203 22.359 1 69.69 327 ARG B N 1
ATOM 5931 C CA . ARG B 1 327 ? 7.832 14.578 22.547 1 69.69 327 ARG B CA 1
ATOM 5932 C C . ARG B 1 327 ? 7.965 13.258 23.297 1 69.69 327 ARG B C 1
ATOM 5934 O O . ARG B 1 327 ? 7.102 12.914 24.109 1 69.69 327 ARG B O 1
ATOM 5941 N N . SER B 1 328 ? 9 12.578 23.016 1 67.06 328 SER B N 1
ATOM 5942 C CA . SER B 1 328 ? 9.234 11.305 23.672 1 67.06 328 SER B CA 1
ATOM 5943 C C . SER B 1 328 ? 9.344 11.477 25.188 1 67.06 328 SER B C 1
ATOM 5945 O O . SER B 1 328 ? 8.922 10.609 25.953 1 67.06 328 SER B O 1
ATOM 5947 N N . ASN B 1 329 ? 9.82 12.609 25.578 1 66.06 329 ASN B N 1
ATOM 5948 C CA . ASN B 1 329 ? 9.961 12.883 27 1 66.06 329 ASN B CA 1
ATOM 5949 C C . ASN B 1 329 ? 8.617 13.195 27.641 1 66.06 329 ASN B C 1
ATOM 5951 O O . ASN B 1 329 ? 8.375 12.828 28.797 1 66.06 329 ASN B O 1
ATOM 5955 N N . ILE B 1 330 ? 7.844 13.711 26.828 1 65.56 330 ILE B N 1
ATOM 5956 C CA . ILE B 1 330 ? 6.516 14.062 27.328 1 65.56 330 ILE B CA 1
ATOM 5957 C C . ILE B 1 330 ? 5.656 12.805 27.438 1 65.56 330 ILE B C 1
ATOM 5959 O O . ILE B 1 330 ? 4.969 12.602 28.438 1 65.56 330 ILE B O 1
ATOM 5963 N N . ASP B 1 331 ? 5.781 11.906 26.5 1 65.69 331 ASP B N 1
ATOM 5964 C CA . ASP B 1 331 ? 5.043 10.648 26.438 1 65.69 331 ASP B CA 1
ATOM 5965 C C . ASP B 1 331 ? 5.395 9.75 27.625 1 65.69 331 ASP B C 1
ATOM 5967 O O . ASP B 1 331 ? 4.516 9.109 28.219 1 65.69 331 ASP B O 1
ATOM 5971 N N . ALA B 1 332 ? 6.605 9.711 27.938 1 57.12 332 ALA B N 1
ATOM 5972 C CA . ALA B 1 332 ? 7.121 8.836 28.984 1 57.12 332 ALA B CA 1
ATOM 5973 C C . ALA B 1 332 ? 6.523 9.195 30.344 1 57.12 332 ALA B C 1
ATOM 5975 O O . ALA B 1 332 ? 6.434 8.344 31.234 1 57.12 332 ALA B O 1
ATOM 5976 N N . LYS B 1 333 ? 6.039 10.312 30.391 1 63.78 333 LYS B N 1
ATOM 5977 C CA . LYS B 1 333 ? 5.57 10.781 31.688 1 63.78 333 LYS B CA 1
ATOM 5978 C C . LYS B 1 333 ? 4.066 10.562 31.844 1 63.78 333 LYS B C 1
ATOM 5980 O O . LYS B 1 333 ? 3.527 10.672 32.938 1 63.78 333 LYS B O 1
ATOM 5985 N N . GLN B 1 334 ? 3.584 10.148 30.672 1 70.75 334 GLN B N 1
ATOM 5986 C CA . GLN B 1 334 ? 2.127 10.078 30.703 1 70.75 334 GLN B CA 1
ATOM 5987 C C . GLN B 1 334 ? 1.641 8.664 30.391 1 70.75 334 GLN B C 1
ATOM 5989 O O . GLN B 1 334 ? 2.334 7.906 29.703 1 70.75 334 GLN B O 1
ATOM 5994 N N . ASP B 1 335 ? 0.581 8.211 30.891 1 81.38 335 ASP B N 1
ATOM 5995 C CA . ASP B 1 335 ? -0.05 6.91 30.688 1 81.38 335 ASP B CA 1
ATOM 5996 C C . ASP B 1 335 ? -0.856 6.887 29.391 1 81.38 335 ASP B C 1
ATOM 5998 O O . ASP B 1 335 ? -1.401 5.848 29.016 1 81.38 335 ASP B O 1
ATOM 6002 N N . GLU B 1 336 ? -0.894 8.055 28.781 1 91.12 336 GLU B N 1
ATOM 6003 C CA . GLU B 1 336 ? -1.634 8.188 27.531 1 91.12 336 GLU B CA 1
ATOM 6004 C C . GLU B 1 336 ? -0.798 8.898 26.469 1 91.12 336 GLU B C 1
ATOM 6006 O O . GLU B 1 336 ? 0.177 9.578 26.781 1 91.12 336 GLU B O 1
ATOM 6011 N N . PRO B 1 337 ? -1.165 8.656 25.219 1 93.38 337 PRO B N 1
ATOM 6012 C CA . PRO B 1 337 ? -0.451 9.375 24.156 1 93.38 337 PRO B CA 1
ATOM 6013 C C . PRO B 1 337 ? -0.445 10.891 24.375 1 93.38 337 PRO B C 1
ATOM 6015 O O . PRO B 1 337 ? -1.425 11.453 24.875 1 93.38 337 PRO B O 1
ATOM 6018 N N . VAL B 1 338 ? 0.543 11.547 23.922 1 90.56 338 VAL B N 1
ATOM 6019 C CA . VAL B 1 338 ? 0.958 12.891 24.312 1 90.56 338 VAL B CA 1
ATOM 6020 C C . VAL B 1 338 ? -0.156 13.891 24 1 90.56 338 VAL B C 1
ATOM 6022 O O . VAL B 1 338 ? -0.352 14.859 24.734 1 90.56 338 VAL B O 1
ATOM 6025 N N . HIS B 1 339 ? -0.948 13.68 22.984 1 96.25 339 HIS B N 1
ATOM 6026 C CA . HIS B 1 339 ? -1.877 14.711 22.531 1 96.25 339 HIS B CA 1
ATOM 6027 C C . HIS B 1 339 ? -3.289 14.438 23.047 1 96.25 339 HIS B C 1
ATOM 6029 O O . HIS B 1 339 ? -4.172 15.289 22.922 1 96.25 339 HIS B O 1
ATOM 6035 N N . VAL B 1 340 ? -3.541 13.297 23.641 1 97.25 340 VAL B N 1
ATOM 6036 C CA . VAL B 1 340 ? -4.879 12.883 24.062 1 97.25 340 VAL B CA 1
ATOM 6037 C C . VAL B 1 340 ? -5.414 13.859 25.109 1 97.25 340 VAL B C 1
ATOM 6039 O O . VAL B 1 340 ? -6.559 14.305 25.016 1 97.25 340 VAL B O 1
ATOM 6042 N N . PRO B 1 341 ? -4.602 14.273 26.141 1 96.25 341 PRO B N 1
ATOM 6043 C CA . PRO B 1 341 ? -5.137 15.219 27.125 1 96.25 341 PRO B CA 1
ATOM 6044 C C . PRO B 1 341 ? -5.566 16.547 26.516 1 96.25 341 PRO B C 1
ATOM 6046 O O . PRO B 1 341 ? -6.559 17.141 26.938 1 96.25 341 PRO B O 1
ATOM 6049 N N . TRP B 1 342 ? -4.875 17.016 25.547 1 97.56 342 TRP B N 1
ATOM 6050 C CA . TRP B 1 342 ? -5.195 18.297 24.906 1 97.56 342 TRP B CA 1
ATOM 6051 C C . TRP B 1 342 ? -6.418 18.172 24.016 1 97.56 342 TRP B C 1
ATOM 6053 O O . TRP B 1 342 ? -7.273 19.062 23.984 1 97.56 342 TRP B O 1
ATOM 6063 N N . ALA B 1 343 ? -6.477 17.062 23.25 1 98.69 343 ALA B N 1
ATOM 6064 C CA . ALA B 1 343 ? -7.664 16.812 22.438 1 98.69 343 ALA B CA 1
ATOM 6065 C C . ALA B 1 343 ? -8.914 16.703 23.312 1 98.69 343 ALA B C 1
ATOM 6067 O O . ALA B 1 343 ? -9.969 17.234 22.969 1 98.69 343 ALA B O 1
ATOM 6068 N N . ARG B 1 344 ? -8.766 16 24.422 1 98.5 344 ARG B N 1
ATOM 6069 C CA . ARG B 1 344 ? -9.859 15.852 25.391 1 98.5 344 ARG B CA 1
ATOM 6070 C C . ARG B 1 344 ? -10.312 17.219 25.906 1 98.5 344 ARG B C 1
ATOM 6072 O O . ARG B 1 344 ? -11.508 17.5 25.969 1 98.5 344 ARG B O 1
ATOM 6079 N N . ALA B 1 345 ? -9.352 18.062 26.297 1 98.69 345 ALA B N 1
ATOM 6080 C CA . ALA B 1 345 ? -9.664 19.391 26.812 1 98.69 345 ALA B CA 1
ATOM 6081 C C . ALA B 1 345 ? -10.43 20.219 25.781 1 98.69 345 ALA B C 1
ATOM 6083 O O . ALA B 1 345 ? -11.391 20.906 26.125 1 98.69 345 ALA B O 1
ATOM 6084 N N . LEU B 1 346 ? -9.977 20.156 24.594 1 98.88 346 LEU B N 1
ATOM 6085 C CA . LEU B 1 346 ? -10.609 20.922 23.531 1 98.88 346 LEU B CA 1
ATOM 6086 C C . LEU B 1 346 ? -11.992 20.375 23.203 1 98.88 346 LEU B C 1
ATOM 6088 O O . LEU B 1 346 ? -12.93 21.125 22.969 1 98.88 346 LEU B O 1
ATOM 6092 N N . LYS B 1 347 ? -12.117 19.062 23.156 1 98.88 347 LYS B N 1
ATOM 6093 C CA . LYS B 1 347 ? -13.406 18.438 22.906 1 98.88 347 LYS B CA 1
ATOM 6094 C C . LYS B 1 347 ? -14.422 18.797 23.984 1 98.88 347 LYS B C 1
ATOM 6096 O O . LYS B 1 347 ? -15.578 19.094 23.688 1 98.88 347 LYS B O 1
ATOM 6101 N N . GLN B 1 348 ? -13.992 18.703 25.188 1 98.75 348 GLN B N 1
ATOM 6102 C CA . GLN B 1 348 ? -14.852 19.094 26.297 1 98.75 348 GLN B CA 1
ATOM 6103 C C . GLN B 1 348 ? -15.312 20.531 26.188 1 98.75 348 GLN B C 1
ATOM 6105 O O . GLN B 1 348 ? -16.453 20.875 26.516 1 98.75 348 GLN B O 1
ATOM 6110 N N . HIS B 1 349 ? -14.43 21.359 25.734 1 98.81 349 HIS B N 1
ATOM 6111 C CA . HIS B 1 349 ? -14.711 22.797 25.609 1 98.81 349 HIS B CA 1
ATOM 6112 C C . HIS B 1 349 ? -15.711 23.062 24.5 1 98.81 349 HIS B C 1
ATOM 6114 O O . HIS B 1 349 ? -16.656 23.844 24.672 1 98.81 349 HIS B O 1
ATOM 6120 N N . VAL B 1 350 ? -15.523 22.359 23.359 1 98.75 350 VAL B N 1
ATOM 6121 C CA . VAL B 1 350 ? -16.266 22.75 22.172 1 98.75 350 VAL B CA 1
ATOM 6122 C C . VAL B 1 350 ? -17.516 21.891 22.031 1 98.75 350 VAL B C 1
ATOM 6124 O O . VAL B 1 350 ? -18.438 22.219 21.297 1 98.75 350 VAL B O 1
ATOM 6127 N N . GLY B 1 351 ? -17.531 20.734 22.688 1 97.81 351 GLY B N 1
ATOM 6128 C CA . GLY B 1 351 ? -18.656 19.812 22.562 1 97.81 351 GLY B CA 1
ATOM 6129 C C . GLY B 1 351 ? -18.875 19.328 21.141 1 97.81 351 GLY B C 1
ATOM 6130 O O . GLY B 1 351 ? -17.938 18.891 20.469 1 97.81 351 GLY B O 1
ATOM 6131 N N . ASP B 1 352 ? -20.125 19.406 20.688 1 96.62 352 ASP B N 1
ATOM 6132 C CA . ASP B 1 352 ? -20.469 18.875 19.375 1 96.62 352 ASP B CA 1
ATOM 6133 C C . ASP B 1 352 ? -20.438 19.953 18.297 1 96.62 352 ASP B C 1
ATOM 6135 O O . ASP B 1 352 ? -20.734 19.688 17.141 1 96.62 352 ASP B O 1
ATOM 6139 N N . LYS B 1 353 ? -19.969 21.141 18.656 1 98.12 353 LYS B N 1
ATOM 6140 C CA . LYS B 1 353 ? -19.953 22.25 17.703 1 98.12 353 LYS B CA 1
ATOM 6141 C C . LYS B 1 353 ? -18.797 22.125 16.719 1 98.12 353 LYS B C 1
ATOM 6143 O O . LYS B 1 353 ? -18.797 22.75 15.664 1 98.12 353 LYS B O 1
ATOM 6148 N N . LEU B 1 354 ? -17.859 21.359 17.109 1 98.5 354 LEU B N 1
ATOM 6149 C CA . LEU B 1 354 ? -16.641 21.172 16.328 1 98.5 354 LEU B CA 1
ATOM 6150 C C . LEU B 1 354 ? -16.109 19.75 16.469 1 98.5 354 LEU B C 1
ATOM 6152 O O . LEU B 1 354 ? -16.031 19.219 17.578 1 98.5 354 LEU B O 1
ATOM 6156 N N . VAL B 1 355 ? -15.883 19.062 15.352 1 98.88 355 VAL B N 1
ATOM 6157 C CA . VAL B 1 355 ? -15.219 17.766 15.414 1 98.88 355 VAL B CA 1
ATOM 6158 C C . VAL B 1 355 ? -13.766 17.953 15.82 1 98.88 355 VAL B C 1
ATOM 6160 O O . VAL B 1 355 ? -13.07 18.828 15.32 1 98.88 355 VAL B O 1
ATOM 6163 N N . VAL B 1 356 ? -13.273 17.156 16.766 1 98.94 356 VAL B N 1
ATOM 6164 C CA . VAL B 1 356 ? -11.898 17.234 17.25 1 98.94 356 VAL B CA 1
ATOM 6165 C C . VAL B 1 356 ? -11.164 15.938 16.938 1 98.94 356 VAL B C 1
ATOM 6167 O O . VAL B 1 356 ? -11.656 14.844 17.25 1 98.94 356 VAL B O 1
ATOM 6170 N N . SER B 1 357 ? -10.055 16.031 16.266 1 98.88 357 SER B N 1
ATOM 6171 C CA . SER B 1 357 ? -9.211 14.875 16.031 1 98.88 357 SER B CA 1
ATOM 6172 C C . SER B 1 357 ? -7.973 14.906 16.922 1 98.88 357 SER B C 1
ATOM 6174 O O . SER B 1 357 ? -7.637 15.945 17.5 1 98.88 357 SER B O 1
ATOM 6176 N N . CYS B 1 358 ? -7.379 13.797 17.125 1 98.56 358 CYS B N 1
ATOM 6177 C CA . CYS B 1 358 ? -6.148 13.602 17.875 1 98.56 358 CYS B CA 1
ATOM 6178 C C . CYS B 1 358 ? -5.098 12.891 17.047 1 98.56 358 CYS B C 1
ATOM 6180 O O . CYS B 1 358 ? -5.434 12.023 16.234 1 98.56 358 CYS B O 1
ATOM 6182 N N . VAL B 1 359 ? -3.809 13.234 17.25 1 97 359 VAL B N 1
ATOM 6183 C CA . VAL B 1 359 ? -2.734 12.617 16.469 1 97 359 VAL B CA 1
ATOM 6184 C C . VAL B 1 359 ? -1.704 12.008 17.422 1 97 359 VAL B C 1
ATOM 6186 O O . VAL B 1 359 ? -1.756 12.234 18.641 1 97 359 VAL B O 1
ATOM 6189 N N . ALA B 1 360 ? -0.834 11.164 16.922 1 89.12 360 ALA B N 1
ATOM 6190 C CA . ALA B 1 360 ? 0.416 10.68 17.5 1 89.12 360 ALA B CA 1
ATOM 6191 C C . ALA B 1 360 ? 0.156 9.586 18.531 1 89.12 360 ALA B C 1
ATOM 6193 O O . ALA B 1 360 ? -0.632 9.773 19.453 1 89.12 360 ALA B O 1
ATOM 6194 N N . GLY B 1 361 ? 0.762 8.516 18.344 1 91.19 361 GLY B N 1
ATOM 6195 C CA . GLY B 1 361 ? 0.825 7.445 19.328 1 91.19 361 GLY B CA 1
ATOM 6196 C C . GLY B 1 361 ? -0.482 6.691 19.484 1 91.19 361 GLY B C 1
ATOM 6197 O O . GLY B 1 361 ? -0.755 6.113 20.531 1 91.19 361 GLY B O 1
ATOM 6198 N N . LEU B 1 362 ? -1.261 6.645 18.469 1 94.94 362 LEU B N 1
ATOM 6199 C CA . LEU B 1 362 ? -2.623 6.141 18.609 1 94.94 362 LEU B CA 1
ATOM 6200 C C . LEU B 1 362 ? -2.732 4.719 18.062 1 94.94 362 LEU B C 1
ATOM 6202 O O . LEU B 1 362 ? -3.793 4.094 18.156 1 94.94 362 LEU B O 1
ATOM 6206 N N . ASP B 1 363 ? -1.649 4.133 17.562 1 93.25 363 ASP B N 1
ATOM 6207 C CA . ASP B 1 363 ? -1.756 2.848 16.875 1 93.25 363 ASP B CA 1
ATOM 6208 C C . ASP B 1 363 ? -1.123 1.731 17.703 1 93.25 363 ASP B C 1
ATOM 6210 O O . ASP B 1 363 ? -0.901 0.628 17.203 1 93.25 363 ASP B O 1
ATOM 6214 N N . LYS B 1 364 ? -0.866 1.935 18.969 1 92.06 364 LYS B N 1
ATOM 6215 C CA . LYS B 1 364 ? -0.18 0.95 19.797 1 92.06 364 LYS B CA 1
ATOM 6216 C C . LYS B 1 364 ? -1.164 -0.065 20.375 1 92.06 364 LYS B C 1
ATOM 6218 O O . LYS B 1 364 ? -0.818 -1.232 20.562 1 92.06 364 LYS B O 1
ATOM 6223 N N . ASP B 1 365 ? -2.311 0.43 20.734 1 96 365 ASP B N 1
ATOM 6224 C CA . ASP B 1 365 ? -3.34 -0.395 21.359 1 96 365 ASP B CA 1
ATOM 6225 C C . ASP B 1 365 ? -4.723 -0.061 20.797 1 96 365 ASP B C 1
ATOM 6227 O O . ASP B 1 365 ? -5.332 0.935 21.203 1 96 365 ASP B O 1
ATOM 6231 N N . SER B 1 366 ? -5.254 -0.981 20.031 1 98.06 366 SER B N 1
ATOM 6232 C CA . SER B 1 366 ? -6.516 -0.748 19.344 1 98.06 366 SER B CA 1
ATOM 6233 C C . SER B 1 366 ? -7.672 -0.608 20.328 1 98.06 366 SER B C 1
ATOM 6235 O O . SER B 1 366 ? -8.602 0.162 20.094 1 98.06 366 SER B O 1
ATOM 6237 N N . HIS B 1 367 ? -7.633 -1.391 21.406 1 98.25 367 HIS B N 1
ATOM 6238 C CA . HIS B 1 367 ? -8.688 -1.318 22.406 1 98.25 367 HIS B CA 1
ATOM 6239 C C . HIS B 1 367 ? -8.664 0.022 23.125 1 98.25 367 HIS B C 1
ATOM 6241 O O . HIS B 1 367 ? -9.719 0.605 23.391 1 98.25 367 HIS B O 1
ATOM 6247 N N . GLN B 1 368 ? -7.5 0.466 23.453 1 97.62 368 GLN B N 1
ATOM 6248 C CA . GLN B 1 368 ? -7.375 1.776 24.078 1 97.62 368 GLN B CA 1
ATOM 6249 C C . GLN B 1 368 ? -7.848 2.885 23.141 1 97.62 368 GLN B C 1
ATOM 6251 O O . GLN B 1 368 ? -8.539 3.814 23.578 1 97.62 368 GLN B O 1
ATOM 6256 N N . LEU B 1 369 ? -7.461 2.768 21.906 1 98.5 369 LEU B N 1
ATOM 6257 C CA . LEU B 1 369 ? -7.887 3.76 20.922 1 98.5 369 LEU B CA 1
ATOM 6258 C C . LEU B 1 369 ? -9.406 3.82 20.844 1 98.5 369 LEU B C 1
ATOM 6260 O O . LEU B 1 369 ? -9.992 4.906 20.828 1 98.5 369 LEU B O 1
ATOM 6264 N N . ASN B 1 370 ? -10.008 2.658 20.719 1 98.75 370 ASN B N 1
ATOM 6265 C CA . ASN B 1 370 ? -11.469 2.604 20.688 1 98.75 370 ASN B CA 1
ATOM 6266 C C . ASN B 1 370 ? -12.086 3.252 21.922 1 98.75 370 ASN B C 1
ATOM 6268 O O . ASN B 1 370 ? -13.117 3.924 21.828 1 98.75 370 ASN B O 1
ATOM 6272 N N . ARG B 1 371 ? -11.516 3.02 23.078 1 98.25 371 ARG B N 1
ATOM 6273 C CA . ARG B 1 371 ? -12.023 3.58 24.328 1 98.25 371 ARG B CA 1
ATOM 6274 C C . ARG B 1 371 ? -11.961 5.102 24.312 1 98.25 371 ARG B C 1
ATOM 6276 O O . ARG B 1 371 ? -12.891 5.773 24.781 1 98.25 371 ARG B O 1
ATOM 6283 N N . PHE B 1 372 ? -10.867 5.691 23.766 1 98.44 372 PHE B N 1
ATOM 6284 C CA . PHE B 1 372 ? -10.75 7.141 23.688 1 98.44 372 PHE B CA 1
ATOM 6285 C C . PHE B 1 372 ? -11.922 7.738 22.922 1 98.44 372 PHE B C 1
ATOM 6287 O O . PHE B 1 372 ? -12.492 8.75 23.344 1 98.44 372 PHE B O 1
ATOM 6294 N N . VAL B 1 373 ? -12.289 7.129 21.812 1 98.75 373 VAL B N 1
ATOM 6295 C CA . VAL B 1 373 ? -13.367 7.633 20.953 1 98.75 373 VAL B CA 1
ATOM 6296 C C . VAL B 1 373 ? -14.719 7.367 21.625 1 98.75 373 VAL B C 1
ATOM 6298 O O . VAL B 1 373 ? -15.602 8.234 21.609 1 98.75 373 VAL B O 1
ATOM 6301 N N . GLU B 1 374 ? -14.852 6.219 22.188 1 98.38 374 GLU B N 1
ATOM 6302 C CA . GLU B 1 374 ? -16.094 5.82 22.859 1 98.38 374 GLU B CA 1
ATOM 6303 C C . GLU B 1 374 ? -16.422 6.742 24.016 1 98.38 374 GLU B C 1
ATOM 6305 O O . GLU B 1 374 ? -17.578 7.094 24.234 1 98.38 374 GLU B O 1
ATOM 6310 N N . GLU B 1 375 ? -15.391 7.105 24.734 1 98.12 375 GLU B N 1
ATOM 6311 C CA . GLU B 1 375 ? -15.57 7.93 25.938 1 98.12 375 GLU B CA 1
ATOM 6312 C C . GLU B 1 375 ? -15.648 9.414 25.578 1 98.12 375 GLU B C 1
ATOM 6314 O O . GLU B 1 375 ? -15.898 10.25 26.438 1 98.12 375 GLU B O 1
ATOM 6319 N N . GLY B 1 376 ? -15.367 9.758 24.359 1 98.19 376 GLY B N 1
ATOM 6320 C CA . GLY B 1 376 ? -15.547 11.125 23.891 1 98.19 376 GLY B CA 1
ATOM 6321 C C . GLY B 1 376 ? -14.32 11.992 24.125 1 98.19 376 GLY B C 1
ATOM 6322 O O . GLY B 1 376 ? -14.43 13.211 24.234 1 98.19 376 GLY B O 1
ATOM 6323 N N . ASP B 1 377 ? -13.141 11.336 24.281 1 98.44 377 ASP B N 1
ATOM 6324 C CA . ASP B 1 377 ? -11.914 12.117 24.422 1 98.44 377 ASP B CA 1
ATOM 6325 C C . ASP B 1 377 ? -11.648 12.945 23.156 1 98.44 377 ASP B C 1
ATOM 6327 O O . ASP B 1 377 ? -11.094 14.039 23.234 1 98.44 377 ASP B O 1
ATOM 6331 N N . PHE B 1 378 ? -11.945 12.422 22.047 1 98.81 378 PHE B N 1
ATOM 6332 C CA . PHE B 1 378 ? -11.945 13.047 20.734 1 98.81 378 PHE B CA 1
ATOM 6333 C C . PHE B 1 378 ? -12.82 12.266 19.75 1 98.81 378 PHE B C 1
ATOM 6335 O O . PHE B 1 378 ? -13.336 11.195 20.094 1 98.81 378 PHE B O 1
ATOM 6342 N N . ASP B 1 379 ? -13.016 12.781 18.547 1 98.88 379 ASP B N 1
ATOM 6343 C CA . ASP B 1 379 ? -14 12.211 17.625 1 98.88 379 ASP B CA 1
ATOM 6344 C C . ASP B 1 379 ? -13.32 11.352 16.547 1 98.88 379 ASP B C 1
ATOM 6346 O O . ASP B 1 379 ? -13.922 10.406 16.031 1 98.88 379 ASP B O 1
ATOM 6350 N N . LEU B 1 380 ? -12.117 11.711 16.141 1 98.94 380 LEU B N 1
ATOM 6351 C CA . LEU B 1 380 ? -11.414 11.125 15 1 98.94 380 LEU B CA 1
ATOM 6352 C C . LEU B 1 380 ? -9.938 10.914 15.32 1 98.94 380 LEU B C 1
ATOM 6354 O O . LEU B 1 380 ? -9.273 11.82 15.82 1 98.94 380 LEU B O 1
ATOM 6358 N N . ALA B 1 381 ? -9.445 9.719 15.133 1 98.94 381 ALA B N 1
ATOM 6359 C CA . ALA B 1 381 ? -8.023 9.43 15.266 1 98.94 381 ALA B CA 1
ATOM 6360 C C . ALA B 1 381 ? -7.297 9.641 13.938 1 98.94 381 ALA B C 1
ATOM 6362 O O . ALA B 1 381 ? -7.598 8.969 12.945 1 98.94 381 ALA B O 1
ATOM 6363 N N . LEU B 1 382 ? -6.418 10.562 13.875 1 98.88 382 LEU B N 1
ATOM 6364 C CA . LEU B 1 382 ? -5.547 10.742 12.719 1 98.88 382 LEU B CA 1
ATOM 6365 C C . LEU B 1 382 ? -4.16 10.164 12.984 1 98.88 382 LEU B C 1
ATOM 6367 O O . LEU B 1 382 ? -3.412 10.688 13.812 1 98.88 382 LEU B O 1
ATOM 6371 N N . ILE B 1 383 ? -3.836 9.141 12.281 1 98.75 383 ILE B N 1
ATOM 6372 C CA . ILE B 1 383 ? -2.619 8.375 12.547 1 98.75 383 ILE B CA 1
ATOM 6373 C C . ILE B 1 383 ? -1.619 8.594 11.406 1 98.75 383 ILE B C 1
ATOM 6375 O O . ILE B 1 383 ? -1.998 8.617 10.234 1 98.75 383 ILE B O 1
ATOM 6379 N N . GLY B 1 384 ? -0.355 8.844 11.742 1 98.06 384 GLY B N 1
ATOM 6380 C CA . GLY B 1 384 ? 0.712 9.023 10.766 1 98.06 384 GLY B CA 1
ATOM 6381 C C . GLY B 1 384 ? 1.594 7.793 10.625 1 98.06 384 GLY B C 1
ATOM 6382 O O . GLY B 1 384 ? 1.314 6.918 9.805 1 98.06 384 GLY B O 1
ATOM 6383 N N . ARG B 1 385 ? 2.57 7.594 11.531 1 96.62 385 ARG B N 1
ATOM 6384 C CA . ARG B 1 385 ? 3.607 6.566 11.461 1 96.62 385 ARG B CA 1
ATOM 6385 C C . ARG B 1 385 ? 2.992 5.18 11.328 1 96.62 385 ARG B C 1
ATOM 6387 O O . ARG B 1 385 ? 3.523 4.328 10.609 1 96.62 385 ARG B O 1
ATOM 6394 N N . GLY B 1 386 ? 1.975 4.914 12.047 1 97.44 386 GLY B N 1
ATOM 6395 C CA . GLY B 1 386 ? 1.324 3.617 11.938 1 97.44 386 GLY B CA 1
ATOM 6396 C C . GLY B 1 386 ? 0.954 3.254 10.516 1 97.44 386 GLY B C 1
ATOM 6397 O O . GLY B 1 386 ? 1.144 2.111 10.086 1 97.44 386 GLY B O 1
ATOM 6398 N N . PHE B 1 387 ? 0.454 4.211 9.734 1 98.44 387 PHE B N 1
ATOM 6399 C CA . PHE B 1 387 ? 0.031 3.973 8.359 1 98.44 387 PHE B CA 1
ATOM 6400 C C . PHE B 1 387 ? 1.236 3.838 7.441 1 98.44 387 PHE B C 1
ATOM 6402 O O . PHE B 1 387 ? 1.154 3.197 6.391 1 98.44 387 PHE B O 1
ATOM 6409 N N . LEU B 1 388 ? 2.385 4.492 7.77 1 98 388 LEU B N 1
ATOM 6410 C CA . LEU B 1 388 ? 3.594 4.336 6.969 1 98 388 LEU B CA 1
ATOM 6411 C C . LEU B 1 388 ? 4.105 2.898 7.031 1 98 388 LEU B C 1
ATOM 6413 O O . LEU B 1 388 ? 4.562 2.354 6.023 1 98 388 LEU B O 1
ATOM 6417 N N . ARG B 1 389 ? 3.965 2.332 8.211 1 96.69 389 ARG B N 1
ATOM 6418 C CA . ARG B 1 389 ? 4.367 0.944 8.414 1 96.69 389 ARG B CA 1
ATOM 6419 C C . ARG B 1 389 ? 3.367 -0.015 7.773 1 96.69 389 ARG B C 1
ATOM 6421 O O . ARG B 1 389 ? 3.758 -0.975 7.105 1 96.69 389 ARG B O 1
ATOM 6428 N N . ASN B 1 390 ? 2.123 0.272 7.984 1 97.31 390 ASN B N 1
ATOM 6429 C CA . ASN B 1 390 ? 1.047 -0.614 7.555 1 97.31 390 ASN B CA 1
ATOM 6430 C C . ASN B 1 390 ? -0.108 0.168 6.934 1 97.31 390 ASN B C 1
ATOM 6432 O O . ASN B 1 390 ? -1.038 0.57 7.633 1 97.31 390 ASN B O 1
ATOM 6436 N N . PRO B 1 391 ? -0.164 0.189 5.609 1 98 391 PRO B N 1
ATOM 6437 C CA . PRO B 1 391 ? -1.29 0.858 4.957 1 98 391 PRO B CA 1
ATOM 6438 C C . PRO B 1 391 ? -2.635 0.227 5.305 1 98 391 PRO B C 1
ATOM 6440 O O . PRO B 1 391 ? -3.68 0.861 5.137 1 98 391 PRO B O 1
ATOM 6443 N N . GLY B 1 392 ? -2.66 -1.012 5.762 1 98.12 392 GLY B N 1
ATOM 6444 C CA . GLY B 1 392 ? -3.877 -1.71 6.141 1 98.12 392 GLY B CA 1
ATOM 6445 C C . GLY B 1 392 ? -4.203 -1.582 7.617 1 98.12 392 GLY B C 1
ATOM 6446 O O . GLY B 1 392 ? -4.832 -2.469 8.203 1 98.12 392 GLY B O 1
ATOM 6447 N N . LEU B 1 393 ? -3.807 -0.528 8.242 1 98.62 393 LEU B N 1
ATOM 6448 C CA . LEU B 1 393 ? -3.918 -0.344 9.68 1 98.62 393 LEU B CA 1
ATOM 6449 C C . LEU B 1 393 ? -5.375 -0.41 10.125 1 98.62 393 LEU B C 1
ATOM 6451 O O . LEU B 1 393 ? -5.68 -0.967 11.188 1 98.62 393 LEU B O 1
ATOM 6455 N N . VAL B 1 394 ? -6.316 0.197 9.367 1 98.81 394 VAL B N 1
ATOM 6456 C CA . VAL B 1 394 ? -7.734 0.163 9.703 1 98.81 394 VAL B CA 1
ATOM 6457 C C . VAL B 1 394 ? -8.211 -1.285 9.797 1 98.81 394 VAL B C 1
ATOM 6459 O O . VAL B 1 394 ? -8.906 -1.656 10.742 1 98.81 394 VAL B O 1
ATOM 6462 N N . TRP B 1 395 ? -7.805 -2.047 8.797 1 98.38 395 TRP B N 1
ATOM 6463 C CA . TRP B 1 395 ? -8.125 -3.469 8.766 1 98.38 395 TRP B CA 1
ATOM 6464 C C . TRP B 1 395 ? -7.543 -4.188 9.977 1 98.38 395 TRP B C 1
ATOM 6466 O O . TRP B 1 395 ? -8.234 -4.977 10.633 1 98.38 395 TRP B O 1
ATOM 6476 N N . SER B 1 396 ? -6.305 -3.906 10.328 1 97.44 396 SER B N 1
ATOM 6477 C CA . SER B 1 396 ? -5.629 -4.527 11.469 1 97.44 396 SER B CA 1
ATOM 6478 C C . SER B 1 396 ? -6.324 -4.18 12.781 1 97.44 396 SER B C 1
ATOM 6480 O O . SER B 1 396 ? -6.484 -5.039 13.648 1 97.44 396 SER B O 1
ATOM 6482 N N . ILE B 1 397 ? -6.707 -2.945 12.906 1 98.5 397 ILE B N 1
ATOM 6483 C CA . ILE B 1 397 ? -7.402 -2.506 14.109 1 98.5 397 ILE B CA 1
ATOM 6484 C C . ILE B 1 397 ? -8.734 -3.242 14.242 1 98.5 397 ILE B C 1
ATOM 6486 O O . ILE B 1 397 ? -9.102 -3.691 15.328 1 98.5 397 ILE B O 1
ATOM 6490 N N . ALA B 1 398 ? -9.445 -3.389 13.188 1 98.38 398 ALA B N 1
ATOM 6491 C CA . ALA B 1 398 ? -10.703 -4.129 13.195 1 98.38 398 ALA B CA 1
ATOM 6492 C C . ALA B 1 398 ? -10.492 -5.574 13.633 1 98.38 398 ALA B C 1
ATOM 6494 O O . ALA B 1 398 ? -11.258 -6.109 14.438 1 98.38 398 ALA B O 1
ATOM 6495 N N . ASP B 1 399 ? -9.445 -6.195 13.078 1 96.56 399 ASP B N 1
ATOM 6496 C CA . ASP B 1 399 ? -9.117 -7.562 13.469 1 96.56 399 ASP B CA 1
ATOM 6497 C C . ASP B 1 399 ? -8.883 -7.664 14.977 1 96.56 399 ASP B C 1
ATOM 6499 O O . ASP B 1 399 ? -9.367 -8.594 15.625 1 96.56 399 ASP B O 1
ATOM 6503 N N . GLU B 1 400 ? -8.148 -6.738 15.477 1 97.06 400 GLU B N 1
ATOM 6504 C CA . GLU B 1 400 ? -7.824 -6.742 16.891 1 97.06 400 GLU B CA 1
ATOM 6505 C C . GLU B 1 400 ? -9.07 -6.535 17.75 1 97.06 400 GLU B C 1
ATOM 6507 O O . GLU B 1 400 ? -9.18 -7.074 18.844 1 97.06 400 GLU B O 1
ATOM 6512 N N . LEU B 1 401 ? -9.984 -5.781 17.188 1 97.94 401 LEU B N 1
ATOM 6513 C CA . LEU B 1 401 ? -11.219 -5.512 17.922 1 97.94 401 LEU B CA 1
ATOM 6514 C C . LEU B 1 401 ? -12.258 -6.602 17.656 1 97.94 401 LEU B C 1
ATOM 6516 O O . LEU B 1 401 ? -13.352 -6.566 18.219 1 97.94 401 LEU B O 1
ATOM 6520 N N . GLY B 1 402 ? -11.938 -7.559 16.781 1 95.69 402 GLY B N 1
ATOM 6521 C CA . GLY B 1 402 ? -12.766 -8.734 16.562 1 95.69 402 GLY B CA 1
ATOM 6522 C C . GLY B 1 402 ? -13.961 -8.469 15.664 1 95.69 402 GLY B C 1
ATOM 6523 O O . GLY B 1 402 ? -15.016 -9.086 15.836 1 95.69 402 GLY B O 1
ATOM 6524 N N . VAL B 1 403 ? -13.883 -7.477 14.766 1 96.69 403 VAL B N 1
ATOM 6525 C CA . VAL B 1 403 ? -15 -7.18 13.875 1 96.69 403 VAL B CA 1
ATOM 6526 C C . VAL B 1 403 ? -14.531 -7.246 12.422 1 96.69 403 VAL B C 1
ATOM 6528 O O . VAL B 1 403 ? -13.328 -7.242 12.148 1 96.69 403 VAL B O 1
ATOM 6531 N N . ARG B 1 404 ? -15.5 -7.328 11.508 1 96.38 404 ARG B N 1
ATOM 6532 C CA . ARG B 1 404 ? -15.227 -7.355 10.078 1 96.38 404 ARG B CA 1
ATOM 6533 C C . ARG B 1 404 ? -15.609 -6.035 9.414 1 96.38 404 ARG B C 1
ATOM 6535 O O . ARG B 1 404 ? -16.578 -5.395 9.82 1 96.38 404 ARG B O 1
ATOM 6542 N N . LEU B 1 405 ? -14.828 -5.645 8.469 1 98.19 405 LEU B N 1
ATOM 6543 C CA . LEU B 1 405 ? -15.133 -4.484 7.645 1 98.19 405 LEU B CA 1
ATOM 6544 C C . LEU B 1 405 ? -15.336 -4.895 6.188 1 98.19 405 LEU B C 1
ATOM 6546 O O . LEU B 1 405 ? -14.906 -5.973 5.777 1 98.19 405 LEU B O 1
ATOM 6550 N N . HIS B 1 406 ? -16.094 -4.098 5.5 1 97.69 406 HIS B N 1
ATOM 6551 C CA . HIS B 1 406 ? -16.016 -4.199 4.047 1 97.69 406 HIS B CA 1
ATOM 6552 C C . HIS B 1 406 ? -14.633 -3.779 3.545 1 97.69 406 HIS B C 1
ATOM 6554 O O . HIS B 1 406 ? -14.039 -2.824 4.059 1 97.69 406 HIS B O 1
ATOM 6560 N N . GLU B 1 407 ? -14.094 -4.555 2.676 1 97.94 407 GLU B N 1
ATOM 6561 C CA . GLU B 1 407 ? -12.82 -4.258 2.027 1 97.94 407 GLU B CA 1
ATOM 6562 C C . GLU B 1 407 ? -12.977 -4.195 0.51 1 97.94 407 GLU B C 1
ATOM 6564 O O . GLU B 1 407 ? -14 -4.613 -0.032 1 97.94 407 GLU B O 1
ATOM 6569 N N . ALA B 1 408 ? -11.984 -3.562 -0.18 1 97.88 408 ALA B N 1
ATOM 6570 C CA . ALA B 1 408 ? -12.016 -3.551 -1.64 1 97.88 408 ALA B CA 1
ATOM 6571 C C . ALA B 1 408 ? -12.203 -4.961 -2.195 1 97.88 408 ALA B C 1
ATOM 6573 O O . ALA B 1 408 ? -11.633 -5.922 -1.669 1 97.88 408 ALA B O 1
ATOM 6574 N N . LEU B 1 409 ? -12.906 -5.09 -3.287 1 97.12 409 LEU B N 1
ATOM 6575 C CA . LEU B 1 409 ? -13.258 -6.371 -3.887 1 97.12 409 LEU B CA 1
ATOM 6576 C C . LEU B 1 409 ? -12 -7.203 -4.156 1 97.12 409 LEU B C 1
ATOM 6578 O O . LEU B 1 409 ? -11.961 -8.391 -3.834 1 97.12 409 LEU B O 1
ATOM 6582 N N . GLN B 1 410 ? -10.992 -6.57 -4.652 1 97.38 410 GLN B N 1
ATOM 6583 C CA . GLN B 1 410 ? -9.766 -7.234 -5.09 1 97.38 410 GLN B CA 1
ATOM 6584 C C . GLN B 1 410 ? -9.016 -7.84 -3.908 1 97.38 410 GLN B C 1
ATOM 6586 O O . GLN B 1 410 ? -8.32 -8.844 -4.062 1 97.38 410 GLN B O 1
ATOM 6591 N N . LEU B 1 411 ? -9.203 -7.223 -2.729 1 97.62 411 LEU B N 1
ATOM 6592 C CA . LEU B 1 411 ? -8.422 -7.621 -1.562 1 97.62 411 LEU B CA 1
ATOM 6593 C C . LEU B 1 411 ? -9.203 -8.609 -0.701 1 97.62 411 LEU B C 1
ATOM 6595 O O . LEU B 1 411 ? -8.602 -9.469 -0.039 1 97.62 411 LEU B O 1
ATOM 6599 N N . ALA B 1 412 ? -10.516 -8.594 -0.725 1 95 412 ALA B N 1
ATOM 6600 C CA . ALA B 1 412 ? -11.344 -9.18 0.325 1 95 412 ALA B CA 1
ATOM 6601 C C . ALA B 1 412 ? -11.773 -10.594 -0.042 1 95 412 ALA B C 1
ATOM 6603 O O . ALA B 1 412 ? -11.992 -11.43 0.837 1 95 412 ALA B O 1
ATOM 6604 N N . TRP B 1 413 ? -11.938 -10.914 -1.294 1 92.44 413 TRP B N 1
ATOM 6605 C CA . TRP B 1 413 ? -12.656 -12.117 -1.705 1 92.44 413 TRP B CA 1
ATOM 6606 C C . TRP B 1 413 ? -11.961 -13.375 -1.181 1 92.44 413 TRP B C 1
ATOM 6608 O O . TRP B 1 413 ? -12.625 -14.359 -0.854 1 92.44 413 TRP B O 1
ATOM 6618 N N . GLY B 1 414 ? -10.625 -13.258 -1.021 1 92.06 414 GLY B N 1
ATOM 6619 C CA . GLY B 1 414 ? -9.883 -14.422 -0.557 1 92.06 414 GLY B CA 1
ATOM 6620 C C . GLY B 1 414 ? -10.07 -14.695 0.923 1 92.06 414 GLY B C 1
ATOM 6621 O O . GLY B 1 414 ? -9.82 -15.812 1.388 1 92.06 414 GLY B O 1
ATOM 6622 N N . PHE B 1 415 ? -10.523 -13.734 1.67 1 94.06 415 PHE B N 1
ATOM 6623 C CA . PHE B 1 415 ? -10.766 -13.883 3.1 1 94.06 415 PHE B CA 1
ATOM 6624 C C . PHE B 1 415 ? -12.18 -14.367 3.363 1 94.06 415 PHE B C 1
ATOM 6626 O O . PHE B 1 415 ? -12.406 -15.18 4.262 1 94.06 415 PHE B O 1
ATOM 6633 N N . TRP B 1 416 ? -13.086 -13.898 2.52 1 92.25 416 TRP B N 1
ATOM 6634 C CA . TRP B 1 416 ? -14.492 -14.227 2.723 1 92.25 416 TRP B CA 1
ATOM 6635 C C . TRP B 1 416 ? -15.156 -14.617 1.406 1 92.25 416 TRP B C 1
ATOM 6637 O O . TRP B 1 416 ? -16.094 -13.945 0.954 1 92.25 416 TRP B O 1
ATOM 6647 N N . PRO B 1 417 ? -14.672 -15.695 0.813 1 90.81 417 PRO B N 1
ATOM 6648 C CA . PRO B 1 417 ? -15.312 -16.141 -0.426 1 90.81 417 PRO B CA 1
ATOM 6649 C C . PRO B 1 417 ? -16.781 -16.547 -0.228 1 90.81 417 PRO B C 1
ATOM 6651 O O . PRO B 1 417 ? -17.156 -17 0.853 1 90.81 417 PRO B O 1
ATOM 6654 N N . ASN B 1 418 ? -17.609 -16.328 -1.245 1 90.12 418 ASN B N 1
ATOM 6655 C CA . ASN B 1 418 ? -18.984 -16.781 -1.2 1 90.12 418 ASN B CA 1
ATOM 6656 C C . ASN B 1 418 ? -19.094 -18.297 -1.446 1 90.12 418 ASN B C 1
ATOM 6658 O O . ASN B 1 418 ? -19.359 -18.719 -2.566 1 90.12 418 ASN B O 1
ATOM 6662 N N . LYS B 1 419 ? -19 -19.031 -0.515 1 88 419 LYS B N 1
ATOM 6663 C CA . LYS B 1 419 ? -18.953 -20.484 -0.601 1 88 419 LYS B CA 1
ATOM 6664 C C . LYS B 1 419 ? -20.297 -21.062 -1.025 1 88 419 LYS B C 1
ATOM 6666 O O . LYS B 1 419 ? -20.359 -22.172 -1.576 1 88 419 LYS B O 1
ATOM 6671 N N . GLN B 1 420 ? -21.328 -20.312 -0.639 1 88.25 420 GLN B N 1
ATOM 6672 C CA . GLN B 1 420 ? -22.672 -20.781 -0.979 1 88.25 420 GLN B CA 1
ATOM 6673 C C . GLN B 1 420 ? -22.812 -20.984 -2.484 1 88.25 420 GLN B C 1
ATOM 6675 O O . GLN B 1 420 ? -23.531 -21.875 -2.93 1 88.25 420 GLN B O 1
ATOM 6680 N N . GLN B 1 421 ? -22.047 -20.219 -3.223 1 88.69 421 GLN B N 1
ATOM 6681 C CA . GLN B 1 421 ? -22.078 -20.344 -4.676 1 88.69 421 GLN B CA 1
ATOM 6682 C C . GLN B 1 421 ? -21.625 -21.734 -5.105 1 88.69 421 GLN B C 1
ATOM 6684 O O . GLN B 1 421 ? -22.188 -22.328 -6.02 1 88.69 421 GLN B O 1
ATOM 6689 N N . ILE B 1 422 ? -20.641 -22.219 -4.488 1 88.19 422 ILE B N 1
ATOM 6690 C CA . ILE B 1 422 ? -20.078 -23.531 -4.832 1 88.19 422 ILE B CA 1
ATOM 6691 C C . ILE B 1 422 ? -20.984 -24.625 -4.305 1 88.19 422 ILE B C 1
ATOM 6693 O O . ILE B 1 422 ? -21.203 -25.641 -4.973 1 88.19 422 ILE B O 1
ATOM 6697 N N . VAL B 1 423 ? -21.547 -24.422 -3.109 1 88.81 423 VAL B N 1
ATOM 6698 C CA . VAL B 1 423 ? -22.469 -25.391 -2.537 1 88.81 423 VAL B CA 1
ATOM 6699 C C . VAL B 1 423 ? -23.672 -25.562 -3.467 1 88.81 423 VAL B C 1
ATOM 6701 O O . VAL B 1 423 ? -24.078 -26.688 -3.756 1 88.81 423 VAL B O 1
ATOM 6704 N N . ASP B 1 424 ? -24.172 -24.438 -3.891 1 90.06 424 ASP B N 1
ATOM 6705 C CA . ASP B 1 424 ? -25.312 -24.469 -4.801 1 90.06 424 ASP B CA 1
ATOM 6706 C C . ASP B 1 424 ? -24.953 -25.188 -6.105 1 90.06 424 ASP B C 1
ATOM 6708 O O . ASP B 1 424 ? -25.75 -25.953 -6.637 1 90.06 424 ASP B O 1
ATOM 6712 N N . LEU B 1 425 ? -23.828 -24.922 -6.57 1 89.44 425 LEU B N 1
ATOM 6713 C CA . LEU B 1 425 ? -23.344 -25.531 -7.809 1 89.44 425 LEU B CA 1
ATOM 6714 C C . LEU B 1 425 ? -23.203 -27.031 -7.648 1 89.44 425 LEU B C 1
ATOM 6716 O O . LEU B 1 425 ? -23.609 -27.797 -8.523 1 89.44 425 LEU B O 1
ATOM 6720 N N . ILE B 1 426 ? -22.641 -27.484 -6.582 1 88.12 426 ILE B N 1
ATOM 6721 C CA . ILE B 1 426 ? -22.453 -28.891 -6.305 1 88.12 426 ILE B CA 1
ATOM 6722 C C . ILE B 1 426 ? -23.797 -29.594 -6.203 1 88.12 426 ILE B C 1
ATOM 6724 O O . ILE B 1 426 ? -24 -30.656 -6.793 1 88.12 426 ILE B O 1
ATOM 6728 N N . THR B 1 427 ? -24.688 -29 -5.484 1 89.75 427 THR B N 1
ATOM 6729 C CA . THR B 1 427 ? -26.031 -29.562 -5.324 1 89.75 427 THR B CA 1
ATOM 6730 C C . THR B 1 427 ? -26.719 -29.719 -6.68 1 89.75 427 THR B C 1
ATOM 6732 O O . THR B 1 427 ? -27.312 -30.766 -6.953 1 89.75 427 THR B O 1
ATOM 6735 N N . ARG B 1 428 ? -26.594 -28.703 -7.449 1 87.81 428 ARG B N 1
ATOM 6736 C CA . ARG B 1 428 ? -27.219 -28.719 -8.766 1 87.81 428 ARG B CA 1
ATOM 6737 C C . ARG B 1 428 ? -26.609 -29.812 -9.641 1 87.81 428 ARG B C 1
ATOM 6739 O O . ARG B 1 428 ? -27.328 -30.562 -10.305 1 87.81 428 ARG B O 1
ATOM 6746 N N . THR B 1 429 ? -25.328 -29.938 -9.641 1 86.25 429 THR B N 1
ATOM 6747 C CA . THR B 1 429 ? -24.641 -30.875 -10.523 1 86.25 429 THR B CA 1
ATOM 6748 C C . THR B 1 429 ? -24.844 -32.312 -10.055 1 86.25 429 THR B C 1
ATOM 6750 O O . THR B 1 429 ? -24.906 -33.219 -10.875 1 86.25 429 THR B O 1
ATOM 6753 N N . GLU B 1 430 ? -24.906 -32.531 -8.789 1 85.12 430 GLU B N 1
ATOM 6754 C CA . GLU B 1 430 ? -25.156 -33.875 -8.25 1 85.12 430 GLU B CA 1
ATOM 6755 C C . GLU B 1 430 ? -26.547 -34.375 -8.625 1 85.12 430 GLU B C 1
ATOM 6757 O O . GLU B 1 430 ? -26.734 -35.562 -8.891 1 85.12 430 GLU B O 1
ATOM 6762 N N . LYS B 1 431 ? -27.438 -33.5 -8.578 1 86.12 431 LYS B N 1
ATOM 6763 C CA . LYS B 1 431 ? -28.797 -33.875 -8.977 1 86.12 431 LYS B CA 1
ATOM 6764 C C . LYS B 1 431 ? -28.844 -34.312 -10.445 1 86.12 431 LYS B C 1
ATOM 6766 O O . LYS B 1 431 ? -29.578 -35.219 -10.805 1 86.12 431 LYS B O 1
ATOM 6771 N N . LEU B 1 432 ? -28.031 -33.688 -11.219 1 83.69 432 LEU B N 1
ATOM 6772 C CA . LEU B 1 432 ? -28.016 -33.969 -12.648 1 83.69 432 LEU B CA 1
ATOM 6773 C C . LEU B 1 432 ? -27.219 -35.25 -12.938 1 83.69 432 LEU B C 1
ATOM 6775 O O . LEU B 1 432 ? -27.516 -35.969 -13.891 1 83.69 432 LEU B O 1
ATOM 6779 N N . ASN B 1 433 ? -26.219 -35.531 -12.156 1 77.5 433 ASN B N 1
ATOM 6780 C CA . ASN B 1 433 ? -25.422 -36.719 -12.32 1 77.5 433 ASN B CA 1
ATOM 6781 C C . ASN B 1 433 ? -26.219 -38 -12.008 1 77.5 433 ASN B C 1
ATOM 6783 O O . ASN B 1 433 ? -26.016 -39.031 -12.633 1 77.5 433 ASN B O 1
ATOM 6787 N N . THR B 1 434 ? -27.172 -37.906 -11.039 1 69.69 434 THR B N 1
ATOM 6788 C CA . THR B 1 434 ? -28.016 -39.031 -10.672 1 69.69 434 THR B CA 1
ATOM 6789 C C . THR B 1 434 ? -29.062 -39.312 -11.75 1 69.69 434 THR B C 1
ATOM 6791 O O . THR B 1 434 ? -29.578 -40.438 -11.852 1 69.69 434 THR B O 1
ATOM 6794 N N . LYS B 1 435 ? -29.359 -38.312 -12.391 1 66.12 435 LYS B N 1
ATOM 6795 C CA . LYS B 1 435 ? -30.359 -38.5 -13.438 1 66.12 435 LYS B CA 1
ATOM 6796 C C . LYS B 1 435 ? -29.734 -39.156 -14.664 1 66.12 435 LYS B C 1
ATOM 6798 O O . LYS B 1 435 ? -30.453 -39.75 -15.477 1 66.12 435 LYS B O 1
ATOM 6803 N N . ASP B 1 436 ? -28.312 -39.156 -14.914 1 54.16 436 ASP B N 1
ATOM 6804 C CA . ASP B 1 436 ? -27.672 -39.781 -16.062 1 54.16 436 ASP B CA 1
ATOM 6805 C C . ASP B 1 436 ? -27.25 -41.219 -15.727 1 54.16 436 ASP B C 1
ATOM 6807 O O . ASP B 1 436 ? -26.672 -41.469 -14.672 1 54.16 436 ASP B O 1
#

Nearest PDB structures (foldseek):
  7blf-assembly2_B-2  TM=9.128E-01  e=2.371E-48  Botrytis cinerea B05.10
  7blf-assembly1_A-2  TM=9.248E-01  e=4.432E-47  Botrytis cinerea B05.10
  7qfx-assembly1_C  TM=9.552E-01  e=6.070E-45  Aspergillus niger
  3p84-assembly1_A  TM=8.283E-01  e=3.942E-28  Enterobacter cloacae
  6gi7-assembly1_A  TM=8.398E-01  e=1.917E-27  Enterobacter cloacae

Radius of gyration: 29.14 Å; Cα contacts (8 Å, |Δi|>4): 2099; chains: 2; bounding box: 72×89×65 Å